Protein 9KOI (pdb70)

Nearest PDB structures (foldseek):
  9koi-assembly1_B  TM=1.001E+00  e=0.000E+00  Pseudomonas aeruginosa PAO1
  8u9b-assembly1_A  TM=9.643E-01  e=3.014E-56  Klebsiella aerogenes KCTC 2190
  6wsa-assembly1_A  TM=9.672E-01  e=2.547E-55  Burkholderia pseudomallei 1710b
  7swk-assembly1_A  TM=9.669E-01  e=3.373E-55  Klebsiella pneumoniae subsp. pneumoniae HS11286
  3zqa-assembly1_D  TM=9.704E-01  e=1.373E-54  Pseudomonas aeruginosa

Solvent-accessible surface area: 35166 Å² total; per-residue (Å²): 113,98,110,18,31,36,22,51,58,135,72,25,58,19,105,27,123,99,120,16,15,1,20,18,26,28,115,83,38,90,7,82,106,42,91,53,22,84,7,59,0,3,3,14,26,99,89,25,5,56,0,0,87,0,21,45,83,2,1,63,122,0,0,77,20,0,79,87,15,22,110,73,5,18,185,34,54,65,101,96,15,2,61,30,0,72,113,1,0,61,62,2,84,136,32,54,88,45,0,0,0,0,0,0,24,0,0,0,0,0,0,31,0,0,23,102,19,1,1,45,48,2,2,61,3,2,80,33,1,0,38,16,2,128,78,50,149,42,48,80,24,123,53,82,146,32,10,19,0,67,11,40,52,8,30,17,21,4,0,0,0,13,2,20,38,4,12,2,4,5,6,0,2,14,6,1,0,0,0,1,0,1,1,0,0,0,0,0,12,1,7,36,63,1,0,0,0,2,2,8,4,3,99,44,2,5,108,35,13,60,90,2,0,4,0,1,0,2,1,58,27,219,66,0,3,64,21,0,5,61,11,186,77,7,36,0,0,0,14,9,22,57,21,106,70,0,14,68,6,15,81,9,2,2,99,42,5,21,44,29,9,1,14,2,4,2,8,1,6,0,0,0,0,64,23,0,59,151,21,56,107,34,2,23,70,16,0,0,2,1,1,6,16,0,3,19,0,0,0,0,4,12,0,6,1,4,1,0,0,0,16,90,80,16,34,96,60,0,7,122,55,0,36,119,22,6,156,60,5,102,80,15,48,0,2,32,31,72,2,30,9,2,0,0,5,24,98,146,10,41,84,83,0,39,53,33,16,91,50,2,142,152,60,59,10,90,86,52,15,33,25,51,37,35,182,26,149,60,122,30,74,65,10,39,8,4,50,4,0,0,6,68,20,108,13,60,12,106,8,1,50,50,30,3,29,2,0,4,0,6,0,10,36,0,140,75,40,79,62,0,48,64,26,2,31,76,17,71,19,5,2,2,0,0,0,2,2,110,63,141,92,42,21,115,124,3,0,79,17,2,108,3,1,1,0,0,7,16,3,6,22,43,20,19,9,57,0,0,1,0,6,4,77,90,0,4,30,18,20,9,2,11,107,58,5,6,91,56,1,16,41,22,2,0,12,0,18,7,121,66,51,60,35,70,67,67,21,108,101,121,22,38,39,23,44,56,135,72,27,66,18,103,28,108,117,136,8,13,0,21,19,30,34,115,76,44,95,8,76,115,48,60,47,24,83,11,59,0,2,1,11,24,88,103,26,7,60,0,0,97,0,25,50,75,1,3,61,105,0,1,74,19,0,75,90,16,23,111,68,6,18,176,34,53,62,95,94,13,2,59,25,2,70,114,0,0,61,72,4,88,134,40,54,80,37,1,0,0,0,0,0,27,0,0,0,0,0,0,70,3,0,26,98,15,1,1,50,46,3,2,63,2,2,74,31,0,0,39,18,2,126,76,50,148,38,52,72,27,132,52,72,142,33,9,23,0,63,12,39,46,11,30,22,20,3,0,0,0,18,4,20,37,6,12,4,6,6,5,0,2,9,4,1,0,0,0,1,0,0,2,0,0,0,0,0,4,2,8,49,55,2,0,0,0,2,2,7,6,3,76,38,1,8,115,26,16,50,97,3,0,5,0,2,0,2,0,58,33,225,51,0,3,65,23,0,1,59,12,181,86,8,30,1,0,0,14,11,22,63,18,101,68,0,15,76,5,19,57,8,3,1,106,34,8,22,45,26,14,1,6,1,5,0,4,1,5,0,0,0,0,69,29,0,47,162,24,63,107,31,2,26,74,8,0,0,1,0,0,0,7,0,0,14,0,0,0,0,2,16,0,3,1,8,0,0,0,0,12,87,77,10,33,85,54,0,9,131,68,0,40,138,34,12,171,51,8,118,125,14,52,0,3,30,19,62,5,34,7,2,0,0,5,22,102,132,11,30,93,92,0,49,54,24,15,107,46,0,131,154,66,58,10,97,84,42,20,29,15,57,42,27,182,21,158,62,117,26,75,66,11,34,8,6,44,12,0,0,7,72,18,102,15,59,9,118,6,1,60,52,30,6,38,1,0,3,0,7,0,13,42,0,124,76,46,75,53,0,60,60,25,2,26,88,15,81,24,5,1,2,0,0,0,1,1,113,65,140,91,39,21,122,115,3,0,84,28,2,107,2,0,1,0,0,6,18,3,2,20,51,25,21,10,60,0,0,1,0,6,9,83,71,0,3,28,13,20,10,2,12,117,61,1,4,93,56,0,17,44,22,0,0,14,0,16,8,125,56,54,64,35,111,67,39,42

InterPro domains:
  IPR015590 Aldehyde dehydrogenase domain [PF00171] (34-493)
  IPR016160 Aldehyde dehydrogenase, cysteine active site [PS00070] (294-305)
  IPR016161 Aldehyde/histidinol dehydrogenase [SSF53720] (12-497)
  IPR016162 Aldehyde dehydrogenase, N-terminal [G3DSA:3.40.605.10] (25-492)
  IPR016163 Aldehyde dehydrogenase, C-terminal [G3DSA:3.40.309.10] (265-467)
  IPR029510 Aldehyde dehydrogenase, glutamic acid active site [PS00687] (261-268)

Secondary structure (DSSP, 8-state):
--BPPPTTSTT-S----SB--EEETTEEE--TT--EEEEE-TTTS-EEEEEE---HHHHHHHHHHHHHHHHHHHHS-HHHHHHHHHHHHHHHHHTHHHHHHHHHHHH---HHHIIIIIHHHHHHHHHHHHHHHHH---EEEEEETTEEEEEEEEE--EEEEE--SSSHHHHHHHHHHHHHHTT-EEEEE--TTS-HHHHHHHHHHGGGS-TTTEEE--S-IIIIIHHHHT-TT-SEEEEES-HHHHHHHHHHHHHHT--EEEE-----EEEE-GGGGGS-HHHHHHHHHHHHGGGGGGG--TT---EEEEEGGGHHHHHHHHHHHHHT---S-TTBTT--S---S-HHHHHHHHHHHHHHHHTTPEEEE--SB----GGGGGS--B--EEEE--TTSHHHHS---SSEEEEEEESSHHHHHHHHH-SS--SEEEEE-S-HHHHHHHHHHS-SSEEEES------TTS-EE-SGGGEESEESSGGGGGGSEEEEEEEEE---S--S--/--BPPPTTSTT-S----SB--EEETTEEE--TT--EEEEE-TTT--EEEEEE---HHHHHHHHHHHHHHHHHHHHS-HHHHHHHHHHHHHHHHHTHHHHHHHHHHHH---HHHIIIIIHHHHHHHHHHHHHHHHH---EEEEEETTEEEEEEEEE-SEEEEE--SSSHHHHHHHHHHHHHHTT-EEEEE--TT--HHHHHHHHHHGGGS-TTTEEE----IIIIIHHHHT-TT-SEEEEES-HHHHHHHHHHHHHHT--EEEE-----EEEE-GGGGGS-HHHHHHHHHHHHGGGGGGG--TT---EEEEEGGGHHHHHHHHHHHHTT--BS-TTBTT--B---S-HHHHHHHHHHHHHHHHTTPEEEE--SB----GGGGGS--B--EEEE--TTSHHHHS---SSEEEEEEESSHHHHHHHHHSSS--SEEEEE---HHHHHHHHHHS--SEEEES------TTS-B--SGGGEES-BSSGGGGGGSEEEEEEEEE---S--S--

Radius of gyration: 30.8 Å; Cα contacts (8 Å, |Δi|>4): 2576; chains: 2; bounding box: 97×89×47 Å

Organism: Pseudomonas aeruginosa (strain ATCC 15692 / DSM 22644 / CIP 104116 / JCM 14847 / LMG 12228 / 1C / PRS 101 / PAO1) (NCBI:txid208964)

Sequence (1014 aa):
SMIYAAPGTPGAVVTFKPRYGNYIGGEFVPPVKGQYFTNTSPVNGQPIAEFPRSTAEDIDKALDAAHAAAEAWGRTSVQERSNILLKIADRIEQNLELLAVTETWDNGKAVRETLNADIPLAADHFRYFAGCIRAQEGSAAEINDSTVAYHIHEPLGVVGQIIPWNFPLLMAAWKLAPALAAGNCVVLKPAEQTPLGICVLLELIGDLLPPGVLNVVQGFGREAGEALATSKRIAKIAFTGSTPVGSHILKCAAENIIPSTVELGGKSPNIYFEDIMQAEPAFIEKAAEGLVLAFFNQGEVCTCPSRALVQESIYPAFMEEVLKKVRAIKRGDPLDTETMVGAQASQQQYEKILSYLDIAQQEGAELLAGGSVEKLEGNLASGYYIQPTLLKGHNGMRVFQEEIFGPVVGVTTFKDEAEALAIANDTEYGLGAGLWTRDINRAYRMGRGIKAGRVWTNCYHLYPAHAAFGGYKKSGVGRETHKMMMLDHYQQTKNLLVSYDINPLGFFSMIYAAPGTPGAVVTFKPRYGNYIGGEFVPPVKGQYFTNTSPVNGQPIAEFPRSTAEDIDKALDAAHAAAEAWGRTSVQERSNILLKIADRIEQNLELLAVTETWDNGKAVRETLNADIPLAADHFRYFAGCIRAQEGSAAEINDDSTVAYHIHEPLGVVGQIIPWNFPLLMAAWKLAPALAAGNCVVLKPAEQTPLGICVLLELIGDLLPPGVLNVVQGFGRREAGEALATSKKRIAKIAFTGSTPVGSHILKCAAENIIPSTVELGGKSPNIYFEDIMQAEPAFIEKAAEGLVLAFFNQGEVCTCPSRALVQESIYPAFMEEVLKKVRRAIKRRGDPLDTETMVGAQASQQQYEKILSYLDIAQQEGAELLAGGSVEKLEEGNLASGYYIQPTLLKGHNGMRVFQEEIFGPVVGVTTFKDEAEALAIANDTEYGLGAGLWTRDINRAYRMGRGIKAGRVWTNCYHLYPAHAAFGGYKKSGVGRETHKMMLDHYQQTKNLLVSYDINPLGFF

B-factor: mean 26.43, std 7.21, range [9.51, 68.24]

Structure (mmCIF, N/CA/C/O backbone):
data_9KOI
#
_entry.id   9KOI
#
_cell.length_a   94.533
_cell.length_b   94.533
_cell.length_c   235.065
_cell.angle_alpha   90.00
_cell.angle_beta   90.00
_cell.angle_gamma   120.00
#
_symmetry.space_group_name_H-M   'P 32 2 1'
#
loop_
_entity.id
_entity.type
_entity.pdbx_description
1 polymer 'NAD+ dependent aldehyde dehydrogenase ExaC'
2 water water
#
loop_
_atom_site.group_PDB
_atom_site.id
_atom_site.type_symbol
_atom_site.label_atom_id
_atom_site.label_alt_id
_atom_site.label_comp_id
_atom_site.label_asym_id
_atom_site.label_entity_id
_atom_site.label_seq_id
_atom_site.pdbx_PDB_ins_code
_atom_site.Cartn_x
_atom_site.Cartn_y
_atom_site.Cartn_z
_atom_site.occupancy
_atom_site.B_iso_or_equiv
_atom_site.auth_seq_id
_atom_site.auth_comp_id
_atom_site.auth_asym_id
_atom_site.auth_atom_id
_atom_site.pdbx_PDB_model_num
ATOM 1 N N . SER A 1 1 ? -6.838 27.472 31.858 1.00 52.68 0 SER A N 1
ATOM 2 C CA . SER A 1 1 ? -6.698 27.207 30.431 1.00 39.65 0 SER A CA 1
ATOM 3 C C . SER A 1 1 ? -5.711 26.072 30.176 1.00 43.38 0 SER A C 1
ATOM 4 O O . SER A 1 1 ? -4.797 25.841 30.970 1.00 53.58 0 SER A O 1
ATOM 7 N N . MET A 1 2 ? -5.904 25.376 29.056 1.00 45.92 1 MET A N 1
ATOM 8 C CA . MET A 1 2 ? -5.056 24.250 28.683 1.00 36.25 1 MET A CA 1
ATOM 9 C C . MET A 1 2 ? -5.315 23.902 27.221 1.00 36.39 1 MET A C 1
ATOM 10 O O . MET A 1 2 ? -6.469 23.734 26.815 1.00 39.21 1 MET A O 1
ATOM 15 N N . ILE A 1 3 ? -4.258 23.790 26.423 1.00 33.71 2 ILE A N 1
ATOM 16 C CA . ILE A 1 3 ? -4.376 23.597 24.981 1.00 27.38 2 ILE A CA 1
ATOM 17 C C . ILE A 1 3 ? -3.843 22.211 24.644 1.00 33.14 2 ILE A C 1
ATOM 18 O O . ILE A 1 3 ? -2.626 22.007 24.552 1.00 38.41 2 ILE A O 1
ATOM 23 N N . TYR A 1 4 ? -4.749 21.249 24.472 1.00 28.42 3 TYR A N 1
ATOM 24 C CA . TYR A 1 4 ? -4.344 19.915 24.049 1.00 27.03 3 TYR A CA 1
ATOM 25 C C . TYR A 1 4 ? -3.705 19.991 22.667 1.00 28.96 3 TYR A C 1
ATOM 26 O O . TYR A 1 4 ? -4.261 20.598 21.746 1.00 31.93 3 TYR A O 1
ATOM 35 N N . ALA A 1 5 ? -2.536 19.373 22.522 1.00 28.16 4 ALA A N 1
ATOM 36 C CA . ALA A 1 5 ? -1.847 19.369 21.239 1.00 29.24 4 ALA A CA 1
ATOM 37 C C . ALA A 1 5 ? -2.597 18.525 20.213 1.00 25.18 4 ALA A C 1
ATOM 38 O O . ALA A 1 5 ? -3.243 17.528 20.547 1.00 28.08 4 ALA A O 1
ATOM 40 N N . ALA A 1 6 ? -2.506 18.944 18.953 1.00 26.38 5 ALA A N 1
ATOM 41 C CA . ALA A 1 6 ? -3.184 18.238 17.877 1.00 29.75 5 ALA A CA 1
ATOM 42 C C . ALA A 1 6 ? -2.672 16.801 17.789 1.00 37.02 5 ALA A C 1
ATOM 43 O O . ALA A 1 6 ? -1.486 16.553 18.028 1.00 34.23 5 ALA A O 1
ATOM 45 N N . PRO A 1 7 ? -3.535 15.838 17.460 1.00 33.82 6 PRO A N 1
ATOM 46 C CA . PRO A 1 7 ? -3.111 14.431 17.446 1.00 29.73 6 PRO A CA 1
ATOM 47 C C . PRO A 1 7 ? -1.913 14.197 16.538 1.00 31.40 6 PRO A C 1
ATOM 48 O O . PRO A 1 7 ? -1.815 14.758 15.444 1.00 36.49 6 PRO A O 1
ATOM 52 N N . GLY A 1 8 ? -0.993 13.359 17.010 1.00 30.68 7 GLY A N 1
ATOM 53 C CA . GLY A 1 8 ? 0.206 13.042 16.262 1.00 35.26 7 GLY A CA 1
ATOM 54 C C . GLY A 1 8 ? 1.266 14.117 16.271 1.00 36.85 7 GLY A C 1
ATOM 55 O O . GLY A 1 8 ? 2.206 14.044 15.471 1.00 36.81 7 GLY A O 1
ATOM 56 N N . THR A 1 9 ? 1.151 15.106 17.148 1.00 39.95 8 THR A N 1
ATOM 57 C CA . THR A 1 9 ? 2.138 16.156 17.328 1.00 43.45 8 THR A CA 1
ATOM 58 C C . THR A 1 9 ? 2.821 16.003 18.683 1.00 37.95 8 THR A C 1
ATOM 59 O O . THR A 1 9 ? 2.328 15.278 19.554 1.00 31.21 8 THR A O 1
ATOM 63 N N . PRO A 1 10 ? 3.972 16.649 18.893 1.00 41.00 9 PRO A N 1
ATOM 64 C CA . PRO A 1 10 ? 4.672 16.508 20.182 1.00 38.22 9 PRO A CA 1
ATOM 65 C C . PRO A 1 10 ? 3.792 16.897 21.361 1.00 40.08 9 PRO A C 1
ATOM 66 O O . PRO A 1 10 ? 3.256 18.006 21.422 1.00 37.73 9 PRO A O 1
ATOM 70 N N . GLY A 1 11 ? 3.644 15.966 22.303 1.00 31.28 10 GLY A N 1
ATOM 71 C CA . GLY A 1 11 ? 2.814 16.175 23.468 1.00 31.97 10 GLY A CA 1
ATOM 72 C C . GLY A 1 11 ? 1.353 15.822 23.301 1.00 39.79 10 GLY A C 1
ATOM 73 O O . GLY A 1 11 ? 0.597 15.918 24.277 1.00 42.95 10 GLY A O 1
ATOM 74 N N . ALA A 1 12 ? 0.929 15.418 22.106 1.00 38.51 11 ALA A N 1
ATOM 75 C CA . ALA A 1 12 ? -0.459 15.027 21.905 1.00 35.52 11 ALA A CA 1
ATOM 76 C C . ALA A 1 12 ? -0.794 13.796 22.735 1.00 36.48 11 ALA A C 1
ATOM 77 O O . ALA A 1 12 ? 0.035 12.900 22.916 1.00 43.64 11 ALA A O 1
ATOM 79 N N . VAL A 1 13 ? -2.033 13.749 23.230 1.00 34.47 12 VAL A N 1
ATOM 80 C CA . VAL A 1 13 ? -2.479 12.616 24.036 1.00 34.09 12 VAL A CA 1
ATOM 81 C C . VAL A 1 13 ? -2.844 11.409 23.193 1.00 31.53 12 VAL A C 1
ATOM 82 O O . VAL A 1 13 ? -3.024 10.315 23.743 1.00 29.58 12 VAL A O 1
ATOM 86 N N . VAL A 1 14 ? -2.969 11.570 21.876 1.00 30.40 13 VAL A N 1
ATOM 87 C CA . VAL A 1 14 ? -3.386 10.475 21.010 1.00 30.62 13 VAL A CA 1
ATOM 88 C C . VAL A 1 14 ? -2.747 10.643 19.638 1.00 32.27 13 VAL A C 1
ATOM 89 O O . VAL A 1 14 ? -2.524 11.760 19.164 1.00 30.95 13 VAL A O 1
ATOM 93 N N . THR A 1 15 ? -2.432 9.509 19.014 1.00 27.73 14 THR A N 1
ATOM 94 C CA . THR A 1 15 ? -1.951 9.452 17.639 1.00 29.31 14 THR A CA 1
ATOM 95 C C . THR A 1 15 ? -2.769 8.395 16.913 1.00 26.57 14 THR A C 1
ATOM 96 O O . THR A 1 15 ? -2.721 7.216 17.277 1.00 27.50 14 THR A O 1
ATOM 100 N N . PHE A 1 16 ? -3.517 8.813 15.896 1.00 27.27 15 PHE A N 1
ATOM 101 C CA . PHE A 1 16 ? -4.451 7.913 15.237 1.00 25.36 15 PHE A CA 1
ATOM 102 C C . PHE A 1 16 ? -3.747 7.040 14.204 1.00 31.86 15 PHE A C 1
ATOM 103 O O . PHE A 1 16 ? -2.745 7.435 13.601 1.00 34.62 15 PHE A O 1
ATOM 111 N N . LYS A 1 17 ? -4.289 5.840 14.006 1.00 29.37 16 LYS A N 1
ATOM 112 C CA . LYS A 1 17 ? -3.766 4.938 12.994 1.00 37.00 16 LYS A CA 1
ATOM 113 C C . LYS A 1 17 ? -4.073 5.483 11.600 1.00 33.66 16 LYS A C 1
ATOM 114 O O . LYS A 1 17 ? -5.054 6.206 11.412 1.00 28.58 16 LYS A O 1
ATOM 120 N N . PRO A 1 18 ? -3.238 5.168 10.607 1.00 36.17 17 PRO A N 1
ATOM 121 C CA . PRO A 1 18 ? -3.549 5.609 9.237 1.00 34.78 17 PRO A CA 1
ATOM 122 C C . PRO A 1 18 ? -4.747 4.904 8.621 1.00 40.08 17 PRO A C 1
ATOM 123 O O . PRO A 1 18 ? -5.392 5.477 7.734 1.00 38.88 17 PRO A O 1
ATOM 127 N N . ARG A 1 19 ? -5.072 3.687 9.056 1.00 36.70 18 ARG A N 1
ATOM 128 C CA . ARG A 1 19 ? -6.176 2.940 8.464 1.00 34.03 18 ARG A CA 1
ATOM 129 C C . ARG A 1 19 ? -6.828 2.064 9.525 1.00 38.73 18 ARG A C 1
ATOM 130 O O . ARG A 1 19 ? -6.133 1.370 10.273 1.00 45.52 18 ARG A O 1
ATOM 138 N N . TYR A 1 20 ? -8.159 2.098 9.580 1.00 31.77 19 TYR A N 1
ATOM 139 C CA . TYR A 1 20 ? -8.948 1.318 10.524 1.00 30.16 19 TYR A CA 1
ATOM 140 C C . TYR A 1 20 ? -9.919 0.405 9.786 1.00 31.78 19 TYR A C 1
ATOM 141 O O . TYR A 1 20 ? -10.399 0.734 8.698 1.00 34.41 19 TYR A O 1
ATOM 150 N N . GLY A 1 21 ? -10.189 -0.757 10.384 1.00 27.20 20 GLY A N 1
ATOM 151 C CA . GLY A 1 21 ? -11.186 -1.676 9.882 1.00 27.80 20 GLY A CA 1
ATOM 152 C C . GLY A 1 21 ? -12.499 -1.595 10.645 1.00 23.56 20 GLY A C 1
ATOM 153 O O . GLY A 1 21 ? -12.713 -0.730 11.498 1.00 26.25 20 GLY A O 1
ATOM 154 N N . ASN A 1 22 ? -13.402 -2.517 10.309 1.00 23.17 21 ASN A N 1
ATOM 155 C CA . ASN A 1 22 ? -14.599 -2.755 11.101 1.00 21.41 21 ASN A CA 1
ATOM 156 C C . ASN A 1 22 ? -14.256 -3.610 12.317 1.00 22.41 21 ASN A C 1
ATOM 157 O O . ASN A 1 22 ? -13.183 -4.204 12.403 1.00 22.45 21 ASN A O 1
ATOM 162 N N . TYR A 1 23 ? -15.184 -3.673 13.270 1.00 22.10 22 TYR A N 1
ATOM 163 C CA . TYR A 1 23 ? -15.049 -4.543 14.436 1.00 25.01 22 TYR A CA 1
ATOM 164 C C . TYR A 1 23 ? -16.153 -5.591 14.379 1.00 26.29 22 TYR A C 1
ATOM 165 O O . TYR A 1 23 ? -17.333 -5.262 14.532 1.00 24.23 22 TYR A O 1
ATOM 174 N N . ILE A 1 24 ? -15.773 -6.845 14.145 1.00 23.44 23 ILE A N 1
ATOM 175 C CA . ILE A 1 24 ? -16.726 -7.941 14.008 1.00 23.63 23 ILE A CA 1
ATOM 176 C C . ILE A 1 24 ? -16.208 -9.149 14.777 1.00 26.22 23 ILE A C 1
ATOM 177 O O . ILE A 1 24 ? -15.025 -9.495 14.683 1.00 23.03 23 ILE A O 1
ATOM 182 N N . GLY A 1 25 ? -17.098 -9.789 15.529 1.00 24.85 24 GLY A N 1
ATOM 183 C CA . GLY A 1 25 ? -16.750 -11.028 16.220 1.00 23.06 24 GLY A CA 1
ATOM 184 C C . GLY A 1 25 ? -15.522 -10.928 17.095 1.00 25.49 24 GLY A C 1
ATOM 185 O O . GLY A 1 25 ? -14.724 -11.872 17.161 1.00 31.25 24 GLY A O 1
ATOM 186 N N . GLY A 1 26 ? -15.353 -9.799 17.779 1.00 21.31 25 GLY A N 1
ATOM 187 C CA . GLY A 1 26 ? -14.228 -9.608 18.668 1.00 22.67 25 GLY A CA 1
ATOM 188 C C . GLY A 1 26 ? -12.929 -9.205 18.008 1.00 20.29 25 GLY A C 1
ATOM 189 O O . GLY A 1 26 ? -11.899 -9.161 18.690 1.00 28.26 25 GLY A O 1
ATOM 190 N N . GLU A 1 27 ? -12.933 -8.908 16.709 1.00 26.10 26 GLU A N 1
ATOM 191 C CA . GLU A 1 27 ? -11.722 -8.534 15.995 1.00 28.33 26 GLU A CA 1
ATOM 192 C C . GLU A 1 27 ? -11.977 -7.326 15.105 1.00 25.73 26 GLU A C 1
ATOM 193 O O . GLU A 1 27 ? -13.103 -7.080 14.666 1.00 27.47 26 GLU A O 1
ATOM 199 N N . PHE A 1 28 ? -10.906 -6.582 14.841 1.00 26.98 27 PHE A N 1
ATOM 200 C CA . PHE A 1 28 ? -10.914 -5.522 13.842 1.00 22.34 27 PHE A CA 1
ATOM 201 C C . PHE A 1 28 ? -10.576 -6.128 12.485 1.00 25.48 27 PHE A C 1
ATOM 202 O O . PHE A 1 28 ? -9.492 -6.696 12.308 1.00 32.56 27 PHE A O 1
ATOM 210 N N . VAL A 1 29 ? -11.496 -6.013 11.530 1.00 21.54 28 VAL A N 1
ATOM 211 C CA . VAL A 1 29 ? -11.320 -6.668 10.235 1.00 24.03 28 VAL A CA 1
ATOM 212 C C . VAL A 1 29 ? -11.472 -5.673 9.091 1.00 29.56 28 VAL A C 1
ATOM 213 O O . VAL A 1 29 ? -12.192 -4.672 9.222 1.00 33.21 28 VAL A O 1
ATOM 217 N N . PRO A 1 30 ? -10.806 -5.902 7.963 1.00 30.28 29 PRO A N 1
ATOM 218 C CA . PRO A 1 30 ? -11.007 -5.054 6.788 1.00 25.55 29 PRO A CA 1
ATOM 219 C C . PRO A 1 30 ? -12.367 -5.318 6.170 1.00 26.50 29 PRO A C 1
ATOM 220 O O . PRO A 1 30 ? -12.994 -6.349 6.456 1.00 26.91 29 PRO A O 1
ATOM 224 N N . PRO A 1 31 ? -12.866 -4.419 5.326 1.00 24.75 30 PRO A N 1
ATOM 225 C CA . PRO A 1 31 ? -14.087 -4.728 4.580 1.00 24.30 30 PRO A CA 1
ATOM 226 C C . PRO A 1 31 ? -13.821 -5.833 3.571 1.00 27.80 30 PRO A C 1
ATOM 227 O O . PRO A 1 31 ? -12.688 -6.060 3.141 1.00 23.83 30 PRO A O 1
ATOM 231 N N . VAL A 1 32 ? -14.893 -6.539 3.205 1.00 28.58 31 VAL A N 1
ATOM 232 C CA . VAL A 1 32 ? -14.751 -7.666 2.287 1.00 27.71 31 VAL A CA 1
ATOM 233 C C . VAL A 1 32 ? -14.195 -7.194 0.951 1.00 25.44 31 VAL A C 1
ATOM 234 O O . VAL A 1 32 ? -13.351 -7.862 0.340 1.00 33.88 31 VAL A O 1
ATOM 238 N N . LYS A 1 33 ? -14.646 -6.034 0.482 1.00 28.45 32 LYS A N 1
ATOM 239 C CA . LYS A 1 33 ? -14.204 -5.486 -0.792 1.00 26.51 32 LYS A CA 1
ATOM 240 C C . LYS A 1 33 ? -13.002 -4.558 -0.660 1.00 31.76 32 LYS A C 1
ATOM 241 O O . LYS A 1 33 ? -12.577 -3.978 -1.664 1.00 38.97 32 LYS A O 1
ATOM 247 N N . GLY A 1 34 ? -12.450 -4.404 0.542 1.00 24.46 33 GLY A N 1
ATOM 248 C CA . GLY A 1 34 ? -11.225 -3.644 0.720 1.00 24.62 33 GLY A CA 1
ATOM 249 C C . GLY A 1 34 ? -11.310 -2.188 0.325 1.00 31.03 33 GLY A C 1
ATOM 250 O O . GLY A 1 34 ? -10.278 -1.573 0.042 1.00 36.63 33 GLY A O 1
ATOM 251 N N . GLN A 1 35 ? -12.508 -1.614 0.300 1.00 25.57 34 GLN A N 1
ATOM 252 C CA . GLN A 1 35 ? -12.711 -0.247 -0.156 1.00 29.68 34 GLN A CA 1
ATOM 253 C C . GLN A 1 35 ? -12.793 0.691 1.038 1.00 24.72 34 GLN A C 1
ATOM 254 O O . GLN A 1 35 ? -13.411 0.366 2.056 1.00 24.05 34 GLN A O 1
ATOM 260 N N . TYR A 1 36 ? -12.164 1.856 0.910 1.00 29.30 35 TYR A N 1
ATOM 261 C CA . TYR A 1 36 ? -12.067 2.801 2.010 1.00 31.71 35 TYR A CA 1
ATOM 262 C C . TYR A 1 36 ? -12.483 4.193 1.565 1.00 28.62 35 TYR A C 1
ATOM 263 O O . TYR A 1 36 ? -12.323 4.571 0.401 1.00 32.96 35 TYR A O 1
ATOM 272 N N . PHE A 1 37 ? -13.022 4.951 2.514 1.00 25.07 36 PHE A N 1
ATOM 273 C CA . PHE A 1 37 ? -13.205 6.384 2.371 1.00 24.50 36 PHE A CA 1
ATOM 274 C C . PHE A 1 37 ? -12.274 7.089 3.347 1.00 27.99 36 PHE A C 1
ATOM 275 O O . PHE A 1 37 ? -11.903 6.535 4.386 1.00 25.02 36 PHE A O 1
ATOM 283 N N . THR A 1 38 ? -11.895 8.314 3.003 1.00 32.46 37 THR A N 1
ATOM 284 C CA . THR A 1 38 ? -10.984 9.095 3.825 1.00 30.98 37 THR A CA 1
ATOM 285 C C . THR A 1 38 ? -11.775 9.965 4.791 1.00 30.96 37 THR A C 1
ATOM 286 O O . THR A 1 38 ? -12.741 10.626 4.395 1.00 34.37 37 THR A O 1
ATOM 290 N N . ASN A 1 39 ? -11.367 9.958 6.056 1.00 35.04 38 ASN A N 1
ATOM 291 C CA . ASN A 1 39 ? -11.943 10.843 7.055 1.00 25.48 38 ASN A CA 1
ATOM 292 C C . ASN A 1 39 ? -11.015 12.025 7.282 1.00 29.07 38 ASN A C 1
ATOM 293 O O . ASN A 1 39 ? -9.789 11.882 7.272 1.00 33.82 38 ASN A O 1
ATOM 298 N N . THR A 1 40 ? -11.613 13.194 7.489 1.00 22.29 39 THR A N 1
ATOM 299 C CA . THR A 1 40 ? -10.880 14.437 7.648 1.00 25.25 39 THR A CA 1
ATOM 300 C C . THR A 1 40 ? -11.347 15.149 8.909 1.00 24.15 39 THR A C 1
ATOM 301 O O . THR A 1 40 ? -12.504 15.026 9.319 1.00 23.62 39 THR A O 1
ATOM 305 N N . SER A 1 41 ? -10.433 15.884 9.522 1.00 22.67 40 SER A N 1
ATOM 306 C CA . SER A 1 41 ? -10.775 16.670 10.701 1.00 24.35 40 SER A CA 1
ATOM 307 C C . SER A 1 41 ? -11.524 17.931 10.285 1.00 24.77 40 SER A C 1
ATOM 308 O O . SER A 1 41 ? -11.032 18.686 9.441 1.00 27.69 40 SER A O 1
ATOM 311 N N . PRO A 1 42 ? -12.709 18.193 10.846 1.00 27.68 41 PRO A N 1
ATOM 312 C CA . PRO A 1 42 ? -13.390 19.467 10.566 1.00 24.10 41 PRO A CA 1
ATOM 313 C C . PRO A 1 42 ? -12.738 20.666 11.231 1.00 27.23 41 PRO A C 1
ATOM 314 O O . PRO A 1 42 ? -13.052 21.805 10.859 1.00 24.61 41 PRO A O 1
ATOM 318 N N . VAL A 1 43 ? -11.847 20.446 12.201 1.00 30.96 42 VAL A N 1
ATOM 319 C CA . VAL A 1 43 ? -11.114 21.543 12.825 1.00 29.38 42 VAL A CA 1
ATOM 320 C C . VAL A 1 43 ? -10.227 22.238 11.806 1.00 26.33 42 VAL A C 1
ATOM 321 O O . VAL A 1 43 ? -10.007 23.454 11.879 1.00 25.04 42 VAL A O 1
ATOM 325 N N . ASN A 1 44 ? -9.728 21.491 10.828 1.00 24.90 43 ASN A N 1
ATOM 326 C CA . ASN A 1 44 ? -8.754 22.029 9.891 1.00 24.98 43 ASN A CA 1
ATOM 327 C C . ASN A 1 44 ? -8.845 21.437 8.493 1.00 27.01 43 ASN A C 1
ATOM 328 O O . ASN A 1 44 ? -7.961 21.713 7.681 1.00 28.98 43 ASN A O 1
ATOM 333 N N . GLY A 1 45 ? -9.826 20.586 8.198 1.00 23.13 44 GLY A N 1
ATOM 334 C CA . GLY A 1 45 ? -9.951 20.023 6.871 1.00 18.90 44 GLY A CA 1
ATOM 335 C C . GLY A 1 45 ? -8.886 19.015 6.507 1.00 22.82 44 GLY A C 1
ATOM 336 O O . GLY A 1 45 ? -8.910 18.493 5.386 1.00 25.03 44 GLY A O 1
ATOM 337 N N . GLN A 1 46 ? -7.956 18.724 7.415 1.00 22.14 45 GLN A N 1
ATOM 338 C CA . GLN A 1 46 ? -6.855 17.814 7.153 1.00 24.38 45 GLN A CA 1
ATOM 339 C C . GLN A 1 46 ? -7.284 16.363 7.360 1.00 25.02 45 GLN A C 1
ATOM 340 O O . GLN A 1 46 ? -8.108 16.068 8.231 1.00 24.67 45 GLN A O 1
ATOM 346 N N . PRO A 1 47 ? -6.737 15.443 6.566 1.00 26.89 46 PRO A N 1
ATOM 347 C CA . PRO A 1 47 ? -7.143 14.035 6.669 1.00 29.44 46 PRO A CA 1
ATOM 348 C C . PRO A 1 47 ? -6.768 13.425 8.013 1.00 25.09 46 PRO A C 1
ATOM 349 O O . PRO A 1 47 ? -5.798 13.829 8.659 1.00 20.87 46 PRO A O 1
ATOM 353 N N . ILE A 1 48 ? -7.559 12.436 8.430 1.00 23.16 47 ILE A N 1
ATOM 354 C CA . ILE A 1 48 ? -7.308 11.702 9.666 1.00 18.61 47 ILE A CA 1
ATOM 355 C C . ILE A 1 48 ? -6.842 10.288 9.353 1.00 22.54 47 ILE A C 1
ATOM 356 O O . ILE A 1 48 ? -5.693 9.923 9.632 1.00 20.05 47 ILE A O 1
ATOM 361 N N . ALA A 1 49 ? -7.726 9.477 8.773 1.00 29.09 48 ALA A N 1
ATOM 362 C CA . ALA A 1 49 ? -7.415 8.079 8.505 1.00 27.93 48 ALA A CA 1
ATOM 363 C C . ALA A 1 49 ? -8.375 7.554 7.449 1.00 28.89 48 ALA A C 1
ATOM 364 O O . ALA A 1 49 ? -9.317 8.237 7.037 1.00 26.36 48 ALA A O 1
ATOM 366 N N . GLU A 1 50 ? -8.122 6.324 7.015 1.00 29.72 49 GLU A N 1
ATOM 367 C CA . GLU A 1 50 ? -9.026 5.620 6.122 1.00 29.55 49 GLU A CA 1
ATOM 368 C C . GLU A 1 50 ? -9.896 4.663 6.927 1.00 27.13 49 GLU A C 1
ATOM 369 O O . GLU A 1 50 ? -9.463 4.097 7.935 1.00 30.19 49 GLU A O 1
ATOM 375 N N . PHE A 1 51 ? -11.128 4.481 6.464 1.00 24.49 50 PHE A N 1
ATOM 376 C CA . PHE A 1 51 ? -12.134 3.693 7.156 1.00 22.97 50 PHE A CA 1
ATOM 377 C C . PHE A 1 51 ? -12.867 2.819 6.151 1.00 27.17 50 PHE A C 1
ATOM 378 O O . PHE A 1 51 ? -12.972 3.183 4.975 1.00 26.13 50 PHE A O 1
ATOM 386 N N . PRO A 1 52 ? -13.375 1.663 6.581 1.00 30.62 51 PRO A N 1
ATOM 387 C CA . PRO A 1 52 ? -13.985 0.729 5.626 1.00 25.55 51 PRO A CA 1
ATOM 388 C C . PRO A 1 52 ? -15.210 1.333 4.960 1.00 29.46 51 PRO A C 1
ATOM 389 O O . PRO A 1 52 ? -16.072 1.920 5.619 1.00 28.32 51 PRO A O 1
ATOM 393 N N . ARG A 1 53 ? -15.270 1.208 3.636 1.00 23.34 52 ARG A N 1
ATOM 394 C CA . ARG A 1 53 ? -16.508 1.462 2.902 1.00 29.63 52 ARG A CA 1
ATOM 395 C C . ARG A 1 53 ? -17.298 0.160 2.753 1.00 30.86 52 ARG A C 1
ATOM 396 O O . ARG A 1 53 ? -17.439 -0.411 1.669 1.00 31.15 52 ARG A O 1
ATOM 404 N N . SER A 1 54 ? -17.816 -0.306 3.886 1.00 28.78 53 SER A N 1
ATOM 405 C CA . SER A 1 54 ? -18.423 -1.627 3.954 1.00 31.94 53 SER A CA 1
ATOM 406 C C . SER A 1 54 ? -19.692 -1.715 3.111 1.00 34.36 53 SER A C 1
ATOM 407 O O . SER A 1 54 ? -20.420 -0.736 2.927 1.00 37.98 53 SER A O 1
ATOM 410 N N . THR A 1 55 ? -19.943 -2.914 2.598 1.00 31.98 54 THR A N 1
ATOM 411 C CA . THR A 1 55 ? -21.112 -3.255 1.800 1.00 32.01 54 THR A CA 1
ATOM 412 C C . THR A 1 55 ? -21.947 -4.294 2.546 1.00 26.03 54 THR A C 1
ATOM 413 O O . THR A 1 55 ? -21.587 -4.746 3.635 1.00 26.62 54 THR A O 1
ATOM 417 N N . ALA A 1 56 ? -23.087 -4.652 1.945 1.00 32.42 55 ALA A N 1
ATOM 418 C CA . ALA A 1 56 ? -24.007 -5.613 2.551 1.00 29.44 55 ALA A CA 1
ATOM 419 C C . ALA A 1 56 ? -23.319 -6.905 2.979 1.00 31.97 55 ALA A C 1
ATOM 420 O O . ALA A 1 56 ? -23.793 -7.585 3.896 1.00 33.70 55 ALA A O 1
ATOM 422 N N . GLU A 1 57 ? -22.208 -7.262 2.331 1.00 30.93 56 GLU A N 1
ATOM 423 C CA . GLU A 1 57 ? -21.482 -8.464 2.726 1.00 32.22 56 GLU A CA 1
ATOM 424 C C . GLU A 1 57 ? -20.811 -8.290 4.081 1.00 35.47 56 GLU A C 1
ATOM 425 O O . GLU A 1 57 ? -20.566 -9.278 4.783 1.00 27.51 56 GLU A O 1
ATOM 431 N N . ASP A 1 58 ? -20.506 -7.048 4.461 1.00 31.71 57 ASP A N 1
ATOM 432 C CA . ASP A 1 58 ? -19.963 -6.781 5.788 1.00 30.20 57 ASP A CA 1
ATOM 433 C C . ASP A 1 58 ? -21.070 -6.732 6.831 1.00 32.36 57 ASP A C 1
ATOM 434 O O . ASP A 1 58 ? -20.872 -7.158 7.974 1.00 27.21 57 ASP A O 1
ATOM 439 N N . ILE A 1 59 ? -22.236 -6.205 6.449 1.00 28.25 58 ILE A N 1
ATOM 440 C CA . ILE A 1 59 ? -23.391 -6.202 7.341 1.00 24.46 58 ILE A CA 1
ATOM 441 C C . ILE A 1 59 ? -23.769 -7.626 7.722 1.00 30.72 58 ILE A C 1
ATOM 442 O O . ILE A 1 59 ? -24.072 -7.917 8.885 1.00 31.61 58 ILE A O 1
ATOM 447 N N . ASP A 1 60 ? -23.743 -8.536 6.747 1.00 35.90 59 ASP A N 1
ATOM 448 C CA . ASP A 1 60 ? -24.195 -9.902 6.974 1.00 28.05 59 ASP A CA 1
ATOM 449 C C . ASP A 1 60 ? -23.180 -10.732 7.750 1.00 25.05 59 ASP A C 1
ATOM 450 O O . ASP A 1 60 ? -23.571 -11.650 8.480 1.00 27.21 59 ASP A O 1
ATOM 455 N N . LYS A 1 61 ? -21.885 -10.437 7.607 1.00 21.96 60 LYS A N 1
ATOM 456 C CA . LYS A 1 61 ? -20.878 -11.118 8.416 1.00 26.33 60 LYS A CA 1
ATOM 457 C C . LYS A 1 61 ? -21.043 -10.797 9.897 1.00 27.37 60 LYS A C 1
ATOM 458 O O . LYS A 1 61 ? -20.973 -11.693 10.746 1.00 22.34 60 LYS A O 1
ATOM 464 N N . ALA A 1 62 ? -21.260 -9.521 10.226 1.00 26.78 61 ALA A N 1
ATOM 465 C CA . ALA A 1 62 ? -21.470 -9.145 11.621 1.00 25.01 61 ALA A CA 1
ATOM 466 C C . ALA A 1 62 ? -22.769 -9.732 12.156 1.00 25.77 61 ALA A C 1
ATOM 467 O O . ALA A 1 62 ? -22.839 -10.138 13.322 1.00 24.22 61 ALA A O 1
ATOM 469 N N . LEU A 1 63 ? -23.810 -9.780 11.320 1.00 27.14 62 LEU A N 1
ATOM 470 C CA . LEU A 1 63 ? -25.051 -10.431 11.723 1.00 25.26 62 LEU A CA 1
ATOM 471 C C . LEU A 1 63 ? -24.838 -11.918 11.966 1.00 26.23 62 LEU A C 1
ATOM 472 O O . LEU A 1 63 ? -25.482 -12.502 12.845 1.00 25.72 62 LEU A O 1
ATOM 477 N N . ASP A 1 64 ? -23.937 -12.542 11.205 1.00 20.94 63 ASP A N 1
ATOM 478 C CA . ASP A 1 64 ? -23.568 -13.927 11.477 1.00 21.58 63 ASP A CA 1
ATOM 479 C C . ASP A 1 64 ? -22.919 -14.058 12.848 1.00 26.57 63 ASP A C 1
ATOM 480 O O . ASP A 1 64 ? -23.200 -15.006 13.590 1.00 31.91 63 ASP A O 1
ATOM 485 N N . ALA A 1 65 ? -22.042 -13.115 13.199 1.00 25.26 64 ALA A N 1
ATOM 486 C CA . ALA A 1 65 ? -21.392 -13.140 14.506 1.00 22.04 64 ALA A CA 1
ATOM 487 C C . ALA A 1 65 ? -22.392 -12.881 15.626 1.00 24.08 64 ALA A C 1
ATOM 488 O O . ALA A 1 65 ? -22.392 -13.582 16.645 1.00 28.67 64 ALA A O 1
ATOM 490 N N . ALA A 1 66 ? -23.248 -11.868 15.457 1.00 21.09 65 ALA A N 1
ATOM 491 C CA . ALA A 1 66 ? -24.217 -11.526 16.494 1.00 23.68 65 ALA A CA 1
ATOM 492 C C . ALA A 1 66 ? -25.121 -12.708 16.815 1.00 22.05 65 ALA A C 1
ATOM 493 O O . ALA A 1 66 ? -25.382 -13.001 17.988 1.00 23.41 65 ALA A O 1
ATOM 495 N N . HIS A 1 67 ? -25.623 -13.388 15.784 1.00 23.01 66 HIS A N 1
ATOM 496 C CA . HIS A 1 67 ? -26.514 -14.522 16.009 1.00 21.29 66 HIS A CA 1
ATOM 497 C C . HIS A 1 67 ? -25.787 -15.662 16.709 1.00 20.57 66 HIS A C 1
ATOM 498 O O . HIS A 1 67 ? -26.362 -16.330 17.577 1.00 26.18 66 HIS A O 1
ATOM 505 N N . ALA A 1 68 ? -24.530 -15.911 16.331 1.00 20.20 67 ALA A N 1
ATOM 506 C CA . ALA A 1 68 ? -23.760 -16.974 16.970 1.00 26.24 67 ALA A CA 1
ATOM 507 C C . ALA A 1 68 ? -23.642 -16.742 18.471 1.00 22.83 67 ALA A C 1
ATOM 508 O O . ALA A 1 68 ? -23.766 -17.682 19.265 1.00 23.26 67 ALA A O 1
ATOM 510 N N . ALA A 1 69 ? -23.410 -15.498 18.879 1.00 21.26 68 ALA A N 1
ATOM 511 C CA . ALA A 1 69 ? -23.265 -15.148 20.284 1.00 23.32 68 ALA A CA 1
ATOM 512 C C . ALA A 1 69 ? -24.587 -14.781 20.944 1.00 22.20 68 ALA A C 1
ATOM 513 O O . ALA A 1 69 ? -24.607 -14.528 22.152 1.00 16.85 68 ALA A O 1
ATOM 515 N N . ALA A 1 70 ? -25.685 -14.747 20.183 1.00 19.81 69 ALA A N 1
ATOM 516 C CA . ALA A 1 70 ? -26.943 -14.225 20.711 1.00 22.69 69 ALA A CA 1
ATOM 517 C C . ALA A 1 70 ? -27.473 -15.076 21.859 1.00 26.20 69 ALA A C 1
ATOM 518 O O . ALA A 1 70 ? -27.908 -14.541 22.885 1.00 23.87 69 ALA A O 1
ATOM 520 N N . GLU A 1 71 ? -27.451 -16.403 21.706 1.00 22.29 70 GLU A N 1
ATOM 521 C CA . GLU A 1 71 ? -28.039 -17.262 22.731 1.00 27.71 70 GLU A CA 1
ATOM 522 C C . GLU A 1 71 ? -27.239 -17.211 24.027 1.00 20.18 70 GLU A C 1
ATOM 523 O O . GLU A 1 71 ? -27.818 -17.108 25.115 1.00 20.67 70 GLU A O 1
ATOM 529 N N . ALA A 1 72 ? -25.910 -17.281 23.932 1.00 18.71 71 ALA A N 1
ATOM 530 C CA . ALA A 1 72 ? -25.086 -17.255 25.135 1.00 22.31 71 ALA A CA 1
ATOM 531 C C . ALA A 1 72 ? -25.131 -15.888 25.804 1.00 20.94 71 ALA A C 1
ATOM 532 O O . ALA A 1 72 ? -25.125 -15.793 27.037 1.00 20.66 71 ALA A O 1
ATOM 534 N N . TRP A 1 73 ? -25.167 -14.817 25.010 1.00 21.78 72 TRP A N 1
ATOM 535 C CA . TRP A 1 73 ? -25.205 -13.475 25.582 1.00 19.74 72 TRP A CA 1
ATOM 536 C C . TRP A 1 73 ? -26.531 -13.213 26.286 1.00 20.07 72 TRP A C 1
ATOM 537 O O . TRP A 1 73 ? -26.555 -12.744 27.431 1.00 20.40 72 TRP A O 1
ATOM 548 N N . GLY A 1 74 ? -27.648 -13.495 25.610 1.00 18.47 73 GLY A N 1
ATOM 549 C CA . GLY A 1 74 ? -28.956 -13.313 26.218 1.00 16.61 73 GLY A CA 1
ATOM 550 C C . GLY A 1 74 ? -29.188 -14.138 27.467 1.00 20.53 73 GLY A C 1
ATOM 551 O O . GLY A 1 74 ? -30.032 -13.773 28.291 1.00 22.99 73 GLY A O 1
ATOM 552 N N . ARG A 1 75 ? -28.458 -15.242 27.629 1.00 19.63 74 ARG A N 1
ATOM 553 C CA . ARG A 1 75 ? -28.598 -16.090 28.805 1.00 21.11 74 ARG A CA 1
ATOM 554 C C . ARG A 1 75 ? -27.711 -15.662 29.963 1.00 21.52 74 ARG A C 1
ATOM 555 O O . ARG A 1 75 ? -27.948 -16.098 31.096 1.00 26.81 74 ARG A O 1
ATOM 563 N N . THR A 1 76 ? -26.687 -14.852 29.701 1.00 20.26 75 THR A N 1
ATOM 564 C CA . THR A 1 76 ? -25.835 -14.342 30.765 1.00 17.35 75 THR A CA 1
ATOM 565 C C . THR A 1 76 ? -26.689 -13.642 31.815 1.00 15.04 75 THR A C 1
ATOM 566 O O . THR A 1 76 ? -27.624 -12.908 31.486 1.00 15.12 75 THR A O 1
ATOM 570 N N . SER A 1 77 ? -26.372 -13.883 33.085 1.00 17.44 76 SER A N 1
ATOM 571 C CA . SER A 1 77 ? -27.235 -13.413 34.159 1.00 19.71 76 SER A CA 1
ATOM 572 C C . SER A 1 77 ? -27.248 -11.891 34.216 1.00 15.24 76 SER A C 1
ATOM 573 O O . SER A 1 77 ? -26.312 -11.220 33.770 1.00 15.50 76 SER A O 1
ATOM 576 N N . VAL A 1 78 ? -28.347 -11.353 34.757 1.00 14.96 77 VAL A N 1
ATOM 577 C CA . VAL A 1 78 ? -28.468 -9.912 34.970 1.00 13.47 77 VAL A CA 1
ATOM 578 C C . VAL A 1 78 ? -27.237 -9.376 35.689 1.00 17.88 77 VAL A C 1
ATOM 579 O O . VAL A 1 78 ? -26.682 -8.333 35.323 1.00 17.92 77 VAL A O 1
ATOM 583 N N . GLN A 1 79 ? -26.803 -10.084 36.735 1.00 19.81 78 GLN A N 1
ATOM 584 C CA . GLN A 1 79 ? -25.628 -9.667 37.496 1.00 16.87 78 GLN A CA 1
ATOM 585 C C . GLN A 1 79 ? -24.397 -9.527 36.609 1.00 23.05 78 GLN A C 1
ATOM 586 O O . GLN A 1 79 ? -23.648 -8.550 36.726 1.00 22.69 78 GLN A O 1
ATOM 592 N N . GLU A 1 80 ? -24.168 -10.490 35.713 1.00 20.70 79 GLU A N 1
ATOM 593 C CA . GLU A 1 80 ? -22.937 -10.475 34.928 1.00 23.45 79 GLU A CA 1
ATOM 594 C C . GLU A 1 80 ? -22.958 -9.378 33.871 1.00 19.56 79 GLU A C 1
ATOM 595 O O . GLU A 1 80 ? -21.960 -8.671 33.685 1.00 17.12 79 GLU A O 1
ATOM 601 N N . ARG A 1 81 ? -24.078 -9.229 33.155 1.00 17.17 80 ARG A N 1
ATOM 602 C CA . ARG A 1 81 ? -24.173 -8.173 32.149 1.00 17.26 80 ARG A CA 1
ATOM 603 C C . ARG A 1 81 ? -24.025 -6.794 32.778 1.00 16.71 80 ARG A C 1
ATOM 604 O O . ARG A 1 81 ? -23.344 -5.922 32.226 1.00 15.92 80 ARG A O 1
ATOM 612 N N . SER A 1 82 ? -24.680 -6.572 33.920 1.00 20.41 81 SER A N 1
ATOM 613 C CA . SER A 1 82 ? -24.546 -5.311 34.641 1.00 16.45 81 SER A CA 1
ATOM 614 C C . SER A 1 82 ? -23.084 -4.996 34.936 1.00 18.20 81 SER A C 1
ATOM 615 O O . SER A 1 82 ? -22.582 -3.920 34.593 1.00 21.18 81 SER A O 1
ATOM 618 N N . ASN A 1 83 ? -22.389 -5.932 35.590 1.00 17.61 82 ASN A N 1
ATOM 619 C CA . ASN A 1 83 ? -20.984 -5.732 35.937 1.00 19.40 82 ASN A CA 1
ATOM 620 C C . ASN A 1 83 ? -20.143 -5.370 34.718 1.00 18.12 82 ASN A C 1
ATOM 621 O O . ASN A 1 83 ? -19.214 -4.559 34.813 1.00 18.99 82 ASN A O 1
ATOM 626 N N . ILE A 1 84 ? -20.450 -5.967 33.564 1.00 17.52 83 ILE A N 1
ATOM 627 C CA . ILE A 1 84 ? -19.691 -5.677 32.350 1.00 14.95 83 ILE A CA 1
ATOM 628 C C . ILE A 1 84 ? -19.877 -4.225 31.929 1.00 16.22 83 ILE A C 1
ATOM 629 O O . ILE A 1 84 ? -18.920 -3.551 31.528 1.00 15.71 83 ILE A O 1
ATOM 634 N N . LEU A 1 85 ? -21.106 -3.713 32.024 1.00 15.74 84 LEU A N 1
ATOM 635 C CA . LEU A 1 85 ? -21.341 -2.319 31.664 1.00 17.00 84 LEU A CA 1
ATOM 636 C C . LEU A 1 85 ? -20.698 -1.363 32.658 1.00 17.87 84 LEU A C 1
ATOM 637 O O . LEU A 1 85 ? -20.292 -0.260 32.277 1.00 17.57 84 LEU A O 1
ATOM 642 N N . LEU A 1 86 ? -20.599 -1.760 33.928 1.00 17.10 85 LEU A N 1
ATOM 643 C CA . LEU A 1 86 ? -19.889 -0.937 34.902 1.00 12.12 85 LEU A CA 1
ATOM 644 C C . LEU A 1 86 ? -18.413 -0.828 34.546 1.00 16.69 85 LEU A C 1
ATOM 645 O O . LEU A 1 86 ? -17.802 0.235 34.712 1.00 19.47 85 LEU A O 1
ATOM 650 N N . LYS A 1 87 ? -17.823 -1.919 34.056 1.00 15.52 86 LYS A N 1
ATOM 651 C CA . LYS A 1 87 ? -16.425 -1.886 33.645 1.00 14.94 86 LYS A CA 1
ATOM 652 C C . LYS A 1 87 ? -16.230 -1.032 32.400 1.00 19.44 86 LYS A C 1
ATOM 653 O O . LYS A 1 87 ? -15.191 -0.379 32.257 1.00 18.93 86 LYS A O 1
ATOM 659 N N . ILE A 1 88 ? -17.214 -1.019 31.496 1.00 19.09 87 ILE A N 1
ATOM 660 C CA . ILE A 1 88 ? -17.138 -0.159 30.317 1.00 18.27 87 ILE A CA 1
ATOM 661 C C . ILE A 1 88 ? -17.118 1.307 30.732 1.00 27.41 87 ILE A C 1
ATOM 662 O O . ILE A 1 88 ? -16.296 2.098 30.254 1.00 26.42 87 ILE A O 1
ATOM 667 N N . ALA A 1 89 ? -18.026 1.685 31.634 1.00 21.82 88 ALA A N 1
ATOM 668 C CA . ALA A 1 89 ? -18.092 3.063 32.113 1.00 20.80 88 ALA A CA 1
ATOM 669 C C . ALA A 1 89 ? -16.769 3.501 32.727 1.00 19.92 88 ALA A C 1
ATOM 670 O O . ALA A 1 89 ? -16.253 4.581 32.415 1.00 19.95 88 ALA A O 1
ATOM 672 N N . ASP A 1 90 ? -16.220 2.683 33.628 1.00 20.58 89 ASP A N 1
ATOM 673 C CA . ASP A 1 90 ? -14.928 2.991 34.236 1.00 20.47 89 ASP A CA 1
ATOM 674 C C . ASP A 1 90 ? -13.853 3.194 33.175 1.00 19.74 89 ASP A C 1
ATOM 675 O O . ASP A 1 90 ? -13.064 4.142 33.252 1.00 25.84 89 ASP A O 1
ATOM 680 N N . ARG A 1 91 ? -13.795 2.297 32.186 1.00 21.83 90 ARG A N 1
ATOM 681 C CA . ARG A 1 91 ? -12.838 2.447 31.092 1.00 18.75 90 ARG A CA 1
ATOM 682 C C . ARG A 1 91 ? -12.969 3.807 30.418 1.00 20.14 90 ARG A C 1
ATOM 683 O O . ARG A 1 91 ? -11.971 4.395 29.986 1.00 18.64 90 ARG A O 1
ATOM 691 N N . ILE A 1 92 ? -14.197 4.320 30.310 1.00 19.05 91 ILE A N 1
ATOM 692 C CA . ILE A 1 92 ? -14.406 5.620 29.680 1.00 21.93 91 ILE A CA 1
ATOM 693 C C . ILE A 1 92 ? -13.874 6.745 30.564 1.00 21.02 91 ILE A C 1
ATOM 694 O O . ILE A 1 92 ? -13.211 7.667 30.076 1.00 23.68 91 ILE A O 1
ATOM 699 N N . GLU A 1 93 ? -14.153 6.695 31.871 1.00 20.70 92 GLU A N 1
ATOM 700 C CA . GLU A 1 93 ? -13.601 7.702 32.776 1.00 23.19 92 GLU A CA 1
ATOM 701 C C . GLU A 1 93 ? -12.079 7.654 32.788 1.00 28.02 92 GLU A C 1
ATOM 702 O O . GLU A 1 93 ? -11.412 8.695 32.740 1.00 28.58 92 GLU A O 1
ATOM 708 N N . GLN A 1 94 ? -11.511 6.448 32.875 1.00 21.85 93 GLN A N 1
ATOM 709 C CA . GLN A 1 94 ? -10.060 6.312 32.959 1.00 27.92 93 GLN A CA 1
ATOM 710 C C . GLN A 1 94 ? -9.371 6.935 31.751 1.00 29.43 93 GLN A C 1
ATOM 711 O O . GLN A 1 94 ? -8.211 7.351 31.845 1.00 33.69 93 GLN A O 1
ATOM 717 N N . ASN A 1 95 ? -10.062 7.003 30.614 1.00 19.05 94 ASN A N 1
ATOM 718 C CA . ASN A 1 95 ? -9.536 7.584 29.383 1.00 21.93 94 ASN A CA 1
ATOM 719 C C . ASN A 1 95 ? -10.315 8.838 28.987 1.00 23.92 94 ASN A C 1
ATOM 720 O O . ASN A 1 95 ? -10.576 9.077 27.807 1.00 19.56 94 ASN A O 1
ATOM 725 N N . LEU A 1 96 ? -10.698 9.647 29.980 1.00 27.09 95 LEU A N 1
ATOM 726 C CA . LEU A 1 96 ? -11.557 10.802 29.722 1.00 29.56 95 LEU A CA 1
ATOM 727 C C . LEU A 1 96 ? -10.895 11.799 28.779 1.00 23.70 95 LEU A C 1
ATOM 728 O O . LEU A 1 96 ? -11.539 12.320 27.861 1.00 26.21 95 LEU A O 1
ATOM 733 N N . GLU A 1 97 ? -9.610 12.081 28.992 1.00 22.58 96 GLU A N 1
ATOM 734 C CA . GLU A 1 97 ? -8.919 13.066 28.167 1.00 24.27 96 GLU A CA 1
ATOM 735 C C . GLU A 1 97 ? -8.704 12.547 26.750 1.00 28.00 96 GLU A C 1
ATOM 736 O O . GLU A 1 97 ? -8.882 13.287 25.776 1.00 32.79 96 GLU A O 1
ATOM 742 N N . LEU A 1 98 ? -8.317 11.277 26.624 1.00 26.38 97 LEU A N 1
ATOM 743 C CA . LEU A 1 98 ? -8.032 10.686 25.320 1.00 27.87 97 LEU A CA 1
ATOM 744 C C . LEU A 1 98 ? -9.264 10.663 24.417 1.00 26.64 97 LEU A C 1
ATOM 745 O O . LEU A 1 98 ? -9.200 11.077 23.253 1.00 25.98 97 LEU A O 1
ATOM 750 N N . LEU A 1 99 ? -10.398 10.181 24.934 1.00 22.76 98 LEU A N 1
ATOM 751 C CA . LEU A 1 99 ? -11.600 10.064 24.110 1.00 21.93 98 LEU A CA 1
ATOM 752 C C . LEU A 1 99 ? -12.188 11.427 23.769 1.00 20.89 98 LEU A C 1
ATOM 753 O O . LEU A 1 99 ? -12.636 11.649 22.637 1.00 23.73 98 LEU A O 1
ATOM 758 N N . ALA A 1 100 ? -12.211 12.349 24.736 1.00 19.58 99 ALA A N 1
ATOM 759 C CA . ALA A 1 100 ? -12.794 13.664 24.487 1.00 20.53 99 ALA A CA 1
ATOM 760 C C . ALA A 1 100 ? -12.031 14.402 23.396 1.00 26.77 99 ALA A C 1
ATOM 761 O O . ALA A 1 100 ? -12.630 15.115 22.582 1.00 28.61 99 ALA A O 1
ATOM 763 N N . VAL A 1 101 ? -10.706 14.249 23.371 1.00 25.05 100 VAL A N 1
ATOM 764 C CA . VAL A 1 101 ? -9.906 14.844 22.306 1.00 25.96 100 VAL A CA 1
ATOM 765 C C . VAL A 1 101 ? -10.215 14.171 20.973 1.00 23.76 100 VAL A C 1
ATOM 766 O O . VAL A 1 101 ? -10.236 14.822 19.921 1.00 23.18 100 VAL A O 1
ATOM 770 N N . THR A 1 102 ? -10.484 12.863 20.998 1.00 22.95 101 THR A N 1
ATOM 771 C CA . THR A 1 102 ? -10.876 12.158 19.782 1.00 22.20 101 THR A CA 1
ATOM 772 C C . THR A 1 102 ? -12.200 12.693 19.253 1.00 25.55 101 THR A C 1
ATOM 773 O O . THR A 1 102 ? -12.353 12.927 18.049 1.00 25.14 101 THR A O 1
ATOM 777 N N . GLU A 1 103 ? -13.177 12.874 20.144 1.00 25.30 102 GLU A N 1
ATOM 778 C CA . GLU A 1 103 ? -14.449 13.476 19.758 1.00 24.35 102 GLU A CA 1
ATOM 779 C C . GLU A 1 103 ? -14.232 14.836 19.108 1.00 22.76 102 GLU A C 1
ATOM 780 O O . GLU A 1 103 ? -14.741 15.105 18.014 1.00 27.32 102 GLU A O 1
ATOM 786 N N . THR A 1 104 ? -13.478 15.710 19.780 1.00 20.81 103 THR A N 1
ATOM 787 C CA . THR A 1 104 ? -13.241 17.054 19.262 1.00 22.11 103 THR A CA 1
ATOM 788 C C . THR A 1 104 ? -12.570 17.014 17.896 1.00 21.67 103 THR A C 1
ATOM 789 O O . THR A 1 104 ? -12.960 17.748 16.982 1.00 17.90 103 THR A O 1
ATOM 793 N N . TRP A 1 105 ? -11.560 16.160 17.734 1.00 23.97 104 TRP A N 1
ATOM 794 C CA . TRP A 1 105 ? -10.883 16.073 16.446 1.00 26.43 104 TRP A CA 1
ATOM 795 C C . TRP A 1 105 ? -11.802 15.511 15.370 1.00 22.72 104 TRP A C 1
ATOM 796 O O . TRP A 1 105 ? -11.824 16.012 14.239 1.00 24.31 104 TRP A O 1
ATOM 807 N N . ASP A 1 106 ? -12.566 14.471 15.703 1.00 23.87 105 ASP A N 1
ATOM 808 C CA . ASP A 1 106 ? -13.448 13.848 14.721 1.00 24.70 105 ASP A CA 1
ATOM 809 C C . ASP A 1 106 ? -14.658 14.728 14.422 1.00 24.61 105 ASP A C 1
ATOM 810 O O . ASP A 1 106 ? -15.023 14.923 13.257 1.00 29.48 105 ASP A O 1
ATOM 815 N N . ASN A 1 107 ? -15.300 15.265 15.461 1.00 20.94 106 ASN A N 1
ATOM 816 C CA . ASN A 1 107 ? -16.534 16.021 15.281 1.00 21.65 106 ASN A CA 1
ATOM 817 C C . ASN A 1 107 ? -16.305 17.515 15.085 1.00 24.95 106 ASN A C 1
ATOM 818 O O . ASN A 1 107 ? -17.041 18.155 14.327 1.00 29.77 106 ASN A O 1
ATOM 823 N N . GLY A 1 108 ? -15.305 18.090 15.747 1.00 19.57 107 GLY A N 1
ATOM 824 C CA . GLY A 1 108 ? -15.016 19.500 15.636 1.00 23.08 107 GLY A CA 1
ATOM 825 C C . GLY A 1 108 ? -15.472 20.337 16.814 1.00 19.83 107 GLY A C 1
ATOM 826 O O . GLY A 1 108 ? -14.999 21.470 16.967 1.00 21.26 107 GLY A O 1
ATOM 827 N N . LYS A 1 109 ? -16.379 19.821 17.642 1.00 19.98 108 LYS A N 1
ATOM 828 C CA . LYS A 1 109 ? -16.892 20.603 18.757 1.00 26.21 108 LYS A CA 1
ATOM 829 C C . LYS A 1 109 ? -15.778 20.935 19.750 1.00 21.47 108 LYS A C 1
ATOM 830 O O . LYS A 1 109 ? -14.745 20.261 19.821 1.00 24.02 108 LYS A O 1
ATOM 836 N N . ALA A 1 110 ? -16.003 22.000 20.519 1.00 22.92 109 ALA A N 1
ATOM 837 C CA . ALA A 1 110 ? -15.027 22.449 21.506 1.00 27.82 109 ALA A CA 1
ATOM 838 C C . ALA A 1 110 ? -14.711 21.343 22.506 1.00 23.46 109 ALA A C 1
ATOM 839 O O . ALA A 1 110 ? -15.587 20.566 22.898 1.00 28.89 109 ALA A O 1
ATOM 841 N N . VAL A 1 111 ? -13.443 21.278 22.919 1.00 22.19 110 VAL A N 1
ATOM 842 C CA . VAL A 1 111 ? -12.999 20.211 23.813 1.00 21.31 110 VAL A CA 1
ATOM 843 C C . VAL A 1 111 ? -13.704 20.305 25.160 1.00 23.39 110 VAL A C 1
ATOM 844 O O . VAL A 1 111 ? -14.027 19.284 25.780 1.00 25.24 110 VAL A O 1
ATOM 848 N N . ARG A 1 112 ? -13.953 21.528 25.639 1.00 22.68 111 ARG A N 1
ATOM 849 C CA . ARG A 1 112 ? -14.638 21.704 26.915 1.00 20.12 111 ARG A CA 1
ATOM 850 C C . ARG A 1 112 ? -16.038 21.103 26.904 1.00 24.55 111 ARG A C 1
ATOM 851 O O . ARG A 1 112 ? -16.582 20.814 27.973 1.00 23.28 111 ARG A O 1
ATOM 859 N N . GLU A 1 113 ? -16.642 20.921 25.726 1.00 19.29 112 GLU A N 1
ATOM 860 C CA . GLU A 1 113 ? -17.902 20.189 25.660 1.00 21.65 112 GLU A CA 1
ATOM 861 C C . GLU A 1 113 ? -17.669 18.691 25.769 1.00 22.99 112 GLU A C 1
ATOM 862 O O . GLU A 1 113 ? -18.402 17.993 26.479 1.00 19.39 112 GLU A O 1
ATOM 868 N N . THR A 1 114 ? -16.649 18.184 25.073 1.00 21.92 113 THR A N 1
ATOM 869 C CA . THR A 1 114 ? -16.334 16.765 25.158 1.00 21.79 113 THR A CA 1
ATOM 870 C C . THR A 1 114 ? -15.822 16.401 26.543 1.00 20.82 113 THR A C 1
ATOM 871 O O . THR A 1 114 ? -16.093 15.301 27.035 1.00 24.62 113 THR A O 1
ATOM 875 N N . LEU A 1 115 ? -15.084 17.310 27.182 1.00 20.87 114 LEU A N 1
ATOM 876 C CA . LEU A 1 115 ? -14.568 17.041 28.519 1.00 20.37 114 LEU A CA 1
ATOM 877 C C . LEU A 1 115 ? -15.665 17.127 29.574 1.00 17.79 114 LEU A C 1
ATOM 878 O O . LEU A 1 115 ? -15.725 16.292 30.483 1.00 21.53 114 LEU A O 1
ATOM 883 N N . ASN A 1 116 ? -16.545 18.125 29.472 1.00 19.88 115 ASN A N 1
ATOM 884 C CA . ASN A 1 116 ? -17.463 18.436 30.561 1.00 19.25 115 ASN A CA 1
ATOM 885 C C . ASN A 1 116 ? -18.876 17.902 30.367 1.00 27.37 115 ASN A C 1
ATOM 886 O O . ASN A 1 116 ? -19.637 17.860 31.341 1.00 28.69 115 ASN A O 1
ATOM 891 N N . ALA A 1 117 ? -19.262 17.513 29.149 1.00 22.92 116 ALA A N 1
ATOM 892 C CA . ALA A 1 117 ? -20.599 16.969 28.919 1.00 20.96 116 ALA A CA 1
ATOM 893 C C . ALA A 1 117 ? -20.546 15.590 28.273 1.00 25.82 116 ALA A C 1
ATOM 894 O O . ALA A 1 117 ? -20.876 14.604 28.933 1.00 22.40 116 ALA A O 1
ATOM 896 N N . ASP A 1 118 ? -20.098 15.486 27.020 1.00 19.75 117 ASP A N 1
ATOM 897 C CA . ASP A 1 118 ? -20.323 14.281 26.223 1.00 20.16 117 ASP A CA 1
ATOM 898 C C . ASP A 1 118 ? -19.725 13.043 26.883 1.00 24.21 117 ASP A C 1
ATOM 899 O O . ASP A 1 118 ? -20.425 12.055 27.137 1.00 21.38 117 ASP A O 1
ATOM 904 N N . ILE A 1 119 ? -18.428 13.082 27.167 1.00 22.52 118 ILE A N 1
ATOM 905 C CA . ILE A 1 119 ? -17.688 11.916 27.645 1.00 19.68 118 ILE A CA 1
ATOM 906 C C . ILE A 1 119 ? -18.160 11.476 29.030 1.00 17.26 118 ILE A C 1
ATOM 907 O O . ILE A 1 119 ? -18.403 10.275 29.227 1.00 19.64 118 ILE A O 1
ATOM 912 N N . PRO A 1 120 ? -18.302 12.369 30.021 1.00 20.04 119 PRO A N 1
ATOM 913 C CA . PRO A 1 120 ? -18.836 11.905 31.315 1.00 20.60 119 PRO A CA 1
ATOM 914 C C . PRO A 1 120 ? -20.256 11.375 31.220 1.00 19.42 119 PRO A C 1
ATOM 915 O O . PRO A 1 120 ? -20.585 10.375 31.871 1.00 23.48 119 PRO A O 1
ATOM 919 N N . LEU A 1 121 ? -21.109 12.022 30.421 1.00 19.80 120 LEU A N 1
ATOM 920 C CA . LEU A 1 121 ? -22.482 11.554 30.260 1.00 13.89 120 LEU A CA 1
ATOM 921 C C . LEU A 1 121 ? -22.529 10.164 29.637 1.00 18.52 120 LEU A C 1
ATOM 922 O O . LEU A 1 121 ? -23.405 9.357 29.969 1.00 21.10 120 LEU A O 1
ATOM 927 N N . ALA A 1 122 ? -21.601 9.868 28.726 1.00 14.48 121 ALA A N 1
ATOM 928 C CA . ALA A 1 122 ? -21.543 8.532 28.142 1.00 18.50 121 ALA A CA 1
ATOM 929 C C . ALA A 1 122 ? -21.204 7.496 29.206 1.00 19.92 121 ALA A C 1
ATOM 930 O O . ALA A 1 122 ? -21.835 6.436 29.284 1.00 16.54 121 ALA A O 1
ATOM 932 N N . ALA A 1 123 ? -20.192 7.788 30.028 1.00 19.56 122 ALA A N 1
ATOM 933 C CA . ALA A 1 123 ? -19.840 6.902 31.133 1.00 16.87 122 ALA A CA 1
ATOM 934 C C . ALA A 1 123 ? -21.021 6.675 32.070 1.00 17.16 122 ALA A C 1
ATOM 935 O O . ALA A 1 123 ? -21.266 5.544 32.505 1.00 22.31 122 ALA A O 1
ATOM 937 N N . ASP A 1 124 ? -21.759 7.737 32.403 1.00 15.51 123 ASP A N 1
ATOM 938 C CA . ASP A 1 124 ? -22.881 7.584 33.325 1.00 17.38 123 ASP A CA 1
ATOM 939 C C . ASP A 1 124 ? -23.970 6.694 32.741 1.00 16.64 123 ASP A C 1
ATOM 940 O O . ASP A 1 124 ? -24.626 5.946 33.474 1.00 14.96 123 ASP A O 1
ATOM 945 N N . HIS A 1 125 ? -24.192 6.775 31.425 1.00 15.76 124 HIS A N 1
ATOM 946 C CA . HIS A 1 125 ? -25.222 5.953 30.796 1.00 12.74 124 HIS A CA 1
ATOM 947 C C . HIS A 1 125 ? -24.970 4.469 31.025 1.00 14.14 124 HIS A C 1
ATOM 948 O O . HIS A 1 125 ? -25.912 3.698 31.241 1.00 13.71 124 HIS A O 1
ATOM 955 N N . PHE A 1 126 ? -23.705 4.052 30.994 1.00 13.94 125 PHE A N 1
ATOM 956 C CA . PHE A 1 126 ? -23.386 2.657 31.270 1.00 15.89 125 PHE A CA 1
ATOM 957 C C . PHE A 1 126 ? -23.555 2.335 32.750 1.00 17.52 125 PHE A C 1
ATOM 958 O O . PHE A 1 126 ? -24.066 1.265 33.102 1.00 11.81 125 PHE A O 1
ATOM 966 N N . ARG A 1 127 ? -23.119 3.239 33.631 1.00 16.46 126 ARG A N 1
ATOM 967 C CA . ARG A 1 127 ? -23.410 3.083 35.053 1.00 15.72 126 ARG A CA 1
ATOM 968 C C . ARG A 1 127 ? -24.913 3.057 35.301 1.00 20.18 126 ARG A C 1
ATOM 969 O O . ARG A 1 127 ? -25.405 2.259 36.109 1.00 21.59 126 ARG A O 1
ATOM 977 N N . TYR A 1 128 ? -25.655 3.930 34.616 1.00 16.25 127 TYR A N 1
ATOM 978 C CA . TYR A 1 128 ? -27.093 4.046 34.840 1.00 13.94 127 TYR A CA 1
ATOM 979 C C . TYR A 1 128 ? -27.827 2.776 34.426 1.00 14.73 127 TYR A C 1
ATOM 980 O O . TYR A 1 128 ? -28.677 2.269 35.166 1.00 15.44 127 TYR A O 1
ATOM 989 N N . PHE A 1 129 ? -27.509 2.247 33.243 1.00 17.63 128 PHE A N 1
ATOM 990 C CA . PHE A 1 129 ? -28.255 1.110 32.717 1.00 17.58 128 PHE A CA 1
ATOM 991 C C . PHE A 1 129 ? -27.814 -0.210 33.333 1.00 19.34 128 PHE A C 1
ATOM 992 O O . PHE A 1 129 ? -28.624 -1.139 33.431 1.00 18.56 128 PHE A O 1
ATOM 1000 N N . ALA A 1 130 ? -26.544 -0.327 33.723 1.00 14.93 129 ALA A N 1
ATOM 1001 C CA . ALA A 1 130 ? -26.156 -1.428 34.595 1.00 17.94 129 ALA A CA 1
ATOM 1002 C C . ALA A 1 130 ? -27.027 -1.445 35.843 1.00 16.58 129 ALA A C 1
ATOM 1003 O O . ALA A 1 130 ? -27.434 -2.511 36.317 1.00 21.39 129 ALA A O 1
ATOM 1005 N N . GLY A 1 131 ? -27.322 -0.263 36.385 1.00 15.47 130 GLY A N 1
ATOM 1006 C CA . GLY A 1 131 ? -28.175 -0.186 37.557 1.00 14.78 130 GLY A CA 1
ATOM 1007 C C . GLY A 1 131 ? -29.619 -0.575 37.288 1.00 15.38 130 GLY A C 1
ATOM 1008 O O . GLY A 1 131 ? -30.227 -1.323 38.059 1.00 17.16 130 GLY A O 1
ATOM 1009 N N . CYS A 1 132 ? -30.195 -0.066 36.196 1.00 17.78 131 CYS A N 1
ATOM 1010 C CA . CYS A 1 132 ? -31.614 -0.307 35.946 1.00 14.24 131 CYS A CA 1
ATOM 1011 C C . CYS A 1 132 ? -31.896 -1.770 35.629 1.00 11.76 131 CYS A C 1
ATOM 1012 O O . CYS A 1 132 ? -33.020 -2.237 35.841 1.00 14.80 131 CYS A O 1
ATOM 1015 N N . ILE A 1 133 ? -30.911 -2.502 35.104 1.00 15.78 132 ILE A N 1
ATOM 1016 C CA . ILE A 1 133 ? -31.134 -3.919 34.841 1.00 14.80 132 ILE A CA 1
ATOM 1017 C C . ILE A 1 133 ? -31.114 -4.717 36.139 1.00 14.39 132 ILE A C 1
ATOM 1018 O O . ILE A 1 133 ? -31.743 -5.780 36.227 1.00 15.21 132 ILE A O 1
ATOM 1023 N N . ARG A 1 134 ? -30.420 -4.222 37.169 1.00 13.49 133 ARG A N 1
ATOM 1024 C CA . ARG A 1 134 ? -30.463 -4.886 38.467 1.00 12.20 133 ARG A CA 1
ATOM 1025 C C . ARG A 1 134 ? -31.825 -4.752 39.122 1.00 12.82 133 ARG A C 1
ATOM 1026 O O . ARG A 1 134 ? -32.186 -5.589 39.955 1.00 14.29 133 ARG A O 1
ATOM 1034 N N . ALA A 1 135 ? -32.581 -3.715 38.771 1.00 11.90 134 ALA A N 1
ATOM 1035 C CA . ALA A 1 135 ? -33.880 -3.466 39.376 1.00 16.62 134 ALA A CA 1
ATOM 1036 C C . ALA A 1 135 ? -35.041 -4.006 38.552 1.00 11.61 134 ALA A C 1
ATOM 1037 O O . ALA A 1 135 ? -36.150 -4.123 39.086 1.00 10.93 134 ALA A O 1
ATOM 1039 N N . GLN A 1 136 ? -34.824 -4.340 37.276 1.00 11.29 135 GLN A N 1
ATOM 1040 C CA . GLN A 1 136 ? -35.939 -4.745 36.430 1.00 11.27 135 GLN A CA 1
ATOM 1041 C C . GLN A 1 136 ? -36.597 -6.010 36.952 1.00 13.45 135 GLN A C 1
ATOM 1042 O O . GLN A 1 136 ? -35.929 -6.961 37.364 1.00 12.15 135 GLN A O 1
ATOM 1048 N N . GLU A 1 137 ? -37.923 -6.012 36.911 1.00 11.74 136 GLU A N 1
ATOM 1049 C CA . GLU A 1 137 ? -38.734 -7.131 37.344 1.00 11.85 136 GLU A CA 1
ATOM 1050 C C . GLU A 1 137 ? -39.853 -7.343 36.344 1.00 16.31 136 GLU A C 1
ATOM 1051 O O . GLU A 1 137 ? -40.457 -6.381 35.863 1.00 13.27 136 GLU A O 1
ATOM 1057 N N . GLY A 1 138 ? -40.112 -8.605 36.029 1.00 17.56 137 GLY A N 1
ATOM 1058 C CA . GLY A 1 138 ? -41.342 -8.987 35.379 1.00 12.96 137 GLY A CA 1
ATOM 1059 C C . GLY A 1 138 ? -42.481 -8.944 36.377 1.00 16.05 137 GLY A C 1
ATOM 1060 O O . GLY A 1 138 ? -42.349 -8.456 37.500 1.00 17.52 137 GLY A O 1
ATOM 1061 N N . SER A 1 139 ? -43.627 -9.458 35.953 1.00 19.08 138 SER A N 1
ATOM 1062 C CA . SER A 1 139 ? -44.816 -9.393 36.783 1.00 20.08 138 SER A CA 1
ATOM 1063 C C . SER A 1 139 ? -45.286 -10.794 37.144 1.00 19.17 138 SER A C 1
ATOM 1064 O O . SER A 1 139 ? -45.009 -11.771 36.443 1.00 15.55 138 SER A O 1
ATOM 1067 N N . ALA A 1 140 ? -45.994 -10.877 38.266 1.00 18.11 139 ALA A N 1
ATOM 1068 C CA . ALA A 1 140 ? -46.599 -12.129 38.707 1.00 20.67 139 ALA A CA 1
ATOM 1069 C C . ALA A 1 140 ? -47.905 -11.778 39.401 1.00 21.03 139 ALA A C 1
ATOM 1070 O O . ALA A 1 140 ? -47.893 -11.222 40.502 1.00 22.24 139 ALA A O 1
ATOM 1072 N N . ALA A 1 141 ? -49.025 -12.106 38.770 1.00 14.80 140 ALA A N 1
ATOM 1073 C CA . ALA A 1 141 ? -50.331 -11.819 39.338 1.00 15.94 140 ALA A CA 1
ATOM 1074 C C . ALA A 1 141 ? -51.199 -13.063 39.260 1.00 16.51 140 ALA A C 1
ATOM 1075 O O . ALA A 1 141 ? -51.175 -13.785 38.259 1.00 17.61 140 ALA A O 1
ATOM 1077 N N . GLU A 1 142 ? -51.962 -13.313 40.320 1.00 14.95 141 GLU A N 1
ATOM 1078 C CA . GLU A 1 142 ? -52.953 -14.377 40.296 1.00 21.17 141 GLU A CA 1
ATOM 1079 C C . GLU A 1 142 ? -54.244 -13.858 39.683 1.00 17.81 141 GLU A C 1
ATOM 1080 O O . GLU A 1 142 ? -54.839 -12.898 40.187 1.00 24.02 141 GLU A O 1
ATOM 1086 N N . ILE A 1 143 ? -54.676 -14.493 38.596 1.00 14.50 142 ILE A N 1
ATOM 1087 C CA . ILE A 1 143 ? -55.995 -14.204 38.052 1.00 19.48 142 ILE A CA 1
ATOM 1088 C C . ILE A 1 143 ? -57.080 -14.838 38.916 1.00 23.22 142 ILE A C 1
ATOM 1089 O O . ILE A 1 143 ? -58.159 -14.260 39.097 1.00 23.39 142 ILE A O 1
ATOM 1094 N N . ASN A 1 144 ? -56.818 -16.021 39.467 1.00 21.85 143 ASN A N 1
ATOM 1095 C CA . ASN A 1 144 ? -57.700 -16.620 40.470 1.00 21.55 143 ASN A CA 1
ATOM 1096 C C . ASN A 1 144 ? -56.932 -17.726 41.191 1.00 19.03 143 ASN A C 1
ATOM 1097 O O . ASN A 1 144 ? -55.703 -17.817 41.095 1.00 23.03 143 ASN A O 1
ATOM 1102 N N . ASP A 1 145 ? -57.672 -18.573 41.914 1.00 19.83 144 ASP A N 1
ATOM 1103 C CA . ASP A 1 145 ? -57.066 -19.571 42.794 1.00 23.27 144 ASP A CA 1
ATOM 1104 C C . ASP A 1 145 ? -56.112 -20.502 42.065 1.00 24.85 144 ASP A C 1
ATOM 1105 O O . ASP A 1 145 ? -55.113 -20.943 42.646 1.00 22.04 144 ASP A O 1
ATOM 1110 N N . SER A 1 146 ? -56.400 -20.820 40.805 1.00 20.37 145 SER A N 1
ATOM 1111 C CA . SER A 1 146 ? -55.606 -21.783 40.053 1.00 27.64 145 SER A CA 1
ATOM 1112 C C . SER A 1 146 ? -55.134 -21.219 38.717 1.00 20.57 145 SER A C 1
ATOM 1113 O O . SER A 1 146 ? -54.799 -21.988 37.811 1.00 24.37 145 SER A O 1
ATOM 1116 N N . THR A 1 147 ? -55.108 -19.894 38.570 1.00 24.97 146 THR A N 1
ATOM 1117 C CA . THR A 1 147 ? -54.683 -19.246 37.333 1.00 20.97 146 THR A CA 1
ATOM 1118 C C . THR A 1 147 ? -53.738 -18.111 37.693 1.00 19.38 146 THR A C 1
ATOM 1119 O O . THR A 1 147 ? -54.131 -17.168 38.389 1.00 17.01 146 THR A O 1
ATOM 1123 N N . VAL A 1 148 ? -52.497 -18.205 37.221 1.00 14.70 147 VAL A N 1
ATOM 1124 C CA . VAL A 1 148 ? -51.444 -17.255 37.558 1.00 16.10 147 VAL A CA 1
ATOM 1125 C C . VAL A 1 148 ? -50.806 -16.763 36.269 1.00 16.30 147 VAL A C 1
ATOM 1126 O O . VAL A 1 148 ? -50.351 -17.570 35.449 1.00 16.23 147 VAL A O 1
ATOM 1130 N N . ALA A 1 149 ? -50.774 -15.446 36.089 1.00 19.67 148 ALA A N 1
ATOM 1131 C CA . ALA A 1 149 ? -50.114 -14.836 34.943 1.00 22.25 148 ALA A CA 1
ATOM 1132 C C . ALA A 1 149 ? -48.691 -14.426 35.304 1.00 16.50 148 ALA A C 1
ATOM 1133 O O . ALA A 1 149 ? -48.472 -13.728 36.301 1.00 15.69 148 ALA A O 1
ATOM 1135 N N . TYR A 1 150 ? -47.732 -14.856 34.490 1.00 16.07 149 TYR A N 1
ATOM 1136 C CA . TYR A 1 150 ? -46.346 -14.425 34.594 1.00 14.81 149 TYR A CA 1
ATOM 1137 C C . TYR A 1 150 ? -45.954 -13.678 33.329 1.00 19.12 149 TYR A C 1
ATOM 1138 O O . TYR A 1 150 ? -46.311 -14.087 32.221 1.00 18.29 149 TYR A O 1
ATOM 1147 N N . HIS A 1 151 ? -45.220 -12.582 33.498 1.00 23.32 150 HIS A N 1
ATOM 1148 C CA . HIS A 1 151 ? -44.646 -11.832 32.386 1.00 17.68 150 HIS A CA 1
ATOM 1149 C C . HIS A 1 151 ? -43.140 -11.788 32.585 1.00 19.40 150 HIS A C 1
ATOM 1150 O O . HIS A 1 151 ? -42.664 -11.318 33.624 1.00 18.61 150 HIS A O 1
ATOM 1157 N N . ILE A 1 152 ? -42.396 -12.279 31.602 1.00 20.34 151 ILE A N 1
ATOM 1158 C CA . ILE A 1 152 ? -40.947 -12.385 31.701 1.00 20.45 151 ILE A CA 1
ATOM 1159 C C . ILE A 1 152 ? -40.329 -11.531 30.606 1.00 18.27 151 ILE A C 1
ATOM 1160 O O . ILE A 1 152 ? -40.628 -11.720 29.420 1.00 21.41 151 ILE A O 1
ATOM 1165 N N . HIS A 1 153 ? -39.473 -10.592 31.004 1.00 18.84 152 HIS A N 1
ATOM 1166 C CA . HIS A 1 153 ? -38.715 -9.822 30.030 1.00 20.81 152 HIS A CA 1
ATOM 1167 C C . HIS A 1 153 ? -37.751 -10.750 29.307 1.00 17.90 152 HIS A C 1
ATOM 1168 O O . HIS A 1 153 ? -37.009 -11.507 29.940 1.00 19.24 152 HIS A O 1
ATOM 1175 N N . GLU A 1 154 ? -37.763 -10.696 27.980 1.00 21.94 153 GLU A N 1
ATOM 1176 C CA . GLU A 1 154 ? -36.832 -11.487 27.202 1.00 24.01 153 GLU A CA 1
ATOM 1177 C C . GLU A 1 154 ? -36.138 -10.592 26.188 1.00 18.95 153 GLU A C 1
ATOM 1178 O O . GLU A 1 154 ? -36.785 -9.742 25.566 1.00 21.01 153 GLU A O 1
ATOM 1184 N N . PRO A 1 155 ? -34.831 -10.760 25.997 1.00 24.82 154 PRO A N 1
ATOM 1185 C CA . PRO A 1 155 ? -34.128 -9.942 25.006 1.00 16.77 154 PRO A CA 1
ATOM 1186 C C . PRO A 1 155 ? -34.672 -10.192 23.610 1.00 17.49 154 PRO A C 1
ATOM 1187 O O . PRO A 1 155 ? -35.207 -11.261 23.308 1.00 21.04 154 PRO A O 1
ATOM 1191 N N . LEU A 1 156 ? -34.541 -9.179 22.754 1.00 16.70 155 LEU A N 1
ATOM 1192 C CA . LEU A 1 156 ? -34.999 -9.317 21.379 1.00 14.73 155 LEU A CA 1
ATOM 1193 C C . LEU A 1 156 ? -34.038 -10.136 20.531 1.00 17.06 155 LEU A C 1
ATOM 1194 O O . LEU A 1 156 ? -34.446 -10.668 19.494 1.00 15.47 155 LEU A O 1
ATOM 1199 N N . GLY A 1 157 ? -32.779 -10.254 20.949 1.00 14.60 156 GLY A N 1
ATOM 1200 C CA . GLY A 1 157 ? -31.809 -11.033 20.206 1.00 17.54 156 GLY A CA 1
ATOM 1201 C C . GLY A 1 157 ? -30.739 -10.203 19.531 1.00 17.72 156 GLY A C 1
ATOM 1202 O O . GLY A 1 157 ? -29.806 -9.725 20.183 1.00 16.40 156 GLY A O 1
ATOM 1203 N N . VAL A 1 158 ? -30.868 -10.024 18.219 1.00 21.91 157 VAL A N 1
ATOM 1204 C CA . VAL A 1 158 ? -29.911 -9.274 17.412 1.00 20.23 157 VAL A CA 1
ATOM 1205 C C . VAL A 1 158 ? -30.591 -7.995 16.944 1.00 22.75 157 VAL A C 1
ATOM 1206 O O . VAL A 1 158 ? -31.671 -8.046 16.343 1.00 23.42 157 VAL A O 1
ATOM 1210 N N . VAL A 1 159 ? -29.959 -6.851 17.211 1.00 18.25 158 VAL A N 1
ATOM 1211 C CA . VAL A 1 159 ? -30.548 -5.548 16.926 1.00 21.14 158 VAL A CA 1
ATOM 1212 C C . VAL A 1 159 ? -29.580 -4.696 16.118 1.00 26.06 158 VAL A C 1
ATOM 1213 O O . VAL A 1 159 ? -28.363 -4.737 16.336 1.00 25.58 158 VAL A O 1
ATOM 1217 N N . GLY A 1 160 ? -30.125 -3.934 15.175 1.00 21.89 159 GLY A N 1
ATOM 1218 C CA . GLY A 1 160 ? -29.359 -2.959 14.414 1.00 20.46 159 GLY A CA 1
ATOM 1219 C C . GLY A 1 160 ? -29.540 -1.564 14.984 1.00 20.17 159 GLY A C 1
ATOM 1220 O O . GLY A 1 160 ? -30.650 -1.166 15.341 1.00 22.97 159 GLY A O 1
ATOM 1221 N N . GLN A 1 161 ? -28.435 -0.826 15.070 1.00 26.48 160 GLN A N 1
ATOM 1222 C CA . GLN A 1 161 ? -28.436 0.535 15.592 1.00 24.14 160 GLN A CA 1
ATOM 1223 C C . GLN A 1 161 ? -27.590 1.417 14.688 1.00 23.14 160 GLN A C 1
ATOM 1224 O O . GLN A 1 161 ? -26.484 1.031 14.301 1.00 27.78 160 GLN A O 1
ATOM 1230 N N . ILE A 1 162 ? -28.114 2.591 14.342 1.00 24.17 161 ILE A N 1
ATOM 1231 C CA . ILE A 1 162 ? -27.425 3.547 13.481 1.00 26.81 161 ILE A CA 1
ATOM 1232 C C . ILE A 1 162 ? -27.440 4.909 14.162 1.00 27.37 161 ILE A C 1
ATOM 1233 O O . ILE A 1 162 ? -28.514 5.428 14.493 1.00 26.04 161 ILE A O 1
ATOM 1238 N N . ILE A 1 163 ? -26.259 5.489 14.365 1.00 30.80 162 ILE A N 1
ATOM 1239 C CA . ILE A 1 163 ? -26.123 6.714 15.155 1.00 24.38 162 ILE A CA 1
ATOM 1240 C C . ILE A 1 163 ? -25.620 7.874 14.301 1.00 23.96 162 ILE A C 1
ATOM 1241 O O . ILE A 1 163 ? -24.908 7.655 13.309 1.00 22.87 162 ILE A O 1
ATOM 1246 N N . PRO A 1 164 ? -25.968 9.123 14.646 1.00 20.93 163 PRO A N 1
ATOM 1247 C CA . PRO A 1 164 ? -25.506 10.275 13.861 1.00 21.09 163 PRO A CA 1
ATOM 1248 C C . PRO A 1 164 ? -24.148 10.798 14.304 1.00 25.34 163 PRO A C 1
ATOM 1249 O O . PRO A 1 164 ? -23.447 10.160 15.096 1.00 23.94 163 PRO A O 1
ATOM 1253 N N . TRP A 1 165 ? -23.776 11.971 13.791 1.00 20.91 164 TRP A N 1
ATOM 1254 C CA . TRP A 1 165 ? -22.447 12.531 13.995 1.00 19.97 164 TRP A CA 1
ATOM 1255 C C . TRP A 1 165 ? -22.370 13.591 15.087 1.00 20.54 164 TRP A C 1
ATOM 1256 O O . TRP A 1 165 ? -21.262 13.909 15.532 1.00 23.38 164 TRP A O 1
ATOM 1267 N N . ASN A 1 166 ? -23.495 14.162 15.517 1.00 23.33 165 ASN A N 1
ATOM 1268 C CA . ASN A 1 166 ? -23.433 15.314 16.409 1.00 19.70 165 ASN A CA 1
ATOM 1269 C C . ASN A 1 166 ? -23.109 14.948 17.855 1.00 22.02 165 ASN A C 1
ATOM 1270 O O . ASN A 1 166 ? -22.788 15.846 18.641 1.00 27.31 165 ASN A O 1
ATOM 1275 N N . PHE A 1 167 ? -23.177 13.666 18.221 1.00 19.66 166 PHE A N 1
ATOM 1276 C CA . PHE A 1 167 ? -22.687 13.184 19.516 1.00 23.95 166 PHE A CA 1
ATOM 1277 C C . PHE A 1 167 ? -22.185 11.758 19.339 1.00 22.14 166 PHE A C 1
ATOM 1278 O O . PHE A 1 167 ? -22.748 10.811 19.899 1.00 25.45 166 PHE A O 1
ATOM 1286 N N . PRO A 1 168 ? -21.096 11.567 18.575 1.00 29.38 167 PRO A N 1
ATOM 1287 C CA . PRO A 1 168 ? -20.724 10.212 18.128 1.00 19.69 167 PRO A CA 1
ATOM 1288 C C . PRO A 1 168 ? -20.646 9.177 19.243 1.00 25.63 167 PRO A C 1
ATOM 1289 O O . PRO A 1 168 ? -21.318 8.142 19.172 1.00 24.79 167 PRO A O 1
ATOM 1293 N N . LEU A 1 169 ? -19.846 9.440 20.277 1.00 22.04 168 LEU A N 1
ATOM 1294 C CA . LEU A 1 169 ? -19.732 8.489 21.379 1.00 21.39 168 LEU A CA 1
ATOM 1295 C C . LEU A 1 169 ? -20.947 8.532 22.298 1.00 22.95 168 LEU A C 1
ATOM 1296 O O . LEU A 1 169 ? -21.406 7.487 22.772 1.00 27.90 168 LEU A O 1
ATOM 1301 N N . LEU A 1 170 ? -21.475 9.729 22.575 1.00 22.04 169 LEU A N 1
ATOM 1302 C CA . LEU A 1 170 ? -22.600 9.832 23.501 1.00 19.13 169 LEU A CA 1
ATOM 1303 C C . LEU A 1 170 ? -23.862 9.196 22.927 1.00 17.71 169 LEU A C 1
ATOM 1304 O O . LEU A 1 170 ? -24.629 8.564 23.662 1.00 18.84 169 LEU A O 1
ATOM 1309 N N . MET A 1 171 ? -24.105 9.353 21.622 1.00 21.33 170 MET A N 1
ATOM 1310 C CA . MET A 1 171 ? -25.214 8.622 21.014 1.00 20.07 170 MET A CA 1
ATOM 1311 C C . MET A 1 171 ? -24.940 7.125 20.990 1.00 20.03 170 MET A C 1
ATOM 1312 O O . MET A 1 171 ? -25.878 6.324 21.074 1.00 16.05 170 MET A O 1
ATOM 1317 N N . ALA A 1 172 ? -23.671 6.727 20.861 1.00 20.02 171 ALA A N 1
ATOM 1318 C CA . ALA A 1 172 ? -23.328 5.315 20.988 1.00 22.83 171 ALA A CA 1
ATOM 1319 C C . ALA A 1 172 ? -23.754 4.778 22.348 1.00 18.17 171 ALA A C 1
ATOM 1320 O O . ALA A 1 172 ? -24.409 3.735 22.439 1.00 19.68 171 ALA A O 1
ATOM 1322 N N . ALA A 1 173 ? -23.398 5.490 23.422 1.00 19.23 172 ALA A N 1
ATOM 1323 C CA . ALA A 1 173 ? -23.798 5.064 24.760 1.00 15.01 172 ALA A CA 1
ATOM 1324 C C . ALA A 1 173 ? -25.313 5.081 24.922 1.00 17.15 172 ALA A C 1
ATOM 1325 O O . ALA A 1 173 ? -25.885 4.194 25.565 1.00 21.18 172 ALA A O 1
ATOM 1327 N N . TRP A 1 174 ? -25.981 6.090 24.351 1.00 17.33 173 TRP A N 1
ATOM 1328 C CA . TRP A 1 174 ? -27.438 6.167 24.434 1.00 18.34 173 TRP A CA 1
ATOM 1329 C C . TRP A 1 174 ? -28.114 4.917 23.885 1.00 17.14 173 TRP A C 1
ATOM 1330 O O . TRP A 1 174 ? -29.221 4.572 24.315 1.00 20.03 173 TRP A O 1
ATOM 1341 N N . LYS A 1 175 ? -27.479 4.233 22.938 1.00 19.09 174 LYS A N 1
ATOM 1342 C CA . LYS A 1 175 ? -28.056 3.043 22.324 1.00 17.18 174 LYS A CA 1
ATOM 1343 C C . LYS A 1 175 ? -27.383 1.751 22.761 1.00 17.59 174 LYS A C 1
ATOM 1344 O O . LYS A 1 175 ? -28.068 0.747 22.964 1.00 21.47 174 LYS A O 1
ATOM 1350 N N . LEU A 1 176 ? -26.055 1.748 22.906 1.00 16.79 175 LEU A N 1
ATOM 1351 C CA . LEU A 1 176 ? -25.360 0.528 23.307 1.00 18.22 175 LEU A CA 1
ATOM 1352 C C . LEU A 1 176 ? -25.711 0.120 24.734 1.00 16.40 175 LEU A C 1
ATOM 1353 O O . LEU A 1 176 ? -25.921 -1.067 25.007 1.00 16.52 175 LEU A O 1
ATOM 1358 N N . ALA A 1 177 ? -25.790 1.083 25.654 1.00 18.06 176 ALA A N 1
ATOM 1359 C CA . ALA A 1 177 ? -25.959 0.741 27.067 1.00 17.91 176 ALA A CA 1
ATOM 1360 C C . ALA A 1 177 ? -27.270 0.020 27.365 1.00 13.83 176 ALA A C 1
ATOM 1361 O O . ALA A 1 177 ? -27.227 -1.030 28.029 1.00 16.13 176 ALA A O 1
ATOM 1363 N N . PRO A 1 178 ? -28.444 0.495 26.929 1.00 14.85 177 PRO A N 1
ATOM 1364 C CA . PRO A 1 178 ? -29.670 -0.252 27.264 1.00 17.28 177 PRO A CA 1
ATOM 1365 C C . PRO A 1 178 ? -29.824 -1.541 26.478 1.00 16.51 177 PRO A C 1
ATOM 1366 O O . PRO A 1 178 ? -30.325 -2.533 27.022 1.00 17.84 177 PRO A O 1
ATOM 1370 N N . ALA A 1 179 ? -29.420 -1.556 25.206 1.00 15.33 178 ALA A N 1
ATOM 1371 C CA . ALA A 1 179 ? -29.557 -2.769 24.405 1.00 15.62 178 ALA A CA 1
ATOM 1372 C C . ALA A 1 179 ? -28.651 -3.882 24.917 1.00 17.00 178 ALA A C 1
ATOM 1373 O O . ALA A 1 179 ? -29.050 -5.052 24.942 1.00 18.97 178 ALA A O 1
ATOM 1375 N N . LEU A 1 180 ? -27.429 -3.539 25.331 1.00 17.22 179 LEU A N 1
ATOM 1376 C CA . LEU A 1 180 ? -26.534 -4.538 25.907 1.00 16.86 179 LEU A CA 1
ATOM 1377 C C . LEU A 1 180 ? -27.027 -4.990 27.276 1.00 18.89 179 LEU A C 1
ATOM 1378 O O . LEU A 1 180 ? -27.034 -6.190 27.578 1.00 18.98 179 LEU A O 1
ATOM 1383 N N . ALA A 1 181 ? -27.428 -4.037 28.125 1.00 20.65 180 ALA A N 1
ATOM 1384 C CA . ALA A 1 181 ? -28.008 -4.382 29.421 1.00 16.78 180 ALA A CA 1
ATOM 1385 C C . ALA A 1 181 ? -29.194 -5.318 29.270 1.00 18.35 180 ALA A C 1
ATOM 1386 O O . ALA A 1 181 ? -29.408 -6.197 30.114 1.00 16.26 180 ALA A O 1
ATOM 1388 N N . ALA A 1 182 ? -29.972 -5.150 28.202 1.00 18.83 181 ALA A N 1
ATOM 1389 C CA . ALA A 1 182 ? -31.133 -5.992 27.960 1.00 16.54 181 ALA A CA 1
ATOM 1390 C C . ALA A 1 182 ? -30.761 -7.364 27.419 1.00 14.43 181 ALA A C 1
ATOM 1391 O O . ALA A 1 182 ? -31.642 -8.223 27.301 1.00 20.56 181 ALA A O 1
ATOM 1393 N N . GLY A 1 183 ? -29.491 -7.596 27.101 1.00 15.76 182 GLY A N 1
ATOM 1394 C CA . GLY A 1 183 ? -29.056 -8.891 26.621 1.00 18.45 182 GLY A CA 1
ATOM 1395 C C . GLY A 1 183 ? -29.075 -9.075 25.121 1.00 18.13 182 GLY A C 1
ATOM 1396 O O . GLY A 1 183 ? -29.172 -10.216 24.657 1.00 19.68 182 GLY A O 1
ATOM 1397 N N . ASN A 1 184 ? -28.989 -7.997 24.348 1.00 19.76 183 ASN A N 1
ATOM 1398 C CA . ASN A 1 184 ? -28.954 -8.084 22.896 1.00 18.49 183 ASN A CA 1
ATOM 1399 C C . ASN A 1 184 ? -27.527 -7.980 22.375 1.00 18.10 183 ASN A C 1
ATOM 1400 O O . ASN A 1 184 ? -26.658 -7.362 22.996 1.00 14.81 183 ASN A O 1
ATOM 1405 N N . CYS A 1 185 ? -27.296 -8.600 21.221 1.00 18.16 184 CYS A N 1
ATOM 1406 C CA . CYS A 1 185 ? -26.098 -8.352 20.436 1.00 22.32 184 CYS A CA 1
ATOM 1407 C C . CYS A 1 185 ? -26.398 -7.219 19.464 1.00 21.09 184 CYS A C 1
ATOM 1408 O O . CYS A 1 185 ? -27.520 -7.099 18.967 1.00 22.37 184 CYS A O 1
ATOM 1411 N N . VAL A 1 186 ? -25.398 -6.380 19.205 1.00 18.02 185 VAL A N 1
ATOM 1412 C CA . VAL A 1 186 ? -25.608 -5.129 18.488 1.00 28.97 185 VAL A CA 1
ATOM 1413 C C . VAL A 1 186 ? -24.755 -5.117 17.228 1.00 28.55 185 VAL A C 1
ATOM 1414 O O . VAL A 1 186 ? -23.552 -5.398 17.281 1.00 24.63 185 VAL A O 1
ATOM 1418 N N . VAL A 1 187 ? -25.382 -4.791 16.102 1.00 27.31 186 VAL A N 1
ATOM 1419 C CA . VAL A 1 187 ? -24.693 -4.350 14.895 1.00 26.03 186 VAL A CA 1
ATOM 1420 C C . VAL A 1 187 ? -24.930 -2.851 14.788 1.00 22.90 186 VAL A C 1
ATOM 1421 O O . VAL A 1 187 ? -26.066 -2.403 14.589 1.00 22.32 186 VAL A O 1
ATOM 1425 N N . LEU A 1 188 ? -23.861 -2.073 14.928 1.00 24.47 187 LEU A N 1
ATOM 1426 C CA . LEU A 1 188 ? -23.944 -0.623 15.026 1.00 17.91 187 LEU A CA 1
ATOM 1427 C C . LEU A 1 188 ? -23.270 0.017 13.821 1.00 19.62 187 LEU A C 1
ATOM 1428 O O . LEU A 1 188 ? -22.122 -0.307 13.501 1.00 24.83 187 LEU A O 1
ATOM 1433 N N . LYS A 1 189 ? -23.988 0.916 13.153 1.00 23.34 188 LYS A N 1
ATOM 1434 C CA . LYS A 1 189 ? -23.443 1.654 12.020 1.00 23.17 188 LYS A CA 1
ATOM 1435 C C . LYS A 1 189 ? -23.277 3.113 12.417 1.00 24.50 188 LYS A C 1
ATOM 1436 O O . LYS A 1 189 ? -24.282 3.826 12.570 1.00 29.81 188 LYS A O 1
ATOM 1442 N N . PRO A 1 190 ? -22.057 3.600 12.612 1.00 23.17 189 PRO A N 1
ATOM 1443 C CA . PRO A 1 190 ? -21.870 5.007 12.966 1.00 24.61 189 PRO A CA 1
ATOM 1444 C C . PRO A 1 190 ? -21.933 5.889 11.730 1.00 22.58 189 PRO A C 1
ATOM 1445 O O . PRO A 1 190 ? -21.741 5.439 10.599 1.00 33.83 189 PRO A O 1
ATOM 1449 N N . ALA A 1 191 ? -22.207 7.168 11.968 1.00 22.87 190 ALA A N 1
ATOM 1450 C CA . ALA A 1 191 ? -22.239 8.127 10.875 1.00 30.54 190 ALA A CA 1
ATOM 1451 C C . ALA A 1 191 ? -20.891 8.156 10.172 1.00 20.30 190 ALA A C 1
ATOM 1452 O O . ALA A 1 191 ? -19.846 8.287 10.816 1.00 21.86 190 ALA A O 1
ATOM 1454 N N . GLU A 1 192 ? -20.913 8.014 8.843 1.00 20.36 191 GLU A N 1
ATOM 1455 C CA . GLU A 1 192 ? -19.674 8.101 8.079 1.00 20.22 191 GLU A CA 1
ATOM 1456 C C . GLU A 1 192 ? -18.982 9.442 8.265 1.00 21.99 191 GLU A C 1
ATOM 1457 O O . GLU A 1 192 ? -17.806 9.570 7.908 1.00 23.06 191 GLU A O 1
ATOM 1463 N N . GLN A 1 193 ? -19.682 10.439 8.808 1.00 19.31 192 GLN A N 1
ATOM 1464 C CA . GLN A 1 193 ? -19.038 11.704 9.128 1.00 17.73 192 GLN A CA 1
ATOM 1465 C C . GLN A 1 193 ? -18.126 11.574 10.344 1.00 19.75 192 GLN A C 1
ATOM 1466 O O . GLN A 1 193 ? -17.111 12.275 10.430 1.00 18.62 192 GLN A O 1
ATOM 1472 N N . THR A 1 194 ? -18.457 10.692 11.290 1.00 21.11 193 THR A N 1
ATOM 1473 C CA . THR A 1 194 ? -17.723 10.572 12.553 1.00 20.97 193 THR A CA 1
ATOM 1474 C C . THR A 1 194 ? -17.472 9.106 12.889 1.00 18.79 193 THR A C 1
ATOM 1475 O O . THR A 1 194 ? -18.020 8.571 13.859 1.00 21.65 193 THR A O 1
ATOM 1479 N N . PRO A 1 195 ? -16.632 8.420 12.104 1.00 19.88 194 PRO A N 1
ATOM 1480 C CA . PRO A 1 195 ? -16.350 7.006 12.401 1.00 20.39 194 PRO A CA 1
ATOM 1481 C C . PRO A 1 195 ? -15.246 6.781 13.425 1.00 24.57 194 PRO A C 1
ATOM 1482 O O . PRO A 1 195 ? -15.148 5.668 13.961 1.00 21.71 194 PRO A O 1
ATOM 1486 N N . LEU A 1 196 ? -14.417 7.789 13.709 1.00 25.98 195 LEU A N 1
ATOM 1487 C CA . LEU A 1 196 ? -13.200 7.573 14.489 1.00 25.92 195 LEU A CA 1
ATOM 1488 C C . LEU A 1 196 ? -13.510 7.213 15.939 1.00 21.95 195 LEU A C 1
ATOM 1489 O O . LEU A 1 196 ? -12.911 6.287 16.498 1.00 25.47 195 LEU A O 1
ATOM 1494 N N . GLY A 1 197 ? -14.429 7.951 16.567 1.00 23.25 196 GLY A N 1
ATOM 1495 C CA . GLY A 1 197 ? -14.670 7.786 17.995 1.00 27.29 196 GLY A CA 1
ATOM 1496 C C . GLY A 1 197 ? -14.976 6.357 18.401 1.00 24.37 196 GLY A C 1
ATOM 1497 O O . GLY A 1 197 ? -14.434 5.850 19.386 1.00 27.68 196 GLY A O 1
ATOM 1498 N N . ILE A 1 198 ? -15.872 5.697 17.663 1.00 24.07 197 ILE A N 1
ATOM 1499 C CA . ILE A 1 198 ? -16.242 4.321 17.987 1.00 22.57 197 ILE A CA 1
ATOM 1500 C C . ILE A 1 198 ? -15.014 3.417 18.005 1.00 21.02 197 ILE A C 1
ATOM 1501 O O . ILE A 1 198 ? -14.824 2.619 18.931 1.00 25.61 197 ILE A O 1
ATOM 1506 N N . CYS A 1 199 ? -14.170 3.520 16.974 1.00 27.49 198 CYS A N 1
ATOM 1507 C CA . CYS A 1 199 ? -12.973 2.686 16.899 1.00 27.59 198 CYS A CA 1
ATOM 1508 C C . CYS A 1 199 ? -12.110 2.845 18.143 1.00 27.93 198 CYS A C 1
ATOM 1509 O O . CYS A 1 199 ? -11.727 1.855 18.779 1.00 27.27 198 CYS A O 1
ATOM 1512 N N . VAL A 1 200 ? -11.787 4.089 18.501 1.00 27.97 199 VAL A N 1
ATOM 1513 C CA . VAL A 1 200 ? -10.971 4.335 19.686 1.00 24.80 199 VAL A CA 1
ATOM 1514 C C . VAL A 1 200 ? -11.658 3.779 20.925 1.00 25.23 199 VAL A C 1
ATOM 1515 O O . VAL A 1 200 ? -11.011 3.195 21.804 1.00 20.90 199 VAL A O 1
ATOM 1519 N N . LEU A 1 201 ? -12.979 3.948 21.014 1.00 21.25 200 LEU A N 1
ATOM 1520 C CA . LEU A 1 201 ? -13.727 3.346 22.112 1.00 23.50 200 LEU A CA 1
ATOM 1521 C C . LEU A 1 201 ? -13.586 1.829 22.097 1.00 27.81 200 LEU A C 1
ATOM 1522 O O . LEU A 1 201 ? -13.368 1.207 23.143 1.00 27.69 200 LEU A O 1
ATOM 1527 N N . LEU A 1 202 ? -13.702 1.219 20.915 1.00 19.93 201 LEU A N 1
ATOM 1528 C CA . LEU A 1 202 ? -13.621 -0.235 20.813 1.00 27.07 201 LEU A CA 1
ATOM 1529 C C . LEU A 1 202 ? -12.228 -0.751 21.153 1.00 26.26 201 LEU A C 1
ATOM 1530 O O . LEU A 1 202 ? -12.090 -1.806 21.783 1.00 33.81 201 LEU A O 1
ATOM 1535 N N . GLU A 1 203 ? -11.179 -0.035 20.732 1.00 25.27 202 GLU A N 1
ATOM 1536 C CA . GLU A 1 203 ? -9.825 -0.438 21.104 1.00 26.61 202 GLU A CA 1
ATOM 1537 C C . GLU A 1 203 ? -9.646 -0.480 22.615 1.00 22.03 202 GLU A C 1
ATOM 1538 O O . GLU A 1 203 ? -8.819 -1.248 23.120 1.00 27.95 202 GLU A O 1
ATOM 1544 N N . LEU A 1 204 ? -10.404 0.332 23.353 1.00 23.40 203 LEU A N 1
ATOM 1545 C CA . LEU A 1 204 ? -10.253 0.399 24.800 1.00 24.47 203 LEU A CA 1
ATOM 1546 C C . LEU A 1 204 ? -11.183 -0.551 25.548 1.00 25.51 203 LEU A C 1
ATOM 1547 O O . LEU A 1 204 ? -10.821 -1.027 26.630 1.00 23.48 203 LEU A O 1
ATOM 1552 N N . ILE A 1 205 ? -12.368 -0.839 25.010 1.00 26.14 204 ILE A N 1
ATOM 1553 C CA . ILE A 1 205 ? -13.399 -1.557 25.754 1.00 24.57 204 ILE A CA 1
ATOM 1554 C C . ILE A 1 205 ? -13.830 -2.860 25.096 1.00 26.73 204 ILE A C 1
ATOM 1555 O O . ILE A 1 205 ? -14.593 -3.619 25.716 1.00 27.06 204 ILE A O 1
ATOM 1560 N N . GLY A 1 206 ? -13.391 -3.142 23.866 1.00 25.66 205 GLY A N 1
ATOM 1561 C CA . GLY A 1 206 ? -13.833 -4.346 23.172 1.00 21.88 205 GLY A CA 1
ATOM 1562 C C . GLY A 1 206 ? -13.626 -5.621 23.968 1.00 28.57 205 GLY A C 1
ATOM 1563 O O . GLY A 1 206 ? -14.526 -6.459 24.072 1.00 24.71 205 GLY A O 1
ATOM 1564 N N . ASP A 1 207 ? -12.426 -5.788 24.534 1.00 27.63 206 ASP A N 1
ATOM 1565 C CA . ASP A 1 207 ? -12.060 -7.018 25.233 1.00 30.91 206 ASP A CA 1
ATOM 1566 C C . ASP A 1 207 ? -13.042 -7.397 26.334 1.00 26.32 206 ASP A C 1
ATOM 1567 O O . ASP A 1 207 ? -13.152 -8.576 26.688 1.00 22.07 206 ASP A O 1
ATOM 1572 N N . LEU A 1 208 ? -13.762 -6.420 26.885 1.00 28.29 207 LEU A N 1
ATOM 1573 C CA . LEU A 1 208 ? -14.692 -6.689 27.974 1.00 25.61 207 LEU A CA 1
ATOM 1574 C C . LEU A 1 208 ? -15.940 -7.437 27.525 1.00 21.09 207 LEU A C 1
ATOM 1575 O O . LEU A 1 208 ? -16.689 -7.920 28.380 1.00 18.56 207 LEU A O 1
ATOM 1580 N N . LEU A 1 209 ? -16.185 -7.542 26.222 1.00 21.28 208 LEU A N 1
ATOM 1581 C CA . LEU A 1 209 ? -17.381 -8.214 25.752 1.00 19.60 208 LEU A CA 1
ATOM 1582 C C . LEU A 1 209 ? -17.026 -9.483 24.983 1.00 16.82 208 LEU A C 1
ATOM 1583 O O . LEU A 1 209 ? -15.987 -9.546 24.318 1.00 30.68 208 LEU A O 1
ATOM 1588 N N . PRO A 1 210 ? -17.862 -10.519 25.077 1.00 20.21 209 PRO A N 1
ATOM 1589 C CA . PRO A 1 210 ? -17.618 -11.719 24.283 1.00 24.60 209 PRO A CA 1
ATOM 1590 C C . PRO A 1 210 ? -17.624 -11.397 22.805 1.00 25.53 209 PRO A C 1
ATOM 1591 O O . PRO A 1 210 ? -18.331 -10.478 22.353 1.00 18.98 209 PRO A O 1
ATOM 1595 N N . PRO A 1 211 ? -16.823 -12.111 22.013 1.00 24.57 210 PRO A N 1
ATOM 1596 C CA . PRO A 1 211 ? -16.800 -11.871 20.565 1.00 20.55 210 PRO A CA 1
ATOM 1597 C C . PRO A 1 211 ? -18.185 -11.989 19.945 1.00 19.72 210 PRO A C 1
ATOM 1598 O O . PRO A 1 211 ? -18.955 -12.899 20.258 1.00 21.03 210 PRO A O 1
ATOM 1602 N N . GLY A 1 212 ? -18.488 -11.059 19.041 1.00 19.58 211 GLY A N 1
ATOM 1603 C CA . GLY A 1 212 ? -19.763 -11.018 18.358 1.00 20.17 211 GLY A CA 1
ATOM 1604 C C . GLY A 1 212 ? -20.883 -10.346 19.120 1.00 20.51 211 GLY A C 1
ATOM 1605 O O . GLY A 1 212 ? -21.994 -10.241 18.585 1.00 20.25 211 GLY A O 1
ATOM 1606 N N . VAL A 1 213 ? -20.634 -9.884 20.346 1.00 23.68 212 VAL A N 1
ATOM 1607 C CA . VAL A 1 213 ? -21.667 -9.180 21.098 1.00 22.05 212 VAL A CA 1
ATOM 1608 C C . VAL A 1 213 ? -21.788 -7.738 20.623 1.00 26.29 212 VAL A C 1
ATOM 1609 O O . VAL A 1 213 ? -22.896 -7.226 20.429 1.00 26.11 212 VAL A O 1
ATOM 1613 N N . LEU A 1 214 ? -20.657 -7.066 20.420 1.00 20.20 213 LEU A N 1
ATOM 1614 C CA . LEU A 1 214 ? -20.621 -5.698 19.911 1.00 19.50 213 LEU A CA 1
ATOM 1615 C C . LEU A 1 214 ? -19.884 -5.703 18.579 1.00 25.94 213 LEU A C 1
ATOM 1616 O O . LEU A 1 214 ? -18.676 -5.960 18.533 1.00 25.11 213 LEU A O 1
ATOM 1621 N N . ASN A 1 215 ? -20.610 -5.424 17.501 1.00 19.08 214 ASN A N 1
ATOM 1622 C CA . ASN A 1 215 ? -20.037 -5.326 16.167 1.00 24.39 214 ASN A CA 1
ATOM 1623 C C . ASN A 1 215 ? -20.355 -3.957 15.586 1.00 28.11 214 ASN A C 1
ATOM 1624 O O . ASN A 1 215 ? -21.502 -3.503 15.648 1.00 21.08 214 ASN A O 1
ATOM 1629 N N . VAL A 1 216 ? -19.341 -3.304 15.028 1.00 20.21 215 VAL A N 1
ATOM 1630 C CA . VAL A 1 216 ? -19.480 -1.972 14.457 1.00 22.83 215 VAL A CA 1
ATOM 1631 C C . VAL A 1 216 ? -19.080 -2.043 12.994 1.00 21.40 215 VAL A C 1
ATOM 1632 O O . VAL A 1 216 ? -17.942 -2.405 12.672 1.00 23.41 215 VAL A O 1
ATOM 1636 N N . VAL A 1 217 ? -20.005 -1.687 12.111 1.00 21.77 216 VAL A N 1
ATOM 1637 C CA . VAL A 1 217 ? -19.759 -1.686 10.677 1.00 21.64 216 VAL A CA 1
ATOM 1638 C C . VAL A 1 217 ? -19.681 -0.238 10.222 1.00 20.18 216 VAL A C 1
ATOM 1639 O O . VAL A 1 217 ? -20.668 0.503 10.297 1.00 23.72 216 VAL A O 1
ATOM 1643 N N . GLN A 1 218 ? -18.505 0.156 9.743 1.00 25.89 217 GLN A N 1
ATOM 1644 C CA . GLN A 1 218 ? -18.281 1.497 9.227 1.00 25.18 217 GLN A CA 1
ATOM 1645 C C . GLN A 1 218 ? -18.715 1.567 7.770 1.00 23.24 217 GLN A C 1
ATOM 1646 O O . GLN A 1 218 ? -18.578 0.600 7.017 1.00 26.94 217 GLN A O 1
ATOM 1652 N N . GLY A 1 219 ? -19.242 2.714 7.371 1.00 27.90 218 GLY A N 1
ATOM 1653 C CA . GLY A 1 219 ? -19.608 2.883 5.979 1.00 29.02 218 GLY A CA 1
ATOM 1654 C C . GLY A 1 219 ? -20.597 4.021 5.810 1.00 35.36 218 GLY A C 1
ATOM 1655 O O . GLY A 1 219 ? -20.781 4.844 6.703 1.00 36.38 218 GLY A O 1
ATOM 1656 N N . PHE A 1 220 ? -21.237 4.026 4.644 1.00 39.56 219 PHE A N 1
ATOM 1657 C CA . PHE A 1 220 ? -22.157 5.076 4.240 1.00 42.19 219 PHE A CA 1
ATOM 1658 C C . PHE A 1 220 ? -23.594 4.642 4.501 1.00 38.88 219 PHE A C 1
ATOM 1659 O O . PHE A 1 220 ? -23.918 3.451 4.475 1.00 40.96 219 PHE A O 1
ATOM 1667 N N . GLY A 1 221 ? -24.454 5.629 4.761 1.00 32.70 220 GLY A N 1
ATOM 1668 C CA . GLY A 1 221 ? -25.814 5.327 5.183 1.00 36.53 220 GLY A CA 1
ATOM 1669 C C . GLY A 1 221 ? -26.611 4.555 4.152 1.00 43.99 220 GLY A C 1
ATOM 1670 O O . GLY A 1 221 ? -27.355 3.632 4.491 1.00 38.08 220 GLY A O 1
ATOM 1671 N N . ARG A 1 222 ? -26.474 4.922 2.881 1.00 38.91 221 ARG A N 1
ATOM 1672 C CA . ARG A 1 222 ? -27.230 4.264 1.826 1.00 33.03 221 ARG A CA 1
ATOM 1673 C C . ARG A 1 222 ? -26.659 2.916 1.424 1.00 39.29 221 ARG A C 1
ATOM 1674 O O . ARG A 1 222 ? -27.326 2.173 0.696 1.00 47.55 221 ARG A O 1
ATOM 1682 N N . GLU A 1 223 ? -25.448 2.589 1.858 1.00 36.08 222 GLU A N 1
ATOM 1683 C CA . GLU A 1 223 ? -24.862 1.303 1.517 1.00 36.37 222 GLU A CA 1
ATOM 1684 C C . GLU A 1 223 ? -24.980 0.359 2.707 1.00 39.59 222 GLU A C 1
ATOM 1685 O O . GLU A 1 223 ? -25.903 -0.460 2.762 1.00 34.63 222 GLU A O 1
ATOM 1691 N N . ALA A 1 224 ? -24.062 0.475 3.669 1.00 36.48 223 ALA A N 1
ATOM 1692 C CA . ALA A 1 224 ? -24.115 -0.380 4.851 1.00 28.86 223 ALA A CA 1
ATOM 1693 C C . ALA A 1 224 ? -25.392 -0.151 5.651 1.00 33.07 223 ALA A C 1
ATOM 1694 O O . ALA A 1 224 ? -26.043 -1.110 6.084 1.00 32.06 223 ALA A O 1
ATOM 1696 N N . GLY A 1 225 ? -25.768 1.113 5.857 1.00 29.67 224 GLY A N 1
ATOM 1697 C CA . GLY A 1 225 ? -26.965 1.402 6.631 1.00 24.05 224 GLY A CA 1
ATOM 1698 C C . GLY A 1 225 ? -28.221 0.833 6.001 1.00 24.16 224 GLY A C 1
ATOM 1699 O O . GLY A 1 225 ? -29.120 0.362 6.701 1.00 27.26 224 GLY A O 1
ATOM 1700 N N . GLU A 1 226 ? -28.302 0.873 4.671 1.00 28.23 225 GLU A N 1
ATOM 1701 C CA . GLU A 1 226 ? -29.441 0.282 3.977 1.00 28.44 225 GLU A CA 1
ATOM 1702 C C . GLU A 1 226 ? -29.484 -1.227 4.186 1.00 22.22 225 GLU A C 1
ATOM 1703 O O . GLU A 1 226 ? -30.527 -1.787 4.541 1.00 25.78 225 GLU A O 1
ATOM 1709 N N . ALA A 1 227 ? -28.357 -1.903 3.942 1.00 23.58 226 ALA A N 1
ATOM 1710 C CA . ALA A 1 227 ? -28.284 -3.346 4.148 1.00 27.71 226 ALA A CA 1
ATOM 1711 C C . ALA A 1 227 ? -28.698 -3.738 5.560 1.00 30.54 226 ALA A C 1
ATOM 1712 O O . ALA A 1 227 ? -29.335 -4.778 5.763 1.00 29.94 226 ALA A O 1
ATOM 1714 N N . LEU A 1 228 ? -28.345 -2.918 6.552 1.00 25.78 227 LEU A N 1
ATOM 1715 C CA . LEU A 1 228 ? -28.720 -3.227 7.928 1.00 27.90 227 LEU A CA 1
ATOM 1716 C C . LEU A 1 228 ? -30.177 -2.871 8.194 1.00 22.59 227 LEU A C 1
ATOM 1717 O O . LEU A 1 228 ? -30.900 -3.647 8.829 1.00 25.02 227 LEU A O 1
ATOM 1722 N N . ALA A 1 229 ? -30.624 -1.709 7.713 1.00 20.93 228 ALA A N 1
ATOM 1723 C CA . ALA A 1 229 ? -31.990 -1.273 7.979 1.00 23.25 228 ALA A CA 1
ATOM 1724 C C . ALA A 1 229 ? -33.014 -2.201 7.345 1.00 27.61 228 ALA A C 1
ATOM 1725 O O . ALA A 1 229 ? -34.154 -2.267 7.817 1.00 34.54 228 ALA A O 1
ATOM 1727 N N . THR A 1 230 ? -32.634 -2.910 6.286 1.00 24.33 229 THR A N 1
ATOM 1728 C CA . THR A 1 230 ? -33.515 -3.836 5.591 1.00 31.28 229 THR A CA 1
ATOM 1729 C C . THR A 1 230 ? -33.223 -5.292 5.923 1.00 24.82 229 THR A C 1
ATOM 1730 O O . THR A 1 230 ? -33.845 -6.181 5.335 1.00 28.02 229 THR A O 1
ATOM 1734 N N . SER A 1 231 ? -32.280 -5.553 6.827 1.00 27.32 230 SER A N 1
ATOM 1735 C CA . SER A 1 231 ? -31.940 -6.921 7.193 1.00 27.94 230 SER A CA 1
ATOM 1736 C C . SER A 1 231 ? -33.160 -7.682 7.697 1.00 32.66 230 SER A C 1
ATOM 1737 O O . SER A 1 231 ? -33.954 -7.170 8.492 1.00 26.81 230 SER A O 1
ATOM 1740 N N . LYS A 1 232 ? -33.304 -8.918 7.224 1.00 28.62 231 LYS A N 1
ATOM 1741 C CA . LYS A 1 232 ? -34.304 -9.838 7.747 1.00 29.45 231 LYS A CA 1
ATOM 1742 C C . LYS A 1 232 ? -33.852 -10.512 9.035 1.00 27.31 231 LYS A C 1
ATOM 1743 O O . LYS A 1 232 ? -34.614 -11.300 9.606 1.00 26.05 231 LYS A O 1
ATOM 1749 N N . ARG A 1 233 ? -32.644 -10.209 9.508 1.00 32.56 232 ARG A N 1
ATOM 1750 C CA . ARG A 1 233 ? -32.013 -10.942 10.596 1.00 26.50 232 ARG A CA 1
ATOM 1751 C C . ARG A 1 233 ? -31.933 -10.136 11.886 1.00 22.11 232 ARG A C 1
ATOM 1752 O O . ARG A 1 233 ? -31.294 -10.582 12.845 1.00 21.95 232 ARG A O 1
ATOM 1760 N N . ILE A 1 234 ? -32.552 -8.961 11.934 1.00 24.34 233 ILE A N 1
ATOM 1761 C CA . ILE A 1 234 ? -32.662 -8.173 13.154 1.00 24.65 233 ILE A CA 1
ATOM 1762 C C . ILE A 1 234 ? -34.110 -8.212 13.622 1.00 20.50 233 ILE A C 1
ATOM 1763 O O . ILE A 1 234 ? -35.038 -8.195 12.806 1.00 21.16 233 ILE A O 1
ATOM 1768 N N . ALA A 1 235 ? -34.300 -8.270 14.941 1.00 26.40 234 ALA A N 1
ATOM 1769 C CA . ALA A 1 235 ? -35.633 -8.267 15.530 1.00 29.83 234 ALA A CA 1
ATOM 1770 C C . ALA A 1 235 ? -36.149 -6.861 15.798 1.00 28.97 234 ALA A C 1
ATOM 1771 O O . ALA A 1 235 ? -37.324 -6.701 16.144 1.00 32.35 234 ALA A O 1
ATOM 1773 N N . LYS A 1 236 ? -35.295 -5.850 15.653 1.00 24.04 235 LYS A N 1
ATOM 1774 C CA . LYS A 1 236 ? -35.649 -4.458 15.883 1.00 29.30 235 LYS A CA 1
ATOM 1775 C C . LYS A 1 236 ? -34.582 -3.582 15.241 1.00 32.20 235 LYS A C 1
ATOM 1776 O O . LYS A 1 236 ? -33.406 -3.956 15.183 1.00 31.30 235 LYS A O 1
ATOM 1782 N N . ILE A 1 237 ? -35.004 -2.418 14.760 1.00 31.67 236 ILE A N 1
ATOM 1783 C CA . ILE A 1 237 ? -34.095 -1.388 14.280 1.00 27.85 236 ILE A CA 1
ATOM 1784 C C . ILE A 1 237 ? -34.211 -0.183 15.204 1.00 30.42 236 ILE A C 1
ATOM 1785 O O . ILE A 1 237 ? -35.276 0.098 15.765 1.00 34.17 236 ILE A O 1
ATOM 1790 N N . ALA A 1 238 ? -33.094 0.517 15.382 1.00 25.70 237 ALA A N 1
ATOM 1791 C CA . ALA A 1 238 ? -33.047 1.717 16.205 1.00 27.87 237 ALA A CA 1
ATOM 1792 C C . ALA A 1 238 ? -32.227 2.758 15.463 1.00 29.32 237 ALA A C 1
ATOM 1793 O O . ALA A 1 238 ? -31.107 2.473 15.029 1.00 26.03 237 ALA A O 1
ATOM 1795 N N . PHE A 1 239 ? -32.780 3.960 15.324 1.00 32.60 238 PHE A N 1
ATOM 1796 C CA . PHE A 1 239 ? -32.166 4.961 14.464 1.00 32.15 238 PHE A CA 1
ATOM 1797 C C . PHE A 1 239 ? -32.382 6.353 15.034 1.00 35.19 238 PHE A C 1
ATOM 1798 O O . PHE A 1 239 ? -33.490 6.693 15.458 1.00 36.70 238 PHE A O 1
ATOM 1806 N N . THR A 1 240 ? -31.316 7.149 15.035 1.00 37.64 239 THR A N 1
ATOM 1807 C CA . THR A 1 240 ? -31.376 8.572 15.330 1.00 33.42 239 THR A CA 1
ATOM 1808 C C . THR A 1 240 ? -30.814 9.323 14.130 1.00 33.80 239 THR A C 1
ATOM 1809 O O . THR A 1 240 ? -29.763 8.948 13.598 1.00 35.66 239 THR A O 1
ATOM 1813 N N . GLY A 1 241 ? -31.515 10.369 13.701 1.00 31.15 240 GLY A N 1
ATOM 1814 C CA . GLY A 1 241 ? -31.070 11.128 12.540 1.00 29.38 240 GLY A CA 1
ATOM 1815 C C . GLY A 1 241 ? -32.163 12.036 12.012 1.00 38.33 240 GLY A C 1
ATOM 1816 O O . GLY A 1 241 ? -33.030 12.494 12.764 1.00 36.79 240 GLY A O 1
ATOM 1817 N N . SER A 1 242 ? -32.104 12.294 10.706 1.00 40.93 241 SER A N 1
ATOM 1818 C CA . SER A 1 242 ? -32.998 13.263 10.085 1.00 37.63 241 SER A CA 1
ATOM 1819 C C . SER A 1 242 ? -34.367 12.651 9.800 1.00 37.92 241 SER A C 1
ATOM 1820 O O . SER A 1 242 ? -34.479 11.482 9.420 1.00 38.15 241 SER A O 1
ATOM 1823 N N . THR A 1 243 ? -35.407 13.466 9.993 1.00 35.87 242 THR A N 1
ATOM 1824 C CA . THR A 1 243 ? -36.800 13.031 9.876 1.00 32.09 242 THR A CA 1
ATOM 1825 C C . THR A 1 243 ? -37.140 12.292 8.584 1.00 38.00 242 THR A C 1
ATOM 1826 O O . THR A 1 243 ? -37.815 11.253 8.663 1.00 37.58 242 THR A O 1
ATOM 1830 N N . PRO A 1 244 ? -36.742 12.749 7.386 1.00 40.76 243 PRO A N 1
ATOM 1831 C CA . PRO A 1 244 ? -37.103 11.980 6.180 1.00 37.60 243 PRO A CA 1
ATOM 1832 C C . PRO A 1 244 ? -36.542 10.569 6.188 1.00 35.82 243 PRO A C 1
ATOM 1833 O O . PRO A 1 244 ? -37.211 9.635 5.729 1.00 33.09 243 PRO A O 1
ATOM 1837 N N . VAL A 1 245 ? -35.325 10.390 6.704 1.00 34.76 244 VAL A N 1
ATOM 1838 C CA . VAL A 1 245 ? -34.742 9.057 6.798 1.00 33.96 244 VAL A CA 1
ATOM 1839 C C . VAL A 1 245 ? -35.419 8.251 7.899 1.00 37.86 244 VAL A C 1
ATOM 1840 O O . VAL A 1 245 ? -35.491 7.016 7.819 1.00 33.97 244 VAL A O 1
ATOM 1844 N N . GLY A 1 246 ? -35.918 8.919 8.941 1.00 28.13 245 GLY A N 1
ATOM 1845 C CA . GLY A 1 246 ? -36.641 8.213 9.986 1.00 32.03 245 GLY A CA 1
ATOM 1846 C C . GLY A 1 246 ? -37.870 7.493 9.465 1.00 33.21 245 GLY A C 1
ATOM 1847 O O . GLY A 1 246 ? -38.055 6.298 9.710 1.00 30.96 245 GLY A O 1
ATOM 1848 N N . SER A 1 247 ? -38.745 8.223 8.764 1.00 37.23 246 SER A N 1
ATOM 1849 C CA . SER A 1 247 ? -39.901 7.609 8.113 1.00 39.68 246 SER A CA 1
ATOM 1850 C C . SER A 1 247 ? -39.503 6.394 7.281 1.00 38.61 246 SER A C 1
ATOM 1851 O O . SER A 1 247 ? -40.205 5.377 7.279 1.00 37.86 246 SER A O 1
ATOM 1854 N N . HIS A 1 248 ? -38.375 6.482 6.568 1.00 40.34 247 HIS A N 1
ATOM 1855 C CA . HIS A 1 248 ? -37.904 5.350 5.775 1.00 37.07 247 HIS A CA 1
ATOM 1856 C C . HIS A 1 248 ? -37.563 4.157 6.660 1.00 37.55 247 HIS A C 1
ATOM 1857 O O . HIS A 1 248 ? -37.908 3.015 6.336 1.00 35.94 247 HIS A O 1
ATOM 1864 N N . ILE A 1 249 ? -36.851 4.398 7.765 1.00 38.58 248 ILE A N 1
ATOM 1865 C CA . ILE A 1 249 ? -36.594 3.326 8.725 1.00 34.21 248 ILE A CA 1
ATOM 1866 C C . ILE A 1 249 ? -37.909 2.696 9.156 1.00 31.44 248 ILE A C 1
ATOM 1867 O O . ILE A 1 249 ? -38.040 1.469 9.229 1.00 34.23 248 ILE A O 1
ATOM 1872 N N . LEU A 1 250 ? -38.911 3.535 9.431 1.00 34.08 249 LEU A N 1
ATOM 1873 C CA . LEU A 1 250 ? -40.222 3.035 9.823 1.00 36.33 249 LEU A CA 1
ATOM 1874 C C . LEU A 1 250 ? -40.903 2.289 8.679 1.00 36.29 249 LEU A C 1
ATOM 1875 O O . LEU A 1 250 ? -41.705 1.383 8.928 1.00 40.44 249 LEU A O 1
ATOM 1880 N N . LYS A 1 251 ? -40.615 2.661 7.426 1.00 40.46 250 LYS A N 1
ATOM 1881 C CA . LYS A 1 251 ? -41.105 1.878 6.294 1.00 42.09 250 LYS A CA 1
ATOM 1882 C C . LYS A 1 251 ? -40.417 0.521 6.216 1.00 36.84 250 LYS A C 1
ATOM 1883 O O . LYS A 1 251 ? -41.079 -0.520 6.130 1.00 37.49 250 LYS A O 1
ATOM 1889 N N . CYS A 1 252 ? -39.080 0.514 6.237 1.00 32.50 251 CYS A N 1
ATOM 1890 C CA . CYS A 1 252 ? -38.337 -0.743 6.215 1.00 32.37 251 CYS A CA 1
ATOM 1891 C C . CYS A 1 252 ? -38.687 -1.614 7.413 1.00 34.83 251 CYS A C 1
ATOM 1892 O O . CYS A 1 252 ? -38.767 -2.842 7.293 1.00 31.39 251 CYS A O 1
ATOM 1895 N N . ALA A 1 253 ? -38.897 -0.999 8.580 1.00 34.75 252 ALA A N 1
ATOM 1896 C CA . ALA A 1 253 ? -39.336 -1.772 9.736 1.00 32.85 252 ALA A CA 1
ATOM 1897 C C . ALA A 1 253 ? -40.732 -2.332 9.503 1.00 28.53 252 ALA A C 1
ATOM 1898 O O . ALA A 1 253 ? -41.031 -3.460 9.910 1.00 26.62 252 ALA A O 1
ATOM 1900 N N . ALA A 1 254 ? -41.599 -1.549 8.857 1.00 32.04 253 ALA A N 1
ATOM 1901 C CA . ALA A 1 254 ? -42.926 -2.034 8.496 1.00 33.41 253 ALA A CA 1
ATOM 1902 C C . ALA A 1 254 ? -42.844 -3.239 7.570 1.00 32.43 253 ALA A C 1
ATOM 1903 O O . ALA A 1 254 ? -43.693 -4.137 7.644 1.00 30.82 253 ALA A O 1
ATOM 1905 N N . GLU A 1 255 ? -41.843 -3.269 6.682 1.00 30.08 254 GLU A N 1
ATOM 1906 C CA . GLU A 1 255 ? -41.745 -4.349 5.703 1.00 35.06 254 GLU A CA 1
ATOM 1907 C C . GLU A 1 255 ? -41.604 -5.702 6.385 1.00 34.55 254 GLU A C 1
ATOM 1908 O O . GLU A 1 255 ? -42.081 -6.715 5.862 1.00 36.55 254 GLU A O 1
ATOM 1914 N N . ASN A 1 256 ? -40.962 -5.733 7.551 1.00 34.02 255 ASN A N 1
ATOM 1915 C CA . ASN A 1 256 ? -40.654 -6.968 8.255 1.00 37.51 255 ASN A CA 1
ATOM 1916 C C . ASN A 1 256 ? -41.381 -7.092 9.587 1.00 38.34 255 ASN A C 1
ATOM 1917 O O . ASN A 1 256 ? -41.153 -8.070 10.310 1.00 36.92 255 ASN A O 1
ATOM 1922 N N . ILE A 1 257 ? -42.244 -6.133 9.929 1.00 32.78 256 ILE A N 1
ATOM 1923 C CA . ILE A 1 257 ? -43.050 -6.164 11.147 1.00 34.00 256 ILE A CA 1
ATOM 1924 C C . ILE A 1 257 ? -42.155 -6.327 12.370 1.00 37.60 256 ILE A C 1
ATOM 1925 O O . ILE A 1 257 ? -42.264 -7.310 13.113 1.00 41.71 256 ILE A O 1
ATOM 1930 N N . ILE A 1 258 ? -41.247 -5.377 12.571 1.00 31.28 257 ILE A N 1
ATOM 1931 C CA . ILE A 1 258 ? -40.386 -5.366 13.751 1.00 38.33 257 ILE A CA 1
ATOM 1932 C C . ILE A 1 258 ? -40.644 -4.075 14.518 1.00 37.93 257 ILE A C 1
ATOM 1933 O O . ILE A 1 258 ? -40.984 -3.051 13.906 1.00 38.37 257 ILE A O 1
ATOM 1938 N N . PRO A 1 259 ? -40.533 -4.078 15.848 1.00 35.80 258 PRO A N 1
ATOM 1939 C CA . PRO A 1 259 ? -40.659 -2.822 16.595 1.00 33.88 258 PRO A CA 1
ATOM 1940 C C . PRO A 1 259 ? -39.595 -1.830 16.156 1.00 32.75 258 PRO A C 1
ATOM 1941 O O . PRO A 1 259 ? -38.523 -2.206 15.675 1.00 30.36 258 PRO A O 1
ATOM 1945 N N . SER A 1 260 ? -39.901 -0.549 16.326 1.00 32.93 259 SER A N 1
ATOM 1946 C CA . SER A 1 260 ? -39.004 0.502 15.881 1.00 38.24 259 SER A CA 1
ATOM 1947 C C . SER A 1 260 ? -39.018 1.664 16.856 1.00 33.72 259 SER A C 1
ATOM 1948 O O . SER A 1 260 ? -40.066 2.028 17.398 1.00 32.14 259 SER A O 1
ATOM 1951 N N . THR A 1 261 ? -37.846 2.243 17.072 1.00 34.40 260 THR A N 1
ATOM 1952 C CA . THR A 1 261 ? -37.728 3.505 17.788 1.00 30.46 260 THR A CA 1
ATOM 1953 C C . THR A 1 261 ? -36.938 4.504 16.960 1.00 32.07 260 THR A C 1
ATOM 1954 O O . THR A 1 261 ? -35.845 4.175 16.475 1.00 31.36 260 THR A O 1
ATOM 1958 N N . VAL A 1 262 ? -37.481 5.721 16.813 1.00 36.95 261 VAL A N 1
ATOM 1959 C CA . VAL A 1 262 ? -36.811 6.767 16.056 1.00 34.66 261 VAL A CA 1
ATOM 1960 C C . VAL A 1 262 ? -36.837 8.089 16.854 1.00 36.03 261 VAL A C 1
ATOM 1961 O O . VAL A 1 262 ? -37.900 8.603 17.176 1.00 33.58 261 VAL A O 1
ATOM 1965 N N . GLU A 1 263 ? -35.664 8.608 17.233 1.00 39.72 262 GLU A N 1
ATOM 1966 C CA . GLU A 1 263 ? -35.344 10.037 17.367 1.00 39.18 262 GLU A CA 1
ATOM 1967 C C . GLU A 1 263 ? -35.131 10.742 16.072 1.00 40.79 262 GLU A C 1
ATOM 1968 O O . GLU A 1 263 ? -34.185 10.407 15.366 1.00 38.18 262 GLU A O 1
ATOM 1974 N N . LEU A 1 264 ? -35.904 11.821 15.878 1.00 42.47 263 LEU A N 1
ATOM 1975 C CA . LEU A 1 264 ? -35.752 12.656 14.707 1.00 40.69 263 LEU A CA 1
ATOM 1976 C C . LEU A 1 264 ? -35.327 14.069 15.095 1.00 33.26 263 LEU A C 1
ATOM 1977 O O . LEU A 1 264 ? -34.676 14.276 16.126 1.00 30.36 263 LEU A O 1
ATOM 1982 N N . GLY A 1 265 ? -35.715 15.037 14.275 1.00 37.25 264 GLY A N 1
ATOM 1983 C CA . GLY A 1 265 ? -35.278 16.408 14.422 1.00 36.08 264 GLY A CA 1
ATOM 1984 C C . GLY A 1 265 ? -36.251 17.268 15.195 1.00 33.75 264 GLY A C 1
ATOM 1985 O O . GLY A 1 265 ? -37.358 16.853 15.526 1.00 40.13 264 GLY A O 1
ATOM 1986 N N . GLY A 1 266 ? -35.806 18.490 15.501 1.00 18.46 265 GLY A N 1
ATOM 1987 C CA . GLY A 1 266 ? -36.656 19.434 16.199 1.00 25.73 265 GLY A CA 1
ATOM 1988 C C . GLY A 1 266 ? -36.332 20.875 15.868 1.00 25.22 265 GLY A C 1
ATOM 1989 O O . GLY A 1 266 ? -35.289 21.190 15.292 1.00 28.45 265 GLY A O 1
ATOM 1990 N N . LYS A 1 267 ? -37.265 21.757 16.242 1.00 21.80 266 LYS A N 1
ATOM 1991 C CA . LYS A 1 267 ? -37.077 23.211 16.201 1.00 28.93 266 LYS A CA 1
ATOM 1992 C C . LYS A 1 267 ? -37.620 23.715 17.538 1.00 25.07 266 LYS A C 1
ATOM 1993 O O . LYS A 1 267 ? -38.793 24.077 17.650 1.00 21.11 266 LYS A O 1
ATOM 1999 N N . SER A 1 268 ? -36.751 23.736 18.543 1.00 27.22 267 SER A N 1
ATOM 2000 C CA . SER A 1 268 ? -37.179 23.828 19.937 1.00 21.49 267 SER A CA 1
ATOM 2001 C C . SER A 1 268 ? -37.478 25.270 20.335 1.00 17.86 267 SER A C 1
ATOM 2002 O O . SER A 1 268 ? -36.608 26.135 20.187 1.00 19.94 267 SER A O 1
ATOM 2005 N N . PRO A 1 269 ? -38.681 25.570 20.832 1.00 26.60 268 PRO A N 1
ATOM 2006 C CA . PRO A 1 269 ? -38.994 26.938 21.273 1.00 19.57 268 PRO A CA 1
ATOM 2007 C C . PRO A 1 269 ? -38.531 27.200 22.703 1.00 19.38 268 PRO A C 1
ATOM 2008 O O . PRO A 1 269 ? -38.787 26.403 23.609 1.00 22.29 268 PRO A O 1
ATOM 2012 N N . ASN A 1 270 ? -37.834 28.320 22.896 1.00 24.67 269 ASN A N 1
ATOM 2013 C CA . ASN A 1 270 ? -37.361 28.759 24.207 1.00 20.89 269 ASN A CA 1
ATOM 2014 C C . ASN A 1 270 ? -38.161 29.996 24.599 1.00 19.62 269 ASN A C 1
ATOM 2015 O O . ASN A 1 270 ? -37.993 31.063 23.999 1.00 17.79 269 ASN A O 1
ATOM 2020 N N . ILE A 1 271 ? -39.019 29.857 25.607 1.00 22.02 270 ILE A N 1
ATOM 2021 C CA . ILE A 1 271 ? -40.042 30.848 25.924 1.00 16.49 270 ILE A CA 1
ATOM 2022 C C . ILE A 1 271 ? -39.643 31.569 27.205 1.00 19.13 270 ILE A C 1
ATOM 2023 O O . ILE A 1 271 ? -39.343 30.927 28.219 1.00 20.72 270 ILE A O 1
ATOM 2028 N N . TYR A 1 272 ? -39.650 32.902 27.158 1.00 13.92 271 TYR A N 1
ATOM 2029 C CA . TYR A 1 272 ? -39.217 33.756 28.262 1.00 16.78 271 TYR A CA 1
ATOM 2030 C C . TYR A 1 272 ? -40.357 34.695 28.639 1.00 17.35 271 TYR A C 1
ATOM 2031 O O . TYR A 1 272 ? -40.661 35.636 27.898 1.00 20.74 271 TYR A O 1
ATOM 2040 N N . PHE A 1 273 ? -40.984 34.445 29.785 1.00 18.37 272 PHE A N 1
ATOM 2041 C CA . PHE A 1 273 ? -42.073 35.291 30.249 1.00 20.83 272 PHE A CA 1
ATOM 2042 C C . PHE A 1 273 ? -41.540 36.539 30.948 1.00 22.41 272 PHE A C 1
ATOM 2043 O O . PHE A 1 273 ? -40.368 36.626 31.314 1.00 24.05 272 PHE A O 1
ATOM 2051 N N . GLU A 1 274 ? -42.430 37.520 31.129 1.00 23.98 273 GLU A N 1
ATOM 2052 C CA . GLU A 1 274 ? -41.996 38.844 31.567 1.00 26.14 273 GLU A CA 1
ATOM 2053 C C . GLU A 1 274 ? -41.523 38.861 33.017 1.00 33.93 273 GLU A C 1
ATOM 2054 O O . GLU A 1 274 ? -40.695 39.704 33.380 1.00 32.90 273 GLU A O 1
ATOM 2060 N N . ASP A 1 275 ? -42.031 37.958 33.861 1.00 23.30 274 ASP A N 1
ATOM 2061 C CA . ASP A 1 275 ? -41.709 38.026 35.283 1.00 28.30 274 ASP A CA 1
ATOM 2062 C C . ASP A 1 275 ? -40.242 37.727 35.573 1.00 25.09 274 ASP A C 1
ATOM 2063 O O . ASP A 1 275 ? -39.776 38.024 36.679 1.00 24.44 274 ASP A O 1
ATOM 2068 N N . ILE A 1 276 ? -39.509 37.143 34.620 1.00 24.98 275 ILE A N 1
ATOM 2069 C CA . ILE A 1 276 ? -38.097 36.844 34.855 1.00 34.98 275 ILE A CA 1
ATOM 2070 C C . ILE A 1 276 ? -37.315 38.127 35.105 1.00 30.37 275 ILE A C 1
ATOM 2071 O O . ILE A 1 276 ? -36.318 38.124 35.837 1.00 23.52 275 ILE A O 1
ATOM 2076 N N . MET A 1 277 ? -37.747 39.240 34.506 1.00 29.36 276 MET A N 1
ATOM 2077 C CA . MET A 1 277 ? -37.085 40.519 34.719 1.00 31.38 276 MET A CA 1
ATOM 2078 C C . MET A 1 277 ? -37.242 41.031 36.145 1.00 32.45 276 MET A C 1
ATOM 2079 O O . MET A 1 277 ? -36.549 41.982 36.522 1.00 33.44 276 MET A O 1
ATOM 2084 N N . GLN A 1 278 ? -38.127 40.430 36.939 1.00 30.65 277 GLN A N 1
ATOM 2085 C CA . GLN A 1 278 ? -38.316 40.802 38.334 1.00 21.48 277 GLN A CA 1
ATOM 2086 C C . GLN A 1 278 ? -37.619 39.860 39.303 1.00 24.27 277 GLN A C 1
ATOM 2087 O O . GLN A 1 278 ? -37.714 40.064 40.517 1.00 30.05 277 GLN A O 1
ATOM 2093 N N . ALA A 1 279 ? -36.919 38.847 38.807 1.00 20.33 278 ALA A N 1
ATOM 2094 C CA . ALA A 1 279 ? -36.234 37.927 39.696 1.00 23.28 278 ALA A CA 1
ATOM 2095 C C . ALA A 1 279 ? -34.893 38.509 40.134 1.00 27.28 278 ALA A C 1
ATOM 2096 O O . ALA A 1 279 ? -34.525 39.637 39.791 1.00 24.78 278 ALA A O 1
ATOM 2098 N N . GLU A 1 280 ? -34.161 37.720 40.911 1.00 27.43 279 GLU A N 1
ATOM 2099 C CA . GLU A 1 280 ? -32.824 38.090 41.337 1.00 30.11 279 GLU A CA 1
ATOM 2100 C C . GLU A 1 280 ? -31.918 38.263 40.119 1.00 31.60 279 GLU A C 1
ATOM 2101 O O . GLU A 1 280 ? -32.142 37.640 39.075 1.00 31.77 279 GLU A O 1
ATOM 2107 N N . PRO A 1 281 ? -30.899 39.119 40.219 1.00 38.18 280 PRO A N 1
ATOM 2108 C CA . PRO A 1 281 ? -29.996 39.327 39.073 1.00 31.46 280 PRO A CA 1
ATOM 2109 C C . PRO A 1 281 ? -29.366 38.050 38.545 1.00 28.70 280 PRO A C 1
ATOM 2110 O O . PRO A 1 281 ? -29.063 37.970 37.348 1.00 27.21 280 PRO A O 1
ATOM 2114 N N . ALA A 1 282 ? -29.158 37.045 39.399 1.00 21.25 281 ALA A N 1
ATOM 2115 C CA . ALA A 1 282 ? -28.562 35.799 38.931 1.00 26.95 281 ALA A CA 1
ATOM 2116 C C . ALA A 1 282 ? -29.523 35.006 38.054 1.00 26.05 281 ALA A C 1
ATOM 2117 O O . ALA A 1 282 ? -29.087 34.327 37.118 1.00 26.65 281 ALA A O 1
ATOM 2119 N N . PHE A 1 283 ? -30.825 35.068 38.345 1.00 28.25 282 PHE A N 1
ATOM 2120 C CA . PHE A 1 283 ? -31.810 34.385 37.511 1.00 25.84 282 PHE A CA 1
ATOM 2121 C C . PHE A 1 28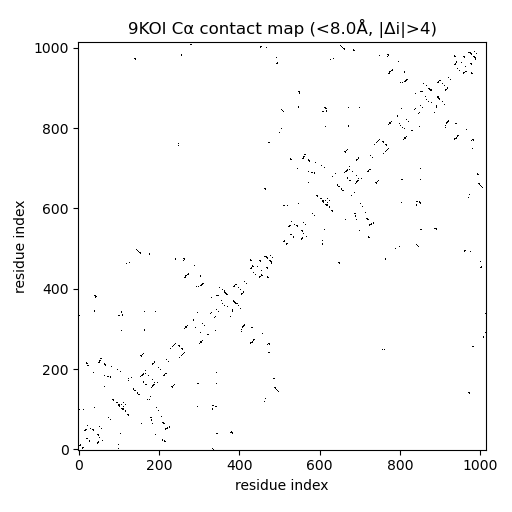3 ? -31.839 34.979 36.109 1.00 26.51 282 PHE A C 1
ATOM 2122 O O . PHE A 1 283 ? -31.803 34.249 35.112 1.00 28.61 282 PHE A O 1
ATOM 2130 N N . ILE A 1 284 ? -31.937 36.309 36.023 1.00 24.80 283 ILE A N 1
ATOM 2131 C CA . ILE A 1 284 ? -31.881 37.010 34.740 1.00 22.93 283 ILE A CA 1
ATOM 2132 C C . ILE A 1 284 ? -30.706 36.516 33.905 1.00 23.13 283 ILE A C 1
ATOM 2133 O O . ILE A 1 284 ? -30.851 36.197 32.720 1.00 21.82 283 ILE A O 1
ATOM 2138 N N . GLU A 1 285 ? -29.520 36.448 34.517 1.00 23.18 284 GLU A N 1
ATOM 2139 C CA . GLU A 1 285 ? -28.332 36.023 33.783 1.00 21.78 284 GLU A CA 1
ATOM 2140 C C . GLU A 1 285 ? -28.432 34.569 33.331 1.00 25.03 284 GLU A C 1
ATOM 2141 O O . GLU A 1 285 ? -28.043 34.244 32.204 1.00 23.58 284 GLU A O 1
ATOM 2147 N N . LYS A 1 286 ? -28.915 33.672 34.198 1.00 24.69 285 LYS A N 1
ATOM 2148 C CA . LYS A 1 286 ? -29.101 32.286 33.772 1.00 26.55 285 LYS A CA 1
ATOM 2149 C C . LYS A 1 286 ? -30.049 32.206 32.581 1.00 22.42 285 LYS A C 1
ATOM 2150 O O . LYS A 1 286 ? -29.877 31.361 31.695 1.00 20.40 285 LYS A O 1
ATOM 2156 N N . ALA A 1 287 ? -31.058 33.080 32.544 1.00 28.84 286 ALA A N 1
ATOM 2157 C CA . ALA A 1 287 ? -32.002 33.083 31.431 1.00 22.24 286 ALA A CA 1
ATOM 2158 C C . ALA A 1 287 ? -31.322 33.511 30.137 1.00 17.48 286 ALA A C 1
ATOM 2159 O O . ALA A 1 287 ? -31.489 32.867 29.095 1.00 17.77 286 ALA A O 1
ATOM 2161 N N . ALA A 1 288 ? -30.560 34.607 30.183 1.00 19.95 287 ALA A N 1
ATOM 2162 C CA . ALA A 1 288 ? -29.793 35.028 29.014 1.00 15.76 287 ALA A CA 1
ATOM 2163 C C . ALA A 1 288 ? -28.842 33.931 28.550 1.00 18.98 287 ALA A C 1
ATOM 2164 O O . ALA A 1 288 ? -28.640 33.744 27.345 1.00 15.09 287 ALA A O 1
ATOM 2166 N N . GLU A 1 289 ? -28.236 33.206 29.495 1.00 17.25 288 GLU A N 1
ATOM 2167 C CA . GLU A 1 289 ? -27.438 32.035 29.144 1.00 17.35 288 GLU A CA 1
ATOM 2168 C C . GLU A 1 289 ? -28.262 31.010 28.372 1.00 15.67 288 GLU A C 1
ATOM 2169 O O . GLU A 1 289 ? -27.822 30.494 27.339 1.00 14.42 288 GLU A O 1
ATOM 2175 N N . GLY A 1 290 ? -29.464 30.700 28.867 1.00 16.14 289 GLY A N 1
ATOM 2176 C CA . GLY A 1 290 ? -30.293 29.674 28.256 1.00 16.37 289 GLY A CA 1
ATOM 2177 C C . GLY A 1 290 ? -30.629 29.927 26.802 1.00 17.60 289 GLY A C 1
ATOM 2178 O O . GLY A 1 290 ? -30.905 28.976 26.064 1.00 18.04 289 GLY A O 1
ATOM 2179 N N . LEU A 1 291 ? -30.611 31.188 26.370 1.00 17.36 290 LEU A N 1
ATOM 2180 C CA . LEU A 1 291 ? -30.797 31.482 24.954 1.00 16.01 290 LEU A CA 1
ATOM 2181 C C . LEU A 1 291 ? -29.493 31.287 24.191 1.00 16.23 290 LEU A C 1
ATOM 2182 O O . LEU A 1 291 ? -29.486 30.691 23.109 1.00 18.25 290 LEU A O 1
ATOM 2187 N N . VAL A 1 292 ? -28.385 31.786 24.745 1.00 13.82 291 VAL A N 1
ATOM 2188 C CA . VAL A 1 292 ? -27.079 31.607 24.128 1.00 15.27 291 VAL A CA 1
ATOM 2189 C C . VAL A 1 292 ? -26.660 30.140 24.127 1.00 16.30 291 VAL A C 1
ATOM 2190 O O . VAL A 1 292 ? -25.844 29.730 23.294 1.00 21.45 291 VAL A O 1
ATOM 2194 N N . LEU A 1 293 ? -27.215 29.327 25.032 1.00 20.42 292 LEU A N 1
ATOM 2195 C CA . LEU A 1 293 ? -26.938 27.895 25.028 1.00 17.89 292 LEU A CA 1
ATOM 2196 C C . LEU A 1 293 ? -27.313 27.226 23.711 1.00 14.02 292 LEU A C 1
ATOM 2197 O O . LEU A 1 293 ? -26.882 26.096 23.461 1.00 20.83 292 LEU A O 1
ATOM 2202 N N . ALA A 1 294 ? -28.116 27.884 22.873 1.00 14.59 293 ALA A N 1
ATOM 2203 C CA . ALA A 1 294 ? -28.400 27.355 21.543 1.00 16.10 293 ALA A CA 1
ATOM 2204 C C . ALA A 1 294 ? -27.138 27.152 20.713 1.00 16.73 293 ALA A C 1
ATOM 2205 O O . ALA A 1 294 ? -27.147 26.335 19.786 1.00 15.86 293 ALA A O 1
ATOM 2207 N N . PHE A 1 295 ? -26.055 27.866 21.022 1.00 16.09 294 PHE A N 1
ATOM 2208 C CA . PHE A 1 295 ? -24.798 27.688 20.307 1.00 16.00 294 PHE A CA 1
ATOM 2209 C C . PHE A 1 295 ? -23.961 26.545 20.868 1.00 21.98 294 PHE A C 1
ATOM 2210 O O . PHE A 1 295 ? -22.867 26.289 20.352 1.00 23.95 294 PHE A O 1
ATOM 2218 N N . PHE A 1 296 ? -24.443 25.864 21.907 1.00 23.32 295 PHE A N 1
ATOM 2219 C CA . PHE A 1 296 ? -23.778 24.667 22.405 1.00 21.43 295 PHE A CA 1
ATOM 2220 C C . PHE A 1 296 ? -23.711 23.599 21.321 1.00 23.86 295 PHE A C 1
ATOM 2221 O O . PHE A 1 296 ? -24.687 23.354 20.606 1.00 19.74 295 PHE A O 1
ATOM 2229 N N . ASN A 1 297 ? -22.545 22.960 21.207 1.00 22.22 296 ASN A N 1
ATOM 2230 C CA . ASN A 1 297 ? -22.269 21.994 20.144 1.00 23.00 296 ASN A CA 1
ATOM 2231 C C . ASN A 1 297 ? -22.504 22.599 18.764 1.00 25.01 296 ASN A C 1
ATOM 2232 O O . ASN A 1 297 ? -22.917 21.906 17.829 1.00 29.61 296 ASN A O 1
ATOM 2237 N N . GLN A 1 298 ? -22.252 23.906 18.639 1.00 23.58 297 GLN A N 1
ATOM 2238 C CA . GLN A 1 298 ? -22.383 24.637 17.377 1.00 23.25 297 GLN A CA 1
ATOM 2239 C C . GLN A 1 298 ? -23.819 24.633 16.869 1.00 23.59 297 GLN A C 1
ATOM 2240 O O . GLN A 1 298 ? -24.064 24.722 15.664 1.00 21.42 297 GLN A O 1
ATOM 2246 N N . GLY A 1 299 ? -24.781 24.523 17.783 1.00 22.30 298 GLY A N 1
ATOM 2247 C CA . GLY A 1 299 ? -26.165 24.418 17.376 1.00 20.53 298 GLY A CA 1
ATOM 2248 C C . GLY A 1 299 ? -26.514 23.113 16.707 1.00 21.28 298 GLY A C 1
ATOM 2249 O O . GLY A 1 299 ? -27.629 22.969 16.198 1.00 26.69 298 GLY A O 1
ATOM 2250 N N . GLU A 1 300 ? -25.594 22.153 16.700 1.00 20.58 299 GLU A N 1
ATOM 2251 C CA . GLU A 1 300 ? -25.815 20.864 16.048 1.00 25.11 299 GLU A CA 1
ATOM 2252 C C . GLU A 1 300 ? -26.405 19.871 17.050 1.00 26.32 299 GLU A C 1
ATOM 2253 O O . GLU A 1 300 ? -25.813 18.856 17.413 1.00 23.88 299 GLU A O 1
ATOM 2259 N N . VAL A 1 301 ? -27.609 20.214 17.506 1.00 24.07 300 VAL A N 1
ATOM 2260 C CA . VAL A 1 301 ? -28.355 19.443 18.495 1.00 27.59 300 VAL A CA 1
ATOM 2261 C C . VAL A 1 301 ? -29.800 19.354 18.029 1.00 25.99 300 VAL A C 1
ATOM 2262 O O . VAL A 1 301 ? -30.376 20.350 17.580 1.00 19.32 300 VAL A O 1
ATOM 2266 N N . CYS A 1 302 ? -30.378 18.155 18.114 1.00 27.06 301 CYS A N 1
ATOM 2267 C CA . CYS A 1 302 ? -31.756 17.957 17.678 1.00 26.68 301 CYS A CA 1
ATOM 2268 C C . CYS A 1 302 ? -32.752 18.757 18.515 1.00 21.83 301 CYS A C 1
ATOM 2269 O O . CYS A 1 302 ? -33.841 19.085 18.029 1.00 22.42 301 CYS A O 1
ATOM 2272 N N . THR A 1 303 ? -32.409 19.084 19.762 1.00 23.32 302 THR A N 1
ATOM 2273 C CA . THR A 1 303 ? -33.248 19.932 20.602 1.00 21.45 302 THR A CA 1
ATOM 2274 C C . THR A 1 303 ? -32.694 21.343 20.751 1.00 18.38 302 THR A C 1
ATOM 2275 O O . THR A 1 303 ? -33.046 22.037 21.710 1.00 22.17 302 THR A O 1
ATOM 2279 N N . CYS A 1 304 ? -31.826 21.764 19.838 1.00 22.17 303 CYS A N 1
ATOM 2280 C CA . CYS A 1 304 ? -31.270 23.109 19.864 1.00 16.79 303 CYS A CA 1
ATOM 2281 C C . CYS A 1 304 ? -32.385 24.150 19.974 1.00 22.07 303 CYS A C 1
ATOM 2282 O O . CYS A 1 304 ? -33.313 24.146 19.153 1.00 23.74 303 CYS A O 1
ATOM 2285 N N . PRO A 1 305 ? -32.334 25.049 20.963 1.00 21.31 304 PRO A N 1
ATOM 2286 C CA . PRO A 1 305 ? -33.363 26.103 21.094 1.00 20.64 304 PRO A CA 1
ATOM 2287 C C . PRO A 1 305 ? -33.166 27.216 20.073 1.00 19.36 304 PRO A C 1
ATOM 2288 O O . PRO A 1 305 ? -32.772 28.346 20.380 1.00 26.24 304 PRO A O 1
ATOM 2292 N N . SER A 1 306 ? -33.442 26.891 18.815 1.00 17.13 305 SER A N 1
ATOM 2293 C CA . SER A 1 306 ? -33.244 27.821 17.713 1.00 20.48 305 SER A CA 1
ATOM 2294 C C . SER A 1 306 ? -34.414 28.773 17.529 1.00 16.97 305 SER A C 1
ATOM 2295 O O . SER A 1 306 ? -34.373 29.613 16.622 1.00 19.31 305 SER A O 1
ATOM 2298 N N . ARG A 1 307 ? -35.449 28.659 18.353 1.00 18.86 306 ARG A N 1
ATOM 2299 C CA . ARG A 1 307 ? -36.590 29.568 18.335 1.00 18.36 306 ARG A CA 1
ATOM 2300 C C . ARG A 1 307 ? -36.733 30.154 19.734 1.00 20.88 306 ARG A C 1
ATOM 2301 O O . ARG A 1 307 ? -37.202 29.478 20.655 1.00 19.89 306 ARG A O 1
ATOM 2309 N N . ALA A 1 308 ? -36.313 31.403 19.895 1.00 20.06 307 ALA A N 1
ATOM 2310 C CA . ALA A 1 308 ? -36.475 32.122 21.150 1.00 18.21 307 ALA A CA 1
ATOM 2311 C C . ALA A 1 308 ? -37.758 32.943 21.105 1.00 21.18 307 ALA A C 1
ATOM 2312 O O . ALA A 1 308 ? -37.958 33.743 20.186 1.00 19.33 307 ALA A O 1
ATOM 2314 N N . LEU A 1 309 ? -38.624 32.739 22.096 1.00 20.05 308 LEU A N 1
ATOM 2315 C CA . LEU A 1 309 ? -39.893 33.451 22.211 1.00 16.75 308 LEU A CA 1
ATOM 2316 C C . LEU A 1 309 ? -39.843 34.306 23.471 1.00 17.19 308 LEU A C 1
ATOM 2317 O O . LEU A 1 309 ? -39.809 33.772 24.585 1.00 16.19 308 LEU A O 1
ATOM 2322 N N . VAL A 1 310 ? -39.842 35.626 23.301 1.00 19.25 309 VAL A N 1
ATOM 2323 C CA . VAL A 1 310 ? -39.695 36.567 24.407 1.00 15.54 309 VAL A CA 1
ATOM 2324 C C . VAL A 1 310 ? -40.929 37.456 24.462 1.00 14.66 309 VAL A C 1
ATOM 2325 O O . VAL A 1 310 ? -41.390 37.951 23.428 1.00 19.10 309 VAL A O 1
ATOM 2329 N N . GLN A 1 311 ? -41.462 37.654 25.666 1.00 17.97 310 GLN A N 1
ATOM 2330 C CA . GLN A 1 311 ? -42.631 38.507 25.834 1.00 22.34 310 GLN A CA 1
ATOM 2331 C C . GLN A 1 311 ? -42.296 39.943 25.443 1.00 26.01 310 GLN A C 1
ATOM 2332 O O . GLN A 1 311 ? -41.219 40.455 25.764 1.00 23.28 310 GLN A O 1
ATOM 2338 N N . GLU A 1 312 ? -43.226 40.584 24.727 1.00 23.94 311 GLU A N 1
ATOM 2339 C CA . GLU A 1 312 ? -42.985 41.923 24.190 1.00 29.51 311 GLU A CA 1
ATOM 2340 C C . GLU A 1 312 ? -42.546 42.910 25.266 1.00 31.54 311 GLU A C 1
ATOM 2341 O O . GLU A 1 312 ? -41.640 43.721 25.041 1.00 30.37 311 GLU A O 1
ATOM 2347 N N . SER A 1 313 ? -43.189 42.867 26.436 1.00 32.07 312 SER A N 1
ATOM 2348 C CA . SER A 1 313 ? -42.964 43.897 27.447 1.00 29.51 312 SER A CA 1
ATOM 2349 C C . SER A 1 313 ? -41.509 43.961 27.897 1.00 29.18 312 SER A C 1
ATOM 2350 O O . SER A 1 313 ? -41.018 45.040 28.248 1.00 33.90 312 SER A O 1
ATOM 2353 N N . ILE A 1 314 ? -40.802 42.832 27.892 1.00 23.57 313 ILE A N 1
ATOM 2354 C CA . ILE A 1 314 ? -39.424 42.779 28.372 1.00 22.65 313 ILE A CA 1
ATOM 2355 C C . ILE A 1 314 ? -38.396 42.648 27.257 1.00 25.62 313 ILE A C 1
ATOM 2356 O O . ILE A 1 314 ? -37.190 42.693 27.551 1.00 24.67 313 ILE A O 1
ATOM 2361 N N . TYR A 1 315 ? -38.821 42.471 26.001 1.00 27.59 314 TYR A N 1
ATOM 2362 C CA . TYR A 1 315 ? -37.885 42.221 24.902 1.00 26.88 314 TYR A CA 1
ATOM 2363 C C . TYR A 1 315 ? -36.694 43.171 24.857 1.00 27.59 314 TYR A C 1
ATOM 2364 O O . TYR A 1 315 ? -35.556 42.683 24.770 1.00 29.81 314 TYR A O 1
ATOM 2373 N N . PRO A 1 316 ? -36.859 44.502 24.892 1.00 24.32 315 PRO A N 1
ATOM 2374 C CA . PRO A 1 316 ? -35.670 45.365 24.785 1.00 27.79 315 PRO A CA 1
ATOM 2375 C C . PRO A 1 316 ? -34.666 45.141 25.900 1.00 25.72 315 PRO A C 1
ATOM 2376 O O . PRO A 1 316 ? -33.456 45.115 25.644 1.00 28.75 315 PRO A O 1
ATOM 2380 N N . ALA A 1 317 ? -35.137 44.971 27.137 1.00 26.77 316 ALA A N 1
ATOM 2381 C CA . ALA A 1 317 ? -34.223 44.827 28.264 1.00 25.43 316 ALA A CA 1
ATOM 2382 C C . ALA A 1 317 ? -33.590 43.441 28.315 1.00 30.51 316 ALA A C 1
ATOM 2383 O O . ALA A 1 317 ? -32.423 43.307 28.701 1.00 31.14 316 ALA A O 1
ATOM 2385 N N . PHE A 1 318 ? -34.332 42.400 27.934 1.00 30.26 317 PHE A N 1
ATOM 2386 C CA . PHE A 1 318 ? -33.779 41.050 28.007 1.00 25.27 317 PHE A CA 1
ATOM 2387 C C . PHE A 1 318 ? -32.723 40.832 26.931 1.00 28.09 317 PHE A C 1
ATOM 2388 O O . PHE A 1 318 ? -31.645 40.291 27.205 1.00 27.86 317 PHE A O 1
ATOM 2396 N N . MET A 1 319 ? -33.023 41.234 25.693 1.00 28.16 318 MET A N 1
ATOM 2397 C CA . MET A 1 319 ? -32.096 40.993 24.592 1.00 26.77 318 MET A CA 1
ATOM 2398 C C . MET A 1 319 ? -30.739 41.651 24.819 1.00 27.30 318 MET A C 1
ATOM 2399 O O . MET A 1 319 ? -29.726 41.146 24.325 1.00 28.01 318 MET A O 1
ATOM 2404 N N . GLU A 1 320 ? -30.684 42.775 25.545 1.00 26.89 319 GLU A N 1
ATOM 2405 C CA . GLU A 1 320 ? -29.378 43.382 25.792 1.00 28.14 319 GLU A CA 1
ATOM 2406 C C . GLU A 1 320 ? -28.524 42.546 26.741 1.00 28.75 319 GLU A C 1
ATOM 2407 O O . GLU A 1 320 ? -27.293 42.571 26.639 1.00 33.46 319 GLU A O 1
ATOM 2413 N N . GLU A 1 321 ? -29.140 41.812 27.672 1.00 28.16 320 GLU A N 1
ATOM 2414 C CA . GLU A 1 321 ? -28.364 40.851 28.447 1.00 29.28 320 GLU A CA 1
ATOM 2415 C C . GLU A 1 321 ? -27.977 39.654 27.587 1.00 34.32 320 GLU A C 1
ATOM 2416 O O . GLU A 1 321 ? -26.856 39.142 27.692 1.00 37.36 320 GLU A O 1
ATOM 2422 N N . VAL A 1 322 ? -28.890 39.202 26.724 1.00 28.59 321 VAL A N 1
ATOM 2423 C CA . VAL A 1 322 ? -28.573 38.114 25.803 1.00 24.33 321 VAL A CA 1
ATOM 2424 C C . VAL A 1 322 ? -27.461 38.542 24.854 1.00 27.05 321 VAL A C 1
ATOM 2425 O O . VAL A 1 322 ? -26.519 37.784 24.594 1.00 23.31 321 VAL A O 1
ATOM 2429 N N . LEU A 1 323 ? -27.553 39.765 24.323 1.00 29.49 322 LEU A N 1
ATOM 2430 C CA . LEU A 1 323 ? -26.527 40.253 23.408 1.00 28.42 322 LEU A CA 1
ATOM 2431 C C . LEU A 1 323 ? -25.194 40.448 24.117 1.00 29.40 322 LEU A C 1
ATOM 2432 O O . LEU A 1 323 ? -24.138 40.329 23.487 1.00 32.84 322 LEU A O 1
ATOM 2437 N N . LYS A 1 324 ? -25.222 40.750 25.418 1.00 27.05 323 LYS A N 1
ATOM 2438 C CA . LYS A 1 324 ? -23.981 40.864 26.178 1.00 27.46 323 LYS A CA 1
ATOM 2439 C C . LYS A 1 324 ? -23.173 39.574 26.104 1.00 29.10 323 LYS A C 1
ATOM 2440 O O . LYS A 1 324 ? -21.941 39.607 26.011 1.00 41.61 323 LYS A O 1
ATOM 2446 N N . LYS A 1 325 ? -23.851 38.427 26.148 1.00 29.04 324 LYS A N 1
ATOM 2447 C CA . LYS A 1 325 ? -23.149 37.149 26.122 1.00 29.47 324 LYS A CA 1
ATOM 2448 C C . LYS A 1 325 ? -22.789 36.718 24.704 1.00 23.89 324 LYS A C 1
ATOM 2449 O O . LYS A 1 325 ? -21.728 36.121 24.489 1.00 24.47 324 LYS A O 1
ATOM 2455 N N . VAL A 1 326 ? -23.654 37.005 23.728 1.00 22.57 325 VAL A N 1
ATOM 2456 C CA . VAL A 1 326 ? -23.373 36.624 22.345 1.00 26.98 325 VAL A CA 1
ATOM 2457 C C . VAL A 1 326 ? -22.062 37.244 21.872 1.00 29.31 325 VAL A C 1
ATOM 2458 O O . VAL A 1 326 ? -21.220 36.570 21.266 1.00 26.52 325 VAL A O 1
ATOM 2462 N N . ARG A 1 327 ? -21.867 38.536 22.145 1.00 26.55 326 ARG A N 1
ATOM 2463 C CA . ARG A 1 327 ? -20.616 39.192 21.780 1.00 27.88 326 ARG A CA 1
ATOM 2464 C C . ARG A 1 327 ? -19.422 38.650 22.557 1.00 30.69 326 ARG A C 1
ATOM 2465 O O . ARG A 1 327 ? -18.290 38.746 22.073 1.00 31.48 326 ARG A O 1
ATOM 2473 N N . ALA A 1 328 ? -19.647 38.091 23.745 1.00 26.25 327 ALA A N 1
ATOM 2474 C CA . ALA A 1 328 ? -18.576 37.621 24.615 1.00 26.56 327 ALA A CA 1
ATOM 2475 C C . ALA A 1 328 ? -18.121 36.202 24.299 1.00 31.53 327 ALA A C 1
ATOM 2476 O O . ALA A 1 328 ? -17.270 35.667 25.018 1.00 34.05 327 ALA A O 1
ATOM 2478 N N . ILE A 1 329 ? -18.663 35.583 23.252 1.00 31.76 328 ILE A N 1
ATOM 2479 C CA . ILE A 1 329 ? -18.302 34.213 22.907 1.00 29.89 328 ILE A CA 1
ATOM 2480 C C . ILE A 1 329 ? -16.859 34.177 22.421 1.00 38.24 328 ILE A C 1
ATOM 2481 O O . ILE A 1 329 ? -16.502 34.837 21.439 1.00 36.22 328 ILE A O 1
ATOM 2486 N N . LYS A 1 330 ? -16.016 33.434 23.130 1.00 31.10 329 LYS A N 1
ATOM 2487 C CA . LYS A 1 330 ? -14.644 33.221 22.696 1.00 27.97 329 LYS A CA 1
ATOM 2488 C C . LYS A 1 330 ? -14.608 32.213 21.555 1.00 27.19 329 LYS A C 1
ATOM 2489 O O . LYS A 1 330 ? -15.338 31.217 21.565 1.00 28.56 329 LYS A O 1
ATOM 2495 N N . ARG A 1 331 ? -13.760 32.477 20.566 1.00 26.88 330 ARG A N 1
ATOM 2496 C CA . ARG A 1 331 ? -13.558 31.556 19.460 1.00 30.72 330 ARG A CA 1
ATOM 2497 C C . ARG A 1 331 ? -12.069 31.317 19.251 1.00 33.37 330 ARG A C 1
ATOM 2498 O O . ARG A 1 331 ? -11.223 32.126 19.643 1.00 32.91 330 ARG A O 1
ATOM 2506 N N . GLY A 1 332 ? -11.762 30.187 18.637 1.00 32.64 331 GLY A N 1
ATOM 2507 C CA . GLY A 1 332 ? -10.395 29.774 18.395 1.00 26.84 331 GLY A CA 1
ATOM 2508 C C . GLY A 1 332 ? -10.309 28.261 18.263 1.00 29.45 331 GLY A C 1
ATOM 2509 O O . GLY A 1 332 ? -11.209 27.624 17.718 1.00 27.76 331 GLY A O 1
ATOM 2510 N N . ASP A 1 333 ? -9.206 27.722 18.767 1.00 30.31 332 ASP A N 1
ATOM 2511 C CA . ASP A 1 333 ? -8.889 26.300 18.676 1.00 27.18 332 ASP A CA 1
ATOM 2512 C C . ASP A 1 333 ? -9.911 25.454 19.429 1.00 27.05 332 ASP A C 1
ATOM 2513 O O . ASP A 1 333 ? -10.089 25.653 20.637 1.00 25.61 332 ASP A O 1
ATOM 2518 N N . PRO A 1 334 ? -10.582 24.498 18.778 1.00 26.35 333 PRO A N 1
ATOM 2519 C CA . PRO A 1 334 ? -11.506 23.630 19.528 1.00 25.27 333 PRO A CA 1
ATOM 2520 C C . PRO A 1 334 ? -10.828 22.889 20.666 1.00 26.80 333 PRO A C 1
ATOM 2521 O O . PRO A 1 334 ? -11.455 22.666 21.710 1.00 24.83 333 PRO A O 1
ATOM 2525 N N . LEU A 1 335 ? -9.561 22.505 20.497 1.00 29.10 334 LEU A N 1
ATOM 2526 C CA . LEU A 1 335 ? -8.770 21.912 21.569 1.00 26.62 334 LEU A CA 1
ATOM 2527 C C . LEU A 1 335 ? -8.339 22.924 22.623 1.00 22.51 334 LEU A C 1
ATOM 2528 O O . LEU A 1 335 ? -7.617 22.548 23.552 1.00 27.55 334 LEU A O 1
ATOM 2533 N N . ASP A 1 336 ? -8.742 24.185 22.500 1.00 20.25 335 ASP A N 1
ATOM 2534 C CA . ASP A 1 336 ? -8.517 25.180 23.539 1.00 25.20 335 ASP A CA 1
ATOM 2535 C C . ASP A 1 336 ? -9.730 25.171 24.461 1.00 25.36 335 ASP A C 1
ATOM 2536 O O . ASP A 1 336 ? -10.845 25.475 24.026 1.00 27.63 335 ASP A O 1
ATOM 2541 N N . THR A 1 337 ? -9.516 24.791 25.725 1.00 22.24 336 THR A N 1
ATOM 2542 C CA . THR A 1 337 ? -10.616 24.759 26.686 1.00 28.48 336 THR A CA 1
ATOM 2543 C C . THR A 1 337 ? -11.339 26.097 26.764 1.00 30.09 336 THR A C 1
ATOM 2544 O O . THR A 1 337 ? -12.550 26.136 27.007 1.00 26.69 336 THR A O 1
ATOM 2548 N N . GLU A 1 338 ? -10.618 27.202 26.561 1.00 26.75 337 GLU A N 1
ATOM 2549 C CA . GLU A 1 338 ? -11.255 28.512 26.571 1.00 28.68 337 GLU A CA 1
ATOM 2550 C C . GLU A 1 338 ? -12.174 28.710 25.375 1.00 28.76 337 GLU A C 1
ATOM 2551 O O . GLU A 1 338 ? -13.104 29.520 25.452 1.00 29.67 337 GLU A O 1
ATOM 2557 N N . THR A 1 339 ? -11.935 27.999 24.275 1.00 27.37 338 THR A N 1
ATOM 2558 C CA . THR A 1 339 ? -12.792 28.116 23.103 1.00 21.01 338 THR A CA 1
ATOM 2559 C C . THR A 1 339 ? -14.172 27.565 23.429 1.00 26.63 338 THR A C 1
ATOM 2560 O O . THR A 1 339 ? -14.307 26.411 23.852 1.00 22.88 338 THR A O 1
ATOM 2564 N N . MET A 1 340 ? -15.195 28.390 23.226 1.00 29.39 339 MET A N 1
ATOM 2565 C CA . MET A 1 340 ? -16.553 28.062 23.631 1.00 25.80 339 MET A CA 1
ATOM 2566 C C . MET A 1 340 ? -17.414 27.507 22.508 1.00 22.56 339 MET A C 1
ATOM 2567 O O . MET A 1 340 ? -18.391 26.804 22.789 1.00 23.01 339 MET A O 1
ATOM 2572 N N . VAL A 1 341 ? -17.078 27.796 21.254 1.00 23.01 340 VAL A N 1
ATOM 2573 C CA . VAL A 1 341 ? -17.856 27.358 20.102 1.00 20.72 340 VAL A CA 1
ATOM 2574 C C . VAL A 1 341 ? -16.888 26.801 19.069 1.00 24.54 340 VAL A C 1
ATOM 2575 O O . VAL A 1 341 ? -16.013 27.526 18.580 1.00 25.07 340 VAL A O 1
ATOM 2579 N N . GLY A 1 342 ? -17.042 25.522 18.740 1.00 26.41 341 GLY A N 1
ATOM 2580 C CA . GLY A 1 342 ? -16.135 24.833 17.848 1.00 23.63 341 GLY A CA 1
ATOM 2581 C C . GLY A 1 342 ? -16.587 24.839 16.403 1.00 25.08 341 GLY A C 1
ATOM 2582 O O . GLY A 1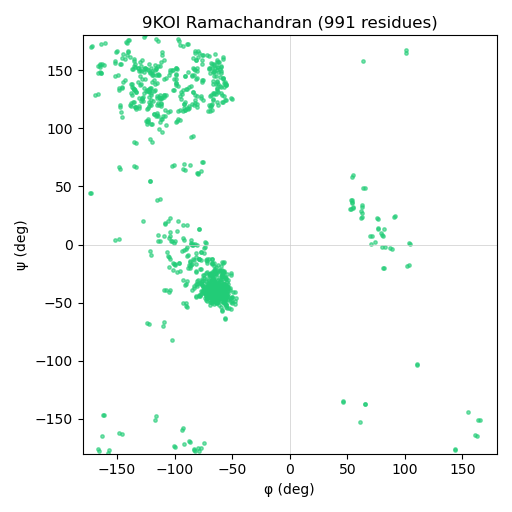 342 ? -17.383 25.675 15.969 1.00 21.72 341 GLY A O 1
ATOM 2583 N N . ALA A 1 343 ? -16.046 23.891 15.643 1.00 25.20 342 ALA A N 1
ATOM 2584 C CA . ALA A 1 343 ? -16.318 23.788 14.217 1.00 22.66 342 ALA A CA 1
ATOM 2585 C C . ALA A 1 343 ? -17.604 23.019 13.947 1.00 21.35 342 ALA A C 1
ATOM 2586 O O . ALA A 1 343 ? -18.013 22.151 14.723 1.00 22.31 342 ALA A O 1
ATOM 2588 N N . GLN A 1 344 ? -18.242 23.350 12.826 1.00 22.27 343 GLN A N 1
ATOM 2589 C CA . GLN A 1 344 ? -19.293 22.499 12.297 1.00 27.61 343 GLN A CA 1
ATOM 2590 C C . GLN A 1 344 ? -18.719 21.127 11.949 1.00 28.05 343 GLN A C 1
ATOM 2591 O O . GLN A 1 344 ? -17.517 20.965 11.715 1.00 27.86 343 GLN A O 1
ATOM 2597 N N . ALA A 1 345 ? -19.600 20.127 11.910 1.00 26.62 344 ALA A N 1
ATOM 2598 C CA . ALA A 1 345 ? -19.137 18.744 11.849 1.00 29.44 344 ALA A CA 1
ATOM 2599 C C . ALA A 1 345 ? -18.549 18.391 10.489 1.00 25.51 344 ALA A C 1
ATOM 2600 O O . ALA A 1 345 ? -17.576 17.632 10.411 1.00 26.19 344 ALA A O 1
ATOM 2602 N N . SER A 1 346 ? -19.123 18.910 9.406 1.00 28.65 345 SER A N 1
ATOM 2603 C CA . SER A 1 346 ? -18.683 18.526 8.073 1.00 28.47 345 SER A CA 1
ATOM 2604 C C . SER A 1 346 ? -18.702 19.731 7.145 1.00 25.44 345 SER A C 1
ATOM 2605 O O . SER A 1 346 ? -19.144 20.826 7.508 1.00 25.89 345 SER A O 1
ATOM 2608 N N . GLN A 1 347 ? -18.205 19.507 5.928 1.00 27.09 346 GLN A N 1
ATOM 2609 C CA . GLN A 1 347 ? -18.287 20.523 4.886 1.00 27.58 346 GLN A CA 1
ATOM 2610 C C . GLN A 1 347 ? -19.716 20.707 4.392 1.00 30.04 346 GLN A C 1
ATOM 2611 O O . GLN A 1 347 ? -20.136 21.832 4.096 1.00 28.68 346 GLN A O 1
ATOM 2617 N N . GLN A 1 348 ? -20.473 19.613 4.290 1.00 33.85 347 GLN A N 1
ATOM 2618 C CA . GLN A 1 348 ? -21.867 19.713 3.872 1.00 28.32 347 GLN A CA 1
ATOM 2619 C C . GLN A 1 348 ? -22.680 20.479 4.905 1.00 27.52 347 GLN A C 1
ATOM 2620 O O . GLN A 1 348 ? -23.551 21.283 4.554 1.00 31.84 347 GLN A O 1
ATOM 2626 N N . GLN A 1 349 ? -22.399 20.242 6.187 1.00 25.81 348 GLN A N 1
ATOM 2627 C CA . GLN A 1 349 ? -23.076 20.959 7.262 1.00 27.13 348 GLN A CA 1
ATOM 2628 C C . GLN A 1 349 ? -22.725 22.440 7.240 1.00 31.75 348 GLN A C 1
ATOM 2629 O O . GLN A 1 349 ? -23.597 23.297 7.430 1.00 25.76 348 GLN A O 1
ATOM 2635 N N . TYR A 1 350 ? -21.451 22.751 7.000 1.00 27.62 349 TYR A N 1
ATOM 2636 C CA . TYR A 1 350 ? -20.992 24.135 6.935 1.00 31.53 349 TYR A CA 1
ATOM 2637 C C . TYR A 1 350 ? -21.694 24.901 5.820 1.00 30.94 349 TYR A C 1
ATOM 2638 O O . TYR A 1 350 ? -22.161 26.029 6.020 1.00 27.63 349 TYR A O 1
ATOM 2647 N N . GLU A 1 351 ? -21.789 24.295 4.638 1.00 34.65 350 GLU A N 1
ATOM 2648 C CA . GLU A 1 351 ? -22.445 24.945 3.508 1.00 29.23 350 GLU A CA 1
ATOM 2649 C C . GLU A 1 351 ? -23.968 24.896 3.609 1.00 30.76 350 GLU A C 1
ATOM 2650 O O . GLU A 1 351 ? -24.638 25.819 3.136 1.00 29.01 350 GLU A O 1
ATOM 2656 N N . LYS A 1 352 ? -24.534 23.829 4.185 1.00 28.11 351 LYS A N 1
ATOM 2657 C CA . LYS A 1 352 ? -25.985 23.773 4.360 1.00 28.78 351 LYS A CA 1
ATOM 2658 C C . LYS A 1 352 ? -26.480 24.929 5.223 1.00 29.80 351 LYS A C 1
ATOM 2659 O O . LYS A 1 352 ? -27.526 25.524 4.939 1.00 28.01 351 LYS A O 1
ATOM 2665 N N . ILE A 1 353 ? -25.737 25.263 6.281 1.00 25.60 352 ILE A N 1
ATOM 2666 C CA . ILE A 1 353 ? -26.146 26.357 7.157 1.00 25.96 352 ILE A CA 1
ATOM 2667 C C . ILE A 1 353 ? -25.995 27.692 6.442 1.00 28.25 352 ILE A C 1
ATOM 2668 O O . ILE A 1 353 ? -26.848 28.579 6.565 1.00 26.92 352 ILE A O 1
ATOM 2673 N N . LEU A 1 354 ? -24.915 27.850 5.673 1.00 30.50 353 LEU A N 1
ATOM 2674 C CA . LEU A 1 354 ? -24.709 29.083 4.924 1.00 32.82 353 LEU A CA 1
ATOM 2675 C C . LEU A 1 354 ? -25.822 29.304 3.910 1.00 30.83 353 LEU A C 1
ATOM 2676 O O . LEU A 1 354 ? -26.192 30.450 3.630 1.00 35.41 353 LEU A O 1
ATOM 2681 N N . SER A 1 355 ? -26.366 28.222 3.348 1.00 30.83 354 SER A N 1
ATOM 2682 C CA . SER A 1 355 ? -27.516 28.352 2.463 1.00 36.63 354 SER A CA 1
ATOM 2683 C C . SER A 1 355 ? -28.750 28.850 3.207 1.00 31.66 354 SER A C 1
ATOM 2684 O O . SER A 1 355 ? -29.592 29.531 2.612 1.00 35.97 354 SER A O 1
ATOM 2687 N N . TYR A 1 356 ? -28.878 28.532 4.499 1.00 29.95 355 TYR A N 1
ATOM 2688 C CA . TYR A 1 356 ? -30.017 29.032 5.262 1.00 31.96 355 TYR A CA 1
ATOM 2689 C C . TYR A 1 356 ? -29.850 30.491 5.663 1.00 37.33 355 TYR A C 1
ATOM 2690 O O . TYR A 1 356 ? -30.843 31.224 5.735 1.00 37.05 355 TYR A O 1
ATOM 2699 N N . LEU A 1 357 ? -28.619 30.928 5.935 1.00 35.94 356 LEU A N 1
ATOM 2700 C CA . LEU A 1 357 ? -28.382 32.347 6.176 1.00 36.22 356 LEU A CA 1
ATOM 2701 C C . LEU A 1 357 ? -28.732 33.168 4.944 1.00 40.68 356 LEU A C 1
ATOM 2702 O O . LEU A 1 357 ? -29.363 34.227 5.048 1.00 41.68 356 LEU A O 1
ATOM 2707 N N . ASP A 1 358 ? -28.311 32.703 3.763 1.00 37.64 357 ASP A N 1
ATOM 2708 C CA . ASP A 1 358 ? -28.700 33.380 2.531 1.00 42.88 357 ASP A CA 1
ATOM 2709 C C . ASP A 1 358 ? -30.215 33.486 2.422 1.00 43.36 357 ASP A C 1
ATOM 2710 O O . ASP A 1 358 ? -30.743 34.549 2.086 1.00 43.53 357 ASP A O 1
ATOM 2715 N N . ILE A 1 359 ? -30.931 32.406 2.745 1.00 38.07 358 ILE A N 1
ATOM 2716 C CA . ILE A 1 359 ? -32.390 32.436 2.687 1.00 36.99 358 ILE A CA 1
ATOM 2717 C C . ILE A 1 359 ? -32.953 33.366 3.755 1.00 41.51 358 ILE A C 1
ATOM 2718 O O . ILE A 1 359 ? -33.929 34.088 3.516 1.00 42.17 358 ILE A O 1
ATOM 2723 N N . ALA A 1 360 ? -32.345 33.370 4.946 1.00 38.93 359 ALA A N 1
ATOM 2724 C CA . ALA A 1 360 ? -32.837 34.209 6.035 1.00 38.91 359 ALA A CA 1
ATOM 2725 C C . ALA A 1 360 ? -32.881 35.679 5.637 1.00 38.18 359 ALA A C 1
ATOM 2726 O O . ALA A 1 360 ? -33.862 36.376 5.922 1.00 39.58 359 ALA A O 1
ATOM 2728 N N . GLN A 1 361 ? -31.842 36.165 4.958 1.00 40.79 360 GLN A N 1
ATOM 2729 C CA . GLN A 1 361 ? -31.800 37.582 4.612 1.00 37.73 360 GLN A CA 1
ATOM 2730 C C . GLN A 1 361 ? -32.889 37.938 3.606 1.00 43.86 360 GLN A C 1
ATOM 2731 O O . GLN A 1 361 ? -33.505 39.006 3.700 1.00 48.03 360 GLN A O 1
ATOM 2737 N N . GLN A 1 362 ? -33.155 37.046 2.650 1.00 45.04 361 GLN A N 1
ATOM 2738 C CA . GLN A 1 362 ? -34.140 37.295 1.604 1.00 38.94 361 GLN A CA 1
ATOM 2739 C C . GLN A 1 362 ? -35.581 37.197 2.090 1.00 40.37 361 GLN A C 1
ATOM 2740 O O . GLN A 1 362 ? -36.494 37.511 1.319 1.00 38.37 361 GLN A O 1
ATOM 2746 N N . GLU A 1 363 ? -35.814 36.763 3.328 1.00 39.75 362 GLU A N 1
ATOM 2747 C CA . GLU A 1 363 ? -37.163 36.664 3.873 1.00 43.37 362 GLU A CA 1
ATOM 2748 C C . GLU A 1 363 ? -37.481 37.780 4.856 1.00 41.79 362 GLU A C 1
ATOM 2749 O O . GLU A 1 363 ? -38.504 37.713 5.547 1.00 38.54 362 GLU A O 1
ATOM 2755 N N . GLY A 1 364 ? -36.637 38.801 4.936 1.00 46.81 363 GLY A N 1
ATOM 2756 C CA . GLY A 1 364 ? -36.854 39.877 5.874 1.00 43.83 363 GLY A CA 1
ATOM 2757 C C . GLY A 1 364 ? -36.435 39.556 7.288 1.00 36.33 363 GLY A C 1
ATOM 2758 O O . GLY A 1 364 ? -36.747 40.329 8.201 1.00 35.83 363 GLY A O 1
ATOM 2759 N N . ALA A 1 365 ? -35.741 38.438 7.499 1.00 38.94 364 ALA A N 1
ATOM 2760 C CA . ALA A 1 365 ? -35.222 38.113 8.820 1.00 40.58 364 ALA A CA 1
ATOM 2761 C C . ALA A 1 365 ? -34.115 39.096 9.173 1.00 35.56 364 ALA A C 1
ATOM 2762 O O . ALA A 1 365 ? -33.101 39.185 8.472 1.00 37.57 364 ALA A O 1
ATOM 2764 N N . GLU A 1 366 ? -34.316 39.829 10.260 1.00 34.01 365 GLU A N 1
ATOM 2765 C CA . GLU A 1 366 ? -33.403 40.884 10.670 1.00 29.28 365 GLU A CA 1
ATOM 2766 C C . GLU A 1 366 ? -32.216 40.317 11.441 1.00 28.58 365 GLU A C 1
ATOM 2767 O O . GLU A 1 366 ? -32.391 39.558 12.398 1.00 31.03 365 GLU A O 1
ATOM 2773 N N . LEU A 1 367 ? -31.008 40.686 11.016 1.00 33.60 366 LEU A N 1
ATOM 2774 C CA . LEU A 1 367 ? -29.782 40.192 11.634 1.00 31.62 366 LEU A CA 1
ATOM 2775 C C . LEU A 1 367 ? -29.448 41.016 12.874 1.00 33.69 366 LEU A C 1
ATOM 2776 O O . LEU A 1 367 ? -29.262 42.234 12.786 1.00 35.31 366 LEU A O 1
ATOM 2781 N N . LEU A 1 368 ? -29.385 40.352 14.031 1.00 35.20 367 LEU A N 1
ATOM 2782 C CA . LEU A 1 368 ? -28.960 40.989 15.270 1.00 28.70 367 LEU A CA 1
ATOM 2783 C C . LEU A 1 368 ? -27.547 40.614 15.697 1.00 26.21 367 LEU A C 1
ATOM 2784 O O . LEU A 1 368 ? -26.956 41.338 16.504 1.00 23.56 367 LEU A O 1
ATOM 2789 N N . ALA A 1 369 ? -26.998 39.515 15.182 1.00 26.98 368 ALA A N 1
ATOM 2790 C CA . ALA A 1 369 ? -25.637 39.104 15.502 1.00 24.62 368 ALA A CA 1
ATOM 2791 C C . ALA A 1 369 ? -25.179 38.060 14.493 1.00 29.75 368 ALA A C 1
ATOM 2792 O O . ALA A 1 369 ? -25.988 37.293 13.966 1.00 27.21 368 ALA A O 1
ATOM 2794 N N . GLY A 1 370 ? -23.874 38.055 14.221 1.00 29.69 369 GLY A N 1
ATOM 2795 C CA . GLY A 1 370 ? -23.297 37.036 13.355 1.00 26.42 369 GLY A CA 1
ATOM 2796 C C . GLY A 1 370 ? -23.805 37.139 11.930 1.00 28.65 369 GLY A C 1
ATOM 2797 O O . GLY A 1 370 ? -23.915 38.229 11.356 1.00 31.43 369 GLY A O 1
ATOM 2798 N N . GLY A 1 371 ? -24.107 35.984 11.340 1.00 35.71 370 GLY A N 1
ATOM 2799 C CA . GLY A 1 371 ? -24.702 35.928 10.022 1.00 30.35 370 GLY A CA 1
ATOM 2800 C C . GLY A 1 371 ? -23.772 35.545 8.894 1.00 25.14 370 GLY A C 1
ATOM 2801 O O . GLY A 1 371 ? -24.216 35.510 7.740 1.00 28.37 370 GLY A O 1
ATOM 2802 N N . SER A 1 372 ? -22.509 35.256 9.176 1.00 27.07 371 SER A N 1
ATOM 2803 C CA . SER A 1 372 ? -21.562 34.951 8.109 1.00 31.38 371 SER A CA 1
ATOM 2804 C C . SER A 1 372 ? -20.578 33.900 8.611 1.00 26.78 371 SER A C 1
ATOM 2805 O O . SER A 1 372 ? -20.826 33.223 9.615 1.00 26.59 371 SER A O 1
ATOM 2808 N N . VAL A 1 373 ? -19.458 33.767 7.910 1.00 30.93 372 VAL A N 1
ATOM 2809 C CA . VAL A 1 373 ? -1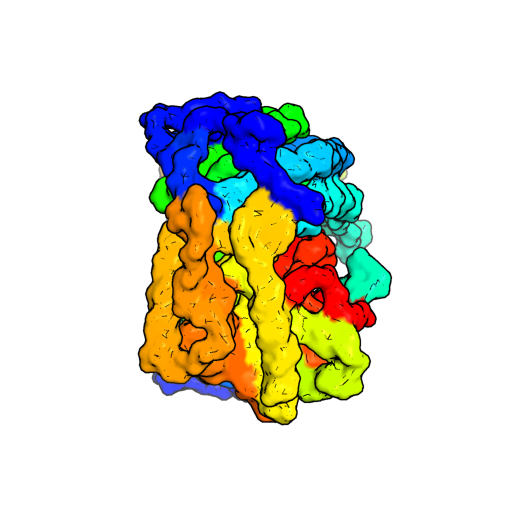8.431 32.809 8.286 1.00 30.64 372 VAL A CA 1
ATOM 2810 C C . VAL A 1 373 ? -17.647 33.328 9.486 1.00 31.48 372 VAL A C 1
ATOM 2811 O O . VAL A 1 373 ? -17.582 34.531 9.750 1.00 29.70 372 VAL A O 1
ATOM 2815 N N . GLU A 1 374 ? -17.004 32.405 10.194 1.00 25.31 373 GLU A N 1
ATOM 2816 C CA . GLU A 1 374 ? -16.065 32.746 11.259 1.00 32.04 373 GLU A CA 1
ATOM 2817 C C . GLU A 1 374 ? -14.680 32.435 10.709 1.00 34.55 373 GLU A C 1
ATOM 2818 O O . GLU A 1 374 ? -14.271 31.274 10.637 1.00 37.95 373 GLU A O 1
ATOM 2824 N N . LYS A 1 375 ? -13.969 33.489 10.313 1.00 39.13 374 LYS A N 1
ATOM 2825 C CA . LYS A 1 375 ? -12.690 33.378 9.613 1.00 35.21 374 LYS A CA 1
ATOM 2826 C C . LYS A 1 375 ? -11.567 33.251 10.635 1.00 30.57 374 LYS A C 1
ATOM 2827 O O . LYS A 1 375 ? -11.024 34.244 11.122 1.00 37.05 374 LYS A O 1
ATOM 2833 N N . LEU A 1 376 ? -11.216 32.013 10.969 1.00 37.96 375 LEU A N 1
ATOM 2834 C CA . LEU A 1 376 ? -10.139 31.754 11.911 1.00 38.89 375 LEU A CA 1
ATOM 2835 C C . LEU A 1 376 ? -8.784 31.669 11.215 1.00 41.23 375 LEU A C 1
ATOM 2836 O O . LEU A 1 376 ? -8.669 31.228 10.066 1.00 36.21 375 LEU A O 1
ATOM 2841 N N . GLU A 1 377 ? -7.753 32.091 11.943 1.00 41.07 376 GLU A N 1
ATOM 2842 C CA . GLU A 1 377 ? -6.381 32.158 11.467 1.00 41.11 376 GLU A CA 1
ATOM 2843 C C . GLU A 1 377 ? -5.728 30.775 11.492 1.00 42.33 376 GLU A C 1
ATOM 2844 O O . GLU A 1 377 ? -6.350 29.766 11.838 1.00 41.39 376 GLU A O 1
ATOM 2850 N N . GLY A 1 378 ? -4.450 30.732 11.113 1.00 40.10 377 GLY A N 1
ATOM 2851 C CA . GLY A 1 378 ? -3.655 29.525 11.193 1.00 35.30 377 GLY A CA 1
ATOM 2852 C C . GLY A 1 378 ? -4.234 28.414 10.340 1.00 35.15 377 GLY A C 1
ATOM 2853 O O . GLY A 1 378 ? -4.897 28.647 9.325 1.00 35.24 377 GLY A O 1
ATOM 2854 N N . ASN A 1 379 ? -3.965 27.175 10.757 1.00 34.71 378 ASN A N 1
ATOM 2855 C CA . ASN A 1 379 ? -4.546 26.025 10.077 1.00 30.87 378 ASN A CA 1
ATOM 2856 C C . ASN A 1 379 ? -6.061 25.966 10.230 1.00 30.67 378 ASN A C 1
ATOM 2857 O O . ASN A 1 379 ? -6.722 25.277 9.446 1.00 27.93 378 ASN A O 1
ATOM 2862 N N . LEU A 1 380 ? -6.622 26.669 11.219 1.00 30.26 379 LEU A N 1
ATOM 2863 C CA . LEU A 1 380 ? -8.069 26.699 11.396 1.00 27.31 379 LEU A CA 1
ATOM 2864 C C . LEU A 1 380 ? -8.792 27.238 10.169 1.00 32.56 379 LEU A C 1
ATOM 2865 O O . LEU A 1 380 ? -9.986 26.965 10.000 1.00 33.67 379 LEU A O 1
ATOM 2870 N N . ALA A 1 381 ? -8.103 28.012 9.323 1.00 30.54 380 ALA A N 1
ATOM 2871 C CA . ALA A 1 381 ? -8.738 28.570 8.132 1.00 32.08 380 ALA A CA 1
ATOM 2872 C C . ALA A 1 381 ? -9.313 27.475 7.247 1.00 30.09 380 ALA A C 1
ATOM 2873 O O . ALA A 1 381 ? -10.330 27.686 6.576 1.00 30.36 380 ALA A O 1
ATOM 2875 N N . SER A 1 382 ? -8.688 26.302 7.238 1.00 26.78 381 SER A N 1
ATOM 2876 C CA . SER A 1 382 ? -9.203 25.178 6.473 1.00 27.74 381 SER A CA 1
ATOM 2877 C C . SER A 1 382 ? -10.296 24.426 7.223 1.00 31.05 381 SER A C 1
ATOM 2878 O O . SER A 1 382 ? -10.811 23.429 6.704 1.00 32.50 381 SER A O 1
ATOM 2881 N N . GLY A 1 383 ? -10.640 24.868 8.434 1.00 27.45 382 GLY A N 1
ATOM 2882 C CA . GLY A 1 383 ? -11.762 24.323 9.165 1.00 28.64 382 GLY A CA 1
ATOM 2883 C C . GLY A 1 383 ? -13.078 24.949 8.731 1.00 30.17 382 GLY A C 1
ATOM 2884 O O . GLY A 1 383 ? -13.144 25.772 7.818 1.00 34.94 382 GLY A O 1
ATOM 2885 N N . TYR A 1 384 ? -14.147 24.554 9.421 1.00 29.31 383 TYR A N 1
ATOM 2886 C CA . TYR A 1 384 ? -15.519 24.941 9.082 1.00 29.71 383 TYR A CA 1
ATOM 2887 C C . TYR A 1 384 ? -16.145 25.673 10.271 1.00 29.66 383 TYR A C 1
ATOM 2888 O O . TYR A 1 384 ? -16.737 25.044 11.151 1.00 22.78 383 TYR A O 1
ATOM 2897 N N . TYR A 1 385 ? -16.017 27.000 10.301 1.00 28.85 384 TYR A N 1
ATOM 2898 C CA . TYR A 1 385 ? -16.511 27.813 11.409 1.00 26.41 384 TYR A CA 1
ATOM 2899 C C . TYR A 1 385 ? -17.474 28.886 10.915 1.00 24.60 384 TYR A C 1
ATOM 2900 O O . TYR A 1 385 ? -17.186 29.584 9.937 1.00 27.66 384 TYR A O 1
ATOM 2909 N N . ILE A 1 386 ? -18.615 29.012 11.597 1.00 25.94 385 ILE A N 1
ATOM 2910 C CA . ILE A 1 386 ? -19.637 30.005 11.286 1.00 23.91 385 ILE A CA 1
ATOM 2911 C C . ILE A 1 386 ? -19.931 30.811 12.549 1.00 24.73 385 ILE A C 1
ATOM 2912 O O . ILE A 1 386 ? -19.787 30.314 13.671 1.00 23.25 385 ILE A O 1
ATOM 2917 N N . GLN A 1 387 ? -20.352 32.080 12.358 1.00 21.35 386 GLN A N 1
ATOM 2918 C CA . GLN A 1 387 ? -20.593 33.015 13.455 1.00 20.83 386 GLN A CA 1
ATOM 2919 C C . GLN A 1 387 ? -21.914 32.708 14.160 1.00 30.09 386 GLN A C 1
ATOM 2920 O O . GLN A 1 387 ? -22.896 32.336 13.511 1.00 30.00 386 GLN A O 1
ATOM 2926 N N . PRO A 1 388 ? -21.956 32.843 15.486 1.00 29.06 387 PRO A N 1
ATOM 2927 C CA . PRO A 1 388 ? -23.234 32.763 16.214 1.00 23.00 387 PRO A CA 1
ATOM 2928 C C . PRO A 1 388 ? -24.206 33.825 15.727 1.00 24.81 387 PRO A C 1
ATOM 2929 O O . PRO A 1 388 ? -23.913 35.021 15.757 1.00 26.66 387 PRO A O 1
ATOM 2933 N N . THR A 1 389 ? -25.375 33.380 15.275 1.00 24.78 388 THR A N 1
ATOM 2934 C CA . THR A 1 389 ? -26.336 34.247 14.605 1.00 26.11 388 THR A CA 1
ATOM 2935 C C . THR A 1 389 ? -27.613 34.382 15.425 1.00 26.79 388 THR A C 1
ATOM 2936 O O . THR A 1 389 ? -28.238 33.376 15.779 1.00 20.62 388 THR A O 1
ATOM 2940 N N . LEU A 1 390 ? -28.003 35.625 15.708 1.00 31.24 389 LEU A N 1
ATOM 2941 C CA . LEU A 1 390 ? -29.302 35.952 16.286 1.00 25.14 389 LEU A CA 1
ATOM 2942 C C . LEU A 1 390 ? -30.103 36.736 15.255 1.00 23.20 389 LEU A C 1
ATOM 2943 O O . LEU A 1 390 ? -29.677 37.811 14.818 1.00 26.15 389 LEU A O 1
ATOM 2948 N N . LEU A 1 391 ? -31.260 36.199 14.876 1.00 24.46 390 LEU A N 1
ATOM 2949 C CA . LEU A 1 391 ? -32.113 36.772 13.844 1.00 26.13 390 LEU A CA 1
ATOM 2950 C C . LEU A 1 391 ? -33.460 37.147 14.442 1.00 30.03 390 LEU A C 1
ATOM 2951 O O . LEU A 1 391 ? -33.991 36.428 15.294 1.00 31.58 390 LEU A O 1
ATOM 2956 N N . LYS A 1 392 ? -34.010 38.275 14.002 1.00 27.27 391 LYS A N 1
ATOM 2957 C CA . LYS A 1 392 ? -35.349 38.690 14.398 1.00 30.16 391 LYS A CA 1
ATOM 2958 C C . LYS A 1 392 ? -36.289 38.565 13.208 1.00 28.30 391 LYS A C 1
ATOM 2959 O O . LYS A 1 392 ? -35.995 39.072 12.120 1.00 31.57 391 LYS A O 1
ATOM 2965 N N . GLY A 1 393 ? -37.404 37.895 13.419 1.00 30.35 392 GLY A N 1
ATOM 2966 C CA . GLY A 1 393 ? -38.392 37.696 12.378 1.00 29.52 392 GLY A CA 1
ATOM 2967 C C . GLY A 1 393 ? -39.709 37.311 13.004 1.00 34.89 392 GLY A C 1
ATOM 2968 O O . GLY A 1 393 ? -40.045 37.758 14.102 1.00 32.06 392 GLY A O 1
ATOM 2969 N N . HIS A 1 394 ? -40.463 36.473 12.298 1.00 34.85 393 HIS A N 1
ATOM 2970 C CA . HIS A 1 394 ? -41.728 35.968 12.810 1.00 34.74 393 HIS A CA 1
ATOM 2971 C C . HIS A 1 394 ? -41.810 34.472 12.545 1.00 41.55 393 HIS A C 1
ATOM 2972 O O . HIS A 1 394 ? -41.130 33.934 11.668 1.00 37.83 393 HIS A O 1
ATOM 2979 N N . ASN A 1 395 ? -42.651 33.803 13.340 1.00 34.47 394 ASN A N 1
ATOM 2980 C CA . ASN A 1 395 ? -42.688 32.342 13.355 1.00 34.69 394 ASN A CA 1
ATOM 2981 C C . ASN A 1 395 ? -42.982 31.757 11.978 1.00 37.32 394 ASN A C 1
ATOM 2982 O O . ASN A 1 395 ? -42.579 30.625 11.688 1.00 36.38 394 ASN A O 1
ATOM 2987 N N . GLY A 1 396 ? -43.677 32.504 11.121 1.00 43.44 395 GLY A N 1
ATOM 2988 C CA . GLY A 1 396 ? -44.037 32.033 9.796 1.00 34.09 395 GLY A CA 1
ATOM 2989 C C . GLY A 1 396 ? -42.919 31.991 8.772 1.00 41.52 395 GLY A C 1
ATOM 2990 O O . GLY A 1 396 ? -43.164 31.541 7.649 1.00 46.04 395 GLY A O 1
ATOM 2991 N N . MET A 1 397 ? -41.710 32.436 9.109 1.00 43.35 396 MET A N 1
ATOM 2992 C CA . MET A 1 397 ? -40.617 32.380 8.149 1.00 36.10 396 MET A CA 1
ATOM 2993 C C . MET A 1 397 ? -40.085 30.955 8.015 1.00 37.06 396 MET A C 1
ATOM 2994 O O . MET A 1 397 ? -40.329 30.090 8.860 1.00 42.27 396 MET A O 1
ATOM 2999 N N . ARG A 1 398 ? -39.341 30.719 6.931 1.00 35.13 397 ARG A N 1
ATOM 3000 C CA . ARG A 1 398 ? -38.752 29.400 6.714 1.00 39.53 397 ARG A CA 1
ATOM 3001 C C . ARG A 1 398 ? -37.669 29.088 7.737 1.00 36.92 397 ARG A C 1
ATOM 3002 O O . ARG A 1 398 ? -37.541 27.940 8.179 1.00 40.08 397 ARG A O 1
ATOM 3010 N N . VAL A 1 399 ? -36.879 30.090 8.129 1.00 33.34 398 VAL A N 1
ATOM 3011 C CA . VAL A 1 399 ? -35.802 29.830 9.075 1.00 30.49 398 VAL A CA 1
ATOM 3012 C C . VAL A 1 399 ? -36.354 29.562 10.465 1.00 32.05 398 VAL A C 1
ATOM 3013 O O . VAL A 1 399 ? -35.690 28.910 11.278 1.00 31.86 398 VAL A O 1
ATOM 3017 N N . PHE A 1 400 ? -37.563 30.042 10.754 1.00 36.63 399 PHE A N 1
ATOM 3018 C CA . PHE A 1 400 ? -38.236 29.736 12.007 1.00 33.88 399 PHE A CA 1
ATOM 3019 C C . PHE A 1 400 ? -38.965 28.399 11.975 1.00 33.01 399 PHE A C 1
ATOM 3020 O O . PHE A 1 400 ? -39.370 27.910 13.035 1.00 35.06 399 PHE A O 1
ATOM 3028 N N . GLN A 1 401 ? -39.147 27.803 10.799 1.00 36.65 400 GLN A N 1
ATOM 3029 C CA . GLN A 1 401 ? -39.897 26.560 10.658 1.00 38.36 400 GLN A CA 1
ATOM 3030 C C . GLN A 1 401 ? -39.022 25.341 10.419 1.00 35.76 400 GLN A C 1
ATOM 3031 O O . GLN A 1 401 ? -39.277 24.284 10.999 1.00 36.62 400 GLN A O 1
ATOM 3037 N N . GLU A 1 402 ? -37.992 25.466 9.593 1.00 34.46 401 GLU A N 1
ATOM 3038 C CA . GLU A 1 402 ? -37.194 24.330 9.161 1.00 35.07 401 GLU A CA 1
ATOM 3039 C C . GLU A 1 402 ? -35.916 24.220 9.979 1.00 32.75 401 GLU A C 1
ATOM 3040 O O . GLU A 1 402 ? -35.327 25.222 10.392 1.00 30.10 401 GLU A O 1
ATOM 3046 N N . GLU A 1 403 ? -35.499 22.979 10.214 1.00 36.78 402 GLU A N 1
ATOM 3047 C CA . GLU A 1 403 ? -34.303 22.722 11.003 1.00 37.13 402 GLU A CA 1
ATOM 3048 C C . GLU A 1 403 ? -33.057 23.157 10.243 1.00 30.71 402 GLU A C 1
ATOM 3049 O O . GLU A 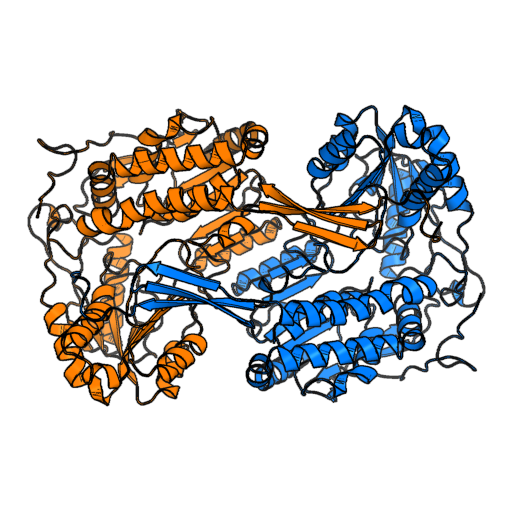1 403 ? -32.766 22.642 9.160 1.00 33.37 402 GLU A O 1
ATOM 3055 N N . ILE A 1 404 ? -32.327 24.112 10.813 1.00 29.92 403 ILE A N 1
ATOM 3056 C CA . ILE A 1 404 ? -31.043 24.521 10.255 1.00 26.06 403 ILE A CA 1
ATOM 3057 C C . ILE A 1 404 ? -29.926 23.616 10.754 1.00 24.42 403 ILE A C 1
ATOM 3058 O O . ILE A 1 404 ? -29.018 23.269 9.995 1.00 24.63 403 ILE A O 1
ATOM 3063 N N . PHE A 1 405 ? -29.991 23.239 12.032 1.00 29.65 404 PHE A N 1
ATOM 3064 C CA . PHE A 1 405 ? -28.991 22.385 12.671 1.00 30.31 404 PHE A CA 1
ATOM 3065 C C . PHE A 1 405 ? -27.635 23.089 12.698 1.00 30.63 404 PHE A C 1
ATOM 3066 O O . PHE A 1 405 ? -26.603 22.532 12.318 1.00 28.28 404 PHE A O 1
ATOM 3074 N N . GLY A 1 406 ? -27.653 24.340 13.153 1.00 28.35 405 GLY A N 1
ATOM 3075 C CA . GLY A 1 406 ? -26.466 25.157 13.229 1.00 22.48 405 GLY A CA 1
ATOM 3076 C C . GLY A 1 406 ? -26.606 26.270 14.246 1.00 25.43 405 GLY A C 1
ATOM 3077 O O . GLY A 1 406 ? -27.617 26.377 14.947 1.00 22.27 405 GLY A O 1
ATOM 3078 N N . PRO A 1 407 ? -25.587 27.129 14.344 1.00 17.58 406 PRO A N 1
ATOM 3079 C CA . PRO A 1 407 ? -25.576 28.188 15.370 1.00 20.40 406 PRO A CA 1
ATOM 3080 C C . PRO A 1 407 ? -26.482 29.358 14.996 1.00 21.42 406 PRO A C 1
ATOM 3081 O O . PRO A 1 407 ? -26.038 30.494 14.808 1.00 20.04 406 PRO A O 1
ATOM 3085 N N . VAL A 1 408 ? -27.780 29.076 14.892 1.00 22.61 407 VAL A N 1
ATOM 3086 C CA . VAL A 1 408 ? -28.757 30.029 14.375 1.00 30.79 407 VAL A CA 1
ATOM 3087 C C . VAL A 1 408 ? -29.979 30.011 15.280 1.00 25.93 407 VAL A C 1
ATOM 3088 O O . VAL A 1 408 ? -30.590 28.955 15.481 1.00 28.88 407 VAL A O 1
ATOM 3092 N N . VAL A 1 409 ? -30.335 31.171 15.829 1.00 24.93 408 VAL A N 1
ATOM 3093 C CA . VAL A 1 409 ? -31.512 31.316 16.677 1.00 20.95 408 VAL A CA 1
ATOM 3094 C C . VAL A 1 409 ? -32.425 32.366 16.064 1.00 25.16 408 VAL A C 1
ATOM 3095 O O . VAL A 1 409 ? -31.988 33.486 15.777 1.00 22.60 408 VAL A O 1
ATOM 3099 N N . GLY A 1 410 ? -33.688 32.003 15.863 1.00 23.23 409 GLY A N 1
ATOM 3100 C CA . GLY A 1 410 ? -34.717 32.977 15.559 1.00 22.57 409 GLY A CA 1
ATOM 3101 C C . GLY A 1 410 ? -35.304 33.525 16.850 1.00 25.60 409 GLY A C 1
ATOM 3102 O O . GLY A 1 410 ? -35.597 32.776 17.782 1.00 22.61 409 GLY A O 1
ATOM 3103 N N . VAL A 1 411 ? -35.480 34.841 16.892 1.00 27.26 410 VAL A N 1
ATOM 3104 C CA . VAL A 1 411 ? -36.058 35.522 18.045 1.00 24.78 410 VAL A CA 1
ATOM 3105 C C . VAL A 1 411 ? -37.360 36.174 17.602 1.00 28.44 410 VAL A C 1
ATOM 3106 O O . VAL A 1 411 ? -37.406 36.834 16.557 1.00 23.23 410 VAL A O 1
ATOM 3110 N N . THR A 1 412 ? -38.411 35.991 18.398 1.00 27.92 411 THR A N 1
ATOM 3111 C CA . THR A 1 412 ? -39.698 36.614 18.135 1.00 30.01 411 THR A CA 1
ATOM 3112 C C . THR A 1 412 ? -40.319 37.056 19.450 1.00 29.23 411 THR A C 1
ATOM 3113 O O . THR A 1 412 ? -39.911 36.626 20.532 1.00 30.13 411 THR A O 1
ATOM 3117 N N . THR A 1 413 ? -41.307 37.938 19.344 1.00 30.69 412 THR A N 1
ATOM 3118 C CA . THR A 1 413 ? -42.010 38.459 20.503 1.00 25.61 412 THR A CA 1
ATOM 3119 C C . THR A 1 413 ? -43.453 37.969 20.532 1.00 27.12 412 THR A C 1
ATOM 3120 O O . THR A 1 413 ? -44.031 37.597 19.507 1.00 34.76 412 THR A O 1
ATOM 3124 N N . PHE A 1 414 ? -44.028 37.971 21.733 1.00 25.60 413 PHE A N 1
ATOM 3125 C CA . PHE A 1 414 ? -45.431 37.635 21.927 1.00 25.46 413 PHE A CA 1
ATOM 3126 C C . PHE A 1 414 ? -46.042 38.582 22.950 1.00 23.93 413 PHE A C 1
ATOM 3127 O O . PHE A 1 414 ? -45.336 39.223 23.734 1.00 21.85 413 PHE A O 1
ATOM 3135 N N . LYS A 1 415 ? -47.373 38.657 22.939 1.00 24.15 414 LYS A N 1
ATOM 3136 C CA . LYS A 1 415 ? -48.092 39.556 23.835 1.00 21.24 414 LYS A CA 1
ATOM 3137 C C . LYS A 1 415 ? -48.433 38.879 25.157 1.00 21.89 414 LYS A C 1
ATOM 3138 O O . LYS A 1 415 ? -48.156 39.427 26.228 1.00 19.43 414 LYS A O 1
ATOM 3144 N N . ASP A 1 416 ? -49.025 37.688 25.097 1.00 20.81 415 ASP A N 1
ATOM 3145 C CA . ASP A 1 416 ? -49.562 37.027 26.277 1.00 23.31 415 ASP A CA 1
ATOM 3146 C C . ASP A 1 416 ? -49.266 35.534 26.209 1.00 21.59 415 ASP A C 1
ATOM 3147 O O . ASP A 1 416 ? -48.709 35.028 25.230 1.00 23.32 415 ASP A O 1
ATOM 3152 N N . GLU A 1 417 ? -49.645 34.836 27.283 1.00 23.40 416 GLU A N 1
ATOM 3153 C CA . GLU A 1 417 ? -49.401 33.400 27.395 1.00 20.23 416 GLU A CA 1
ATOM 3154 C C . GLU A 1 417 ? -50.030 32.635 26.235 1.00 21.41 416 GLU A C 1
ATOM 3155 O O . GLU A 1 417 ? -49.381 31.784 25.615 1.00 21.65 416 GLU A O 1
ATOM 3161 N N . ALA A 1 418 ? -51.307 32.908 25.946 1.00 25.60 417 ALA A N 1
ATOM 3162 C CA . ALA A 1 418 ? -52.005 32.193 24.881 1.00 23.59 417 ALA A CA 1
ATOM 3163 C C . ALA A 1 418 ? -51.259 32.300 23.557 1.00 22.07 417 ALA A C 1
ATOM 3164 O O . ALA A 1 418 ? -51.164 31.322 22.808 1.00 29.67 417 ALA A O 1
ATOM 3166 N N . GLU A 1 419 ? -50.729 33.485 23.247 1.00 19.82 418 GLU A N 1
ATOM 3167 C CA . GLU A 1 419 ? -49.939 33.634 22.030 1.00 23.09 418 GLU A CA 1
ATOM 3168 C C . GLU A 1 419 ? -48.606 32.905 22.147 1.00 22.89 418 GLU A C 1
ATOM 3169 O O . GLU A 1 419 ? -48.114 32.341 21.163 1.00 24.22 418 GLU A O 1
ATOM 3175 N N . ALA A 1 420 ? -48.002 32.915 23.338 1.00 20.92 419 ALA A N 1
ATOM 3176 C CA . ALA A 1 420 ? -46.753 32.189 23.548 1.00 21.29 419 ALA A CA 1
ATOM 3177 C C . ALA A 1 420 ? -46.921 30.696 23.284 1.00 20.38 419 ALA A C 1
ATOM 3178 O O . ALA A 1 420 ? -46.096 30.080 22.601 1.00 28.56 419 ALA A O 1
ATOM 3180 N N . LEU A 1 421 ? -47.987 30.094 23.820 1.00 21.07 420 LEU A N 1
ATOM 3181 C CA . LEU A 1 421 ? -48.219 28.673 23.576 1.00 23.41 420 LEU A CA 1
ATOM 3182 C C . LEU A 1 421 ? -48.546 28.403 22.113 1.00 27.31 420 LEU A C 1
ATOM 3183 O O . LEU A 1 421 ? -48.098 27.399 21.547 1.00 27.71 420 LEU A O 1
ATOM 3188 N N . ALA A 1 422 ? -49.332 29.283 21.487 1.00 27.37 421 ALA A N 1
ATOM 3189 C CA . ALA A 1 422 ? -49.713 29.074 20.094 1.00 27.00 421 ALA A CA 1
ATOM 3190 C C . ALA A 1 422 ? -48.498 29.120 19.176 1.00 29.43 421 ALA A C 1
ATOM 3191 O O . ALA A 1 422 ? -48.385 28.315 18.243 1.00 30.28 421 ALA A O 1
ATOM 3193 N N . ILE A 1 423 ? -47.576 30.052 19.424 1.00 23.12 422 ILE A N 1
ATOM 3194 C CA . ILE A 1 423 ? -46.364 30.107 18.615 1.00 29.05 422 ILE A CA 1
ATOM 3195 C C . ILE A 1 423 ? -45.468 28.919 18.935 1.00 30.00 422 ILE A C 1
ATOM 3196 O O . ILE A 1 423 ? -44.770 28.400 18.055 1.00 26.25 422 ILE A O 1
ATOM 3201 N N . ALA A 1 424 ? -45.476 28.463 20.190 1.00 28.20 423 ALA A N 1
ATOM 3202 C CA . ALA A 1 424 ? -44.636 27.335 20.579 1.00 27.01 423 ALA A CA 1
ATOM 3203 C C . ALA A 1 424 ? -45.041 26.066 19.839 1.00 25.35 423 ALA A C 1
ATOM 3204 O O . ALA A 1 424 ? -44.184 25.262 19.453 1.00 19.95 423 ALA A O 1
ATOM 3206 N N . ASN A 1 425 ? -46.341 25.869 19.632 1.00 25.45 424 ASN A N 1
ATOM 3207 C CA . ASN A 1 425 ? -46.853 24.656 19.009 1.00 28.75 424 ASN A CA 1
ATOM 3208 C C . ASN A 1 425 ? -46.995 24.777 17.497 1.00 29.37 424 ASN A C 1
ATOM 3209 O O . ASN A 1 425 ? -47.337 23.787 16.841 1.00 23.22 424 ASN A O 1
ATOM 3214 N N . ASP A 1 426 ? -46.744 25.956 16.926 1.00 24.53 425 ASP A N 1
ATOM 3215 C CA . ASP A 1 426 ? -46.783 26.137 15.475 1.00 25.43 425 ASP A CA 1
ATOM 3216 C C . ASP A 1 426 ? -45.473 25.646 14.849 1.00 27.01 425 ASP A C 1
ATOM 3217 O O . ASP A 1 426 ? -44.700 26.391 14.246 1.00 30.53 425 ASP A O 1
ATOM 3222 N N . THR A 1 427 ? -45.223 24.352 15.034 1.00 29.52 426 THR A N 1
ATOM 3223 C CA . THR A 1 427 ? -44.086 23.679 14.429 1.00 30.00 426 THR A CA 1
ATOM 3224 C C . THR A 1 427 ? -44.491 22.247 14.118 1.00 29.23 426 THR A C 1
ATOM 3225 O O . THR A 1 427 ? -45.400 21.691 14.741 1.00 30.25 426 THR A O 1
ATOM 3229 N N . GLU A 1 428 ? -43.813 21.654 13.137 1.00 30.42 427 GLU A N 1
ATOM 3230 C CA . GLU A 1 428 ? -44.042 20.249 12.837 1.00 31.30 427 GLU A CA 1
ATOM 3231 C C . GLU A 1 428 ? -43.276 19.326 13.773 1.00 35.81 427 GLU A C 1
ATOM 3232 O O . GLU A 1 428 ? -43.542 18.119 13.784 1.00 40.17 427 GLU A O 1
ATOM 3238 N N . TYR A 1 429 ? -42.358 19.868 14.566 1.00 33.32 428 TYR A N 1
ATOM 3239 C CA . TYR A 1 429 ? -41.527 19.092 15.467 1.00 32.31 428 TYR A CA 1
ATOM 3240 C C . TYR A 1 429 ? -42.118 19.105 16.876 1.00 33.61 428 TYR A C 1
ATOM 3241 O O . TYR A 1 429 ? -43.124 19.759 17.155 1.00 35.63 428 TYR A O 1
ATOM 3250 N N . GLY A 1 430 ? -41.471 18.370 17.776 1.00 26.61 429 GLY A N 1
ATOM 3251 C CA . GLY A 1 430 ? -41.930 18.262 19.147 1.00 31.27 429 GLY A CA 1
ATOM 3252 C C . GLY A 1 430 ? -40.935 17.527 20.019 1.00 30.61 429 GLY A C 1
ATOM 3253 O O . GLY A 1 430 ? -41.309 16.667 20.822 1.00 30.10 429 GLY A O 1
ATOM 3254 N N . LEU A 1 431 ? -39.657 17.871 19.869 1.00 29.19 430 LEU A N 1
ATOM 3255 C CA . LEU A 1 431 ? -38.579 17.190 20.573 1.00 29.12 430 LEU A CA 1
ATOM 3256 C C . LEU A 1 431 ? -38.280 17.810 21.932 1.00 24.31 430 LEU A C 1
ATOM 3257 O O . LEU A 1 431 ? -38.275 17.111 22.950 1.00 18.75 430 LEU A O 1
ATOM 3262 N N . GLY A 1 432 ? -38.026 19.118 21.959 1.00 24.69 431 GLY A N 1
ATOM 3263 C CA . GLY A 1 432 ? -37.653 19.792 23.181 1.00 23.07 431 GLY A CA 1
ATOM 3264 C C . GLY A 1 432 ? -38.303 21.158 23.266 1.00 21.84 431 GLY A C 1
ATOM 3265 O O . GLY A 1 432 ? -38.838 21.678 22.283 1.00 22.35 431 GLY A O 1
ATOM 3266 N N . ALA A 1 433 ? -38.248 21.730 24.467 1.00 24.09 432 ALA A N 1
ATOM 3267 C CA . ALA A 1 433 ? -38.757 23.075 24.692 1.00 21.75 432 ALA A CA 1
ATOM 3268 C C . ALA A 1 433 ? -38.167 23.631 25.980 1.00 22.65 432 ALA A C 1
ATOM 3269 O O . ALA A 1 433 ? -37.783 22.880 26.881 1.00 25.73 432 ALA A O 1
ATOM 3271 N N . GLY A 1 434 ? -38.093 24.958 26.045 1.00 21.00 433 GLY A N 1
ATOM 3272 C CA . GLY A 1 434 ? -37.664 25.654 27.244 1.00 18.85 433 GLY A CA 1
ATOM 3273 C C . GLY A 1 434 ? -38.754 26.582 27.747 1.00 20.91 433 GLY A C 1
ATOM 3274 O O . GLY A 1 434 ? -39.573 27.078 26.973 1.00 23.61 433 GLY A O 1
ATOM 3275 N N . LEU A 1 435 ? -38.755 26.815 29.057 1.00 18.70 434 LEU A N 1
ATOM 3276 C CA . LEU A 1 435 ? -39.802 27.609 29.694 1.00 14.31 434 LEU A CA 1
ATOM 3277 C C . LEU A 1 435 ? -39.199 28.362 30.870 1.00 19.14 434 LEU A C 1
ATOM 3278 O O . LEU A 1 435 ? -38.672 27.740 31.797 1.00 17.42 434 LEU A O 1
ATOM 3283 N N . TRP A 1 436 ? -39.274 29.693 30.836 1.00 16.46 435 TRP A N 1
ATOM 3284 C CA . TRP A 1 436 ? -38.656 30.545 31.850 1.00 20.56 435 TRP A CA 1
ATOM 3285 C C . TRP A 1 436 ? -39.721 31.436 32.478 1.00 18.51 435 TRP A C 1
ATOM 3286 O O . TRP A 1 436 ? -40.182 32.397 31.851 1.00 18.56 435 TRP A O 1
ATOM 3297 N N . THR A 1 437 ? -40.102 31.119 33.714 1.00 19.83 436 THR A N 1
ATOM 3298 C CA . THR A 1 437 ? -41.052 31.917 34.478 1.00 14.95 436 THR A CA 1
ATOM 3299 C C . THR A 1 437 ? -40.973 31.499 35.939 1.00 16.74 436 THR A C 1
ATOM 3300 O O . THR A 1 437 ? -40.574 30.375 36.259 1.00 23.62 436 THR A O 1
ATOM 3304 N N . ARG A 1 438 ? -41.353 32.420 36.826 1.00 11.13 437 ARG A N 1
ATOM 3305 C CA . ARG A 1 438 ? -41.338 32.150 38.257 1.00 12.39 437 ARG A CA 1
ATOM 3306 C C . ARG A 1 438 ? -42.724 31.888 38.833 1.00 14.04 437 ARG A C 1
ATOM 3307 O O . ARG A 1 438 ? -42.821 31.413 39.969 1.00 17.28 437 ARG A O 1
ATOM 3315 N N . ASP A 1 439 ? -43.789 32.179 38.087 1.00 13.52 438 ASP A N 1
ATOM 3316 C CA . ASP A 1 439 ? -45.139 31.827 38.519 1.00 16.08 438 ASP A CA 1
ATOM 3317 C C . ASP A 1 439 ? -45.289 30.313 38.468 1.00 18.67 438 ASP A C 1
ATOM 3318 O O . ASP A 1 439 ? -45.217 29.712 37.392 1.00 22.46 438 ASP A O 1
ATOM 3323 N N . ILE A 1 440 ? -45.479 29.695 39.635 1.00 21.16 439 ILE A N 1
ATOM 3324 C CA . ILE A 1 440 ? -45.567 28.239 39.710 1.00 19.85 439 ILE A CA 1
ATOM 3325 C C . ILE A 1 440 ? -46.713 27.714 38.848 1.00 18.74 439 ILE A C 1
ATOM 3326 O O . ILE A 1 440 ? -46.595 26.656 38.217 1.00 18.53 439 ILE A O 1
ATOM 3331 N N . ASN A 1 441 ? -47.831 28.446 38.788 1.00 22.17 440 ASN A N 1
ATOM 3332 C CA . ASN A 1 441 ? -48.962 27.970 37.995 1.00 22.34 440 ASN A CA 1
ATOM 3333 C C . ASN A 1 441 ? -48.710 28.140 36.503 1.00 26.42 440 ASN A C 1
ATOM 3334 O O . ASN A 1 441 ? -49.047 27.254 35.709 1.00 28.90 440 ASN A O 1
ATOM 3339 N N . ARG A 1 442 ? -48.128 29.273 36.100 1.00 26.85 441 ARG A N 1
ATOM 3340 C CA . ARG A 1 442 ? -47.786 29.463 34.695 1.00 24.62 441 ARG A CA 1
ATOM 3341 C C . ARG A 1 442 ? -46.812 28.393 34.221 1.00 25.80 441 ARG A C 1
ATOM 3342 O O . ARG A 1 442 ? -46.954 27.858 33.116 1.00 23.83 441 ARG A O 1
ATOM 3350 N N . ALA A 1 443 ? -45.803 28.086 35.040 1.00 16.98 442 ALA A N 1
ATOM 3351 C CA . ALA A 1 443 ? -44.853 27.031 34.702 1.00 21.00 442 ALA A CA 1
ATOM 3352 C C . ALA A 1 443 ? -45.562 25.713 34.418 1.00 19.54 442 ALA A C 1
ATOM 3353 O O . ALA A 1 443 ? -45.202 24.995 33.478 1.00 16.82 442 ALA A O 1
ATOM 3355 N N . TYR A 1 444 ? -46.571 25.373 35.222 1.00 22.19 443 TYR A N 1
ATOM 3356 C CA . TYR A 1 444 ? -47.257 24.100 35.031 1.00 20.44 443 TYR A CA 1
ATOM 3357 C C . TYR A 1 444 ? -48.120 24.114 33.774 1.00 21.07 443 TYR A C 1
ATOM 3358 O O . TYR A 1 444 ? -48.113 23.151 32.999 1.00 21.02 443 TYR A O 1
ATOM 3367 N N . ARG A 1 445 ? -48.899 25.182 33.574 1.00 21.96 444 ARG A N 1
ATOM 3368 C CA . ARG A 1 445 ? -49.774 25.262 32.406 1.00 23.65 444 ARG A CA 1
ATOM 3369 C C . ARG A 1 445 ? -48.985 25.105 31.114 1.00 23.17 444 ARG A C 1
ATOM 3370 O O . ARG A 1 445 ? -49.192 24.152 30.354 1.00 23.61 444 ARG A O 1
ATOM 3378 N N . MET A 1 446 ? -48.088 26.056 30.837 1.00 21.36 445 MET A N 1
ATOM 3379 C CA . MET A 1 446 ? -47.233 25.955 29.658 1.00 17.54 445 MET A CA 1
ATOM 3380 C C . MET A 1 446 ? -46.489 24.629 29.629 1.00 20.99 445 MET A C 1
ATOM 3381 O O . MET A 1 446 ? -46.362 24.005 28.571 1.00 25.81 445 MET A O 1
ATOM 3386 N N . GLY A 1 447 ? -46.016 24.170 30.790 1.00 22.88 446 GLY A N 1
ATOM 3387 C CA . GLY A 1 447 ? -45.300 22.907 30.839 1.00 19.34 446 GLY A CA 1
ATOM 3388 C C . GLY A 1 447 ? -46.098 21.770 30.238 1.00 25.19 446 GLY A C 1
ATOM 3389 O O . GLY A 1 447 ? -45.576 20.987 29.442 1.00 21.18 446 GLY A O 1
ATOM 3390 N N . ARG A 1 448 ? -47.385 21.691 30.570 1.00 23.58 447 ARG A N 1
ATOM 3391 C CA . ARG A 1 448 ? -48.267 20.706 29.962 1.00 24.00 447 ARG A CA 1
ATOM 3392 C C . ARG A 1 448 ? -48.879 21.193 28.658 1.00 21.74 447 ARG A C 1
ATOM 3393 O O . ARG A 1 448 ? -49.356 20.370 27.867 1.00 23.52 447 ARG A O 1
ATOM 3401 N N . GLY A 1 449 ? -48.881 22.503 28.420 1.00 18.16 448 GLY A N 1
ATOM 3402 C CA . GLY A 1 449 ? -49.427 23.047 27.195 1.00 22.58 448 GLY A CA 1
ATOM 3403 C C . GLY A 1 449 ? -48.529 22.825 25.996 1.00 19.82 448 GLY A C 1
ATOM 3404 O O . GLY A 1 449 ? -49.022 22.572 24.892 1.00 19.64 448 GLY A O 1
ATOM 3405 N N . ILE A 1 450 ? -47.210 22.917 26.190 1.00 24.28 449 ILE A N 1
ATOM 3406 C CA . ILE A 1 450 ? -46.285 22.686 25.087 1.00 25.05 449 ILE A CA 1
ATOM 3407 C C . ILE A 1 450 ? -46.364 21.227 24.666 1.00 24.79 449 ILE A C 1
ATOM 3408 O O . ILE A 1 450 ? -46.433 20.322 25.506 1.00 21.77 449 ILE A O 1
ATOM 3413 N N . LYS A 1 451 ? -46.359 20.986 23.360 1.00 21.28 450 LYS A N 1
ATOM 3414 C CA . LYS A 1 451 ? -46.417 19.624 22.841 1.00 23.38 450 LYS A CA 1
ATOM 3415 C C . LYS A 1 451 ? -45.027 19.186 22.384 1.00 23.40 450 LYS A C 1
ATOM 3416 O O . LYS A 1 451 ? -44.741 18.987 21.201 1.00 24.70 450 LYS A O 1
ATOM 3422 N N . ALA A 1 452 ? -44.155 19.038 23.378 1.00 24.56 451 ALA A N 1
ATOM 3423 C CA . ALA A 1 452 ? -42.810 18.521 23.194 1.00 25.73 451 ALA A CA 1
ATOM 3424 C C . ALA A 1 452 ? -42.550 17.452 24.244 1.00 20.92 451 ALA A C 1
ATOM 3425 O O . ALA A 1 452 ? -43.116 17.488 25.341 1.00 11.58 451 ALA A O 1
ATOM 3427 N N . GLY A 1 453 ? -41.677 16.504 23.901 1.00 18.93 452 GLY A N 1
ATOM 3428 C CA . GLY A 1 453 ? -41.379 15.424 24.826 1.00 23.81 452 GLY A CA 1
ATOM 3429 C C . GLY A 1 453 ? -40.680 15.906 26.081 1.00 20.02 452 GLY A C 1
ATOM 3430 O O . GLY A 1 453 ? -40.929 15.396 27.177 1.00 16.08 452 GLY A O 1
ATOM 3431 N N . ARG A 1 454 ? -39.806 16.898 25.945 1.00 22.38 453 ARG A N 1
ATOM 3432 C CA . ARG A 1 454 ? -39.113 17.491 27.077 1.00 19.24 453 ARG A CA 1
ATOM 3433 C C . ARG A 1 454 ? -39.353 18.991 27.090 1.00 20.28 453 ARG A C 1
ATOM 3434 O O . ARG A 1 454 ? -39.208 19.657 26.060 1.00 24.08 453 ARG A O 1
ATOM 3442 N N . VAL A 1 455 ? -39.715 19.514 28.254 1.00 17.98 454 VAL A N 1
ATOM 3443 C CA . VAL A 1 455 ? -39.788 20.950 28.489 1.00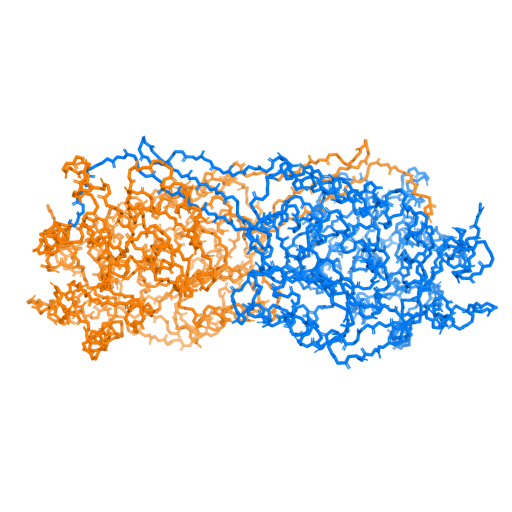 18.54 454 VAL A CA 1
ATOM 3444 C C . VAL A 1 455 ? -38.829 21.249 29.633 1.00 17.99 454 VAL A C 1
ATOM 3445 O O . VAL A 1 455 ? -39.135 20.972 30.800 1.00 17.03 454 VAL A O 1
ATOM 3449 N N . TRP A 1 456 ? -37.662 21.800 29.310 1.00 18.17 455 TRP A N 1
ATOM 3450 C CA . TRP A 1 456 ? -36.788 22.323 30.349 1.00 18.02 455 TRP A CA 1
ATOM 3451 C C . TRP A 1 456 ? -37.430 23.562 30.956 1.00 21.31 455 TRP A C 1
ATOM 3452 O O . TRP A 1 456 ? -37.815 24.488 30.235 1.00 26.42 455 TRP A O 1
ATOM 3463 N N . THR A 1 457 ? -37.549 23.588 32.278 1.00 22.57 456 THR A N 1
ATOM 3464 C CA . THR A 1 457 ? -38.124 24.728 32.977 1.00 23.45 456 THR A CA 1
ATOM 3465 C C . THR A 1 457 ? -37.025 25.407 33.779 1.00 18.77 456 THR A C 1
ATOM 3466 O O . THR A 1 457 ? -36.413 24.783 34.653 1.00 18.43 456 THR A O 1
ATOM 3470 N N . ASN A 1 458 ? -36.789 26.685 33.481 1.00 19.84 457 ASN A N 1
ATOM 3471 C CA . ASN A 1 458 ? -35.749 27.483 34.135 1.00 18.52 457 ASN A CA 1
ATOM 3472 C C . ASN A 1 458 ? -34.379 26.811 34.045 1.00 17.79 457 ASN A C 1
ATOM 3473 O O . ASN A 1 458 ? -33.571 26.867 34.973 1.00 20.77 457 ASN A O 1
ATOM 3478 N N . CYS A 1 459 ? -34.121 26.168 32.908 1.00 19.53 458 CYS A N 1
ATOM 3479 C CA . CYS A 1 459 ? -32.812 25.607 32.584 1.00 21.62 458 CYS A CA 1
ATOM 3480 C C . CYS A 1 459 ? -32.802 25.292 31.095 1.00 18.95 458 CYS A C 1
ATOM 3481 O O . CYS A 1 459 ? -33.776 25.553 30.383 1.00 17.10 458 CYS A O 1
ATOM 3484 N N . TYR A 1 460 ? -31.696 24.717 30.628 1.00 22.23 459 TYR A N 1
ATOM 3485 C CA . TYR A 1 460 ? -31.660 24.193 29.270 1.00 20.55 459 TYR A CA 1
ATOM 3486 C C . TYR A 1 460 ? -30.446 23.300 29.070 1.00 23.78 459 TYR A C 1
ATOM 3487 O O . TYR A 1 460 ? -29.425 23.447 29.748 1.00 30.15 459 TYR A O 1
ATOM 3496 N N . HIS A 1 461 ? -30.591 22.365 28.127 1.00 19.62 460 HIS A N 1
ATOM 3497 C CA . HIS A 1 461 ? -29.513 21.500 27.653 1.00 24.98 460 HIS A CA 1
ATOM 3498 C C . HIS A 1 461 ? -28.970 20.604 28.757 1.00 18.20 460 HIS A C 1
ATOM 3499 O O . HIS A 1 461 ? -27.785 20.261 28.770 1.00 19.21 460 HIS A O 1
ATOM 3506 N N . LEU A 1 462 ? -29.836 20.211 29.682 1.00 16.45 461 LEU A N 1
ATOM 3507 C CA . LEU A 1 462 ? -29.527 19.152 30.628 1.00 18.74 461 LEU A CA 1
ATOM 3508 C C . LEU A 1 462 ? -30.018 17.838 30.036 1.00 16.53 461 LEU A C 1
ATOM 3509 O O . LEU A 1 462 ? -31.212 17.686 29.754 1.00 13.28 461 LEU A O 1
ATOM 3514 N N . TYR A 1 463 ? -29.104 16.895 29.846 1.00 18.85 462 TYR A N 1
ATOM 3515 C CA . TYR A 1 463 ? -29.485 15.598 29.306 1.00 15.82 462 TYR A CA 1
ATOM 3516 C C . TYR A 1 463 ? -29.116 14.487 30.279 1.00 16.35 462 TYR A C 1
ATOM 3517 O O . TYR A 1 463 ? -28.407 13.547 29.898 1.00 21.21 462 TYR A O 1
ATOM 3526 N N . PRO A 1 464 ? -29.564 14.548 31.532 1.00 18.13 463 PRO A N 1
ATOM 3527 C CA . PRO A 1 464 ? -29.182 13.506 32.483 1.00 20.04 463 PRO A CA 1
ATOM 3528 C C . PRO A 1 464 ? -29.852 12.191 32.137 1.00 15.43 463 PRO A C 1
ATOM 3529 O O . PRO A 1 464 ? -30.930 12.154 31.535 1.00 12.22 463 PRO A O 1
ATOM 3533 N N . ALA A 1 465 ? -29.192 11.100 32.507 1.00 17.86 464 ALA A N 1
ATOM 3534 C CA . ALA A 1 465 ? -29.899 9.835 32.592 1.00 16.37 464 ALA A CA 1
ATOM 3535 C C . ALA A 1 465 ? -31.053 9.979 33.580 1.00 15.50 464 ALA A C 1
ATOM 3536 O O . ALA A 1 465 ? -31.085 10.900 34.402 1.00 13.13 464 ALA A O 1
ATOM 3538 N N . HIS A 1 466 ? -32.028 9.077 33.465 1.00 12.72 465 HIS A N 1
ATOM 3539 C CA . HIS A 1 466 ? -33.179 8.995 34.361 1.00 12.51 465 HIS A CA 1
ATOM 3540 C C . HIS A 1 466 ? -34.197 10.089 34.064 1.00 14.65 465 HIS A C 1
ATOM 3541 O O . HIS A 1 466 ? -34.998 10.454 34.932 1.00 14.06 465 HIS A O 1
ATOM 3548 N N . ALA A 1 467 ? -34.178 10.629 32.845 1.00 17.94 466 ALA A N 1
ATOM 3549 C CA . ALA A 1 467 ? -35.177 11.582 32.372 1.00 13.60 466 ALA A CA 1
ATOM 3550 C C . ALA A 1 467 ? -35.534 11.203 30.944 1.00 19.43 466 ALA A C 1
ATOM 3551 O O . ALA A 1 467 ? -34.654 11.150 30.080 1.00 23.29 466 ALA A O 1
ATOM 3553 N N . ALA A 1 468 ? -36.814 10.930 30.702 1.00 19.76 467 ALA A N 1
ATOM 3554 C CA . ALA A 1 468 ? -37.243 10.441 29.397 1.00 20.22 467 ALA A CA 1
ATOM 3555 C C . ALA A 1 468 ? -37.005 11.484 28.315 1.00 21.69 467 ALA A C 1
ATOM 3556 O O . ALA A 1 468 ? -37.404 12.644 28.450 1.00 22.66 467 ALA A O 1
ATOM 3558 N N . PHE A 1 469 ? -36.356 11.058 27.234 1.00 27.41 468 PHE A N 1
ATOM 3559 C CA . PHE A 1 469 ? -36.064 11.913 26.093 1.00 26.57 468 PHE A CA 1
ATOM 3560 C C . PHE A 1 469 ? -36.647 11.279 24.840 1.00 24.27 468 PHE A C 1
ATOM 3561 O O . PHE A 1 469 ? -36.222 10.193 24.432 1.00 25.36 468 PHE A O 1
ATOM 3569 N N . GLY A 1 470 ? -37.606 11.964 24.228 1.00 27.63 469 GLY A N 1
ATOM 3570 C CA . GLY A 1 470 ? -38.250 11.479 23.020 1.00 32.04 469 GLY A CA 1
ATOM 3571 C C . GLY A 1 470 ? -39.162 12.550 22.471 1.00 28.44 469 GLY A C 1
ATOM 3572 O O . GLY A 1 470 ? -39.432 13.561 23.125 1.00 29.95 469 GLY A O 1
ATOM 3573 N N . GLY A 1 471 ? -39.643 12.312 21.255 1.00 23.46 470 GLY A N 1
ATOM 3574 C CA . GLY A 1 471 ? -40.336 13.330 20.493 1.00 25.23 470 GLY A CA 1
ATOM 3575 C C . GLY A 1 471 ? -41.846 13.185 20.441 1.00 27.43 470 GLY A C 1
ATOM 3576 O O . GLY A 1 471 ? -42.387 12.083 20.476 1.00 30.16 470 GLY A O 1
ATOM 3577 N N . TYR A 1 472 ? -42.519 14.330 20.354 1.00 28.50 471 TYR A N 1
ATOM 3578 C CA . TYR A 1 472 ? -43.889 14.403 19.871 1.00 30.04 471 TYR A CA 1
ATOM 3579 C C . TYR A 1 472 ? -43.886 14.582 18.357 1.00 31.33 471 TYR A C 1
ATOM 3580 O O . TYR A 1 472 ? -42.844 14.800 17.739 1.00 34.27 471 TYR A O 1
ATOM 3589 N N . LYS A 1 473 ? -45.081 14.517 17.765 1.00 26.19 472 LYS A N 1
ATOM 3590 C CA . LYS A 1 473 ? -45.287 14.844 16.354 1.00 28.60 472 LYS A CA 1
ATOM 3591 C C . LYS A 1 473 ? -44.239 14.207 15.450 1.00 32.65 472 LYS A C 1
ATOM 3592 O O . LYS A 1 473 ? -43.909 13.028 15.605 1.00 39.20 472 LYS A O 1
ATOM 3598 N N . LYS A 1 474 ? -43.706 14.981 14.506 1.00 35.86 473 LYS A N 1
ATOM 3599 C CA . LYS A 1 474 ? -42.672 14.496 13.596 1.00 41.99 473 LYS A CA 1
ATOM 3600 C C . LYS A 1 474 ? -41.275 14.464 14.210 1.00 40.72 473 LYS A C 1
ATOM 3601 O O . LYS A 1 474 ? -40.301 14.317 13.465 1.00 35.42 473 LYS A O 1
ATOM 3607 N N . SER A 1 475 ? -41.145 14.595 15.529 1.00 33.18 474 SER A N 1
ATOM 3608 C CA . SER A 1 475 ? -39.845 14.517 16.180 1.00 32.41 474 SER A CA 1
ATOM 3609 C C . SER A 1 475 ? -39.439 13.093 16.534 1.00 37.63 474 SER A C 1
ATOM 3610 O O . SER A 1 475 ? -38.271 12.865 16.871 1.00 35.22 474 SER A O 1
ATOM 3613 N N . GLY A 1 476 ? -40.369 12.143 16.506 1.00 34.25 475 GLY A N 1
ATOM 3614 C CA . GLY A 1 476 ? -39.993 10.752 16.646 1.00 31.23 475 GLY A CA 1
ATOM 3615 C C . GLY A 1 476 ? -40.954 9.884 17.431 1.00 30.30 475 GLY A C 1
ATOM 3616 O O . GLY A 1 476 ? -42.028 10.328 17.844 1.00 22.49 475 GLY A O 1
ATOM 3617 N N . VAL A 1 477 ? -40.560 8.627 17.635 1.00 29.02 476 VAL A N 1
ATOM 3618 C CA . VAL A 1 477 ? -41.346 7.647 18.374 1.00 27.34 476 VAL A CA 1
ATOM 3619 C C . VAL A 1 477 ? -40.410 6.946 19.350 1.00 28.85 476 VAL A C 1
ATOM 3620 O O . VAL A 1 477 ? -39.318 6.513 18.966 1.00 34.91 476 VAL A O 1
ATOM 3624 N N . GLY A 1 478 ? -40.825 6.850 20.608 1.00 25.74 477 GLY A N 1
ATOM 3625 C CA . GLY A 1 478 ? -40.012 6.228 21.632 1.00 24.59 477 GLY A CA 1
ATOM 3626 C C . GLY A 1 478 ? -39.295 7.249 22.501 1.00 26.96 477 GLY A C 1
ATOM 3627 O O . GLY A 1 478 ? -39.231 8.445 22.204 1.00 26.88 477 GLY A O 1
ATOM 3628 N N . ARG A 1 479 ? -38.750 6.750 23.608 1.00 30.39 478 ARG A N 1
ATOM 3629 C CA . ARG A 1 479 ? -38.035 7.565 24.579 1.00 27.44 478 ARG A CA 1
ATOM 3630 C C . ARG A 1 479 ? -36.626 7.022 24.778 1.00 24.36 478 ARG A C 1
ATOM 3631 O O . ARG A 1 479 ? -36.384 5.822 24.621 1.00 29.80 478 ARG A O 1
ATOM 3639 N N . GLU A 1 480 ? -35.688 7.912 25.105 1.00 25.68 479 GLU A N 1
ATOM 3640 C CA . GLU A 1 480 ? -34.321 7.511 25.413 1.00 31.35 479 GLU A CA 1
ATOM 3641 C C . GLU A 1 480 ? -33.899 8.076 26.769 1.00 21.52 479 GLU A C 1
ATOM 3642 O O . GLU A 1 480 ? -34.644 8.807 27.429 1.00 21.67 479 GLU A O 1
ATOM 3648 N N . THR A 1 481 ? -32.668 7.734 27.164 1.00 16.67 480 THR A N 1
ATOM 3649 C CA . THR A 1 481 ? -32.030 8.201 28.403 1.00 18.02 480 THR A CA 1
ATOM 3650 C C . THR A 1 481 ? -32.883 7.943 29.646 1.00 18.52 480 THR A C 1
ATOM 3651 O O . THR A 1 481 ? -32.815 8.688 30.625 1.00 20.53 480 THR A O 1
ATOM 3655 N N . HIS A 1 482 ? -33.681 6.878 29.631 1.00 19.62 481 HIS A N 1
ATOM 3656 C CA . HIS A 1 482 ? -34.501 6.535 30.784 1.00 17.38 481 HIS A CA 1
ATOM 3657 C C . HIS A 1 482 ? -34.719 5.029 30.788 1.00 18.71 481 HIS A C 1
ATOM 3658 O O . HIS A 1 482 ? -34.629 4.370 29.753 1.00 20.16 481 HIS A O 1
ATOM 3665 N N . LYS A 1 483 ? -35.009 4.488 31.971 1.00 21.34 482 LYS A N 1
ATOM 3666 C CA . LYS A 1 483 ? -35.147 3.044 32.115 1.00 22.92 482 LYS A CA 1
ATOM 3667 C C . LYS A 1 483 ? -36.334 2.467 31.351 1.00 18.75 482 LYS A C 1
ATOM 3668 O O . LYS A 1 483 ? -36.334 1.265 31.060 1.00 18.16 482 LYS A O 1
ATOM 3674 N N . MET A 1 484 ? -37.344 3.278 31.017 1.00 17.66 483 MET A N 1
ATOM 3675 C CA . MET A 1 484 ? -38.474 2.770 30.237 1.00 23.59 483 MET A CA 1
ATOM 3676 C C . MET A 1 484 ? -38.073 2.275 28.852 1.00 22.76 483 MET A C 1
ATOM 3677 O O . MET A 1 484 ? -38.892 1.631 28.187 1.00 25.51 483 MET A O 1
ATOM 3682 N N A MET A 1 485 ? -36.844 2.550 28.409 0.46 25.73 484 MET A N 1
ATOM 3683 N N B MET A 1 485 ? -36.852 2.572 28.392 0.54 27.38 484 MET A N 1
ATOM 3684 C CA A MET A 1 485 ? -36.398 2.096 27.097 0.46 32.11 484 MET A CA 1
ATOM 3685 C CA B MET A 1 485 ? -36.421 2.073 27.090 0.54 31.32 484 MET A CA 1
ATOM 3686 C C A MET A 1 485 ? -36.179 0.587 27.061 0.46 26.90 484 MET A C 1
ATOM 3687 C C B MET A 1 485 ? -36.317 0.558 27.086 0.54 27.05 484 MET A C 1
ATOM 3688 O O A MET A 1 485 ? -36.259 -0.020 25.988 0.46 28.04 484 MET A O 1
ATOM 3689 O O B MET A 1 485 ? -36.584 -0.081 26.063 0.54 27.97 484 MET A O 1
ATOM 3698 N N . LEU A 1 486 ? -35.908 -0.031 28.216 1.00 26.83 485 LEU A N 1
ATOM 3699 C CA . LEU A 1 486 ? -35.641 -1.470 28.268 1.00 25.74 485 LEU A CA 1
ATOM 3700 C C . LEU A 1 486 ? -36.755 -2.282 27.619 1.00 24.84 485 LEU A C 1
ATOM 3701 O O . LEU A 1 486 ? -36.498 -3.314 26.989 1.00 21.55 485 LEU A O 1
ATOM 3706 N N . ASP A 1 487 ? -38.001 -1.825 27.757 1.00 27.29 486 ASP A N 1
ATOM 3707 C CA . ASP A 1 487 ? -39.118 -2.485 27.094 1.00 27.38 486 ASP A CA 1
ATOM 3708 C C . ASP A 1 487 ? -39.061 -2.350 25.573 1.00 29.77 486 ASP A C 1
ATOM 3709 O O . ASP A 1 487 ? -39.765 -3.088 24.877 1.00 31.65 486 ASP A O 1
ATOM 3714 N N . HIS A 1 488 ? -38.252 -1.427 25.038 1.00 27.49 487 HIS A N 1
ATOM 3715 C CA . HIS A 1 488 ? -38.053 -1.372 23.593 1.00 26.18 487 HIS A CA 1
ATOM 3716 C C . HIS A 1 488 ? -37.024 -2.388 23.121 1.00 21.28 487 HIS A C 1
ATOM 3717 O O . HIS A 1 488 ? -37.045 -2.776 21.949 1.00 21.63 487 HIS A O 1
ATOM 3724 N N . TYR A 1 489 ? -36.132 -2.830 24.009 1.00 20.15 488 TYR A N 1
ATOM 3725 C CA . TYR A 1 489 ? -35.078 -3.778 23.674 1.00 17.39 488 TYR A CA 1
ATOM 3726 C C . TYR A 1 489 ? -35.346 -5.146 24.280 1.00 16.16 488 TYR A C 1
ATOM 3727 O O . TYR A 1 489 ? -34.433 -5.968 24.400 1.00 19.62 488 TYR A O 1
ATOM 3736 N N . GLN A 1 490 ? -36.593 -5.397 24.657 1.00 17.04 489 GLN A N 1
ATOM 3737 C CA . GLN A 1 490 ? -37.016 -6.665 25.218 1.00 18.47 489 GLN A CA 1
ATOM 3738 C C . GLN A 1 490 ? -38.415 -6.955 24.703 1.00 15.23 489 GLN A C 1
ATOM 3739 O O . GLN A 1 490 ? -39.131 -6.055 24.260 1.00 17.98 489 GLN A O 1
ATOM 3745 N N . GLN A 1 491 ? -38.796 -8.222 24.757 1.00 16.14 490 GLN A N 1
ATOM 3746 C CA . GLN A 1 491 ? -40.165 -8.613 24.481 1.00 21.75 490 GLN A CA 1
ATOM 3747 C C . GLN A 1 491 ? -40.752 -9.267 25.720 1.00 21.42 490 GLN A C 1
ATOM 3748 O O . GLN A 1 491 ? -40.055 -9.953 26.473 1.00 22.09 490 GLN A O 1
ATOM 3754 N N . THR A 1 492 ? -42.046 -9.047 25.925 1.00 20.67 491 THR A N 1
ATOM 3755 C CA . THR A 1 492 ? -42.745 -9.570 27.090 1.00 22.02 491 THR A CA 1
ATOM 3756 C C . THR A 1 492 ? -43.262 -10.963 26.761 1.00 23.49 491 THR A C 1
ATOM 3757 O O . THR A 1 492 ? -44.099 -11.122 25.865 1.00 28.27 491 THR A O 1
ATOM 3761 N N . LYS A 1 493 ? -42.762 -11.968 27.471 1.00 20.97 492 LYS A N 1
ATOM 3762 C CA . LYS A 1 493 ? -43.297 -13.318 27.371 1.00 21.43 492 LYS A CA 1
ATOM 3763 C C . LYS A 1 493 ? -44.288 -13.551 28.501 1.00 22.09 492 LYS A C 1
ATOM 3764 O O . LYS A 1 493 ? -43.911 -13.568 29.679 1.00 23.13 492 LYS A O 1
ATOM 3770 N N . ASN A 1 494 ? -45.553 -13.736 28.140 1.00 23.13 493 ASN A N 1
ATOM 3771 C CA . ASN A 1 494 ? -46.597 -14.057 29.103 1.00 23.41 493 ASN A CA 1
ATOM 3772 C C . ASN A 1 494 ? -46.730 -15.573 29.197 1.00 18.44 493 ASN A C 1
ATOM 3773 O O . ASN A 1 494 ? -47.112 -16.233 28.224 1.00 20.41 493 ASN A O 1
ATOM 3778 N N . LEU A 1 495 ? -46.406 -16.125 30.363 1.00 20.35 494 LEU A N 1
ATOM 3779 C CA . LEU A 1 495 ? -46.731 -17.507 30.698 1.00 17.39 494 LEU A CA 1
ATOM 3780 C C . LEU A 1 495 ? -48.021 -17.497 31.509 1.00 22.70 494 LEU A C 1
ATOM 3781 O O . LEU A 1 495 ? -48.029 -17.070 32.668 1.00 19.99 494 LEU A O 1
ATOM 3786 N N . LEU A 1 496 ? -49.110 -17.957 30.900 1.00 20.33 495 LEU A N 1
ATOM 3787 C CA . LEU A 1 496 ? -50.390 -18.102 31.585 1.00 21.47 495 LEU A CA 1
ATOM 3788 C C . LEU A 1 496 ? -50.535 -19.558 32.011 1.00 20.70 495 LEU A C 1
ATOM 3789 O O . LEU A 1 496 ? -50.788 -20.435 31.178 1.00 20.81 495 LEU A O 1
ATOM 3794 N N . VAL A 1 497 ? -50.381 -19.813 33.309 1.00 17.12 496 VAL A N 1
ATOM 3795 C CA . VAL A 1 497 ? -50.283 -21.164 33.847 1.00 17.97 496 VAL A CA 1
ATOM 3796 C C . VAL A 1 497 ? -51.517 -21.455 34.686 1.00 19.74 496 VAL A C 1
ATOM 3797 O O . VAL A 1 497 ? -51.845 -20.698 35.608 1.00 17.48 496 VAL A O 1
ATOM 3801 N N . SER A 1 498 ? -52.196 -22.553 34.367 1.00 21.47 497 SER A N 1
ATOM 3802 C CA . SER A 1 498 ? -53.296 -23.067 35.169 1.00 19.21 497 SER A CA 1
ATOM 3803 C C . SER A 1 498 ? -52.800 -24.237 36.008 1.00 22.82 497 SER A C 1
ATOM 3804 O O . SER A 1 498 ? -52.116 -25.128 35.494 1.00 21.20 497 SER A O 1
ATOM 3807 N N . TYR A 1 499 ? -53.139 -24.229 37.295 1.00 22.03 498 TYR A N 1
ATOM 3808 C CA . TYR A 1 499 ? -52.770 -25.308 38.200 1.00 22.45 498 TYR A CA 1
ATOM 3809 C C . TYR A 1 499 ? -53.945 -26.216 38.525 1.00 25.90 498 TYR A C 1
ATOM 3810 O O . TYR A 1 499 ? -53.812 -27.118 39.358 1.00 29.39 498 TYR A O 1
ATOM 3819 N N . ASP A 1 500 ? -55.088 -25.999 37.883 1.00 22.77 499 ASP A N 1
ATOM 3820 C CA . ASP A 1 500 ? -56.239 -26.872 38.033 1.00 26.54 499 ASP A CA 1
ATOM 3821 C C . ASP A 1 500 ? -56.179 -27.975 36.989 1.00 27.37 499 ASP A C 1
ATOM 3822 O O . ASP A 1 500 ? -55.918 -27.714 35.811 1.00 25.30 499 ASP A O 1
ATOM 3827 N N . ILE A 1 501 ? -56.422 -29.206 37.427 1.00 26.62 500 ILE A N 1
ATOM 3828 C CA . ILE A 1 501 ? -56.462 -30.343 36.521 1.00 26.59 500 ILE A CA 1
ATOM 3829 C C . ILE A 1 501 ? -57.923 -30.466 36.116 1.00 29.95 500 ILE A C 1
ATOM 3830 O O . ILE A 1 501 ? -58.719 -29.573 36.421 1.00 36.83 500 ILE A O 1
ATOM 3835 N N . ASN A 1 502 ? -58.280 -31.539 35.405 1.00 25.28 501 ASN A N 1
ATOM 3836 C CA . ASN A 1 502 ? -59.640 -31.844 34.949 1.00 36.28 501 ASN A CA 1
ATOM 3837 C C . ASN A 1 502 ? -60.165 -30.786 33.974 1.00 35.63 501 ASN A C 1
ATOM 3838 O O . ASN A 1 502 ? -59.663 -29.655 33.948 1.00 33.76 501 ASN A O 1
ATOM 3843 N N . PRO A 1 503 ? -61.153 -31.114 33.143 1.00 32.97 502 PRO A N 1
ATOM 3844 C CA . PRO A 1 503 ? -61.580 -30.182 32.096 1.00 30.07 502 PRO A CA 1
ATOM 3845 C C . PRO A 1 503 ? -62.572 -29.138 32.590 1.00 31.60 502 PRO A C 1
ATOM 3846 O O . PRO A 1 503 ? -63.223 -29.283 33.626 1.00 26.97 502 PRO A O 1
ATOM 3850 N N . LEU A 1 504 ? -62.665 -28.059 31.812 1.00 27.66 503 LEU A N 1
ATOM 3851 C CA . LEU A 1 504 ? -63.485 -26.899 32.127 1.00 27.79 503 LEU A CA 1
ATOM 3852 C C . LEU A 1 504 ? -64.890 -26.971 31.524 1.00 33.21 503 LEU A C 1
ATOM 3853 O O . LEU A 1 504 ? -65.575 -25.944 31.444 1.00 32.69 503 LEU A O 1
ATOM 3858 N N . GLY A 1 505 ? -65.334 -28.158 31.100 1.00 27.18 504 GLY A N 1
ATOM 3859 C CA . GLY A 1 505 ? -66.696 -28.363 30.643 1.00 37.29 504 GLY A CA 1
ATOM 3860 C C . GLY A 1 505 ? -67.001 -27.977 29.210 1.00 42.32 504 GLY A C 1
ATOM 3861 O O . GLY A 1 505 ? -68.003 -28.453 28.663 1.00 42.54 504 GLY A O 1
ATOM 3862 N N . PHE A 1 506 ? -66.191 -27.130 28.579 1.00 39.05 505 PHE A N 1
ATOM 3863 C CA . PHE A 1 506 ? -66.344 -26.911 27.147 1.00 35.83 505 PHE A CA 1
ATOM 3864 C C . PHE A 1 506 ? -66.027 -28.198 26.385 1.00 35.03 505 PHE A C 1
ATOM 3865 O O . PHE A 1 506 ? -65.452 -29.142 26.929 1.00 37.34 505 PHE A O 1
ATOM 3873 N N . PHE A 1 507 ? -66.439 -28.233 25.116 1.00 35.66 506 PHE A N 1
ATOM 3874 C CA . PHE A 1 507 ? -66.017 -29.244 24.125 1.00 37.97 506 PHE A CA 1
ATOM 3875 C C . PHE A 1 507 ? -65.882 -30.691 24.612 1.00 37.22 506 PHE A C 1
ATOM 3876 O O . PHE A 1 507 ? -64.935 -31.071 25.303 1.00 37.83 506 PHE A O 1
ATOM 3885 N N . SER B 1 1 ? -79.699 -26.019 28.920 1.00 43.75 0 SER B N 1
ATOM 3886 C CA . SER B 1 1 ? -80.106 -25.196 27.779 1.00 36.35 0 SER B CA 1
ATOM 3887 C C . SER B 1 1 ? -81.163 -24.119 28.000 1.00 39.35 0 SER B C 1
ATOM 3888 O O . SER B 1 1 ? -81.995 -24.050 28.943 1.00 37.08 0 SER B O 1
ATOM 3891 N N . MET B 1 2 ? -81.217 -23.471 26.853 1.00 32.85 1 MET B N 1
ATOM 3892 C CA . MET B 1 2 ? -82.103 -22.408 26.453 1.00 30.59 1 MET B CA 1
ATOM 3893 C C . MET B 1 2 ? -81.930 -22.195 24.938 1.00 26.82 1 MET B C 1
ATOM 3894 O O . MET B 1 2 ? -80.795 -22.101 24.438 1.00 28.26 1 MET B O 1
ATOM 3899 N N . ILE B 1 3 ? -83.036 -22.189 24.196 1.00 27.72 2 ILE B N 1
ATOM 3900 C CA . ILE B 1 3 ? -83.038 -21.976 22.758 1.00 28.03 2 ILE B CA 1
ATOM 3901 C C . ILE B 1 3 ? -83.689 -20.616 22.553 1.00 27.19 2 ILE B C 1
ATOM 3902 O O . ILE B 1 3 ? -84.919 -20.491 22.553 1.00 24.83 2 ILE B O 1
ATOM 3907 N N . TYR B 1 4 ? -82.858 -19.589 22.401 1.00 29.05 3 TYR B N 1
ATOM 3908 C CA . TYR B 1 4 ? -83.348 -18.243 22.137 1.00 30.88 3 TYR B CA 1
ATOM 3909 C C . TYR B 1 4 ? -84.081 -18.191 20.804 1.00 33.19 3 TYR B C 1
ATOM 3910 O O . TYR B 1 4 ? -83.612 -18.736 19.803 1.00 28.07 3 TYR B O 1
ATOM 3919 N N . ALA B 1 5 ? -85.245 -17.548 20.798 1.00 27.22 4 ALA B N 1
ATOM 3920 C CA . ALA B 1 5 ? -85.978 -17.381 19.556 1.00 32.87 4 ALA B CA 1
ATOM 3921 C C . ALA B 1 5 ? -85.190 -16.473 18.621 1.00 33.96 4 ALA B C 1
ATOM 3922 O O . ALA B 1 5 ? -84.451 -15.587 19.061 1.00 31.99 4 ALA B O 1
ATOM 3924 N N . ALA B 1 6 ? -85.332 -16.718 17.322 1.00 33.87 5 ALA B N 1
ATOM 3925 C CA . ALA B 1 6 ? -84.594 -15.938 16.344 1.00 33.63 5 ALA B CA 1
ATOM 3926 C C . ALA B 1 6 ? -84.930 -14.460 16.503 1.00 38.99 5 ALA B C 1
ATOM 3927 O O . ALA B 1 6 ? -86.067 -14.119 16.841 1.00 41.91 5 ALA B O 1
ATOM 3929 N N . PRO B 1 7 ? -83.963 -13.560 16.314 1.00 38.96 6 PRO B N 1
ATOM 3930 C CA . PRO B 1 7 ? -84.235 -12.132 16.536 1.00 42.83 6 PRO B CA 1
ATOM 3931 C C . PRO B 1 7 ? -85.387 -11.641 15.671 1.00 39.12 6 PRO B C 1
ATOM 3932 O O . PRO B 1 7 ? -85.503 -11.996 14.495 1.00 39.81 6 PRO B O 1
ATOM 3936 N N . GLY B 1 8 ? -86.240 -10.812 16.268 1.00 39.00 7 GLY B N 1
ATOM 3937 C CA . GLY B 1 8 ? -87.386 -10.257 15.580 1.00 38.98 7 GLY B CA 1
ATOM 3938 C C . GLY B 1 8 ? -88.566 -11.186 15.397 1.00 46.98 7 GLY B C 1
ATOM 3939 O O . GLY B 1 8 ? -89.465 -10.867 14.610 1.00 52.55 7 GLY B O 1
ATOM 3940 N N . THR B 1 9 ? -88.602 -12.311 16.094 1.00 47.71 8 THR B N 1
ATOM 3941 C CA . THR B 1 9 ? -89.714 -13.248 16.093 1.00 51.08 8 THR B CA 1
ATOM 3942 C C . THR B 1 9 ? -90.410 -13.243 17.451 1.00 49.10 8 THR B C 1
ATOM 3943 O O . THR B 1 9 ? -89.884 -12.694 18.425 1.00 45.42 8 THR B O 1
ATOM 3947 N N . PRO B 1 10 ? -91.617 -13.807 17.547 1.00 50.69 9 PRO B N 1
ATOM 3948 C CA . PRO B 1 10 ? -92.312 -13.825 18.845 1.00 50.27 9 PRO B CA 1
ATOM 3949 C C . PRO B 1 10 ? -91.450 -14.464 19.923 1.00 45.38 9 PRO B C 1
ATOM 3950 O O . PRO B 1 10 ? -90.993 -15.602 19.789 1.00 36.68 9 PRO B O 1
ATOM 3954 N N . GLY B 1 11 ? -91.233 -13.716 21.003 1.00 41.03 10 GLY B N 1
ATOM 3955 C CA . GLY B 1 11 ? -90.365 -14.135 22.079 1.00 35.81 10 GLY B CA 1
ATOM 3956 C C . GLY B 1 11 ? -88.910 -13.748 21.921 1.00 36.61 10 GLY B C 1
ATOM 3957 O O . GLY B 1 11 ? -88.114 -14.017 22.831 1.00 36.92 10 GLY B O 1
ATOM 3958 N N . ALA B 1 12 ? -88.532 -13.135 20.801 1.00 37.57 11 ALA B N 1
ATOM 3959 C CA . ALA B 1 12 ? -87.160 -12.680 20.623 1.00 32.13 11 ALA B CA 1
ATOM 3960 C C . ALA B 1 12 ? -86.824 -11.572 21.615 1.00 33.97 11 ALA B C 1
ATOM 3961 O O . ALA B 1 12 ? -87.670 -10.747 21.974 1.00 27.09 11 ALA B O 1
ATOM 3963 N N . VAL B 1 13 ? -85.569 -11.564 22.065 1.00 34.01 12 VAL B N 1
ATOM 3964 C CA . VAL B 1 13 ? -85.125 -10.542 23.006 1.00 30.23 12 VAL B CA 1
ATOM 3965 C C . VAL B 1 13 ? -84.768 -9.229 22.323 1.00 34.21 12 VAL B C 1
ATOM 3966 O O . VAL B 1 13 ? -84.686 -8.194 22.996 1.00 31.95 12 VAL B O 1
ATOM 3970 N N . VAL B 1 14 ? -84.560 -9.233 21.007 1.00 37.74 13 VAL B N 1
ATOM 3971 C CA . VAL B 1 14 ? -84.133 -8.034 20.298 1.00 31.50 13 VAL B CA 1
ATOM 3972 C C . VAL B 1 14 ? -84.645 -8.104 18.867 1.00 31.87 13 VAL B C 1
ATOM 3973 O O . VAL B 1 14 ? -84.721 -9.179 18.266 1.00 32.34 13 VAL B O 1
ATOM 3977 N N . THR B 1 15 ? -84.999 -6.942 18.322 1.00 31.04 14 THR B N 1
ATOM 3978 C CA . THR B 1 15 ? -85.374 -6.801 16.921 1.00 34.58 14 THR B CA 1
ATOM 3979 C C . THR B 1 15 ? -84.592 -5.630 16.349 1.00 33.85 14 THR B C 1
ATOM 3980 O O . THR B 1 15 ? -84.731 -4.498 16.821 1.00 36.04 14 THR B O 1
ATOM 3984 N N . PHE B 1 16 ? -83.772 -5.904 15.342 1.00 28.33 15 PHE B N 1
ATOM 3985 C CA . PHE B 1 16 ? -82.851 -4.908 14.821 1.00 31.66 15 PHE B CA 1
ATOM 3986 C C . PHE B 1 16 ? -83.561 -3.949 13.875 1.00 37.58 15 PHE B C 1
ATOM 3987 O O . PHE B 1 16 ? -84.552 -4.297 13.227 1.00 33.10 15 PHE B O 1
ATOM 3995 N N . LYS B 1 17 ? -83.043 -2.726 13.805 1.00 34.09 16 LYS B N 1
ATOM 3996 C CA . LYS B 1 17 ? -83.592 -1.746 12.888 1.00 28.37 16 LYS B CA 1
ATOM 3997 C C . LYS B 1 17 ? -83.322 -2.181 11.450 1.00 28.66 16 LYS B C 1
ATOM 3998 O O . LYS B 1 17 ? -82.343 -2.882 11.181 1.00 30.50 16 LYS B O 1
ATOM 4004 N N . PRO B 1 18 ? -84.182 -1.790 10.507 1.00 32.41 17 PRO B N 1
ATOM 4005 C CA . PRO B 1 18 ? -83.900 -2.103 9.098 1.00 32.48 17 PRO B CA 1
ATOM 4006 C C . PRO B 1 18 ? -82.693 -1.363 8.558 1.00 29.97 17 PRO B C 1
ATOM 4007 O O . PRO B 1 18 ? -82.081 -1.832 7.589 1.00 31.47 17 PRO B O 1
ATOM 4011 N N . ARG B 1 19 ? -82.333 -0.226 9.147 1.00 28.46 18 ARG B N 1
ATOM 4012 C CA . ARG B 1 19 ? -81.220 0.574 8.662 1.00 30.97 18 ARG B CA 1
ATOM 4013 C C . ARG B 1 19 ? -80.547 1.281 9.828 1.00 28.74 18 ARG B C 1
ATOM 4014 O O . ARG B 1 19 ? -81.220 1.850 10.693 1.00 25.59 18 ARG B O 1
ATOM 4022 N N . TYR B 1 20 ? -79.218 1.240 9.841 1.00 29.33 19 TYR B N 1
ATOM 4023 C CA . TYR B 1 20 ? -78.412 1.901 10.854 1.00 22.85 19 TYR B CA 1
ATOM 4024 C C . TYR B 1 20 ? -77.508 2.919 10.176 1.00 26.14 19 TYR B C 1
ATOM 4025 O O . TYR B 1 20 ? -77.049 2.708 9.051 1.00 24.38 19 TYR B O 1
ATOM 4034 N N . GLY B 1 21 ? -77.262 4.032 10.863 1.00 23.12 20 GLY B N 1
ATOM 4035 C CA . GLY B 1 21 ? -76.333 5.036 10.398 1.00 27.88 20 GLY B CA 1
ATOM 4036 C C . GLY B 1 21 ? -74.985 4.928 11.084 1.00 25.73 20 GLY B C 1
ATOM 4037 O O . GLY B 1 21 ? -74.712 4.008 11.858 1.00 29.61 20 GLY B O 1
ATOM 4038 N N . ASN B 1 22 ? -74.126 5.898 10.790 1.00 27.47 21 ASN B N 1
ATOM 4039 C CA . ASN B 1 22 ? -72.919 6.051 11.577 1.00 29.03 21 ASN B CA 1
ATOM 4040 C C . ASN B 1 22 ? -73.253 6.762 12.883 1.00 27.55 21 ASN B C 1
ATOM 4041 O O . ASN B 1 22 ? -74.313 7.371 13.034 1.00 25.62 21 ASN B O 1
ATOM 4046 N N . TYR B 1 23 ? -72.328 6.697 13.833 1.00 24.00 22 TYR B N 1
ATOM 4047 C CA . TYR B 1 23 ? -72.469 7.409 15.097 1.00 24.37 22 TYR B CA 1
ATOM 4048 C C . TYR B 1 23 ? -71.373 8.460 15.154 1.00 25.67 22 TYR B C 1
ATOM 4049 O O . TYR B 1 23 ? -70.190 8.126 15.265 1.00 23.20 22 TYR B O 1
ATOM 4058 N N . ILE B 1 24 ? -71.769 9.727 15.067 1.00 22.41 23 ILE B N 1
ATOM 4059 C CA . ILE B 1 24 ? -70.831 10.842 15.024 1.00 25.84 23 ILE B CA 1
ATOM 4060 C C . ILE B 1 24 ? -71.338 11.920 15.969 1.00 26.64 23 ILE B C 1
ATOM 4061 O O . ILE B 1 24 ? -72.525 12.264 15.942 1.00 23.05 23 ILE B O 1
ATOM 4066 N N . GLY B 1 25 ? -70.440 12.461 16.785 1.00 19.95 24 GLY B N 1
ATOM 4067 C CA . GLY B 1 25 ? -70.797 13.570 17.663 1.00 14.32 24 GLY B CA 1
ATOM 4068 C C . GLY B 1 25 ? -72.006 13.308 18.532 1.00 22.86 24 GLY B C 1
ATOM 4069 O O . GLY B 1 25 ? -72.827 14.209 18.745 1.00 27.94 24 GLY B O 1
ATOM 4070 N N . GLY B 1 26 ? -72.142 12.083 19.035 1.00 26.92 25 GLY B N 1
ATOM 4071 C CA . GLY B 1 26 ? -73.251 11.751 19.905 1.00 24.87 25 GLY B CA 1
ATOM 4072 C C . GLY B 1 26 ? -74.560 11.454 19.212 1.00 29.11 25 GLY B C 1
ATOM 4073 O O . GLY B 1 26 ? -75.583 11.321 19.894 1.00 30.93 25 GLY B O 1
ATOM 4074 N N . GLU B 1 27 ? -74.571 11.346 17.884 1.00 22.58 26 GLU B N 1
ATOM 4075 C CA . GLU B 1 27 ? -75.795 11.118 17.131 1.00 24.07 26 GLU B CA 1
ATOM 4076 C C . GLU B 1 27 ? -75.588 10.035 16.083 1.00 23.41 26 GLU B C 1
ATOM 4077 O O . GLU B 1 27 ? -74.475 9.826 15.592 1.00 23.17 26 GLU B O 1
ATOM 4083 N N . PHE B 1 28 ? -76.679 9.349 15.742 1.00 21.01 27 PHE B N 1
ATOM 4084 C CA . PHE B 1 28 ? -76.711 8.458 14.591 1.00 27.66 27 PHE B CA 1
ATOM 4085 C C . PHE B 1 28 ? -77.124 9.264 13.363 1.00 30.41 27 PHE B C 1
ATOM 4086 O O . PHE B 1 28 ? -78.233 9.808 13.320 1.00 30.03 27 PHE B O 1
ATOM 4094 N N . VAL B 1 29 ? -76.239 9.342 12.373 1.00 32.74 28 VAL B N 1
ATOM 4095 C CA . VAL B 1 29 ? -76.472 10.167 11.187 1.00 31.64 28 VAL B CA 1
ATOM 4096 C C . VAL B 1 29 ? -76.249 9.347 9.920 1.00 36.10 28 VAL B C 1
ATOM 4097 O O . VAL B 1 29 ? -75.484 8.371 9.939 1.00 30.41 28 VAL B O 1
ATOM 4101 N N . PRO B 1 30 ? -76.895 9.694 8.809 1.00 42.99 29 PRO B N 1
ATOM 4102 C CA . PRO B 1 30 ? -76.648 8.987 7.544 1.00 36.18 29 PRO B CA 1
ATOM 4103 C C . PRO B 1 30 ? -75.268 9.306 6.998 1.00 30.21 29 PRO B C 1
ATOM 4104 O O . PRO B 1 30 ? -74.644 10.297 7.405 1.00 31.82 29 PRO B O 1
ATOM 4108 N N . PRO B 1 31 ? -74.756 8.493 6.076 1.00 27.15 30 PRO B N 1
ATOM 4109 C CA . PRO B 1 31 ? -73.495 8.835 5.412 1.00 35.48 30 PRO B CA 1
ATOM 4110 C C . PRO B 1 31 ? -73.651 10.048 4.507 1.00 34.90 30 PRO B C 1
ATOM 4111 O O . PRO B 1 31 ? -74.745 10.384 4.048 1.00 31.22 30 PRO B O 1
ATOM 4115 N N . VAL B 1 32 ? -72.520 10.713 4.261 1.00 34.91 31 VAL B N 1
ATOM 4116 C CA . VAL B 1 32 ? -72.530 11.941 3.468 1.00 37.10 31 VAL B CA 1
ATOM 4117 C C . VAL B 1 32 ? -73.031 11.667 2.055 1.00 43.51 31 VAL B C 1
ATOM 4118 O O . VAL B 1 32 ? -73.821 12.441 1.500 1.00 49.75 31 VAL B O 1
ATOM 4122 N N . LYS B 1 33 ? -72.596 10.561 1.457 1.00 40.19 32 LYS B N 1
ATOM 4123 C CA . LYS B 1 33 ? -72.989 10.203 0.100 1.00 39.17 32 LYS B CA 1
ATOM 4124 C C . LYS B 1 33 ? -74.211 9.291 0.055 1.00 35.01 32 LYS B C 1
ATOM 4125 O O . LYS B 1 33 ? -74.587 8.834 -1.030 1.00 36.86 32 LYS B O 1
ATOM 4131 N N . GLY B 1 34 ? -74.835 9.019 1.201 1.00 32.22 33 GLY B N 1
ATOM 4132 C CA . GLY B 1 34 ? -76.081 8.271 1.229 1.00 38.76 33 GLY B CA 1
ATOM 4133 C C . GLY B 1 34 ? -75.999 6.851 0.719 1.00 36.93 33 GLY B C 1
ATOM 4134 O O . GLY B 1 34 ? -77.017 6.296 0.296 1.00 37.64 33 GLY B O 1
ATOM 4135 N N . GLN B 1 35 ? -74.819 6.242 0.747 1.00 35.44 34 GLN B N 1
ATOM 4136 C CA . GLN B 1 35 ? -74.602 4.913 0.191 1.00 30.96 34 GLN B CA 1
ATOM 4137 C C . GLN B 1 35 ? -74.646 3.860 1.292 1.00 32.93 34 GLN B C 1
ATOM 4138 O O . GLN B 1 35 ? -74.126 4.076 2.391 1.00 29.66 34 GLN B O 1
ATOM 4144 N N . TYR B 1 36 ? -75.282 2.724 0.996 1.00 30.52 35 TYR B N 1
ATOM 4145 C CA . TYR B 1 36 ? -75.478 1.659 1.971 1.00 27.54 35 TYR B CA 1
ATOM 4146 C C . TYR B 1 36 ? -75.069 0.308 1.400 1.00 27.66 35 TYR B C 1
ATOM 4147 O O . TYR B 1 36 ? -75.166 0.067 0.193 1.00 32.36 35 TYR B O 1
ATOM 4156 N N . PHE B 1 37 ? -74.605 -0.570 2.288 1.00 30.30 36 PHE B N 1
ATOM 4157 C CA . PHE B 1 37 ? -74.426 -1.984 1.996 1.00 28.80 36 PHE B CA 1
ATOM 4158 C C . PHE B 1 37 ? -75.370 -2.828 2.846 1.00 33.08 36 PHE B C 1
ATOM 4159 O O . PHE B 1 37 ? -75.784 -2.421 3.935 1.00 28.71 36 PHE B O 1
ATOM 4167 N N . THR B 1 38 ? -75.710 -4.010 2.332 1.00 34.52 37 THR B N 1
ATOM 4168 C CA . THR B 1 38 ? -76.587 -4.945 3.029 1.00 31.30 37 THR B CA 1
ATOM 4169 C C . THR B 1 38 ? -75.754 -5.956 3.811 1.00 25.83 37 THR B C 1
ATOM 4170 O O . THR B 1 38 ? -74.818 -6.549 3.265 1.00 25.60 37 THR B O 1
ATOM 4174 N N . ASN B 1 39 ? -76.091 -6.150 5.083 1.00 32.69 38 ASN B N 1
ATOM 4175 C CA . ASN B 1 39 ? -75.462 -7.183 5.894 1.00 34.15 38 ASN B CA 1
ATOM 4176 C C . ASN B 1 39 ? -76.389 -8.377 6.088 1.00 28.65 38 ASN B C 1
ATOM 4177 O O . ASN B 1 39 ? -77.609 -8.233 6.198 1.00 21.28 38 ASN B O 1
ATOM 4182 N N . THR B 1 40 ? -75.787 -9.564 6.143 1.00 28.39 39 THR B N 1
ATOM 4183 C CA . THR B 1 40 ? -76.520 -10.814 6.267 1.00 29.43 39 THR B CA 1
ATOM 4184 C C . THR B 1 40 ? -75.983 -11.610 7.447 1.00 24.15 39 THR B C 1
ATOM 4185 O O . THR B 1 40 ? -74.797 -11.540 7.777 1.00 28.51 39 THR B O 1
ATOM 4189 N N . SER B 1 41 ? -76.871 -12.366 8.075 1.00 23.79 40 SER B N 1
ATOM 4190 C CA . SER B 1 41 ? -76.480 -13.235 9.176 1.00 23.07 40 SER B CA 1
ATOM 4191 C C . SER B 1 41 ? -75.800 -14.487 8.636 1.00 27.54 40 SER B C 1
ATOM 4192 O O . SER B 1 41 ? -76.358 -15.160 7.766 1.00 28.29 40 SER B O 1
ATOM 4195 N N . PRO B 1 42 ? -74.605 -14.832 9.122 1.00 25.71 41 PRO B N 1
ATOM 4196 C CA . PRO B 1 42 ? -74.002 -16.116 8.740 1.00 18.80 41 PRO B CA 1
ATOM 4197 C C . PRO B 1 42 ? -74.709 -17.313 9.345 1.00 25.56 41 PRO B C 1
ATOM 4198 O O . PRO B 1 42 ? -74.428 -18.447 8.934 1.00 29.12 41 PRO B O 1
ATOM 4202 N N . VAL B 1 43 ? -75.601 -17.100 10.316 1.00 26.10 42 VAL B N 1
ATOM 4203 C CA . VAL B 1 43 ? -76.362 -18.209 10.883 1.00 26.00 42 VAL B CA 1
ATOM 4204 C C . VAL B 1 43 ? -77.250 -18.843 9.819 1.00 31.73 42 VAL B C 1
ATOM 4205 O O . VAL B 1 43 ? -77.449 -20.063 9.801 1.00 37.27 42 VAL B O 1
ATOM 4209 N N . ASN B 1 44 ? -77.786 -18.030 8.906 1.00 27.00 43 ASN B N 1
ATOM 4210 C CA . ASN B 1 44 ? -78.690 -18.556 7.890 1.00 33.73 43 ASN B CA 1
ATOM 4211 C C . ASN B 1 44 ? -78.685 -17.770 6.586 1.00 28.25 43 ASN B C 1
ATOM 4212 O O . ASN B 1 44 ? -79.471 -18.103 5.697 1.00 34.96 43 ASN B O 1
ATOM 4217 N N . GLY B 1 45 ? -77.839 -16.753 6.431 1.00 29.91 44 GLY B N 1
ATOM 4218 C CA . GLY B 1 45 ? -77.796 -15.980 5.207 1.00 29.81 44 GLY B CA 1
ATOM 4219 C C . GLY B 1 45 ? -78.943 -15.018 4.989 1.00 33.76 44 GLY B C 1
ATOM 4220 O O . GLY B 1 45 ? -78.963 -14.339 3.958 1.00 34.08 44 GLY B O 1
ATOM 4221 N N . GLN B 1 46 ? -79.881 -14.906 5.930 1.00 30.54 45 GLN B N 1
ATOM 4222 C CA . GLN B 1 46 ? -81.038 -14.038 5.764 1.00 32.26 45 GLN B CA 1
ATOM 4223 C C . GLN B 1 46 ? -80.671 -12.589 6.087 1.00 37.76 45 GLN B C 1
ATOM 4224 O O . GLN B 1 46 ? -79.793 -12.337 6.916 1.00 37.33 45 GLN B O 1
ATOM 4230 N N . PRO B 1 47 ? -81.321 -11.618 5.436 1.00 38.20 46 PRO B N 1
ATOM 4231 C CA . PRO B 1 47 ? -80.917 -10.218 5.621 1.00 38.23 46 PRO B CA 1
ATOM 4232 C C . PRO B 1 47 ? -81.094 -9.760 7.060 1.00 37.06 46 PRO B C 1
ATOM 4233 O O . PRO B 1 47 ? -81.991 -10.211 7.776 1.00 38.85 46 PRO B O 1
ATOM 4237 N N . ILE B 1 48 ? -80.222 -8.843 7.478 1.00 35.73 47 ILE B N 1
ATOM 4238 C CA . ILE B 1 48 ? -80.301 -8.258 8.811 1.00 34.95 47 ILE B CA 1
ATOM 4239 C C . ILE B 1 48 ? -80.731 -6.805 8.679 1.00 35.78 47 ILE B C 1
ATOM 4240 O O . ILE B 1 48 ? -81.852 -6.436 9.048 1.00 35.09 47 ILE B O 1
ATOM 4245 N N . ALA B 1 49 ? -79.839 -5.976 8.144 1.00 35.55 48 ALA B N 1
ATOM 4246 C CA . ALA B 1 49 ? -80.086 -4.550 7.994 1.00 33.19 48 ALA B CA 1
ATOM 4247 C C . ALA B 1 49 ? -79.060 -3.993 7.020 1.00 28.14 48 ALA B C 1
ATOM 4248 O O . ALA B 1 49 ? -78.129 -4.687 6.606 1.00 28.83 48 ALA B O 1
ATOM 4250 N N . GLU B 1 50 ? -79.246 -2.731 6.654 1.00 33.01 49 GLU B N 1
ATOM 4251 C CA . GLU B 1 50 ? -78.254 -2.008 5.876 1.00 29.62 49 GLU B CA 1
ATOM 4252 C C . GLU B 1 50 ? -77.454 -1.061 6.762 1.00 31.55 49 GLU B C 1
ATOM 4253 O O . GLU B 1 50 ? -77.944 -0.556 7.776 1.00 31.03 49 GLU B O 1
ATOM 4259 N N . PHE B 1 51 ? -76.204 -0.839 6.370 1.00 30.13 50 PHE B N 1
ATOM 4260 C CA . PHE B 1 51 ? -75.252 -0.016 7.094 1.00 29.02 50 PHE B CA 1
ATOM 4261 C C . PHE B 1 51 ? -74.519 0.856 6.086 1.00 29.30 50 PHE B C 1
ATOM 4262 O O . PHE B 1 51 ? -74.375 0.469 4.920 1.00 29.33 50 PHE B O 1
ATOM 4270 N N . PRO B 1 52 ? -74.061 2.037 6.497 1.00 25.87 51 PRO B N 1
ATOM 4271 C CA . PRO B 1 52 ? -73.471 2.976 5.534 1.00 27.64 51 PRO B CA 1
ATOM 4272 C C . PRO B 1 52 ? -72.215 2.424 4.873 1.00 33.16 51 PRO B C 1
ATOM 4273 O O . PRO B 1 52 ? -71.321 1.893 5.537 1.00 31.91 51 PRO B O 1
ATOM 4277 N N . ARG B 1 53 ? -72.150 2.574 3.550 1.00 32.11 52 ARG B N 1
ATOM 4278 C CA . ARG B 1 53 ? -70.905 2.389 2.804 1.00 30.84 52 ARG B CA 1
ATOM 4279 C C . ARG B 1 53 ? -70.155 3.719 2.825 1.00 31.40 52 ARG B C 1
ATOM 4280 O O . ARG B 1 53 ? -70.012 4.424 1.823 1.00 35.20 52 ARG B O 1
ATOM 4288 N N . SER B 1 54 ? -69.694 4.068 4.022 1.00 35.09 53 SER B N 1
ATOM 4289 C CA . SER B 1 54 ? -69.154 5.399 4.244 1.00 31.21 53 SER B CA 1
ATOM 4290 C C . SER B 1 54 ? -67.880 5.612 3.442 1.00 30.33 53 SER B C 1
ATOM 4291 O O . SER B 1 54 ? -67.104 4.686 3.190 1.00 31.00 53 SER B O 1
ATOM 4294 N N . THR B 1 55 ? -67.674 6.858 3.050 1.00 31.31 54 THR B N 1
ATOM 4295 C CA . THR B 1 55 ? -66.515 7.292 2.296 1.00 32.10 54 THR B CA 1
ATOM 4296 C C . THR B 1 55 ? -65.693 8.245 3.153 1.00 31.97 54 THR B C 1
ATOM 4297 O O . THR B 1 55 ? -66.081 8.597 4.271 1.00 25.88 54 THR B O 1
ATOM 4301 N N . ALA B 1 56 ? -64.538 8.650 2.618 1.00 33.35 55 ALA B N 1
ATOM 4302 C CA . ALA B 1 56 ? -63.632 9.536 3.345 1.00 31.19 55 ALA B CA 1
ATOM 4303 C C . ALA B 1 56 ? -64.325 10.779 3.888 1.00 32.42 55 ALA B C 1
ATOM 4304 O O . ALA B 1 56 ? -63.846 11.367 4.864 1.00 38.82 55 ALA B O 1
ATOM 4306 N N . GLU B 1 57 ? -65.439 11.195 3.282 1.00 28.33 56 GLU B N 1
ATOM 4307 C CA . GLU B 1 57 ? -66.160 12.355 3.792 1.00 30.21 56 GLU B CA 1
ATOM 4308 C C . GLU B 1 57 ? -66.808 12.069 5.140 1.00 31.51 56 GLU B C 1
ATOM 4309 O O . GLU B 1 57 ? -67.019 12.996 5.927 1.00 34.74 56 GLU B O 1
ATOM 4315 N N . ASP B 1 58 ? -67.113 10.803 5.435 1.00 27.56 57 ASP B N 1
ATOM 4316 C CA . ASP B 1 58 ? -67.675 10.457 6.737 1.00 25.12 57 ASP B CA 1
ATOM 4317 C C . ASP B 1 58 ? -66.607 10.359 7.818 1.00 27.85 57 ASP B C 1
ATOM 4318 O O . ASP B 1 58 ? -66.880 10.682 8.979 1.00 27.36 57 ASP B O 1
ATOM 4323 N N . ILE B 1 59 ? -65.404 9.900 7.463 1.00 24.29 58 ILE B N 1
ATOM 4324 C CA . ILE B 1 59 ? -64.297 9.892 8.416 1.00 27.96 58 ILE B CA 1
ATOM 4325 C C . ILE B 1 59 ? -64.032 11.304 8.918 1.00 32.94 58 ILE B C 1
ATOM 4326 O O . ILE B 1 59 ? -63.791 11.524 10.112 1.00 36.88 58 ILE B O 1
ATOM 4331 N N . ASP B 1 60 ? -64.098 12.284 8.017 1.00 33.49 59 ASP B N 1
ATOM 4332 C CA . ASP B 1 60 ? -63.746 13.652 8.374 1.00 26.51 59 ASP B CA 1
ATOM 4333 C C . ASP B 1 60 ? -64.825 14.306 9.228 1.00 28.65 59 ASP B C 1
ATOM 4334 O O . ASP B 1 60 ? -64.517 15.192 10.032 1.00 28.01 59 ASP B O 1
ATOM 4339 N N . LYS B 1 61 ? -66.088 13.900 9.069 1.00 28.40 60 LYS B N 1
ATOM 4340 C CA . LYS B 1 61 ? -67.115 14.364 9.997 1.00 28.01 60 LYS B CA 1
ATOM 4341 C C . LYS B 1 61 ? -66.827 13.860 11.404 1.00 30.55 60 LYS B C 1
ATOM 4342 O O . LYS B 1 61 ? -66.949 14.609 12.381 1.00 29.40 60 LYS B O 1
ATOM 4348 N N . ALA B 1 62 ? -66.454 12.583 11.527 1.00 26.21 61 ALA B N 1
ATOM 4349 C CA . ALA B 1 62 ? -66.104 12.034 12.832 1.00 30.66 61 ALA B CA 1
ATOM 4350 C C . ALA B 1 62 ? -64.816 12.650 13.366 1.00 27.29 61 ALA B C 1
ATOM 4351 O O . ALA B 1 62 ? -64.707 12.925 14.566 1.00 18.38 61 ALA B O 1
ATOM 4353 N N . LEU B 1 63 ? -63.829 12.875 12.492 1.00 29.39 62 LEU B N 1
ATOM 4354 C CA . LEU B 1 63 ? -62.605 13.539 12.929 1.00 31.28 62 LEU B CA 1
ATOM 4355 C C . LEU B 1 63 ? -62.872 14.973 13.367 1.00 29.30 62 LEU B C 1
ATOM 4356 O O . LEU B 1 63 ? -62.220 15.466 14.294 1.00 30.17 62 LEU B O 1
ATOM 4361 N N . ASP B 1 64 ? -63.813 15.660 12.713 1.00 25.93 63 ASP B N 1
ATOM 4362 C CA . ASP B 1 64 ? -64.238 16.966 13.206 1.00 29.97 63 ASP B CA 1
ATOM 4363 C C . ASP B 1 64 ? -64.900 16.838 14.571 1.00 27.49 63 ASP B C 1
ATOM 4364 O O . ASP B 1 64 ? -64.656 17.651 15.470 1.00 27.66 63 ASP B O 1
ATOM 4369 N N . ALA B 1 65 ? -65.740 15.815 14.744 1.00 24.68 64 ALA B N 1
ATOM 4370 C CA . ALA B 1 65 ? -66.404 15.605 16.024 1.00 25.47 64 ALA B CA 1
ATOM 4371 C C . ALA B 1 65 ? -65.398 15.239 17.109 1.00 21.61 64 ALA B C 1
ATOM 4372 O O . ALA B 1 65 ? -65.454 15.769 18.224 1.00 20.79 64 ALA B O 1
ATOM 4374 N N . ALA B 1 66 ? -64.484 14.315 16.804 1.00 22.73 65 ALA B N 1
ATOM 4375 C CA . ALA B 1 66 ? -63.493 13.886 17.787 1.00 23.94 65 ALA B CA 1
ATOM 4376 C C . ALA B 1 66 ? -62.595 15.039 18.227 1.00 23.66 65 ALA B C 1
ATOM 4377 O O . ALA B 1 66 ? -62.369 15.241 19.425 1.00 23.71 65 ALA B O 1
ATOM 4379 N N . HIS B 1 67 ? -62.077 15.811 17.267 1.00 20.76 66 HIS B N 1
ATOM 4380 C CA . HIS B 1 67 ? -61.122 16.869 17.593 1.00 20.23 66 HIS B CA 1
ATOM 4381 C C . HIS B 1 67 ? -61.753 17.971 18.435 1.00 24.91 66 HIS B C 1
ATOM 4382 O O . HIS B 1 67 ? -61.111 18.506 19.347 1.00 20.71 66 HIS B O 1
ATOM 4389 N N . ALA B 1 68 ? -63.001 18.340 18.133 1.00 20.29 67 ALA B N 1
ATOM 4390 C CA . ALA B 1 68 ? -63.666 19.399 18.888 1.00 16.92 67 ALA B CA 1
ATOM 4391 C C . ALA B 1 68 ? -63.727 19.073 20.376 1.00 24.86 67 ALA B C 1
ATOM 4392 O O . ALA B 1 68 ? -63.538 19.956 21.221 1.00 24.44 67 ALA B O 1
ATOM 4394 N N . ALA B 1 69 ? -63.992 17.814 20.715 1.00 19.37 68 ALA B N 1
ATOM 4395 C CA . ALA B 1 69 ? -64.120 17.374 22.098 1.00 15.68 68 ALA B CA 1
ATOM 4396 C C . ALA B 1 69 ? -62.803 16.926 22.721 1.00 20.05 68 ALA B C 1
ATOM 4397 O O . ALA B 1 69 ? -62.790 16.564 23.902 1.00 23.18 68 ALA B O 1
ATOM 4399 N N . ALA B 1 70 ? -61.703 16.929 21.963 1.00 16.99 69 ALA B N 1
ATOM 4400 C CA . ALA B 1 70 ? -60.458 16.338 22.449 1.00 21.45 69 ALA B CA 1
ATOM 4401 C C . ALA B 1 70 ? -59.928 17.065 23.679 1.00 24.22 69 ALA B C 1
ATOM 4402 O O . ALA B 1 70 ? -59.463 16.429 24.632 1.00 25.78 69 ALA B O 1
ATOM 4404 N N . GLU B 1 71 ? -59.982 18.398 23.674 1.00 24.27 70 GLU B N 1
ATOM 4405 C CA . GLU B 1 71 ? -59.385 19.170 24.760 1.00 24.97 70 GLU B CA 1
ATOM 4406 C C . GLU B 1 71 ? -60.115 18.933 26.078 1.00 21.38 70 GLU B C 1
ATOM 4407 O O . GLU B 1 71 ? -59.483 18.714 27.117 1.00 25.16 70 GLU B O 1
ATOM 4413 N N . ALA B 1 72 ? -61.449 18.960 26.053 1.00 22.31 71 ALA B N 1
ATOM 4414 C CA . ALA B 1 72 ? -62.213 18.762 27.281 1.00 25.36 71 ALA B CA 1
ATOM 4415 C C . ALA B 1 72 ? -62.136 17.319 27.768 1.00 28.09 71 ALA B C 1
ATOM 4416 O O . ALA B 1 72 ? -62.073 17.072 28.978 1.00 26.48 71 ALA B O 1
ATOM 4418 N N . TRP B 1 73 ? -62.143 16.352 26.846 1.00 21.46 72 TRP B N 1
ATOM 4419 C CA . TRP B 1 73 ? -62.132 14.949 27.252 1.00 19.16 72 TRP B CA 1
ATOM 4420 C C . TRP B 1 73 ? -60.810 14.566 27.904 1.00 24.42 72 TRP B C 1
ATOM 4421 O O . TRP B 1 73 ? -60.792 13.966 28.985 1.00 27.10 72 TRP B O 1
ATOM 4432 N N . GLY B 1 74 ? -59.689 14.892 27.256 1.00 21.45 73 GLY B N 1
ATOM 4433 C CA . GLY B 1 74 ? -58.392 14.628 27.853 1.00 22.68 73 GLY B CA 1
ATOM 4434 C C . GLY B 1 74 ? -58.207 15.313 29.188 1.00 26.53 73 GLY B C 1
ATOM 4435 O O . GLY B 1 74 ? -57.371 14.884 29.991 1.00 23.64 73 GLY B O 1
ATOM 4436 N N . ARG B 1 75 ? -58.979 16.368 29.444 1.00 26.05 74 ARG B N 1
ATOM 4437 C CA . ARG B 1 75 ? -58.930 17.094 30.702 1.00 27.01 74 ARG B CA 1
ATOM 4438 C C . ARG B 1 75 ? -59.825 16.497 31.776 1.00 24.61 74 ARG B C 1
ATOM 4439 O O . ARG B 1 75 ? -59.609 16.767 32.962 1.00 31.78 74 ARG B O 1
ATOM 4447 N N . THR B 1 76 ? -60.824 15.703 31.398 1.00 22.16 75 THR B N 1
ATOM 4448 C CA . THR B 1 76 ? -61.678 15.071 32.394 1.00 19.86 75 THR B CA 1
ATOM 4449 C C . THR B 1 76 ? -60.829 14.256 33.362 1.00 15.14 75 THR B C 1
ATOM 4450 O O . THR B 1 76 ? -59.882 13.575 32.960 1.00 20.89 75 THR B O 1
ATOM 4454 N N . SER B 1 77 ? -61.165 14.343 34.646 1.00 17.73 76 SER B N 1
ATOM 4455 C CA . SER B 1 77 ? -60.319 13.765 35.679 1.00 19.39 76 SER B CA 1
ATOM 4456 C C . SER B 1 77 ? -60.281 12.243 35.567 1.00 17.76 76 SER B C 1
ATOM 4457 O O . SER B 1 77 ? -61.177 11.607 35.002 1.00 13.94 76 SER B O 1
ATOM 4460 N N . VAL B 1 78 ? -59.195 11.670 36.094 1.00 17.36 77 VAL B N 1
ATOM 4461 C CA . VAL B 1 78 ? -59.043 10.217 36.147 1.00 12.83 77 VAL B CA 1
ATOM 4462 C C . VAL B 1 78 ? -60.279 9.565 36.753 1.00 19.65 77 VAL B C 1
ATOM 4463 O O . VAL B 1 78 ? -60.826 8.598 36.210 1.00 18.55 77 VAL B O 1
ATOM 4467 N N . GLN B 1 79 ? -60.737 10.093 37.892 1.00 17.32 78 GLN B N 1
ATOM 4468 C CA . GLN B 1 79 ? -61.911 9.541 38.563 1.00 14.81 78 GLN B CA 1
ATOM 4469 C C . GLN B 1 79 ? -63.132 9.534 37.652 1.00 16.96 78 GLN B C 1
ATOM 4470 O O . GLN B 1 79 ? -63.871 8.545 37.601 1.00 17.43 78 GLN B O 1
ATOM 4476 N N . GLU B 1 80 ? -63.357 10.628 36.922 1.00 16.32 79 GLU B N 1
ATOM 4477 C CA . GLU B 1 80 ? -64.584 10.754 36.142 1.00 18.15 79 GLU B CA 1
ATOM 4478 C C . GLU B 1 80 ? -64.571 9.842 34.920 1.00 16.44 79 GLU B C 1
ATOM 4479 O O . GLU B 1 80 ? -65.582 9.202 34.611 1.00 18.46 79 GLU B O 1
ATOM 4485 N N . ARG B 1 81 ? -63.447 9.783 34.200 1.00 16.31 80 ARG B N 1
ATOM 4486 C CA . ARG B 1 81 ? -63.354 8.868 33.065 1.00 20.82 80 ARG B CA 1
ATOM 4487 C C . ARG B 1 81 ? -63.511 7.422 33.518 1.00 18.85 80 ARG B C 1
ATOM 4488 O O . ARG B 1 81 ? -64.227 6.637 32.884 1.00 19.42 80 ARG B O 1
ATOM 4496 N N . SER B 1 82 ? -62.838 7.054 34.612 1.00 16.67 81 SER B N 1
ATOM 4497 C CA . SER B 1 82 ? -62.969 5.716 35.180 1.00 21.82 81 SER B CA 1
ATOM 4498 C C . SER B 1 82 ? -64.425 5.381 35.482 1.00 17.05 81 SER B C 1
ATOM 4499 O O . SER B 1 82 ? -64.936 4.338 35.059 1.00 20.84 81 SER B O 1
ATOM 4502 N N . ASN B 1 83 ? -65.100 6.246 36.249 1.00 16.10 82 ASN B N 1
ATOM 4503 C CA . ASN B 1 83 ? -66.502 6.015 36.587 1.00 18.82 82 ASN B CA 1
ATOM 4504 C C . ASN B 1 83 ? -67.341 5.783 35.337 1.00 18.66 82 ASN B C 1
ATOM 4505 O O . ASN B 1 83 ? -68.272 4.970 35.344 1.00 20.82 82 ASN B O 1
ATOM 4510 N N . ILE B 1 84 ? -67.022 6.493 34.252 1.00 17.38 83 ILE B N 1
ATOM 4511 C CA . ILE B 1 84 ? -67.756 6.325 33.003 1.00 19.53 83 ILE B CA 1
ATOM 4512 C C . ILE B 1 84 ? -67.553 4.922 32.446 1.00 20.17 83 ILE B C 1
ATOM 4513 O O . ILE B 1 84 ? -68.500 4.290 31.962 1.00 23.96 83 ILE B O 1
ATOM 4518 N N . LEU B 1 85 ? -66.323 4.408 32.510 1.00 20.00 84 LEU B N 1
ATOM 4519 C CA . LEU B 1 85 ? -66.078 3.048 32.043 1.00 19.77 84 LEU B CA 1
ATOM 4520 C C . LEU B 1 85 ? -66.741 2.026 32.956 1.00 19.02 84 LEU B C 1
ATOM 4521 O O . LEU B 1 85 ? -67.128 0.945 32.498 1.00 18.86 84 LEU B O 1
ATOM 4526 N N . LEU B 1 86 ? -66.862 2.343 34.247 1.00 16.24 85 LEU B N 1
ATOM 4527 C CA . LEU B 1 86 ? -67.616 1.483 35.151 1.00 16.88 85 LEU B CA 1
ATOM 4528 C C . LEU B 1 86 ? -69.093 1.462 34.775 1.00 18.15 85 LEU B C 1
ATOM 4529 O O . LEU B 1 86 ? -69.743 0.413 34.845 1.00 20.27 85 LEU B O 1
ATOM 4534 N N . LYS B 1 87 ? -69.637 2.612 34.364 1.00 16.66 86 LYS B N 1
ATOM 4535 C CA . LYS B 1 87 ? -71.038 2.670 33.958 1.00 19.67 86 LYS B CA 1
ATOM 4536 C C . LYS B 1 87 ? -71.271 1.903 32.663 1.00 20.81 86 LYS B C 1
ATOM 4537 O O . LYS B 1 87 ? -72.322 1.279 32.485 1.00 24.00 86 LYS B O 1
ATOM 4543 N N . ILE B 1 88 ? -70.300 1.940 31.751 1.00 17.39 87 ILE B N 1
ATOM 4544 C CA . ILE B 1 88 ? -70.396 1.166 30.517 1.00 16.18 87 ILE B CA 1
ATOM 4545 C C . ILE B 1 88 ? -70.414 -0.324 30.829 1.00 20.72 87 ILE B C 1
ATOM 4546 O O . ILE B 1 88 ? -71.200 -1.086 30.251 1.00 22.52 87 ILE B O 1
ATOM 4551 N N . ALA B 1 89 ? -69.539 -0.763 31.737 1.00 22.07 88 ALA B N 1
ATOM 4552 C CA . ALA B 1 89 ? -69.489 -2.170 32.123 1.00 23.43 88 ALA B CA 1
ATOM 4553 C C . ALA B 1 89 ? -70.836 -2.656 32.650 1.00 23.52 88 ALA B C 1
ATOM 4554 O O . ALA B 1 89 ? -71.339 -3.701 32.220 1.00 18.71 88 ALA B O 1
ATOM 4556 N N . ASP B 1 90 ? -71.424 -1.921 33.600 1.00 21.95 89 ASP B N 1
ATOM 4557 C CA . ASP B 1 90 ? -72.738 -2.291 34.124 1.00 19.44 89 ASP B CA 1
ATOM 4558 C C . ASP B 1 90 ? -73.767 -2.398 33.005 1.00 20.73 89 ASP B C 1
ATOM 4559 O O . ASP B 1 90 ? -74.533 -3.366 32.942 1.00 25.41 89 ASP B O 1
ATOM 4564 N N . ARG B 1 91 ? -73.807 -1.397 32.121 1.00 19.08 90 ARG B N 1
ATOM 4565 C CA . ARG B 1 91 ? -74.714 -1.439 30.978 1.00 17.57 90 ARG B CA 1
ATOM 4566 C C . ARG B 1 91 ? -74.506 -2.704 30.154 1.00 21.72 90 ARG B C 1
ATOM 4567 O O . ARG B 1 91 ? -75.464 -3.265 29.609 1.00 22.92 90 ARG B O 1
ATOM 4575 N N . ILE B 1 92 ? -73.259 -3.163 30.049 1.00 20.74 91 ILE B N 1
ATOM 4576 C CA . ILE B 1 92 ? -72.979 -4.383 29.299 1.00 20.79 91 ILE B CA 1
ATOM 4577 C C . ILE B 1 92 ? -73.525 -5.603 30.034 1.00 18.65 91 ILE B C 1
ATOM 4578 O O . ILE B 1 92 ? -74.122 -6.495 29.420 1.00 22.11 91 ILE B O 1
ATOM 4583 N N . GLU B 1 93 ? -73.335 -5.665 31.357 1.00 22.18 92 GLU B N 1
ATOM 4584 C CA . GLU B 1 93 ? -73.876 -6.781 32.131 1.00 29.77 92 GLU B CA 1
ATOM 4585 C C . GLU B 1 93 ? -75.397 -6.833 32.053 1.00 24.67 92 GLU B C 1
ATOM 4586 O O . GLU B 1 93 ? -75.983 -7.900 31.837 1.00 32.64 92 GLU B O 1
ATOM 4592 N N . GLN B 1 94 ? -76.055 -5.684 32.237 1.00 18.12 93 GLN B N 1
ATOM 4593 C CA . GLN B 1 94 ? -77.515 -5.651 32.294 1.00 20.52 93 GLN B CA 1
ATOM 4594 C C . GLN B 1 94 ? -78.158 -6.182 31.019 1.00 24.00 93 GLN B C 1
ATOM 4595 O O . GLN B 1 94 ? -79.280 -6.698 31.062 1.00 22.55 93 GLN B O 1
ATOM 4601 N N . ASN B 1 95 ? -77.467 -6.080 29.888 1.00 26.75 94 ASN B N 1
ATOM 4602 C CA . ASN B 1 95 ? -77.996 -6.494 28.593 1.00 25.82 94 ASN B CA 1
ATOM 4603 C C . ASN B 1 95 ? -77.240 -7.700 28.042 1.00 25.83 94 ASN B C 1
ATOM 4604 O O . ASN B 1 95 ? -76.981 -7.792 26.841 1.00 24.16 94 ASN B O 1
ATOM 4609 N N . LEU B 1 96 ? -76.883 -8.639 28.922 1.00 22.64 95 LEU B N 1
ATOM 4610 C CA . LEU B 1 96 ? -76.041 -9.762 28.517 1.00 21.72 95 LEU B CA 1
ATOM 4611 C C . LEU B 1 96 ? -76.709 -10.614 27.445 1.00 25.58 95 LEU B C 1
ATOM 4612 O O . LEU B 1 96 ? -76.066 -11.000 26.461 1.00 21.17 95 LEU B O 1
ATOM 4617 N N . GLU B 1 97 ? -77.997 -10.920 27.612 1.00 31.88 96 GLU B N 1
ATOM 4618 C CA . GLU B 1 97 ? -78.675 -11.771 26.640 1.00 28.10 96 GLU B CA 1
ATOM 4619 C C . GLU B 1 97 ? -78.878 -11.038 25.320 1.00 22.29 96 GLU B C 1
ATOM 4620 O O . GLU B 1 97 ? -78.684 -11.620 24.246 1.00 19.42 96 GLU B O 1
ATOM 4626 N N . LEU B 1 98 ? -79.267 -9.762 25.380 1.00 25.40 97 LEU B N 1
ATOM 4627 C CA . LEU B 1 98 ? -79.442 -8.980 24.160 1.00 25.45 97 LEU B CA 1
ATOM 4628 C C . LEU B 1 98 ? -78.134 -8.868 23.386 1.00 23.74 97 LEU B C 1
ATOM 4629 O O . LEU B 1 98 ? -78.112 -9.029 22.161 1.00 25.62 97 LEU B O 1
ATOM 4634 N N . LEU B 1 99 ? -77.032 -8.581 24.084 1.00 17.41 98 LEU B N 1
ATOM 4635 C CA . LEU B 1 99 ? -75.753 -8.413 23.403 1.00 24.57 98 LEU B CA 1
ATOM 4636 C C . LEU B 1 99 ? -75.264 -9.733 22.820 1.00 19.30 98 LEU B C 1
ATOM 4637 O O . LEU B 1 99 ? -74.772 -9.773 21.686 1.00 21.35 98 LEU B O 1
ATOM 4642 N N . ALA B 1 100 ? -75.384 -10.822 23.584 1.00 22.30 99 ALA B N 1
ATOM 4643 C CA . ALA B 1 100 ? -74.912 -12.119 23.110 1.00 20.01 99 ALA B CA 1
ATOM 4644 C C . ALA B 1 100 ? -75.725 -12.618 21.920 1.00 17.80 99 ALA B C 1
ATOM 4645 O O . ALA B 1 100 ? -75.164 -13.179 20.971 1.00 15.78 99 ALA B O 1
ATOM 4647 N N . VAL B 1 101 ? -77.044 -12.413 21.944 1.00 17.65 100 VAL B N 1
ATOM 4648 C CA . VAL B 1 101 ? -77.883 -12.840 20.828 1.00 17.23 100 VAL B CA 1
ATOM 4649 C C . VAL B 1 101 ? -77.580 -12.019 19.579 1.00 18.76 100 VAL B C 1
ATOM 4650 O O . VAL B 1 101 ? -77.599 -12.540 18.457 1.00 17.75 100 VAL B O 1
ATOM 4654 N N . THR B 1 102 ? -77.283 -10.729 19.751 1.00 19.95 101 THR B N 1
ATOM 4655 C CA . THR B 1 102 ? -76.904 -9.897 18.612 1.00 17.24 101 THR B CA 1
ATOM 4656 C C . THR B 1 102 ? -75.573 -10.347 18.019 1.00 15.72 101 THR B C 1
ATOM 4657 O O . THR B 1 102 ? -75.451 -10.522 16.801 1.00 18.78 101 THR B O 1
ATOM 4661 N N . GLU B 1 103 ? -74.566 -10.541 18.874 1.00 21.64 102 GLU B N 1
ATOM 4662 C CA . GLU B 1 103 ? -73.262 -11.017 18.419 1.00 18.95 102 GLU B CA 1
ATOM 4663 C C . GLU B 1 103 ? -73.384 -12.340 17.673 1.00 17.06 102 GLU B C 1
ATOM 4664 O O . GLU B 1 103 ? -72.867 -12.490 16.559 1.00 19.77 102 GLU B O 1
ATOM 4670 N N . THR B 1 104 ? -74.061 -13.315 18.284 1.00 17.59 103 THR B N 1
ATOM 4671 C CA . THR B 1 104 ? -74.194 -14.635 17.676 1.00 18.28 103 THR B CA 1
ATOM 4672 C C . THR B 1 104 ? -74.858 -14.555 16.307 1.00 20.15 103 THR B C 1
ATOM 4673 O O . THR B 1 104 ? -74.420 -15.212 15.357 1.00 23.59 103 THR B O 1
ATOM 4677 N N . TRP B 1 105 ? -75.918 -13.756 16.184 1.00 18.47 104 TRP B N 1
ATOM 4678 C CA . TRP B 1 105 ? -76.571 -13.605 14.889 1.00 20.28 104 TRP B CA 1
ATOM 4679 C C . TRP B 1 105 ? -75.661 -12.895 13.892 1.00 20.42 104 TRP B C 1
ATOM 4680 O O . TRP B 1 105 ? -75.600 -13.275 12.717 1.00 23.83 104 TRP B O 1
ATOM 4691 N N . ASP B 1 106 ? -74.950 -11.858 14.342 1.00 22.54 105 ASP B N 1
ATOM 4692 C CA . ASP B 1 106 ? -74.071 -11.108 13.451 1.00 17.46 105 ASP B CA 1
ATOM 4693 C C . ASP B 1 106 ? -72.829 -11.913 13.083 1.00 16.84 105 ASP B C 1
ATOM 4694 O O . ASP B 1 106 ? -72.423 -11.947 11.916 1.00 20.93 105 ASP B O 1
ATOM 4699 N N . ASN B 1 107 ? -72.198 -12.554 14.067 1.00 18.11 106 ASN B N 1
ATOM 4700 C CA . ASN B 1 107 ? -70.945 -13.261 13.828 1.00 20.81 106 ASN B CA 1
ATOM 4701 C C . ASN B 1 107 ? -71.144 -14.719 13.437 1.00 23.43 106 ASN B C 1
ATOM 4702 O O . ASN B 1 107 ? -70.362 -15.248 12.641 1.00 18.04 106 ASN B O 1
ATOM 4707 N N . GLY B 1 108 ? -72.163 -15.385 13.979 1.00 18.40 107 GLY B N 1
ATOM 4708 C CA . GLY B 1 108 ? -72.437 -16.769 13.674 1.00 24.04 107 GLY B CA 1
ATOM 4709 C C . GLY B 1 108 ? -71.993 -17.748 14.742 1.00 23.70 107 GLY B C 1
ATOM 4710 O O . GLY B 1 108 ? -72.468 -18.889 14.751 1.00 24.20 107 GLY B O 1
ATOM 4711 N N . LYS B 1 109 ? -71.100 -17.329 15.636 1.00 24.19 108 LYS B N 1
ATOM 4712 C CA . LYS B 1 109 ? -70.568 -18.216 16.660 1.00 25.92 108 LYS B CA 1
ATOM 4713 C C . LYS B 1 109 ? -71.670 -18.700 17.599 1.00 30.85 108 LYS B C 1
ATOM 4714 O O . LYS B 1 109 ? -72.742 -18.098 17.712 1.00 29.80 108 LYS B O 1
ATOM 4720 N N . ALA B 1 110 ? -71.395 -19.822 18.262 1.00 30.10 109 ALA B N 1
ATOM 4721 C CA . ALA B 1 110 ? -72.345 -20.396 19.206 1.00 25.71 109 ALA B CA 1
ATOM 4722 C C . ALA B 1 110 ? -72.686 -19.392 20.301 1.00 23.43 109 ALA B C 1
ATOM 4723 O O . ALA B 1 110 ? -71.832 -18.623 20.751 1.00 22.09 109 ALA B O 1
ATOM 4725 N N . VAL B 1 111 ? -73.955 -19.392 20.718 1.00 24.73 110 VAL B N 1
ATOM 4726 C CA . VAL B 1 111 ? -74.414 -18.418 21.705 1.00 25.61 110 VAL B CA 1
ATOM 4727 C C . VAL B 1 111 ? -73.734 -18.640 23.053 1.00 22.99 110 VAL B C 1
ATOM 4728 O O . VAL B 1 111 ? -73.434 -17.679 23.773 1.00 25.12 110 VAL B O 1
ATOM 4732 N N . ARG B 1 112 ? -73.476 -19.900 23.420 1.00 18.00 111 ARG B N 1
ATOM 4733 C CA . ARG B 1 112 ? -72.850 -20.191 24.708 1.00 19.97 111 ARG B CA 1
ATOM 4734 C C . ARG B 1 112 ? -71.472 -19.553 24.847 1.00 23.07 111 ARG B C 1
ATOM 4735 O O . ARG B 1 112 ? -71.015 -19.334 25.974 1.00 26.59 111 ARG B O 1
ATOM 4743 N N . GLU B 1 113 ? -70.804 -19.235 23.735 1.00 22.69 112 GLU B N 1
ATOM 4744 C CA . GLU B 1 113 ? -69.548 -18.496 23.815 1.00 19.42 112 GLU B CA 1
ATOM 4745 C C . GLU B 1 113 ? -69.781 -17.014 24.082 1.00 19.97 112 GLU B C 1
ATOM 4746 O O . GLU B 1 113 ? -69.035 -16.395 24.847 1.00 18.25 112 GLU B O 1
ATOM 4752 N N . THR B 1 114 ? -70.795 -16.422 23.445 1.00 21.26 113 THR B N 1
ATOM 4753 C CA . THR B 1 114 ? -71.079 -15.008 23.669 1.00 20.23 113 THR B CA 1
ATOM 4754 C C . THR B 1 114 ? -71.582 -14.754 25.087 1.00 20.58 113 THR B C 1
ATOM 4755 O O . THR B 1 114 ? -71.268 -13.718 25.683 1.00 17.50 113 THR B O 1
ATOM 4759 N N . LEU B 1 115 ? -72.351 -15.691 25.650 1.00 21.24 114 LEU B N 1
ATOM 4760 C CA . LEU B 1 115 ? -72.874 -15.496 27.000 1.00 24.58 114 LEU B CA 1
ATOM 4761 C C . LEU B 1 115 ? -71.784 -15.639 28.052 1.00 25.91 114 LEU B C 1
ATOM 4762 O O . LEU B 1 115 ? -71.781 -14.911 29.048 1.00 30.84 114 LEU B O 1
ATOM 4767 N N . ASN B 1 116 ? -70.883 -16.604 27.877 1.00 21.96 115 ASN B N 1
ATOM 4768 C CA . ASN B 1 116 ? -69.933 -16.959 28.922 1.00 24.24 115 ASN B CA 1
ATOM 4769 C C . ASN B 1 116 ? -68.538 -16.389 28.707 1.00 26.20 115 ASN B C 1
ATOM 4770 O O . ASN B 1 116 ? -67.749 -16.362 29.658 1.00 22.82 115 ASN B O 1
ATOM 4775 N N . ALA B 1 117 ? -68.213 -15.929 27.497 1.00 25.10 116 ALA B N 1
ATOM 4776 C CA . ALA B 1 117 ? -66.894 -15.362 27.231 1.00 25.59 116 ALA B CA 1
ATOM 4777 C C . ALA B 1 117 ? -66.994 -13.935 26.707 1.00 21.16 116 ALA B C 1
ATOM 4778 O O . ALA B 1 117 ? -66.640 -13.006 27.433 1.00 26.27 116 ALA B O 1
ATOM 4780 N N . ASP B 1 118 ? -67.511 -13.723 25.494 1.00 22.35 117 ASP B N 1
ATOM 4781 C CA . ASP B 1 118 ? -67.334 -12.441 24.815 1.00 23.25 117 ASP B CA 1
ATOM 4782 C C . ASP B 1 118 ? -67.899 -11.288 25.640 1.00 20.84 117 ASP B C 1
ATOM 4783 O O . ASP B 1 118 ? -67.184 -10.336 25.972 1.00 18.86 117 ASP B O 1
ATOM 4788 N N . ILE B 1 119 ? -69.181 -11.358 25.979 1.00 18.58 118 ILE B N 1
ATOM 4789 C CA . ILE B 1 119 ? -69.862 -10.263 26.669 1.00 23.34 118 ILE B CA 1
ATOM 4790 C C . ILE B 1 119 ? -69.333 -10.088 28.092 1.00 19.67 118 ILE B C 1
ATOM 4791 O O . ILE B 1 119 ? -69.043 -8.948 28.486 1.00 22.01 118 ILE B O 1
ATOM 4796 N N . PRO B 1 120 ? -69.194 -11.147 28.908 1.00 19.96 119 PRO B N 1
ATOM 4797 C CA . PRO B 1 120 ? -68.623 -10.930 30.250 1.00 21.13 119 PRO B CA 1
ATOM 4798 C C . PRO B 1 120 ? -67.202 -10.405 30.214 1.00 21.35 119 PRO B C 1
ATOM 4799 O O . PRO B 1 120 ? -66.845 -9.535 31.019 1.00 16.61 119 PRO B O 1
ATOM 4803 N N . LEU B 1 121 ? -66.369 -10.928 29.310 1.00 22.68 120 LEU B N 1
ATOM 4804 C CA . LEU B 1 121 ? -65.014 -10.408 29.170 1.00 16.01 120 LEU B CA 1
ATOM 4805 C C . LEU B 1 121 ? -65.027 -8.962 28.696 1.00 17.62 120 LEU B C 1
ATOM 4806 O O . LEU B 1 121 ? -64.158 -8.173 29.084 1.00 22.92 120 LEU B O 1
ATOM 4811 N N . ALA B 1 122 ? -66.000 -8.600 27.856 1.00 18.05 121 ALA B N 1
ATOM 4812 C CA . ALA B 1 122 ? -66.109 -7.223 27.387 1.00 19.75 121 ALA B CA 1
ATOM 4813 C C . ALA B 1 122 ? -66.412 -6.272 28.538 1.00 22.22 121 ALA B C 1
ATOM 4814 O O . ALA B 1 122 ? -65.779 -5.218 28.671 1.00 28.95 121 ALA B O 1
ATOM 4816 N N . ALA B 1 123 ? -67.395 -6.621 29.372 1.00 21.72 122 ALA B N 1
ATOM 4817 C CA . ALA B 1 123 ? -67.692 -5.810 30.548 1.00 18.61 122 ALA B CA 1
ATOM 4818 C C . ALA B 1 123 ? -66.474 -5.680 31.455 1.00 19.59 122 ALA B C 1
ATOM 4819 O O . ALA B 1 123 ? -66.171 -4.587 31.946 1.00 20.14 122 ALA B O 1
ATOM 4821 N N . ASP B 1 124 ? -65.765 -6.789 31.689 1.00 23.22 123 ASP B N 1
ATOM 4822 C CA . ASP B 1 124 ? -64.614 -6.760 32.588 1.00 22.64 123 ASP B CA 1
ATOM 4823 C C . ASP B 1 124 ? -63.491 -5.885 32.041 1.00 16.15 123 ASP B C 1
ATOM 4824 O O . ASP B 1 124 ? -62.789 -5.218 32.809 1.00 16.52 123 ASP B O 1
ATOM 4829 N N . HIS B 1 125 ? -63.287 -5.894 30.720 1.00 15.43 124 HIS B N 1
ATOM 4830 C CA . HIS B 1 125 ? -62.236 -5.062 30.137 1.00 15.77 124 HIS B CA 1
ATOM 4831 C C . HIS B 1 125 ? -62.460 -3.589 30.450 1.00 15.99 124 HIS B C 1
ATOM 4832 O O . HIS B 1 125 ? -61.501 -2.839 30.667 1.00 13.38 124 HIS B O 1
ATOM 4839 N N . PHE B 1 126 ? -63.720 -3.152 30.473 1.00 19.04 125 PHE B N 1
ATOM 4840 C CA . PHE B 1 126 ? -64.010 -1.785 30.888 1.00 14.03 125 PHE B CA 1
ATOM 4841 C C . PHE B 1 126 ? -63.770 -1.622 32.381 1.00 15.37 125 PHE B C 1
ATOM 4842 O O . PHE B 1 126 ? -63.216 -0.609 32.823 1.00 18.02 125 PHE B O 1
ATOM 4850 N N . ARG B 1 127 ? -64.184 -2.618 33.168 1.00 12.55 126 ARG B N 1
ATOM 4851 C CA . ARG B 1 127 ? -63.879 -2.638 34.595 1.00 14.96 126 ARG B CA 1
ATOM 4852 C C . ARG B 1 127 ? -62.378 -2.610 34.844 1.00 17.70 126 ARG B C 1
ATOM 4853 O O . ARG B 1 127 ? -61.899 -1.903 35.739 1.00 14.57 126 ARG B O 1
ATOM 4861 N N . TYR B 1 128 ? -61.620 -3.381 34.062 1.00 16.45 127 TYR B N 1
ATOM 4862 C CA . TYR B 1 128 ? -60.185 -3.504 34.292 1.00 12.71 127 TYR B CA 1
ATOM 4863 C C . TYR B 1 128 ? -59.462 -2.185 34.052 1.00 13.75 127 TYR B C 1
ATOM 4864 O O . TYR B 1 128 ? -58.627 -1.768 34.863 1.00 14.90 127 TYR B O 1
ATOM 4873 N N . PHE B 1 129 ? -59.761 -1.517 32.938 1.00 15.36 128 PHE B N 1
ATOM 4874 C CA . PHE B 1 129 ? -59.020 -0.311 32.585 1.00 17.91 128 PHE B CA 1
ATOM 4875 C C . PHE B 1 129 ? -59.516 0.919 33.334 1.00 13.57 128 PHE B C 1
ATOM 4876 O O . PHE B 1 129 ? -58.724 1.826 33.609 1.00 15.90 128 PHE B O 1
ATOM 4884 N N . ALA B 1 130 ? -60.811 0.983 33.655 1.00 18.03 129 ALA B N 1
ATOM 4885 C CA . ALA B 1 130 ? -61.268 1.962 34.635 1.00 18.27 129 ALA B CA 1
ATOM 4886 C C . ALA B 1 130 ? -60.493 1.813 35.935 1.00 18.61 129 ALA B C 1
ATOM 4887 O O . ALA B 1 130 ? -60.133 2.807 36.577 1.00 18.88 129 ALA B O 1
ATOM 4889 N N . GLY B 1 131 ? -60.241 0.569 36.344 1.00 16.41 130 GLY B N 1
ATOM 4890 C CA . GLY B 1 131 ? -59.460 0.339 37.545 1.00 13.75 130 GLY B CA 1
ATOM 4891 C C . GLY B 1 131 ? -58.012 0.764 37.400 1.00 15.08 130 GLY B C 1
ATOM 4892 O O . GLY B 1 131 ? -57.443 1.382 38.304 1.00 13.65 130 GLY B O 1
ATOM 4893 N N . CYS B 1 132 ? -57.391 0.423 36.268 1.00 15.26 131 CYS B N 1
ATOM 4894 C CA . CYS B 1 132 ? -55.972 0.706 36.084 1.00 16.16 131 CYS B CA 1
ATOM 4895 C C . CYS B 1 132 ? -55.693 2.198 35.955 1.00 17.64 131 CYS B C 1
ATOM 4896 O O . CYS B 1 132 ? -54.597 2.650 36.304 1.00 15.48 131 CYS B O 1
ATOM 4899 N N . ILE B 1 133 ? -56.662 2.980 35.472 1.00 17.92 132 ILE B N 1
ATOM 4900 C CA . ILE B 1 133 ? -56.410 4.410 35.327 1.00 16.35 132 ILE B CA 1
ATOM 4901 C C . ILE B 1 133 ? -56.422 5.107 36.684 1.00 16.62 132 ILE B C 1
ATOM 4902 O O . ILE B 1 133 ? -55.766 6.140 36.857 1.00 21.99 132 ILE B O 1
ATOM 4907 N N . ARG B 1 134 ? -57.134 4.557 37.673 1.00 18.40 133 ARG B N 1
ATOM 4908 C CA . ARG B 1 134 ? -57.071 5.131 39.014 1.00 15.35 133 ARG B CA 1
ATOM 4909 C C . ARG B 1 134 ? -55.713 4.890 39.661 1.00 17.61 133 ARG B C 1
ATOM 4910 O O . ARG B 1 134 ? -55.295 5.663 40.531 1.00 17.66 133 ARG B O 1
ATOM 4918 N N . ALA B 1 135 ? -55.008 3.835 39.247 1.00 17.61 134 ALA B N 1
ATOM 4919 C CA . ALA B 1 135 ? -53.729 3.473 39.843 1.00 19.52 134 ALA B CA 1
ATOM 4920 C C . ALA B 1 135 ? -52.528 4.000 39.073 1.00 19.66 134 ALA B C 1
ATOM 4921 O O . ALA B 1 135 ? -51.419 4.000 39.619 1.00 19.46 134 ALA B O 1
ATOM 4923 N N . GLN B 1 136 ? -52.714 4.425 37.824 1.00 14.25 135 GLN B N 1
ATOM 4924 C CA . GLN B 1 136 ? -51.588 4.860 37.009 1.00 16.45 135 GLN B CA 1
ATOM 4925 C C . GLN B 1 136 ? -50.918 6.084 37.618 1.00 17.07 135 GLN B C 1
ATOM 4926 O O . GLN B 1 136 ? -51.583 6.989 38.129 1.00 17.63 135 GLN B O 1
ATOM 4932 N N . GLU B 1 137 ? -49.590 6.099 37.572 1.00 16.51 136 GLU B N 1
ATOM 4933 C CA . GLU B 1 137 ? -48.804 7.204 38.095 1.00 19.52 136 GLU B CA 1
ATOM 4934 C C . GLU B 1 137 ? -47.675 7.525 37.132 1.00 19.04 136 GLU B C 1
ATOM 4935 O O . GLU B 1 137 ? -47.034 6.618 36.593 1.00 22.93 136 GLU B O 1
ATOM 4941 N N . GLY B 1 138 ? -47.439 8.816 36.910 1.00 15.19 137 GLY B N 1
ATOM 4942 C CA . GLY B 1 138 ? -46.185 9.244 36.336 1.00 18.44 137 GLY B CA 1
ATOM 4943 C C . GLY B 1 138 ? -45.099 9.205 37.393 1.00 19.44 137 GLY B C 1
ATOM 4944 O O . GLY B 1 138 ? -45.310 8.782 38.529 1.00 20.45 137 GLY B O 1
ATOM 4945 N N . SER B 1 139 ? -43.915 9.671 37.016 1.00 19.60 138 SER B N 1
ATOM 4946 C CA . SER B 1 139 ? -42.761 9.580 37.897 1.00 16.55 138 SER B CA 1
ATOM 4947 C C . SER B 1 139 ? -42.160 10.952 38.187 1.00 19.78 138 SER B C 1
ATOM 4948 O O . SER B 1 139 ? -42.308 11.903 37.412 1.00 21.92 138 SER B O 1
ATOM 4951 N N . ALA B 1 140 ? -41.470 11.032 39.326 1.00 22.04 139 ALA B N 1
ATOM 4952 C CA . ALA B 1 140 ? -40.767 12.244 39.742 1.00 17.46 139 ALA B CA 1
ATOM 4953 C C . ALA B 1 140 ? -39.517 11.824 40.504 1.00 20.35 139 ALA B C 1
ATOM 4954 O O . ALA B 1 140 ? -39.620 11.236 41.584 1.00 18.18 139 ALA B O 1
ATOM 4956 N N . ALA B 1 141 ? -38.342 12.120 39.948 1.00 16.23 140 ALA B N 1
ATOM 4957 C CA . ALA B 1 141 ? -37.070 11.744 40.552 1.00 12.88 140 ALA B CA 1
ATOM 4958 C C . ALA B 1 141 ? -36.136 12.944 40.624 1.00 17.00 140 ALA B C 1
ATOM 4959 O O . ALA B 1 141 ? -36.132 13.804 39.738 1.00 15.21 140 ALA B O 1
ATOM 4961 N N . GLU B 1 142 ? -35.342 12.993 41.694 1.00 18.65 141 GLU B N 1
ATOM 4962 C CA . GLU B 1 142 ? -34.307 14.010 41.839 1.00 21.79 141 GLU B CA 1
ATOM 4963 C C . GLU B 1 142 ? -33.076 13.622 41.036 1.00 19.74 141 GLU B C 1
ATOM 4964 O O . GLU B 1 142 ? -32.487 12.562 41.271 1.00 17.60 141 GLU B O 1
ATOM 4970 N N . ILE B 1 143 ? -32.678 14.479 40.098 1.00 16.34 142 ILE B N 1
ATOM 4971 C CA . ILE B 1 143 ? -31.360 14.315 39.498 1.00 14.35 142 ILE B CA 1
ATOM 4972 C C . ILE B 1 143 ? -30.286 14.789 40.469 1.00 19.08 142 ILE B C 1
ATOM 4973 O O . ILE B 1 143 ? -29.205 14.194 40.563 1.00 19.20 142 ILE B O 1
ATOM 4978 N N . ASN B 1 144 ? -30.578 15.845 41.224 1.00 15.17 143 ASN B N 1
ATOM 4979 C CA . ASN B 1 144 ? -29.726 16.320 42.310 1.00 21.05 143 ASN B CA 1
ATOM 4980 C C . ASN B 1 144 ? -30.565 17.228 43.206 1.00 21.78 143 ASN B C 1
ATOM 4981 O O . ASN B 1 144 ? -31.795 17.270 43.095 1.00 25.23 143 ASN B O 1
ATOM 4986 N N A ASP B 1 145 ? -29.902 17.962 44.103 0.49 21.39 144 ASP B N 1
ATOM 4987 N N B ASP B 1 145 ? -29.884 17.965 44.089 0.51 20.39 144 ASP B N 1
ATOM 4988 C CA A ASP B 1 145 ? -30.640 18.753 45.084 0.49 23.32 144 ASP B CA 1
ATOM 4989 C CA B ASP B 1 145 ? -30.547 18.800 45.085 0.51 23.82 144 ASP B CA 1
ATOM 4990 C C A ASP B 1 145 ? -31.429 19.894 44.453 0.49 25.41 144 ASP B C 1
ATOM 4991 C C B ASP B 1 145 ? -31.385 19.911 44.464 0.51 24.86 144 ASP B C 1
ATOM 4992 O O A ASP B 1 145 ? -32.312 20.452 45.113 0.49 26.70 144 ASP B O 1
ATOM 4993 O O B ASP B 1 145 ? -32.263 20.459 45.141 0.51 26.63 144 ASP B O 1
ATOM 5002 N N . SER B 1 146 ? -31.143 20.256 43.198 1.00 23.78 145 SER B N 1
ATOM 5003 C CA . SER B 1 146 ? -31.835 21.371 42.562 1.00 23.42 145 SER B CA 1
ATOM 5004 C C . SER B 1 146 ? -32.358 21.030 41.171 1.00 18.85 145 SER B C 1
ATOM 5005 O O . SER B 1 146 ? -32.703 21.939 40.410 1.00 24.28 145 SER B O 1
ATOM 5008 N N . THR B 1 147 ? -32.444 19.749 40.824 1.00 20.66 146 THR B N 1
ATOM 5009 C CA . THR B 1 147 ? -32.903 19.342 39.500 1.00 18.28 146 THR B CA 1
ATOM 5010 C C . THR B 1 147 ? -33.840 18.154 39.648 1.00 18.74 146 THR B C 1
ATOM 5011 O O . THR B 1 147 ? -33.433 17.106 40.156 1.00 22.60 146 THR B O 1
ATOM 5015 N N . VAL B 1 148 ? -35.087 18.314 39.211 1.00 22.97 147 VAL B N 1
ATOM 5016 C CA . VAL B 1 148 ? -36.102 17.279 39.363 1.00 20.03 147 VAL B CA 1
ATOM 5017 C C . VAL B 1 148 ? -36.749 17.013 38.013 1.00 13.64 147 VAL B C 1
ATOM 5018 O O . VAL B 1 148 ? -37.246 17.938 37.360 1.00 14.93 147 VAL B O 1
ATOM 5022 N N . ALA B 1 149 ? -36.743 15.751 37.600 1.00 18.63 148 ALA B N 1
ATOM 5023 C CA . ALA B 1 149 ? -37.430 15.320 36.392 1.00 16.71 148 ALA B CA 1
ATOM 5024 C C . ALA B 1 149 ? -38.821 14.826 36.767 1.00 16.66 148 ALA B C 1
ATOM 5025 O O . ALA B 1 149 ? -38.970 14.012 37.683 1.00 11.96 148 ALA B O 1
ATOM 5027 N N . TYR B 1 150 ? -39.833 15.330 36.069 1.00 16.59 149 TYR B N 1
ATOM 5028 C CA . TYR B 1 150 ? -41.203 14.866 36.224 1.00 16.99 149 TYR B CA 1
ATOM 5029 C C . TYR B 1 150 ? -41.662 14.213 34.932 1.00 15.65 149 TYR B C 1
ATOM 5030 O O . TYR B 1 150 ? -41.367 14.704 33.841 1.00 15.86 149 TYR B O 1
ATOM 5039 N N . HIS B 1 151 ? -42.386 13.105 35.059 1.00 15.17 150 HIS B N 1
ATOM 5040 C CA . HIS B 1 151 ? -42.992 12.435 33.916 1.00 17.42 150 HIS B CA 1
ATOM 5041 C C . HIS B 1 151 ? -44.496 12.397 34.136 1.00 17.27 150 HIS B C 1
ATOM 5042 O O . HIS B 1 151 ? -44.966 11.834 35.130 1.00 20.33 150 HIS B O 1
ATOM 5049 N N . ILE B 1 152 ? -45.245 13.002 33.219 1.00 15.79 151 ILE B N 1
ATOM 5050 C CA . ILE B 1 152 ? -46.695 13.105 33.325 1.00 16.93 151 ILE B CA 1
ATOM 5051 C C . ILE B 1 152 ? -47.313 12.429 32.112 1.00 18.01 151 ILE B C 1
ATOM 5052 O O . ILE B 1 152 ? -46.991 12.776 30.969 1.00 19.25 151 ILE B O 1
ATOM 5057 N N . HIS B 1 153 ? -48.189 11.460 32.361 1.00 17.00 152 HIS B N 1
ATOM 5058 C CA . HIS B 1 153 ? -48.940 10.830 31.285 1.00 21.37 152 HIS B CA 1
ATOM 5059 C C . HIS B 1 153 ? -49.907 11.834 30.668 1.00 19.97 152 HIS B C 1
ATOM 5060 O O . HIS B 1 153 ? -50.652 12.512 31.382 1.00 27.04 152 HIS B O 1
ATOM 5067 N N . GLU B 1 154 ? -49.892 11.934 29.339 1.00 18.72 153 GLU B N 1
ATOM 5068 C CA . GLU B 1 154 ? -50.816 12.803 28.630 1.00 18.73 153 GLU B CA 1
ATOM 5069 C C . GLU B 1 154 ? -51.497 12.032 27.508 1.00 20.04 153 GLU B C 1
ATOM 5070 O O . GLU B 1 154 ? -50.837 11.271 26.791 1.00 22.61 153 GLU B O 1
ATOM 5076 N N . PRO B 1 155 ? -52.805 12.209 27.325 1.00 19.82 154 PRO B N 1
ATOM 5077 C CA . PRO B 1 155 ? -53.486 11.535 26.214 1.00 20.96 154 PRO B CA 1
ATOM 5078 C C . PRO B 1 155 ? -52.958 12.010 24.870 1.00 19.51 154 PRO B C 1
ATOM 5079 O O . PRO B 1 155 ? -52.470 13.134 24.729 1.00 17.86 154 PRO B O 1
ATOM 5083 N N . LEU B 1 156 ? -53.059 11.130 23.872 1.00 20.81 155 LEU B N 1
ATOM 5084 C CA . LEU B 1 156 ? -52.612 11.452 22.521 1.00 21.75 155 LEU B CA 1
ATOM 5085 C C . LEU B 1 156 ? -53.597 12.326 21.757 1.00 21.23 155 LEU B C 1
ATOM 5086 O O . LEU B 1 156 ? -53.196 12.986 20.793 1.00 23.19 155 LEU B O 1
ATOM 5091 N N . GLY B 1 157 ? -54.864 12.348 22.160 1.00 24.75 156 GLY B N 1
ATOM 5092 C CA . GLY B 1 157 ? -55.862 13.141 21.468 1.00 20.38 156 GLY B CA 1
ATOM 5093 C C . GLY B 1 157 ? -56.875 12.294 20.724 1.00 21.12 156 GLY B C 1
ATOM 5094 O O . GLY B 1 157 ? -57.780 11.721 21.336 1.00 18.43 156 GLY B O 1
ATOM 5095 N N . VAL B 1 158 ? -56.739 12.211 19.403 1.00 21.65 157 VAL B N 1
ATOM 5096 C CA . VAL B 1 158 ? -57.647 11.446 18.555 1.00 22.45 157 VAL B CA 1
ATOM 5097 C C . VAL B 1 158 ? -56.884 10.266 17.970 1.00 25.19 157 VAL B C 1
ATOM 5098 O O . VAL B 1 158 ? -55.803 10.440 17.394 1.00 26.23 157 VAL B O 1
ATOM 5102 N N . VAL B 1 159 ? -57.447 9.068 18.115 1.00 18.86 158 VAL B N 1
ATOM 5103 C CA . VAL B 1 159 ? -56.809 7.833 17.680 1.00 22.48 158 VAL B CA 1
ATOM 5104 C C . VAL B 1 159 ? -57.765 7.091 16.759 1.00 18.21 158 VAL B C 1
ATOM 5105 O O . VAL B 1 159 ? -58.985 7.111 16.963 1.00 22.24 158 VAL B O 1
ATOM 5109 N N . GLY B 1 160 ? -57.214 6.459 15.728 1.00 20.00 159 GLY B N 1
ATOM 5110 C CA . GLY B 1 160 ? -57.989 5.617 14.830 1.00 22.67 159 GLY B CA 1
ATOM 5111 C C . GLY B 1 160 ? -57.873 4.160 15.241 1.00 21.87 159 GLY B C 1
ATOM 5112 O O . GLY B 1 160 ? -56.788 3.680 15.570 1.00 21.91 159 GLY B O 1
ATOM 5113 N N . GLN B 1 161 ? -59.007 3.464 15.219 1.00 16.83 160 GLN B N 1
ATOM 5114 C CA . GLN B 1 161 ? -59.055 2.062 15.606 1.00 21.05 160 GLN B CA 1
ATOM 5115 C C . GLN B 1 161 ? -59.895 1.283 14.607 1.00 18.33 160 GLN B C 1
ATOM 5116 O O . GLN B 1 161 ? -60.993 1.714 14.242 1.00 20.37 160 GLN B O 1
ATOM 5122 N N . ILE B 1 162 ? -59.373 0.139 14.172 1.00 21.24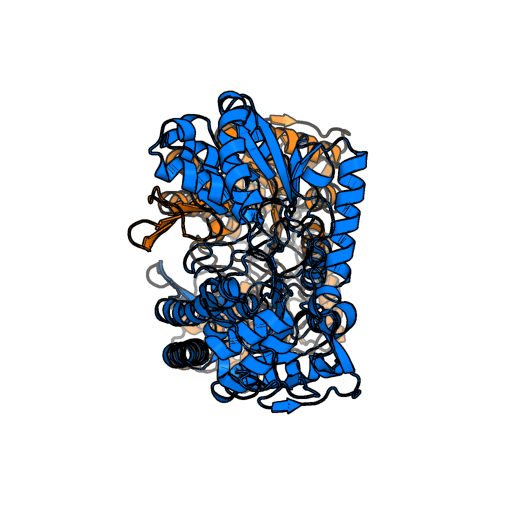 161 ILE B N 1
ATOM 5123 C CA . ILE B 1 162 ? -60.048 -0.748 13.234 1.00 24.62 161 ILE B CA 1
ATOM 5124 C C . ILE B 1 162 ? -60.053 -2.140 13.847 1.00 27.00 161 ILE B C 1
ATOM 5125 O O . ILE B 1 162 ? -58.989 -2.682 14.169 1.00 27.81 161 ILE B O 1
ATOM 5130 N N . ILE B 1 163 ? -61.240 -2.717 14.005 1.00 19.64 162 ILE B N 1
ATOM 5131 C CA . ILE B 1 163 ? -61.385 -3.984 14.717 1.00 24.52 162 ILE B CA 1
ATOM 5132 C C . ILE B 1 163 ? -61.889 -5.053 13.753 1.00 25.54 162 ILE B C 1
ATOM 5133 O O . ILE B 1 163 ? -62.599 -4.734 12.788 1.00 23.92 162 ILE B O 1
ATOM 5138 N N . PRO B 1 164 ? -61.548 -6.328 13.972 1.00 22.93 163 PRO B N 1
ATOM 5139 C CA . PRO B 1 164 ? -61.993 -7.386 13.053 1.00 20.74 163 PRO B CA 1
ATOM 5140 C C . PRO B 1 164 ? -63.364 -7.956 13.390 1.00 24.99 163 PRO B C 1
ATOM 5141 O O . PRO B 1 164 ? -64.082 -7.417 14.238 1.00 24.58 163 PRO B O 1
ATOM 5145 N N . TRP B 1 165 ? -63.733 -9.055 12.725 1.00 25.56 164 TRP B N 1
ATOM 5146 C CA . TRP B 1 165 ? -65.078 -9.610 12.823 1.00 22.55 164 TRP B CA 1
ATOM 5147 C C . TRP B 1 165 ? -65.214 -10.792 13.776 1.00 21.87 164 TRP B C 1
ATOM 5148 O O . TRP B 1 165 ? -66.342 -11.122 14.157 1.00 25.54 164 TRP B O 1
ATOM 5159 N N . ASN B 1 166 ? -64.121 -11.457 14.153 1.00 21.19 165 ASN B N 1
ATOM 5160 C CA . ASN B 1 166 ? -64.251 -12.692 14.922 1.00 24.83 165 ASN B CA 1
ATOM 5161 C C . ASN B 1 166 ? -64.543 -12.457 16.401 1.00 28.78 165 ASN B C 1
ATOM 5162 O O . ASN B 1 166 ? -64.916 -13.408 17.096 1.00 28.31 165 ASN B O 1
ATOM 5167 N N . PHE B 1 167 ? -64.394 -11.229 16.892 1.00 23.78 166 PHE B N 1
ATOM 5168 C CA . PHE B 1 167 ? -64.829 -10.860 18.236 1.00 23.51 166 PHE B CA 1
ATOM 5169 C C . PHE B 1 167 ? -65.280 -9.407 18.215 1.00 23.25 166 PHE B C 1
ATOM 5170 O O . PHE B 1 167 ? -64.674 -8.567 18.888 1.00 19.59 166 PHE B O 1
ATOM 5178 N N . PRO B 1 168 ? -66.351 -9.077 17.483 1.00 23.74 167 PRO B N 1
ATOM 5179 C CA . PRO B 1 168 ? -66.659 -7.654 17.226 1.00 24.02 167 PRO B CA 1
ATOM 5180 C C . PRO B 1 168 ? -66.737 -6.788 18.474 1.00 21.86 167 PRO B C 1
ATOM 5181 O O . PRO B 1 168 ? -66.043 -5.766 18.561 1.00 20.51 167 PRO B O 1
ATOM 5185 N N . LEU B 1 169 ? -67.564 -7.167 19.447 1.00 25.38 168 LEU B N 1
ATOM 5186 C CA . LEU B 1 169 ? -67.706 -6.355 20.651 1.00 22.56 168 LEU B CA 1
ATOM 5187 C C . LEU B 1 169 ? -66.510 -6.507 21.584 1.00 21.33 168 LEU B C 1
ATOM 5188 O O . LEU B 1 169 ? -66.065 -5.523 22.185 1.00 25.46 168 LEU B O 1
ATOM 5193 N N . LEU B 1 170 ? -65.985 -7.727 21.737 1.00 21.22 169 LEU B N 1
ATOM 5194 C CA . LEU B 1 170 ? -64.840 -7.916 22.623 1.00 19.85 169 LEU B CA 1
ATOM 5195 C C . LEU B 1 170 ? -63.585 -7.259 22.059 1.00 18.76 169 LEU B C 1
ATOM 5196 O O . LEU B 1 170 ? -62.788 -6.688 22.813 1.00 22.11 169 LEU B O 1
ATOM 5201 N N . MET B 1 171 ? -63.391 -7.318 20.736 1.00 23.64 170 MET B N 1
ATOM 5202 C CA . MET B 1 171 ? -62.276 -6.588 20.140 1.00 20.89 170 MET B CA 1
ATOM 5203 C C . MET B 1 171 ? -62.469 -5.085 20.269 1.00 16.71 170 MET B C 1
ATOM 5204 O O . MET B 1 171 ? -61.489 -4.346 20.411 1.00 20.73 170 MET B O 1
ATOM 5209 N N . ALA B 1 172 ? -63.717 -4.616 20.209 1.00 20.79 171 ALA B N 1
ATOM 5210 C CA . ALA B 1 172 ? -64.000 -3.212 20.487 1.00 22.87 171 ALA B CA 1
ATOM 5211 C C . ALA B 1 172 ? -63.562 -2.841 21.898 1.00 21.32 171 ALA B C 1
ATOM 5212 O O . ALA B 1 172 ? -62.884 -1.828 22.106 1.00 21.59 171 ALA B O 1
ATOM 5214 N N . ALA B 1 173 ? -63.947 -3.657 22.884 1.00 23.30 172 ALA B N 1
ATOM 5215 C CA . ALA B 1 173 ? -63.562 -3.397 24.268 1.00 19.69 172 ALA B CA 1
ATOM 5216 C C . ALA B 1 173 ? -62.049 -3.449 24.445 1.00 19.00 172 ALA B C 1
ATOM 5217 O O . ALA B 1 173 ? -61.483 -2.667 25.217 1.00 22.67 172 ALA B O 1
ATOM 5219 N N . TRP B 1 174 ? -61.379 -4.375 23.749 1.00 17.57 173 TRP B N 1
ATOM 5220 C CA . TRP B 1 174 ? -59.924 -4.458 23.834 1.00 24.23 173 TRP B CA 1
ATOM 5221 C C . TRP B 1 174 ? -59.262 -3.134 23.481 1.00 22.42 173 TRP B C 1
ATOM 5222 O O . TRP B 1 174 ? -58.167 -2.836 23.973 1.00 20.32 173 TRP B O 1
ATOM 5233 N N . LYS B 1 175 ? -59.900 -2.337 22.630 1.00 17.98 174 LYS B N 1
ATOM 5234 C CA . LYS B 1 175 ? -59.350 -1.070 22.169 1.00 20.82 174 LYS B CA 1
ATOM 5235 C C . LYS B 1 175 ? -60.059 0.153 22.729 1.00 20.76 174 LYS B C 1
ATOM 5236 O O . LYS B 1 175 ? -59.398 1.145 23.044 1.00 25.47 174 LYS B O 1
ATOM 5242 N N . LEU B 1 176 ? -61.389 0.121 22.862 1.00 22.02 175 LEU B N 1
ATOM 5243 C CA . LEU B 1 176 ? -62.092 1.286 23.391 1.00 19.03 175 LEU B CA 1
ATOM 5244 C C . LEU B 1 176 ? -61.723 1.545 24.845 1.00 17.85 175 LEU B C 1
ATOM 5245 O O . LEU B 1 176 ? -61.492 2.694 25.235 1.00 23.89 175 LEU B O 1
ATOM 5250 N N . ALA B 1 177 ? -61.637 0.491 25.657 1.00 20.64 176 ALA B N 1
ATOM 5251 C CA . ALA B 1 177 ? -61.429 0.677 27.092 1.00 19.89 176 ALA B CA 1
ATOM 5252 C C . ALA B 1 177 ? -60.099 1.344 27.427 1.00 18.81 176 ALA B C 1
ATOM 5253 O O . ALA B 1 177 ? -60.105 2.311 28.208 1.00 19.31 176 ALA B O 1
ATOM 5255 N N . PRO B 1 178 ? -58.947 0.909 26.899 1.00 19.20 177 PRO B N 1
ATOM 5256 C CA . PRO B 1 178 ? -57.699 1.586 27.292 1.00 15.65 177 PRO B CA 1
ATOM 5257 C C . PRO B 1 178 ? -57.548 2.968 26.685 1.00 19.69 177 PRO B C 1
ATOM 5258 O O . PRO B 1 178 ? -57.045 3.878 27.355 1.00 17.60 177 PRO B O 1
ATOM 5262 N N . ALA B 1 179 ? -57.967 3.154 25.431 1.00 20.14 178 ALA B N 1
ATOM 5263 C CA . ALA B 1 179 ? -57.852 4.467 24.804 1.00 20.32 178 ALA B CA 1
ATOM 5264 C C . ALA B 1 179 ? -58.778 5.478 25.467 1.00 18.39 178 ALA B C 1
ATOM 5265 O O . ALA B 1 179 ? -58.406 6.644 25.648 1.00 20.54 178 ALA B O 1
ATOM 5267 N N . LEU B 1 180 ? -59.988 5.051 25.839 1.00 13.91 179 LEU B N 1
ATOM 5268 C CA . LEU B 1 180 ? -60.899 5.942 26.552 1.00 18.95 179 LEU B CA 1
ATOM 5269 C C . LEU B 1 180 ? -60.396 6.226 27.961 1.00 21.91 179 LEU B C 1
ATOM 5270 O O . LEU B 1 180 ? -60.436 7.375 28.418 1.00 15.33 179 LEU B O 1
ATOM 5275 N N . ALA B 1 181 ? -59.945 5.188 28.675 1.00 17.37 180 ALA B N 1
ATOM 5276 C CA . ALA B 1 181 ? -59.360 5.391 29.998 1.00 17.10 180 ALA B CA 1
ATOM 5277 C C . ALA B 1 181 ? -58.201 6.376 29.946 1.00 23.46 180 ALA B C 1
ATOM 5278 O O . ALA B 1 181 ? -58.007 7.169 30.875 1.00 17.61 180 ALA B O 1
ATOM 5280 N N . ALA B 1 182 ? -57.429 6.352 28.861 1.00 17.45 181 ALA B N 1
ATOM 5281 C CA . ALA B 1 182 ? -56.283 7.239 28.723 1.00 17.36 181 ALA B CA 1
ATOM 5282 C C . ALA B 1 182 ? -56.676 8.663 28.358 1.00 17.50 181 ALA B C 1
ATOM 5283 O O . ALA B 1 182 ? -55.805 9.538 28.334 1.00 15.18 181 ALA B O 1
ATOM 5285 N N . GLY B 1 183 ? -57.951 8.915 28.076 1.00 17.43 182 GLY B N 1
ATOM 5286 C CA . GLY B 1 183 ? -58.409 10.252 27.760 1.00 17.17 182 GLY B CA 1
ATOM 5287 C C . GLY B 1 183 ? -58.379 10.615 26.294 1.00 22.65 182 GLY B C 1
ATOM 5288 O O . GLY B 1 183 ? -58.316 11.807 25.970 1.00 22.90 182 GLY B O 1
ATOM 5289 N N . ASN B 1 184 ? -58.423 9.636 25.397 1.00 20.98 183 ASN B N 1
ATOM 5290 C CA . ASN B 1 184 ? -58.429 9.894 23.966 1.00 18.99 183 ASN B CA 1
ATOM 5291 C C . ASN B 1 184 ? -59.843 9.817 23.404 1.00 26.15 183 ASN B C 1
ATOM 5292 O O . ASN B 1 184 ? -60.704 9.100 23.922 1.00 24.39 183 ASN B O 1
ATOM 5297 N N . CYS B 1 185 ? -60.072 10.570 22.331 1.00 20.79 184 CYS B N 1
ATOM 5298 C CA . CYS B 1 185 ? -61.266 10.420 21.513 1.00 19.08 184 CYS B CA 1
ATOM 5299 C C . CYS B 1 185 ? -60.976 9.422 20.400 1.00 15.62 184 CYS B C 1
ATOM 5300 O O . CYS B 1 185 ? -59.856 9.361 19.886 1.00 18.86 184 CYS B O 1
ATOM 5303 N N . VAL B 1 186 ? -61.985 8.636 20.033 1.00 17.75 185 VAL B N 1
ATOM 5304 C CA . VAL B 1 186 ? -61.796 7.480 19.165 1.00 15.77 185 VAL B CA 1
ATOM 5305 C C . VAL B 1 186 ? -62.643 7.624 17.909 1.00 14.88 185 VAL B C 1
ATOM 5306 O O . VAL B 1 186 ? -63.828 7.970 17.984 1.00 17.47 185 VAL B O 1
ATOM 5310 N N . VAL B 1 187 ? -62.025 7.372 16.761 1.00 16.04 186 VAL B N 1
ATOM 5311 C CA . VAL B 1 187 ? -62.725 7.056 15.523 1.00 17.30 186 VAL B CA 1
ATOM 5312 C C . VAL B 1 187 ? -62.571 5.553 15.320 1.00 15.64 186 VAL B C 1
ATOM 5313 O O . VAL B 1 187 ? -61.458 5.055 15.121 1.00 20.38 186 VAL B O 1
ATOM 5317 N N . LEU B 1 188 ? -63.682 4.825 15.380 1.00 17.58 187 LEU B N 1
ATOM 5318 C CA . LEU B 1 188 ? -63.674 3.368 15.379 1.00 13.14 187 LEU B CA 1
ATOM 5319 C C . LEU B 1 188 ? -64.312 2.858 14.095 1.00 20.03 187 LEU B C 1
ATOM 5320 O O . LEU B 1 188 ? -65.436 3.245 13.761 1.00 21.73 187 LEU B O 1
ATOM 5325 N N . LYS B 1 189 ? -63.596 1.991 13.382 1.00 23.24 188 LYS B N 1
ATOM 5326 C CA . LYS B 1 189 ? -64.104 1.405 12.146 1.00 22.23 188 LYS B CA 1
ATOM 5327 C C . LYS B 1 189 ? -64.367 -0.080 12.343 1.00 19.23 188 LYS B C 1
ATOM 5328 O O . LYS B 1 189 ? -63.411 -0.867 12.428 1.00 17.89 188 LYS B O 1
ATOM 5334 N N . PRO B 1 190 ? -65.620 -0.513 12.409 1.00 19.71 189 PRO B N 1
ATOM 5335 C CA . PRO B 1 190 ? -65.905 -1.939 12.586 1.00 18.03 189 PRO B CA 1
ATOM 5336 C C . PRO B 1 190 ? -65.817 -2.707 11.274 1.00 18.33 189 PRO B C 1
ATOM 5337 O O . PRO B 1 190 ? -65.903 -2.148 10.179 1.00 23.02 189 PRO B O 1
ATOM 5341 N N . ALA B 1 191 ? -65.631 -4.018 11.416 1.00 20.74 190 ALA B N 1
ATOM 5342 C CA . ALA B 1 191 ? -65.570 -4.910 10.265 1.00 24.59 190 ALA B CA 1
ATOM 5343 C C . ALA B 1 191 ? -66.863 -4.843 9.464 1.00 24.63 190 ALA B C 1
ATOM 5344 O O . ALA B 1 191 ? -67.960 -4.945 10.023 1.00 26.79 190 ALA B O 1
ATOM 5346 N N . GLU B 1 192 ? -66.733 -4.658 8.147 1.00 27.07 191 GLU B N 1
ATOM 5347 C CA . GLU B 1 192 ? -67.911 -4.620 7.289 1.00 22.78 191 GLU B CA 1
ATOM 5348 C C . GLU B 1 192 ? -68.719 -5.910 7.350 1.00 20.61 191 GLU B C 1
ATOM 5349 O O . GLU B 1 192 ? -69.894 -5.908 6.966 1.00 28.68 191 GLU B O 1
ATOM 5355 N N . GLN B 1 193 ? -68.126 -7.008 7.824 1.00 22.60 192 GLN B N 1
ATOM 5356 C CA . GLN B 1 193 ? -68.895 -8.230 8.015 1.00 21.52 192 GLN B CA 1
ATOM 5357 C C . GLN B 1 193 ? -69.779 -8.172 9.255 1.00 24.29 192 GLN B C 1
ATOM 5358 O O . GLN B 1 193 ? -70.858 -8.774 9.265 1.00 20.20 192 GLN B O 1
ATOM 5364 N N . THR B 1 194 ? -69.356 -7.458 10.298 1.00 24.23 193 THR B N 1
ATOM 5365 C CA . THR B 1 194 ? -70.030 -7.482 11.598 1.00 26.28 193 THR B CA 1
ATOM 5366 C C . THR B 1 194 ? -70.214 -6.072 12.151 1.00 26.19 193 THR B C 1
ATOM 5367 O O . THR B 1 194 ? -69.610 -5.705 13.165 1.00 24.63 193 THR B O 1
ATOM 5371 N N . PRO B 1 195 ? -71.048 -5.247 11.502 1.00 22.92 194 PRO B N 1
ATOM 5372 C CA . PRO B 1 195 ? -71.287 -3.890 12.011 1.00 19.79 194 PRO B CA 1
ATOM 5373 C C . PRO B 1 195 ? -72.397 -3.794 13.050 1.00 27.80 194 PRO B C 1
ATOM 5374 O O . PRO B 1 195 ? -72.517 -2.777 13.740 1.00 28.24 194 PRO B O 1
ATOM 5378 N N . LEU B 1 196 ? -73.225 -4.832 13.162 1.00 27.74 195 LEU B N 1
ATOM 5379 C CA . LEU B 1 196 ? -74.469 -4.706 13.916 1.00 25.79 195 LEU B CA 1
ATOM 5380 C C . LEU B 1 196 ? -74.220 -4.516 15.409 1.00 24.12 195 LEU B C 1
ATOM 5381 O O . LEU B 1 196 ? -74.819 -3.635 16.037 1.00 24.61 195 LEU B O 1
ATOM 5386 N N . GLY B 1 197 ? -73.359 -5.349 15.998 1.00 24.42 196 GLY B N 1
ATOM 5387 C CA . GLY B 1 197 ? -73.180 -5.323 17.443 1.00 17.98 196 GLY B CA 1
ATOM 5388 C C . GLY B 1 197 ? -72.783 -3.959 17.980 1.00 22.95 196 GLY B C 1
ATOM 5389 O O . GLY B 1 197 ? -73.353 -3.478 18.963 1.00 28.59 196 GLY B O 1
ATOM 5390 N N . ILE B 1 198 ? -71.781 -3.330 17.356 1.00 24.44 197 ILE B N 1
ATOM 5391 C CA . ILE B 1 198 ? -71.313 -2.023 17.817 1.00 25.24 197 ILE B CA 1
ATOM 5392 C C . ILE B 1 198 ? -72.458 -1.014 17.847 1.00 26.39 197 ILE B C 1
ATOM 5393 O O . ILE B 1 198 ? -72.589 -0.236 18.800 1.00 25.51 197 ILE B O 1
ATOM 5398 N N . CYS B 1 199 ? -73.290 -0.993 16.800 1.00 20.58 198 CYS B N 1
ATOM 5399 C CA . CYS B 1 199 ? -74.437 -0.088 16.772 1.00 22.50 198 CYS B CA 1
ATOM 5400 C C . CYS B 1 199 ? -75.320 -0.292 17.996 1.00 22.80 198 CYS B C 1
ATOM 5401 O O . CYS B 1 199 ? -75.663 0.665 18.699 1.00 29.23 198 CYS B O 1
ATOM 5404 N N . VAL B 1 200 ? -75.705 -1.544 18.257 1.00 25.46 199 VAL B N 1
ATOM 5405 C CA . VAL B 1 200 ? -76.553 -1.850 19.405 1.00 27.56 199 VAL B CA 1
ATOM 5406 C C . VAL B 1 200 ? -75.874 -1.429 20.703 1.00 26.19 199 VAL B C 1
ATOM 5407 O O . VAL B 1 200 ? -76.519 -0.887 21.609 1.00 29.34 199 VAL B O 1
ATOM 5411 N N . LEU B 1 201 ? -74.564 -1.666 20.813 1.00 26.92 200 LEU B N 1
ATOM 5412 C CA . LEU B 1 201 ? -73.827 -1.214 21.990 1.00 28.53 200 LEU B CA 1
ATOM 5413 C C . LEU B 1 201 ? -73.888 0.301 22.135 1.00 25.29 200 LEU B C 1
ATOM 5414 O O . LEU B 1 201 ? -74.096 0.819 23.238 1.00 22.53 200 LEU B O 1
ATOM 5419 N N . LEU B 1 202 ? -73.708 1.027 21.030 1.00 29.16 201 LEU B N 1
ATOM 5420 C CA . LEU B 1 202 ? -73.711 2.485 21.093 1.00 31.22 201 LEU B CA 1
ATOM 5421 C C . LEU B 1 202 ? -75.076 3.015 21.505 1.00 27.25 201 LEU B C 1
ATOM 5422 O O . LEU B 1 202 ? -75.170 4.008 22.237 1.00 23.19 201 LEU B O 1
ATOM 5427 N N . GLU B 1 203 ? -76.148 2.377 21.027 1.00 28.43 202 GLU B N 1
ATOM 5428 C CA . GLU B 1 203 ? -77.490 2.741 21.469 1.00 28.92 202 GLU B CA 1
ATOM 5429 C C . GLU B 1 203 ? -77.637 2.603 22.978 1.00 24.77 202 GLU B C 1
ATOM 5430 O O . GLU B 1 203 ? -78.451 3.304 23.590 1.00 22.89 202 GLU B O 1
ATOM 5436 N N . LEU B 1 204 ? -76.853 1.718 23.595 1.00 28.59 203 LEU B N 1
ATOM 5437 C CA . LEU B 1 204 ? -76.978 1.434 25.019 1.00 30.79 203 LEU B CA 1
ATOM 5438 C C . LEU B 1 204 ? -76.114 2.339 25.885 1.00 20.95 203 LEU B C 1
ATOM 5439 O O . LEU B 1 204 ? -76.492 2.638 27.022 1.00 31.14 203 LEU B O 1
ATOM 5444 N N . ILE B 1 205 ? -74.965 2.780 25.377 1.00 25.99 204 ILE B N 1
ATOM 5445 C CA . ILE B 1 205 ? -73.970 3.472 26.190 1.00 27.82 204 ILE B CA 1
ATOM 5446 C C . ILE B 1 205 ? -73.642 4.868 25.684 1.00 20.85 204 ILE B C 1
ATOM 5447 O O . ILE B 1 205 ? -72.865 5.575 26.344 1.00 20.87 204 ILE B O 1
ATOM 5452 N N . GLY B 1 206 ? -74.177 5.280 24.530 1.00 25.54 205 GLY B N 1
ATOM 5453 C CA . GLY B 1 206 ? -73.807 6.568 23.955 1.00 27.52 205 GLY B CA 1
ATOM 5454 C C . GLY B 1 206 ? -73.922 7.729 24.924 1.00 25.44 205 GLY B C 1
ATOM 5455 O O . GLY B 1 206 ? -72.999 8.536 25.055 1.00 28.43 205 GLY B O 1
ATOM 5456 N N . ASP B 1 207 ? -75.066 7.840 25.607 1.00 27.37 206 ASP B N 1
ATOM 5457 C CA . ASP B 1 207 ? -75.291 8.957 26.521 1.00 29.87 206 ASP B CA 1
ATOM 5458 C C . ASP B 1 207 ? -74.218 9.062 27.601 1.00 31.15 206 ASP B C 1
ATOM 5459 O O . ASP B 1 207 ? -74.022 10.146 28.161 1.00 34.27 206 ASP B O 1
ATOM 5464 N N . LEU B 1 208 ? -73.525 7.963 27.912 1.00 31.62 207 LEU B N 1
ATOM 5465 C CA . LEU B 1 208 ? -72.492 7.991 28.941 1.00 22.22 207 LEU B CA 1
ATOM 5466 C C . LEU B 1 208 ? -71.235 8.728 28.502 1.00 30.31 207 LEU B C 1
ATOM 5467 O O . LEU B 1 208 ? -70.396 9.041 29.354 1.00 26.14 207 LEU B O 1
ATOM 5472 N N . LEU B 1 209 ? -71.087 9.020 27.213 1.00 25.27 208 LEU B N 1
ATOM 5473 C CA . LEU B 1 209 ? -69.872 9.672 26.759 1.00 24.18 208 LEU B CA 1
ATOM 5474 C C . LEU B 1 209 ? -70.164 11.078 26.246 1.00 24.73 208 LEU B C 1
ATOM 5475 O O . LEU B 1 209 ? -71.234 11.337 25.688 1.00 29.64 208 LEU B O 1
ATOM 5480 N N . PRO B 1 210 ? -69.231 12.010 26.448 1.00 25.05 209 PRO B N 1
ATOM 5481 C CA . PRO B 1 210 ? -69.406 13.344 25.883 1.00 23.29 209 PRO B CA 1
ATOM 5482 C C . PRO B 1 210 ? -69.513 13.277 24.372 1.00 25.48 209 PRO B C 1
ATOM 5483 O O . PRO B 1 210 ? -68.946 12.374 23.731 1.00 19.88 209 PRO B O 1
ATOM 5487 N N . PRO B 1 211 ? -70.264 14.197 23.768 1.00 21.62 210 PRO B N 1
ATOM 5488 C CA . PRO B 1 211 ? -70.389 14.207 22.305 1.00 22.14 210 PRO B CA 1
ATOM 5489 C C . PRO B 1 211 ? -69.033 14.279 21.618 1.00 16.92 210 PRO B C 1
ATOM 5490 O O . PRO B 1 211 ? -68.140 15.020 22.035 1.00 24.24 210 PRO B O 1
ATOM 5494 N N . GLY B 1 212 ? -68.878 13.480 20.565 1.00 18.39 211 GLY B N 1
ATOM 5495 C CA . GLY B 1 212 ? -67.658 13.468 19.788 1.00 18.53 211 GLY B CA 1
ATOM 5496 C C . GLY B 1 212 ? -66.516 12.669 20.374 1.00 18.10 211 GLY B C 1
ATOM 5497 O O . GLY B 1 212 ? -65.462 12.576 19.737 1.00 19.88 211 GLY B O 1
ATOM 5498 N N . VAL B 1 213 ? -66.687 12.075 21.555 1.00 17.33 212 VAL B N 1
ATOM 5499 C CA . VAL B 1 213 ? -65.603 11.292 22.137 1.00 19.24 212 VAL B CA 1
ATOM 5500 C C . VAL B 1 213 ? -65.502 9.927 21.471 1.00 20.82 212 VAL B C 1
ATOM 5501 O O . VAL B 1 213 ? -64.405 9.466 21.136 1.00 19.28 212 VAL B O 1
ATOM 5505 N N . LEU B 1 214 ? -66.636 9.267 21.253 1.00 23.33 213 LEU B N 1
ATOM 5506 C CA . LEU B 1 214 ? -66.677 7.981 20.565 1.00 22.23 213 LEU B CA 1
ATOM 5507 C C . LEU B 1 214 ? -67.497 8.154 19.296 1.00 20.94 213 LEU B C 1
ATOM 5508 O O . LEU B 1 214 ? -68.710 8.383 19.357 1.00 17.87 213 LEU B O 1
ATOM 5513 N N . ASN B 1 215 ? -66.832 8.048 18.150 1.00 17.84 214 ASN B N 1
ATOM 5514 C CA . ASN B 1 215 ? -67.481 8.118 16.851 1.00 20.71 214 ASN B CA 1
ATOM 5515 C C . ASN B 1 215 ? -67.174 6.835 16.096 1.00 20.08 214 ASN B C 1
ATOM 5516 O O . ASN B 1 215 ? -66.014 6.416 16.022 1.00 19.50 214 ASN B O 1
ATOM 5521 N N . VAL B 1 216 ? -68.210 6.213 15.542 1.00 20.97 215 VAL B N 1
ATOM 5522 C CA . VAL B 1 216 ? -68.089 4.934 14.854 1.00 26.67 215 VAL B CA 1
ATOM 5523 C C . VAL B 1 216 ? -68.590 5.102 13.429 1.00 24.41 215 VAL B C 1
ATOM 5524 O O . VAL B 1 216 ? -69.759 5.446 13.210 1.00 21.86 215 VAL B O 1
ATOM 5528 N N . VAL B 1 217 ? -67.705 4.866 12.465 1.00 23.77 216 VAL B N 1
ATOM 5529 C CA . VAL B 1 217 ? -68.017 4.980 11.045 1.00 24.87 216 VAL B CA 1
ATOM 5530 C C . VAL B 1 217 ? -67.992 3.588 10.427 1.00 27.92 216 VAL B C 1
ATOM 5531 O O . VAL B 1 217 ? -66.957 2.910 10.444 1.00 26.95 216 VAL B O 1
ATOM 5535 N N . GLN B 1 218 ? -69.131 3.164 9.887 1.00 29.05 217 GLN B N 1
ATOM 5536 C CA . GLN B 1 218 ? -69.240 1.879 9.216 1.00 21.47 217 GLN B CA 1
ATOM 5537 C C . GLN B 1 218 ? -68.793 1.992 7.763 1.00 27.41 217 GLN B C 1
ATOM 5538 O O . GLN B 1 218 ? -69.020 3.007 7.103 1.00 34.03 217 GLN B O 1
ATOM 5544 N N . GLY B 1 219 ? -68.179 0.931 7.258 1.00 29.08 218 GLY B N 1
ATOM 5545 C CA . GLY B 1 219 ? -67.772 0.919 5.866 1.00 24.56 218 GLY B CA 1
ATOM 5546 C C . GLY B 1 219 ? -66.748 -0.173 5.608 1.00 25.80 218 GLY B C 1
ATOM 5547 O O . GLY B 1 219 ? -66.572 -1.085 6.412 1.00 26.67 218 GLY B O 1
ATOM 5548 N N . PHE B 1 220 ? -66.090 -0.058 4.457 1.00 20.52 219 PHE B N 1
ATOM 5549 C CA . PHE B 1 220 ? -65.161 -1.066 3.970 1.00 27.63 219 PHE B CA 1
ATOM 5550 C C . PHE B 1 220 ? -63.708 -0.671 4.211 1.00 28.74 219 PHE B C 1
ATOM 5551 O O . PHE B 1 220 ? -63.356 0.512 4.233 1.00 25.95 219 PHE B O 1
ATOM 5559 N N . GLY B 1 221 ? -62.867 -1.696 4.391 1.00 29.28 220 GLY B N 1
ATOM 5560 C CA . GLY B 1 221 ? -61.479 -1.470 4.770 1.00 28.92 220 GLY B CA 1
ATOM 5561 C C . GLY B 1 221 ? -60.672 -0.701 3.745 1.00 31.52 220 GLY B C 1
ATOM 5562 O O . GLY B 1 221 ? -59.777 0.068 4.104 1.00 28.46 220 GLY B O 1
ATOM 5563 N N A ARG B 1 222 ? -60.960 -0.901 2.464 0.61 30.21 221 ARG B N 1
ATOM 5564 N N B ARG B 1 222 ? -60.959 -0.903 2.463 0.39 30.09 221 ARG B N 1
ATOM 5565 C CA A ARG B 1 222 ? -60.273 -0.176 1.404 0.61 30.16 221 ARG B CA 1
ATOM 5566 C CA B ARG B 1 222 ? -60.278 -0.178 1.400 0.39 29.41 221 ARG B CA 1
ATOM 5567 C C A ARG B 1 222 ? -60.964 1.134 1.049 0.61 28.15 221 ARG B C 1
ATOM 5568 C C B ARG B 1 222 ? -60.927 1.164 1.098 0.39 29.63 221 ARG B C 1
ATOM 5569 O O A ARG B 1 222 ? -60.499 1.842 0.150 0.61 29.45 221 ARG B O 1
ATOM 5570 O O B ARG B 1 222 ? -60.402 1.922 0.276 0.39 29.44 221 ARG B O 1
ATOM 5585 N N . GLU B 1 223 ? -62.052 1.471 1.740 1.00 29.01 222 GLU B N 1
ATOM 5586 C CA . GLU B 1 223 ? -62.681 2.778 1.620 1.00 29.36 222 GLU B CA 1
ATOM 5587 C C . GLU B 1 223 ? -62.537 3.509 2.947 1.00 28.97 222 GLU B C 1
ATOM 5588 O O . GLU B 1 223 ? -61.644 4.346 3.109 1.00 32.31 222 GLU B O 1
ATOM 5594 N N . ALA B 1 224 ? -63.414 3.193 3.903 1.00 33.09 223 ALA B N 1
ATOM 5595 C CA . ALA B 1 224 ? -63.336 3.820 5.219 1.00 37.80 223 ALA B CA 1
ATOM 5596 C C . ALA B 1 224 ? -62.024 3.484 5.920 1.00 32.06 223 ALA B C 1
ATOM 5597 O O . ALA B 1 224 ? -61.385 4.362 6.512 1.00 36.71 223 ALA B O 1
ATOM 5599 N N . GLY B 1 225 ? -61.611 2.215 5.875 1.00 31.33 224 GLY B N 1
ATOM 5600 C CA . GLY B 1 225 ? -60.376 1.825 6.537 1.00 27.43 224 GLY B CA 1
ATOM 5601 C C . GLY B 1 225 ? -59.150 2.504 5.956 1.00 25.43 224 GLY B C 1
ATOM 5602 O O . GLY B 1 225 ? -58.234 2.882 6.691 1.00 32.61 224 GLY B O 1
ATOM 5603 N N . GLU B 1 226 ? -59.107 2.656 4.631 1.00 27.23 225 GLU B N 1
ATOM 5604 C CA . GLU B 1 226 ? -57.994 3.366 4.008 1.00 31.75 225 GLU B CA 1
ATOM 5605 C C . GLU B 1 226 ? -57.988 4.835 4.412 1.00 30.90 225 GLU B C 1
ATOM 5606 O O . GLU B 1 226 ? -56.956 5.369 4.835 1.00 32.49 225 GLU B O 1
ATOM 5612 N N . ALA B 1 227 ? -59.132 5.510 4.266 1.00 28.01 226 ALA B N 1
ATOM 5613 C CA . ALA B 1 227 ? -59.243 6.906 4.679 1.00 30.89 226 ALA B CA 1
ATOM 5614 C C . ALA B 1 227 ? -58.814 7.097 6.127 1.00 31.82 226 ALA B C 1
ATOM 5615 O O . ALA B 1 227 ? -58.246 8.138 6.478 1.00 29.62 226 ALA B O 1
ATOM 5617 N N . LEU B 1 228 ? -59.080 6.107 6.980 1.00 29.10 227 LEU B N 1
ATOM 5618 C CA . LEU B 1 228 ? -58.720 6.202 8.389 1.00 32.30 227 LEU B CA 1
ATOM 5619 C C . LEU B 1 228 ? -57.233 5.941 8.613 1.00 33.49 227 LEU B C 1
ATOM 5620 O O . LEU B 1 228 ? -56.586 6.659 9.384 1.00 30.67 227 LEU B O 1
ATOM 5625 N N . ALA B 1 229 ? -56.678 4.920 7.952 1.00 32.30 228 ALA B N 1
ATOM 5626 C CA . ALA B 1 229 ? -55.287 4.541 8.185 1.00 29.07 228 ALA B CA 1
ATOM 5627 C C . ALA B 1 229 ? -54.301 5.605 7.712 1.00 35.03 228 ALA B C 1
ATOM 5628 O O . ALA B 1 229 ? -53.192 5.697 8.251 1.00 34.40 228 ALA B O 1
ATOM 5630 N N . THR B 1 230 ? -54.676 6.414 6.724 1.00 38.52 229 THR B N 1
ATOM 5631 C CA . THR B 1 230 ? -53.794 7.446 6.195 1.00 33.19 229 THR B CA 1
ATOM 5632 C C . THR B 1 230 ? -54.148 8.836 6.699 1.00 30.79 229 THR B C 1
ATOM 5633 O O . THR B 1 230 ? -53.520 9.811 6.275 1.00 30.65 229 THR B O 1
ATOM 5637 N N . SER B 1 231 ? -55.144 8.945 7.574 1.00 30.63 230 SER B N 1
ATOM 5638 C CA . SER B 1 231 ? -55.543 10.237 8.112 1.00 31.79 230 SER B CA 1
ATOM 5639 C C . SER B 1 231 ? -54.368 10.933 8.785 1.00 33.04 230 SER B C 1
ATOM 5640 O O . SER B 1 231 ? -53.680 10.351 9.629 1.00 30.97 230 SER B O 1
ATOM 5643 N N . LYS B 1 232 ? -54.133 12.181 8.392 1.00 30.02 231 LYS B N 1
ATOM 5644 C CA A LYS B 1 232 ? -53.121 13.012 9.032 0.44 29.49 231 LYS B CA 1
ATOM 5645 C CA B LYS B 1 232 ? -53.129 13.031 9.017 0.56 29.08 231 LYS B CA 1
ATOM 5646 C C . LYS B 1 232 ? -53.641 13.692 10.290 1.00 25.84 231 LYS B C 1
ATOM 5647 O O . LYS B 1 232 ? -52.944 14.543 10.855 1.00 24.27 231 LYS B O 1
ATOM 5658 N N . ARG B 1 233 ? -54.837 13.318 10.743 1.00 20.67 232 ARG B N 1
ATOM 5659 C CA . ARG B 1 233 ? -55.501 13.935 11.882 1.00 26.24 232 ARG B CA 1
ATOM 5660 C C . ARG B 1 233 ? -55.654 12.983 13.061 1.00 22.40 232 ARG B C 1
ATOM 5661 O O . ARG B 1 233 ? -56.337 13.319 14.033 1.00 26.22 232 ARG B O 1
ATOM 5669 N N . ILE B 1 234 ? -55.046 11.802 12.995 1.00 18.36 233 ILE B N 1
ATOM 5670 C CA . ILE B 1 234 ? -55.002 10.865 14.110 1.00 22.05 233 ILE B CA 1
ATOM 5671 C C . ILE B 1 234 ? -53.586 10.868 14.664 1.00 24.94 233 ILE B C 1
ATOM 5672 O O . ILE B 1 234 ? -52.614 11.003 13.911 1.00 18.54 233 ILE B O 1
ATOM 5677 N N . ALA B 1 235 ? -53.470 10.745 15.984 1.00 28.44 234 ALA B N 1
ATOM 5678 C CA . ALA B 1 235 ? -52.161 10.695 16.620 1.00 28.59 234 ALA B CA 1
ATOM 5679 C C . ALA B 1 235 ? -51.610 9.281 16.725 1.00 30.11 234 ALA B C 1
ATOM 5680 O O . ALA B 1 235 ? -50.431 9.116 17.051 1.00 35.67 234 ALA B O 1
ATOM 5682 N N . LYS B 1 236 ? -52.423 8.268 16.435 1.00 25.36 235 LYS B N 1
ATOM 5683 C CA . LYS B 1 236 ? -52.007 6.879 16.544 1.00 27.78 235 LYS B CA 1
ATOM 5684 C C . LYS B 1 236 ? -52.993 6.018 15.769 1.00 27.69 235 LYS B C 1
ATOM 5685 O O . LYS B 1 236 ? -54.182 6.337 15.694 1.00 25.45 235 LYS B O 1
ATOM 5691 N N . ILE B 1 237 ? -52.492 4.930 15.187 1.00 25.20 236 ILE B N 1
ATOM 5692 C CA . ILE B 1 237 ? -53.348 3.939 14.551 1.00 24.55 236 ILE B CA 1
ATOM 5693 C C . ILE B 1 237 ? -53.220 2.617 15.298 1.00 24.50 236 ILE B C 1
ATOM 5694 O O . ILE B 1 237 ? -52.156 2.276 15.828 1.00 25.68 236 ILE B O 1
ATOM 5699 N N . ALA B 1 238 ? -54.327 1.878 15.355 1.00 28.52 237 ALA B N 1
ATOM 5700 C CA . ALA B 1 238 ? -54.378 0.580 16.014 1.00 24.83 237 ALA B CA 1
ATOM 5701 C C . ALA B 1 238 ? -55.191 -0.375 15.156 1.00 26.20 237 ALA B C 1
ATOM 5702 O O . ALA B 1 238 ? -56.298 -0.034 14.730 1.00 23.11 237 ALA B O 1
ATOM 5704 N N . PHE B 1 239 ? -54.646 -1.564 14.905 1.00 32.11 238 PHE B N 1
ATOM 5705 C CA . PHE B 1 239 ? -55.254 -2.490 13.960 1.00 28.38 238 PHE B CA 1
ATOM 5706 C C . PHE B 1 239 ? -55.050 -3.925 14.422 1.00 31.74 238 PHE B C 1
ATOM 5707 O O . PHE B 1 239 ? -53.955 -4.300 14.849 1.00 29.10 238 PHE B O 1
ATOM 5715 N N . THR B 1 240 ? -56.115 -4.717 14.335 1.00 30.31 239 THR B N 1
ATOM 5716 C CA . THR B 1 240 ? -56.049 -6.162 14.502 1.00 26.72 239 THR B CA 1
ATOM 5717 C C . THR B 1 240 ? -56.598 -6.817 13.243 1.00 31.65 239 THR B C 1
ATOM 5718 O O . THR B 1 240 ? -57.671 -6.437 12.764 1.00 36.83 239 THR B O 1
ATOM 5722 N N . GLY B 1 241 ? -55.872 -7.791 12.707 1.00 32.17 240 GLY B N 1
ATOM 5723 C CA . GLY B 1 241 ? -56.343 -8.434 11.488 1.00 30.73 240 GLY B CA 1
ATOM 5724 C C . GLY B 1 241 ? -55.234 -9.220 10.804 1.00 39.03 240 GLY B C 1
ATOM 5725 O O . GLY B 1 241 ? -54.312 -9.710 11.455 1.00 40.64 240 GLY B O 1
ATOM 5726 N N . SER B 1 242 ? -55.354 -9.318 9.482 1.00 36.38 241 SER B N 1
ATOM 5727 C CA . SER B 1 242 ? -54.472 -10.159 8.684 1.00 39.44 241 SER B CA 1
ATOM 5728 C C . SER B 1 242 ? -53.142 -9.470 8.403 1.00 42.36 241 SER B C 1
ATOM 5729 O O . SER B 1 242 ? -53.081 -8.253 8.201 1.00 45.50 241 SER B O 1
ATOM 5732 N N . THR B 1 243 ? -52.077 -10.270 8.398 1.00 42.70 242 THR B N 1
ATOM 5733 C CA . THR B 1 243 ? -50.716 -9.764 8.232 1.00 41.99 242 THR B CA 1
ATOM 5734 C C . THR B 1 243 ? -50.515 -8.825 7.042 1.00 43.37 242 THR B C 1
ATOM 5735 O O . THR B 1 243 ? -49.848 -7.792 7.223 1.00 40.22 242 THR B O 1
ATOM 5739 N N . PRO B 1 244 ? -51.023 -9.102 5.830 1.00 43.74 243 PRO B N 1
ATOM 5740 C CA . PRO B 1 244 ? -50.778 -8.156 4.724 1.00 39.98 243 PRO B CA 1
ATOM 5741 C C . PRO B 1 244 ? -51.349 -6.765 4.959 1.00 43.14 243 PRO B C 1
ATOM 5742 O O . PRO B 1 244 ? -50.703 -5.773 4.599 1.00 33.34 243 PRO B O 1
ATOM 5746 N N . VAL B 1 245 ? -52.542 -6.657 5.550 1.00 39.91 244 VAL B N 1
ATOM 5747 C CA . VAL B 1 245 ? -53.098 -5.336 5.816 1.00 41.99 244 VAL B CA 1
ATOM 5748 C C . VAL B 1 245 ? -52.385 -4.677 6.987 1.00 40.14 244 VAL B C 1
ATOM 5749 O O . VAL B 1 245 ? -52.216 -3.448 7.008 1.00 31.36 244 VAL B O 1
ATOM 5753 N N . GLY B 1 246 ? -51.948 -5.469 7.969 1.00 36.92 245 GLY B N 1
ATOM 5754 C CA . GLY B 1 246 ? -51.162 -4.919 9.063 1.00 34.72 245 GLY B CA 1
ATOM 5755 C C . GLY B 1 246 ? -49.861 -4.309 8.582 1.00 32.28 245 GLY B C 1
ATOM 5756 O O . GLY B 1 246 ? -49.531 -3.170 8.919 1.00 32.04 245 GLY B O 1
ATOM 5757 N N . SER B 1 247 ? -49.090 -5.082 7.808 1.00 31.93 246 SER B N 1
ATOM 5758 C CA . SER B 1 247 ? -47.883 -4.562 7.175 1.00 36.25 246 SER B CA 1
ATOM 5759 C C . SER B 1 247 ? -48.156 -3.228 6.493 1.00 35.12 246 SER B C 1
ATOM 5760 O O . SER B 1 247 ? -47.335 -2.307 6.558 1.00 31.74 246 SER B O 1
ATOM 5763 N N . HIS B 1 248 ? -49.305 -3.114 5.821 1.00 34.64 247 HIS B N 1
ATOM 5764 C CA . HIS B 1 248 ? -49.704 -1.843 5.225 1.00 35.54 247 HIS B CA 1
ATOM 5765 C C . HIS B 1 248 ? -49.995 -0.786 6.287 1.00 34.36 247 HIS B C 1
ATOM 5766 O O . HIS B 1 248 ? -49.581 0.371 6.144 1.00 34.04 247 HIS B O 1
ATOM 5773 N N . ILE B 1 249 ? -50.727 -1.157 7.346 1.00 32.88 248 ILE B N 1
ATOM 5774 C CA . ILE B 1 249 ? -51.023 -0.220 8.433 1.00 33.54 248 ILE B CA 1
ATOM 5775 C C . ILE B 1 249 ? -49.742 0.390 8.986 1.00 36.85 248 ILE B C 1
ATOM 5776 O O . ILE B 1 249 ? -49.661 1.604 9.215 1.00 35.40 248 ILE B O 1
ATOM 5781 N N . LEU B 1 250 ? -48.718 -0.440 9.199 1.00 36.64 249 LEU B N 1
ATOM 5782 C CA . LEU B 1 250 ? -47.451 0.060 9.721 1.00 35.09 249 LEU B CA 1
ATOM 5783 C C . LEU B 1 250 ? -46.768 0.993 8.731 1.00 33.10 249 LEU B C 1
ATOM 5784 O O . LEU B 1 250 ? -46.067 1.926 9.137 1.00 30.49 249 LEU B O 1
ATOM 5789 N N . LYS B 1 251 ? -46.968 0.759 7.434 1.00 36.77 250 LYS B N 1
ATOM 5790 C CA . LYS B 1 251 ? -46.502 1.699 6.421 1.00 35.78 250 LYS B CA 1
ATOM 5791 C C . LYS B 1 251 ? -47.291 3.001 6.482 1.00 38.41 250 LYS B C 1
ATOM 5792 O O . LYS B 1 251 ? -46.708 4.089 6.400 1.00 40.83 250 LYS B O 1
ATOM 5798 N N . CYS B 1 252 ? -48.619 2.909 6.600 1.00 32.56 251 CYS B N 1
ATOM 5799 C CA . CYS B 1 252 ? -49.431 4.112 6.756 1.00 34.68 251 CYS B CA 1
ATOM 5800 C C . CYS B 1 252 ? -48.990 4.916 7.974 1.00 29.70 251 CYS B C 1
ATOM 5801 O O . CYS B 1 252 ? -48.959 6.151 7.936 1.00 34.05 251 CYS B O 1
ATOM 5804 N N . ALA B 1 253 ? -48.648 4.229 9.065 1.00 37.86 252 ALA B N 1
ATOM 5805 C CA . ALA B 1 253 ? -48.133 4.910 10.248 1.00 33.86 252 ALA B CA 1
ATOM 5806 C C . ALA B 1 253 ? -46.742 5.486 10.005 1.00 36.84 252 ALA B C 1
ATOM 5807 O O . ALA B 1 253 ? -46.418 6.568 10.508 1.00 35.88 252 ALA B O 1
ATOM 5809 N N . ALA B 1 254 ? -45.905 4.770 9.248 1.00 35.42 253 ALA B N 1
ATOM 5810 C CA . ALA B 1 254 ? -44.545 5.232 8.981 1.00 39.82 253 ALA B CA 1
ATOM 5811 C C . ALA B 1 254 ? -44.522 6.583 8.274 1.00 31.76 253 ALA B C 1
ATOM 5812 O O . ALA B 1 254 ? -43.669 7.428 8.568 1.00 33.37 253 ALA B O 1
ATOM 5814 N N . GLU B 1 255 ? -45.448 6.805 7.336 1.00 36.18 254 GLU B N 1
ATOM 5815 C CA . GLU B 1 255 ? -45.419 8.029 6.540 1.00 34.56 254 GLU B CA 1
ATOM 5816 C C . GLU B 1 255 ? -45.614 9.276 7.394 1.00 36.56 254 GLU B C 1
ATOM 5817 O O . GLU B 1 255 ? -45.120 10.352 7.038 1.00 27.75 254 GLU B O 1
ATOM 5823 N N . ASN B 1 256 ? -46.323 9.158 8.515 1.00 36.91 255 ASN B N 1
ATOM 5824 C CA . ASN B 1 256 ? -46.679 10.310 9.329 1.00 37.23 255 ASN B CA 1
ATOM 5825 C C . ASN B 1 256 ? -45.992 10.324 10.688 1.00 33.96 255 ASN B C 1
ATOM 5826 O O . ASN B 1 256 ? -46.250 11.236 11.482 1.00 29.70 255 ASN B O 1
ATOM 5831 N N . ILE B 1 257 ? -45.122 9.351 10.966 1.00 34.17 256 ILE B N 1
ATOM 5832 C CA . ILE B 1 257 ? -44.343 9.274 12.200 1.00 27.87 256 ILE B CA 1
ATOM 5833 C C . ILE B 1 257 ? -45.326 9.349 13.367 1.00 32.87 256 ILE B C 1
ATOM 5834 O O . ILE B 1 257 ? -45.283 10.264 14.196 1.00 38.49 256 ILE B O 1
ATOM 5839 N N . ILE B 1 258 ? -46.266 8.411 13.389 1.00 39.90 257 ILE B N 1
ATOM 5840 C CA . ILE B 1 258 ? -47.235 8.285 14.472 1.00 33.27 257 ILE B CA 1
ATOM 5841 C C . ILE B 1 258 ? -47.098 6.892 15.073 1.00 35.15 257 ILE B C 1
ATOM 5842 O O . ILE B 1 258 ? -46.734 5.946 14.358 1.00 24.69 257 ILE B O 1
ATOM 5847 N N . PRO B 1 259 ? -47.350 6.720 16.370 1.00 39.45 258 PRO B N 1
ATOM 5848 C CA . PRO B 1 259 ? -47.316 5.374 16.953 1.00 29.62 258 PRO B CA 1
ATOM 5849 C C . PRO B 1 259 ? -48.331 4.451 16.298 1.00 32.69 258 PRO B C 1
ATOM 5850 O O . PRO B 1 259 ? -49.357 4.886 15.770 1.00 28.44 258 PRO B O 1
ATOM 5854 N N . SER B 1 260 ? -48.018 3.159 16.329 1.00 33.44 259 SER B N 1
ATOM 5855 C CA . SER B 1 260 ? -48.878 2.131 15.769 1.00 26.28 259 SER B CA 1
ATOM 5856 C C . SER B 1 260 ? -48.773 0.878 16.624 1.00 34.29 259 SER B C 1
ATOM 5857 O O . SER B 1 260 ? -47.682 0.512 17.072 1.00 34.30 259 SER B O 1
ATOM 5860 N N . THR B 1 261 ? -49.909 0.226 16.845 1.00 30.20 260 THR B N 1
ATOM 5861 C CA . THR B 1 261 ? -49.949 -1.104 17.433 1.00 29.86 260 THR B CA 1
ATOM 5862 C C . THR B 1 261 ? -50.771 -1.993 16.517 1.00 33.11 260 THR B C 1
ATOM 5863 O O . THR B 1 261 ? -51.903 -1.649 16.165 1.00 30.27 260 THR B O 1
ATOM 5867 N N . VAL B 1 262 ? -50.200 -3.129 16.132 1.00 31.43 261 VAL B N 1
ATOM 5868 C CA . VAL B 1 262 ? -50.836 -4.053 15.204 1.00 29.84 261 VAL B CA 1
ATOM 5869 C C . VAL B 1 262 ? -50.770 -5.449 15.798 1.00 33.20 261 VAL B C 1
ATOM 5870 O O . VAL B 1 262 ? -49.692 -5.918 16.179 1.00 36.03 261 VAL B O 1
ATOM 5874 N N . GLU B 1 263 ? -51.921 -6.105 15.896 1.00 25.34 262 GLU B N 1
ATOM 5875 C CA . GLU B 1 263 ? -51.984 -7.497 16.321 1.00 30.78 262 GLU B CA 1
ATOM 5876 C C . GLU B 1 263 ? -52.490 -8.325 15.152 1.00 33.17 262 GLU B C 1
ATOM 5877 O O . GLU B 1 263 ? -53.590 -8.085 14.647 1.00 35.93 262 GLU B O 1
ATOM 5883 N N . LEU B 1 264 ? -51.694 -9.304 14.734 1.00 32.60 263 LEU B N 1
ATOM 5884 C CA . LEU B 1 264 ? -51.936 -9.966 13.461 1.00 35.14 263 LEU B CA 1
ATOM 5885 C C . LEU B 1 264 ? -52.278 -11.437 13.651 1.00 41.19 263 LEU B C 1
ATOM 5886 O O . LEU B 1 264 ? -52.890 -11.815 14.655 1.00 41.82 263 LEU B O 1
ATOM 5891 N N . GLY B 1 265 ? -51.888 -12.272 12.687 1.00 34.19 264 GLY B N 1
ATOM 5892 C CA . GLY B 1 265 ? -52.266 -13.667 12.704 1.00 40.46 264 GLY B CA 1
ATOM 5893 C C . GLY B 1 265 ? -51.240 -14.550 13.387 1.00 38.29 264 GLY B C 1
ATOM 5894 O O . GLY B 1 265 ? -50.139 -14.121 13.729 1.00 35.80 264 GLY B O 1
ATOM 5895 N N . GLY B 1 266 ? -51.628 -15.809 13.594 1.00 33.20 265 GLY B N 1
ATOM 5896 C CA . GLY B 1 266 ? -50.744 -16.777 14.208 1.00 33.01 265 GLY B CA 1
ATOM 5897 C C . GLY B 1 266 ? -51.026 -18.180 13.716 1.00 32.93 265 GLY B C 1
ATOM 5898 O O . GLY B 1 266 ? -52.054 -18.459 13.097 1.00 26.95 265 GLY B O 1
ATOM 5899 N N . LYS B 1 267 ? -50.080 -19.072 14.013 1.00 36.60 266 LYS B N 1
ATOM 5900 C CA . LYS B 1 267 ? -50.200 -20.510 13.768 1.00 28.73 266 LYS B CA 1
ATOM 5901 C C . LYS B 1 267 ? -49.725 -21.173 15.058 1.00 23.89 266 LYS B C 1
ATOM 5902 O O . LYS B 1 267 ? -48.548 -21.514 15.193 1.00 22.26 266 LYS B O 1
ATOM 5908 N N . SER B 1 268 ? -50.645 -21.351 16.001 1.00 24.19 267 SER B N 1
ATOM 5909 C CA . SER B 1 268 ? -50.269 -21.648 17.380 1.00 22.34 267 SER B CA 1
ATOM 5910 C C . SER B 1 268 ? -49.975 -23.133 17.556 1.00 19.09 267 SER B C 1
ATOM 5911 O O . SER B 1 268 ? -50.854 -23.963 17.297 1.00 20.81 267 SER B O 1
ATOM 5914 N N . PRO B 1 269 ? -48.774 -23.509 18.000 1.00 23.88 268 PRO B N 1
ATOM 5915 C CA . PRO B 1 269 ? -48.483 -24.927 18.253 1.00 17.34 268 PRO B CA 1
ATOM 5916 C C . PRO B 1 269 ? -48.961 -25.339 19.640 1.00 19.12 268 PRO B C 1
ATOM 5917 O O . PRO B 1 269 ? -48.672 -24.671 20.636 1.00 22.04 268 PRO B O 1
ATOM 5921 N N . ASN B 1 270 ? -49.687 -26.453 19.700 1.00 19.94 269 ASN B N 1
ATOM 5922 C CA . ASN B 1 270 ? -50.232 -26.992 20.943 1.00 19.05 269 ASN B CA 1
ATOM 5923 C C . ASN B 1 270 ? -49.436 -28.244 21.289 1.00 19.39 269 ASN B C 1
ATOM 5924 O O . ASN B 1 270 ? -49.540 -29.263 20.598 1.00 23.34 269 ASN B O 1
ATOM 5929 N N . ILE B 1 271 ? -48.646 -28.167 22.357 1.00 17.45 270 ILE B N 1
ATOM 5930 C CA . ILE B 1 271 ? -47.600 -29.142 22.645 1.00 20.81 270 ILE B CA 1
ATOM 5931 C C . ILE B 1 271 ? -48.002 -29.987 23.847 1.00 22.01 270 ILE B C 1
ATOM 5932 O O . ILE B 1 271 ? -48.334 -29.452 24.912 1.00 27.47 270 ILE B O 1
ATOM 5937 N N . TYR B 1 272 ? -47.958 -31.309 23.674 1.00 21.09 271 TYR B N 1
ATOM 5938 C CA . TYR B 1 272 ? -48.337 -32.279 24.698 1.00 17.99 271 TYR B CA 1
ATOM 5939 C C . TYR B 1 272 ? -47.166 -33.230 24.907 1.00 17.61 271 TYR B C 1
ATOM 5940 O O . TYR B 1 272 ? -46.908 -34.094 24.062 1.00 19.78 271 TYR B O 1
ATOM 5949 N N . PHE B 1 273 ? -46.464 -33.086 26.026 1.00 25.86 272 PHE B N 1
ATOM 5950 C CA . PHE B 1 273 ? -45.350 -33.978 26.299 1.00 24.22 272 PHE B CA 1
ATOM 5951 C C . PHE B 1 273 ? -45.855 -35.295 26.891 1.00 23.06 272 PHE B C 1
ATOM 5952 O O . PHE B 1 273 ? -47.004 -35.415 27.326 1.00 23.07 272 PHE B O 1
ATOM 5960 N N . GLU B 1 274 ? -44.966 -36.292 26.915 1.00 23.58 273 GLU B N 1
ATOM 5961 C CA . GLU B 1 274 ? -45.388 -37.664 27.183 1.00 24.54 273 GLU B CA 1
ATOM 5962 C C . GLU B 1 274 ? -45.890 -37.866 28.608 1.00 22.66 273 GLU B C 1
ATOM 5963 O O . GLU B 1 274 ? -46.689 -38.778 28.853 1.00 15.76 273 GLU B O 1
ATOM 5969 N N . ASP B 1 275 ? -45.435 -37.050 29.560 1.00 17.21 274 ASP B N 1
ATOM 5970 C CA . ASP B 1 275 ? -45.788 -37.280 30.957 1.00 21.58 274 ASP B CA 1
ATOM 5971 C C . ASP B 1 275 ? -47.267 -37.050 31.260 1.00 24.98 274 ASP B C 1
ATOM 5972 O O . ASP B 1 275 ? -47.737 -37.500 32.311 1.00 20.98 274 ASP B O 1
ATOM 5977 N N . ILE B 1 276 ? -48.010 -36.359 30.386 1.00 18.01 275 ILE B N 1
ATOM 5978 C CA . ILE B 1 276 ? -49.420 -36.095 30.680 1.00 16.99 275 ILE B CA 1
ATOM 5979 C C . ILE B 1 276 ? -50.222 -37.386 30.765 1.00 17.52 275 ILE B C 1
ATOM 5980 O O . ILE B 1 276 ? -51.178 -37.479 31.546 1.00 21.72 275 ILE B O 1
ATOM 5985 N N . MET B 1 277 ? -49.853 -38.404 29.983 1.00 18.86 276 MET B N 1
ATOM 5986 C CA . MET B 1 277 ? -50.562 -39.675 30.057 1.00 17.10 276 MET B CA 1
ATOM 5987 C C . MET B 1 277 ? -50.336 -40.382 31.383 1.00 21.59 276 MET B C 1
ATOM 5988 O O . MET B 1 277 ? -51.051 -41.344 31.686 1.00 19.45 276 MET B O 1
ATOM 5993 N N . GLN B 1 278 ? -49.373 -39.921 32.176 1.00 21.09 277 GLN B N 1
ATOM 5994 C CA . GLN B 1 278 ? -49.097 -40.458 33.497 1.00 16.52 277 GLN B CA 1
ATOM 5995 C C . GLN B 1 278 ? -49.706 -39.610 34.604 1.00 22.65 277 GLN B C 1
ATOM 5996 O O . GLN B 1 278 ? -49.487 -39.899 35.785 1.00 23.06 277 GLN B O 1
ATOM 6002 N N . ALA B 1 279 ? -50.441 -38.558 34.251 1.00 22.06 278 ALA B N 1
ATOM 6003 C CA . ALA B 1 279 ? -51.140 -37.745 35.230 1.00 20.99 278 ALA B CA 1
ATOM 6004 C C . ALA B 1 279 ? -52.470 -38.407 35.584 1.00 23.46 278 ALA B C 1
ATOM 6005 O O . ALA B 1 279 ? -52.791 -39.504 35.118 1.00 27.37 278 ALA B O 1
ATOM 6007 N N . GLU B 1 280 ? -53.251 -37.743 36.431 1.00 26.68 279 GLU B N 1
ATOM 6008 C CA . GLU B 1 280 ? -54.571 -38.250 36.770 1.00 27.46 279 GLU B CA 1
ATOM 6009 C C . GLU B 1 280 ? -55.457 -38.296 35.523 1.00 26.00 279 GLU B C 1
ATOM 6010 O O . GLU B 1 280 ? -55.277 -37.504 34.593 1.00 22.40 279 GLU B O 1
ATOM 6016 N N . PRO B 1 281 ? -56.414 -39.229 35.474 1.00 30.83 280 PRO B N 1
ATOM 6017 C CA . PRO B 1 281 ? -57.305 -39.308 34.303 1.00 28.60 280 PRO B CA 1
ATOM 6018 C C . PRO B 1 281 ? -58.041 -38.015 34.008 1.00 30.87 280 PRO B C 1
ATOM 6019 O O . PRO B 1 281 ? -58.368 -37.749 32.844 1.00 23.38 280 PRO B O 1
ATOM 6023 N N . ALA B 1 282 ? -58.316 -37.201 35.028 1.00 29.24 281 ALA B N 1
ATOM 6024 C CA . ALA B 1 282 ? -59.014 -35.944 34.791 1.00 24.84 281 ALA B CA 1
ATOM 6025 C C . ALA B 1 282 ? -58.129 -34.949 34.052 1.00 24.96 281 ALA B C 1
ATOM 6026 O O . ALA B 1 282 ? -58.622 -34.184 33.216 1.00 27.17 281 ALA B O 1
ATOM 6028 N N . PHE B 1 283 ? -56.823 -34.969 34.320 1.00 26.45 282 PHE B N 1
ATOM 6029 C CA . PHE B 1 283 ? -55.893 -34.109 33.594 1.00 22.82 282 PHE B CA 1
ATOM 6030 C C . PHE B 1 283 ? -55.861 -34.473 32.115 1.00 22.41 282 PHE B C 1
ATOM 6031 O O . PHE B 1 283 ? -55.908 -33.595 31.245 1.00 23.70 282 PHE B O 1
ATOM 6039 N N . ILE B 1 284 ? -55.742 -35.772 31.820 1.00 22.63 283 ILE B N 1
ATOM 6040 C CA . ILE B 1 284 ? -55.793 -36.271 30.445 1.00 23.30 283 ILE B CA 1
ATOM 6041 C C . ILE B 1 284 ? -56.959 -35.648 29.683 1.00 22.84 283 ILE B C 1
ATOM 6042 O O . ILE B 1 284 ? -56.813 -35.219 28.533 1.00 29.62 283 ILE B O 1
ATOM 6047 N N . GLU B 1 285 ? -58.140 -35.604 30.307 1.00 19.32 284 GLU B N 1
ATOM 6048 C CA . GLU B 1 285 ? -59.303 -35.024 29.639 1.00 22.65 284 GLU B CA 1
ATOM 6049 C C . GLU B 1 285 ? -59.092 -33.545 29.341 1.00 24.21 284 GLU B C 1
ATOM 6050 O O . GLU B 1 285 ? -59.395 -33.075 28.239 1.00 22.02 284 GLU B O 1
ATOM 6056 N N . LYS B 1 286 ? -58.575 -32.792 30.319 1.00 22.06 285 LYS B N 1
ATOM 6057 C CA . LYS B 1 286 ? -58.335 -31.366 30.108 1.00 24.67 285 LYS B CA 1
ATOM 6058 C C . LYS B 1 286 ? -57.386 -31.128 28.942 1.00 24.12 285 LYS B C 1
ATOM 6059 O O . LYS B 1 286 ? -57.554 -30.168 28.181 1.00 21.46 285 LYS B O 1
ATOM 6065 N N . ALA B 1 287 ? -56.379 -31.990 28.787 1.00 21.52 286 ALA B N 1
ATOM 6066 C CA . ALA B 1 287 ? -55.445 -31.842 27.677 1.00 20.34 286 ALA B CA 1
ATOM 6067 C C . ALA B 1 287 ? -56.125 -32.151 26.349 1.00 22.15 286 ALA B C 1
ATOM 6068 O O . ALA B 1 287 ? -56.023 -31.374 25.393 1.00 17.27 286 ALA B O 1
ATOM 6070 N N . ALA B 1 288 ? -56.822 -33.290 26.272 1.00 25.86 287 ALA B N 1
ATOM 6071 C CA . ALA B 1 288 ? -57.587 -33.613 25.071 1.00 19.24 287 ALA B CA 1
ATOM 6072 C C . ALA B 1 288 ? -58.625 -32.539 24.775 1.00 16.28 287 ALA B C 1
ATOM 6073 O O . ALA B 1 288 ? -58.855 -32.191 23.611 1.00 21.27 287 ALA B O 1
ATOM 6075 N N . GLU B 1 289 ? -59.272 -32.012 25.817 1.00 20.85 288 GLU B N 1
ATOM 6076 C CA . GLU B 1 289 ? -60.135 -30.848 25.645 1.00 22.70 288 GLU B CA 1
ATOM 6077 C C . GLU B 1 289 ? -59.356 -29.677 25.062 1.00 25.61 288 GLU B C 1
ATOM 6078 O O . GLU B 1 289 ? -59.815 -29.012 24.126 1.00 23.79 288 GLU B O 1
ATOM 6084 N N . GLY B 1 290 ? -58.170 -29.406 25.615 1.00 19.23 289 GLY B N 1
ATOM 6085 C CA . GLY B 1 290 ? -57.365 -28.290 25.154 1.00 23.18 289 GLY B CA 1
ATOM 6086 C C . GLY B 1 290 ? -57.024 -28.359 23.683 1.00 24.06 289 GLY B C 1
ATOM 6087 O O . GLY B 1 290 ? -56.750 -27.324 23.068 1.00 23.48 289 GLY B O 1
ATOM 6088 N N . LEU B 1 291 ? -57.035 -29.560 23.101 1.00 19.96 290 LEU B N 1
ATOM 6089 C CA . LEU B 1 291 ? -56.844 -29.695 21.662 1.00 21.03 290 LEU B CA 1
ATOM 6090 C C . LEU B 1 291 ? -58.140 -29.422 20.908 1.00 23.40 290 LEU B C 1
ATOM 6091 O O . LEU B 1 291 ? -58.133 -28.706 19.901 1.00 24.62 290 LEU B O 1
ATOM 6096 N N . VAL B 1 292 ? -59.259 -29.980 21.381 1.00 26.75 291 VAL B N 1
ATOM 6097 C CA . VAL B 1 292 ? -60.548 -29.736 20.744 1.00 30.62 291 VAL B CA 1
ATOM 6098 C C . VAL B 1 292 ? -60.941 -28.270 20.869 1.00 27.12 291 VAL B C 1
ATOM 6099 O O . VAL B 1 292 ? -61.714 -27.760 20.050 1.00 23.84 291 VAL B O 1
ATOM 6103 N N . LEU B 1 293 ? -60.389 -27.563 21.860 1.00 27.45 292 LEU B N 1
ATOM 6104 C CA . LEU B 1 293 ? -60.622 -26.130 21.997 1.00 22.46 292 LEU B CA 1
ATOM 6105 C C . LEU B 1 293 ? -60.214 -25.347 20.756 1.00 24.45 292 LEU B C 1
ATOM 6106 O O . LEU B 1 293 ? -60.587 -24.177 20.628 1.00 21.12 292 LEU B O 1
ATOM 6111 N N . ALA B 1 294 ? -59.438 -25.948 19.851 1.00 25.78 293 ALA B N 1
ATOM 6112 C CA . ALA B 1 294 ? -59.131 -25.292 18.585 1.00 25.55 293 ALA B CA 1
ATOM 6113 C C . ALA B 1 294 ? -60.386 -24.932 17.803 1.00 24.45 293 ALA B C 1
ATOM 6114 O O . ALA B 1 294 ? -60.338 -24.041 16.948 1.00 28.48 293 ALA B O 1
ATOM 6116 N N . PHE B 1 295 ? -61.498 -25.613 18.061 1.00 23.08 294 PHE B N 1
ATOM 6117 C CA . PHE B 1 295 ? -62.773 -25.311 17.430 1.00 23.18 294 PHE B CA 1
ATOM 6118 C C . PHE B 1 295 ? -63.550 -24.227 18.167 1.00 25.73 294 PHE B C 1
ATOM 6119 O O . PHE B 1 295 ? -64.673 -23.907 17.764 1.00 26.02 294 PHE B O 1
ATOM 6127 N N . PHE B 1 296 ? -62.989 -23.674 19.243 1.00 28.21 295 PHE B N 1
ATOM 6128 C CA . PHE B 1 296 ? -63.592 -22.527 19.909 1.00 25.11 295 PHE B CA 1
ATOM 6129 C C . PHE B 1 296 ? -63.707 -21.361 18.938 1.00 24.04 295 PHE B C 1
ATOM 6130 O O . PHE B 1 296 ? -62.773 -21.061 18.189 1.00 22.22 295 PHE B O 1
ATOM 6138 N N . ASN B 1 297 ? -64.868 -20.705 18.953 1.00 28.38 296 ASN B N 1
ATOM 6139 C CA . ASN B 1 297 ? -65.191 -19.657 17.983 1.00 30.50 296 ASN B CA 1
ATOM 6140 C C . ASN B 1 297 ? -65.044 -20.176 16.555 1.00 28.49 296 ASN B C 1
ATOM 6141 O O . ASN B 1 297 ? -64.691 -19.431 15.637 1.00 23.59 296 ASN B O 1
ATOM 6146 N N . GLN B 1 298 ? -65.303 -21.476 16.372 1.00 26.66 297 GLN B N 1
ATOM 6147 C CA . GLN B 1 298 ? -65.246 -22.129 15.064 1.00 27.07 297 GLN B CA 1
ATOM 6148 C C . GLN B 1 298 ? -63.847 -22.066 14.462 1.00 24.67 297 GLN B C 1
ATOM 6149 O O . GLN B 1 298 ? -63.685 -22.044 13.240 1.00 24.16 297 GLN B O 1
ATOM 6155 N N . GLY B 1 299 ? -62.824 -22.024 15.314 1.00 23.72 298 GLY B N 1
ATOM 6156 C CA . GLY B 1 299 ? -61.464 -21.872 14.843 1.00 24.54 298 GLY B CA 1
ATOM 6157 C C . GLY B 1 299 ? -61.128 -20.502 14.307 1.00 24.89 298 GLY B C 1
ATOM 6158 O O . GLY B 1 299 ? -60.039 -20.318 13.753 1.00 30.49 298 GLY B O 1
ATOM 6159 N N . GLU B 1 300 ? -62.031 -19.534 14.449 1.00 26.08 299 GLU B N 1
ATOM 6160 C CA . GLU B 1 300 ? -61.794 -18.174 13.972 1.00 24.19 299 GLU B CA 1
ATOM 6161 C C . GLU B 1 300 ? -61.195 -17.343 15.109 1.00 26.78 299 GLU B C 1
ATOM 6162 O O . GLU B 1 300 ? -61.782 -16.389 15.622 1.00 28.23 299 GLU B O 1
ATOM 6168 N N . VAL B 1 301 ? -59.990 -17.747 15.504 1.00 27.71 300 VAL B N 1
ATOM 6169 C CA . VAL B 1 301 ? -59.243 -17.118 16.587 1.00 26.28 300 VAL B CA 1
ATOM 6170 C C . VAL B 1 301 ? -57.810 -16.938 16.109 1.00 28.56 300 VAL B C 1
ATOM 6171 O O . VAL B 1 301 ? -57.220 -17.865 15.545 1.00 28.11 300 VAL B O 1
ATOM 6175 N N . CYS B 1 302 ? -57.254 -15.744 16.320 1.00 23.33 301 CYS B N 1
ATOM 6176 C CA . CYS B 1 302 ? -55.883 -15.486 15.894 1.00 26.21 301 CYS B CA 1
ATOM 6177 C C . CYS B 1 302 ? -54.873 -16.358 16.629 1.00 24.81 301 CYS B C 1
ATOM 6178 O O . CYS B 1 302 ? -53.781 -16.600 16.103 1.00 25.25 301 CYS B O 1
ATOM 6181 N N . THR B 1 303 ? -55.207 -16.833 17.829 1.00 21.80 302 THR B N 1
ATOM 6182 C CA . THR B 1 303 ? -54.381 -17.787 18.559 1.00 23.42 302 THR B CA 1
ATOM 6183 C C . THR B 1 303 ? -54.947 -19.197 18.516 1.00 24.31 302 THR B C 1
ATOM 6184 O O . THR B 1 303 ? -54.669 -19.994 19.416 1.00 25.77 302 THR B O 1
ATOM 6188 N N . CYS B 1 304 ? -55.771 -19.497 17.517 1.00 27.58 303 CYS B N 1
ATOM 6189 C CA . CYS B 1 304 ? -56.303 -20.839 17.345 1.00 25.18 303 CYS B CA 1
ATOM 6190 C C . CYS B 1 304 ? -55.171 -21.865 17.397 1.00 23.40 303 CYS B C 1
ATOM 6191 O O . CYS B 1 304 ? -54.192 -21.739 16.648 1.00 23.03 303 CYS B O 1
ATOM 6194 N N . PRO B 1 305 ? -55.256 -22.872 18.265 1.00 21.64 304 PRO B N 1
ATOM 6195 C CA . PRO B 1 305 ? -54.211 -23.917 18.301 1.00 22.91 304 PRO B CA 1
ATOM 6196 C C . PRO B 1 305 ? -54.362 -24.871 17.122 1.00 22.10 304 PRO B C 1
ATOM 6197 O O . PRO B 1 305 ? -54.741 -26.039 17.249 1.00 22.31 304 PRO B O 1
ATOM 6201 N N . SER B 1 306 ? -54.050 -24.360 15.934 1.00 22.49 305 SER B N 1
ATOM 6202 C CA . SER B 1 306 ? -54.243 -25.090 14.689 1.00 29.14 305 SER B CA 1
ATOM 6203 C C . SER B 1 306 ? -53.098 -26.039 14.357 1.00 23.50 305 SER B C 1
ATOM 6204 O O . SER B 1 306 ? -53.146 -26.695 13.310 1.00 24.38 305 SER B O 1
ATOM 6207 N N . ARG B 1 307 ? -52.075 -26.124 15.204 1.00 22.97 306 ARG B N 1
ATOM 6208 C CA . ARG B 1 307 ? -50.981 -27.079 15.043 1.00 19.28 306 ARG B CA 1
ATOM 6209 C C . ARG B 1 307 ? -50.880 -27.902 16.319 1.00 22.41 306 ARG B C 1
ATOM 6210 O O . ARG B 1 307 ? -50.397 -27.408 17.343 1.00 22.04 306 ARG B O 1
ATOM 6218 N N . ALA B 1 308 ? -51.319 -29.156 16.259 1.00 24.95 307 ALA B N 1
ATOM 6219 C CA . ALA B 1 308 ? -51.209 -30.054 17.400 1.00 18.45 307 ALA B CA 1
ATOM 6220 C C . ALA B 1 308 ? -49.890 -30.810 17.313 1.00 20.51 307 ALA B C 1
ATOM 6221 O O . ALA B 1 308 ? -49.625 -31.500 16.322 1.00 19.83 307 ALA B O 1
ATOM 6223 N N . LEU B 1 309 ? -49.071 -30.682 18.355 1.00 21.14 308 LEU B N 1
ATOM 6224 C CA . LEU B 1 309 ? -47.779 -31.352 18.452 1.00 23.29 308 LEU B CA 1
ATOM 6225 C C . LEU B 1 309 ? -47.844 -32.312 19.630 1.00 20.50 308 LEU B C 1
ATOM 6226 O O . LEU B 1 309 ? -47.902 -31.879 20.786 1.00 20.43 308 LEU B O 1
ATOM 6231 N N . VAL B 1 310 ? -47.833 -33.611 19.341 1.00 22.92 309 VAL B N 1
ATOM 6232 C CA . VAL B 1 310 ? -47.968 -34.650 20.355 1.00 23.53 309 VAL B CA 1
ATOM 6233 C C . VAL B 1 310 ? -46.736 -35.541 20.284 1.00 23.21 309 VAL B C 1
ATOM 6234 O O . VAL B 1 310 ? -46.311 -35.929 19.191 1.00 22.40 309 VAL B O 1
ATOM 6238 N N . GLN B 1 311 ? -46.163 -35.857 21.442 1.00 16.97 310 GLN B N 1
ATOM 6239 C CA . GLN B 1 311 ? -44.988 -36.718 21.485 1.00 25.43 310 GLN B CA 1
ATOM 6240 C C . GLN B 1 311 ? -45.332 -38.108 20.956 1.00 22.99 310 GLN B C 1
ATOM 6241 O O . GLN B 1 311 ? -46.425 -38.624 21.206 1.00 25.16 310 GLN B O 1
ATOM 6247 N N . GLU B 1 312 ? -44.402 -38.702 20.192 1.00 21.62 311 GLU B N 1
ATOM 6248 C CA . GLU B 1 312 ? -44.674 -39.985 19.538 1.00 25.68 311 GLU B CA 1
ATOM 6249 C C . GLU B 1 312 ? -45.196 -41.021 20.519 1.00 19.38 311 GLU B C 1
ATOM 6250 O O . GLU B 1 312 ? -46.168 -41.731 20.235 1.00 28.38 311 GLU B O 1
ATOM 6256 N N . SER B 1 313 ? -44.547 -41.128 21.681 1.00 25.07 312 SER B N 1
ATOM 6257 C CA . SER B 1 313 ? -44.838 -42.224 22.597 1.00 23.00 312 SER B CA 1
ATOM 6258 C C . SER B 1 313 ? -46.291 -42.210 23.043 1.00 24.39 312 SER B C 1
ATOM 6259 O O . SER B 1 313 ? -46.867 -43.271 23.310 1.00 29.38 312 SER B O 1
ATOM 6262 N N . ILE B 1 314 ? -46.904 -41.029 23.119 1.00 24.74 313 ILE B N 1
ATOM 6263 C CA . ILE B 1 314 ? -48.280 -40.921 23.586 1.00 23.94 313 ILE B CA 1
ATOM 6264 C C . ILE B 1 314 ? -49.276 -40.656 22.468 1.00 27.52 313 ILE B C 1
ATOM 6265 O O . ILE B 1 314 ? -50.490 -40.701 22.726 1.00 27.76 313 ILE B O 1
ATOM 6270 N N . TYR B 1 315 ? -48.817 -40.360 21.249 1.00 26.06 314 TYR B N 1
ATOM 6271 C CA . TYR B 1 315 ? -49.743 -40.063 20.154 1.00 24.47 314 TYR B CA 1
ATOM 6272 C C . TYR B 1 315 ? -50.837 -41.111 19.993 1.00 30.08 314 TYR B C 1
ATOM 6273 O O . TYR B 1 315 ? -52.014 -40.725 19.905 1.00 32.81 314 TYR B O 1
ATOM 6282 N N . PRO B 1 316 ? -50.542 -42.419 19.922 1.00 30.62 315 PRO B N 1
ATOM 6283 C CA . PRO B 1 316 ? -51.636 -43.385 19.719 1.00 30.18 315 PRO B CA 1
ATOM 6284 C C . PRO B 1 316 ? -52.665 -43.365 20.833 1.00 27.09 315 PRO B C 1
ATOM 6285 O O . PRO B 1 316 ? -53.872 -43.384 20.561 1.00 30.15 315 PRO B O 1
ATOM 6289 N N . ALA B 1 317 ? -52.219 -43.310 22.088 1.00 31.95 316 ALA B N 1
ATOM 6290 C CA . ALA B 1 317 ? -53.149 -43.336 23.210 1.00 24.36 316 ALA B CA 1
ATOM 6291 C C . ALA B 1 317 ? -53.831 -41.992 23.424 1.00 24.43 316 ALA B C 1
ATOM 6292 O O . ALA B 1 317 ? -54.993 -41.954 23.844 1.00 27.11 316 ALA B O 1
ATOM 6294 N N . PHE B 1 318 ? -53.133 -40.886 23.151 1.00 24.93 317 PHE B N 1
ATOM 6295 C CA . PHE B 1 318 ? -53.704 -39.567 23.413 1.00 25.88 317 PHE B CA 1
ATOM 6296 C C . PHE B 1 318 ? -54.814 -39.226 22.428 1.00 23.70 317 PHE B C 1
ATOM 6297 O O . PHE B 1 318 ? -55.894 -38.779 22.830 1.00 22.74 317 PHE B O 1
ATOM 6305 N N . MET B 1 319 ? -54.562 -39.420 21.131 1.00 24.92 318 MET B N 1
ATOM 6306 C CA . MET B 1 319 ? -55.562 -39.076 20.125 1.00 26.96 318 MET B CA 1
ATOM 6307 C C . MET B 1 319 ? -56.860 -39.839 20.350 1.00 28.47 318 MET B C 1
ATOM 6308 O O . MET B 1 319 ? -57.938 -39.357 19.982 1.00 30.56 318 MET B O 1
ATOM 6313 N N . GLU B 1 320 ? -56.778 -41.022 20.963 1.00 26.98 319 GLU B N 1
ATOM 6314 C CA . GLU B 1 320 ? -57.983 -41.780 21.276 1.00 27.77 319 GLU B CA 1
ATOM 6315 C C . GLU B 1 320 ? -58.837 -41.048 22.302 1.00 25.74 319 GLU B C 1
ATOM 6316 O O . GLU B 1 320 ? -60.067 -41.168 22.289 1.00 28.34 319 GLU B O 1
ATOM 6322 N N . GLU B 1 321 ? -58.202 -40.294 23.203 1.00 27.33 320 GLU B N 1
ATOM 6323 C CA . GLU B 1 321 ? -58.945 -39.409 24.093 1.00 27.30 320 GLU B CA 1
ATOM 6324 C C . GLU B 1 321 ? -59.443 -38.168 23.359 1.00 24.97 320 GLU B C 1
ATOM 6325 O O . GLU B 1 321 ? -60.557 -37.696 23.613 1.00 26.89 320 GLU B O 1
ATOM 6331 N N . VAL B 1 322 ? -58.624 -37.617 22.461 1.00 23.47 321 VAL B N 1
ATOM 6332 C CA . VAL B 1 322 ? -59.026 -36.437 21.698 1.00 28.05 321 VAL B CA 1
ATOM 6333 C C . VAL B 1 322 ? -60.216 -36.755 20.800 1.00 23.09 321 VAL B C 1
ATOM 6334 O O . VAL B 1 322 ? -61.187 -35.992 20.732 1.00 23.74 321 VAL B O 1
ATOM 6338 N N . LEU B 1 323 ? -60.163 -37.892 20.103 1.00 27.83 322 LEU B N 1
ATOM 6339 C CA . LEU B 1 323 ? -61.223 -38.223 19.155 1.00 31.31 322 LEU B CA 1
ATOM 6340 C C . LEU B 1 323 ? -62.554 -38.502 19.842 1.00 33.42 322 LEU B C 1
ATOM 6341 O O . LEU B 1 323 ? -63.609 -38.250 19.251 1.00 34.04 322 LEU B O 1
ATOM 6346 N N . LYS B 1 324 ? -62.536 -39.020 21.073 1.00 30.77 323 LYS B N 1
ATOM 6347 C CA . LYS B 1 324 ? -63.789 -39.202 21.802 1.00 28.40 323 LYS B CA 1
ATOM 6348 C C . LYS B 1 324 ? -64.521 -37.878 21.970 1.00 29.91 323 LYS B C 1
ATOM 6349 O O . LYS B 1 324 ? -65.749 -37.813 21.835 1.00 32.60 323 LYS B O 1
ATOM 6355 N N . LYS B 1 325 ? -63.779 -36.805 22.246 1.00 33.05 324 LYS B N 1
ATOM 6356 C CA . LYS B 1 325 ? -64.398 -35.505 22.471 1.00 33.13 324 LYS B CA 1
ATOM 6357 C C . LYS B 1 325 ? -64.736 -34.805 21.162 1.00 33.61 324 LYS B C 1
ATOM 6358 O O . LYS B 1 325 ? -65.730 -34.072 21.099 1.00 29.86 324 LYS B O 1
ATOM 6364 N N . VAL B 1 326 ? -63.919 -34.994 20.123 1.00 33.02 325 VAL B N 1
ATOM 6365 C CA . VAL B 1 326 ? -64.235 -34.417 18.818 1.00 30.26 325 VAL B CA 1
ATOM 6366 C C . VAL B 1 326 ? -65.589 -34.918 18.334 1.00 34.34 325 VAL B C 1
ATOM 6367 O O . VAL B 1 326 ? -66.410 -34.145 17.823 1.00 30.70 325 VAL B O 1
ATOM 6371 N N A ARG B 1 327 ? -65.845 -36.219 18.493 0.50 34.07 326 ARG B N 1
ATOM 6372 N N B ARG B 1 327 ? -65.851 -36.213 18.492 0.50 34.05 326 ARG B N 1
ATOM 6373 C CA A ARG B 1 327 ? -67.114 -36.817 18.093 0.50 32.09 326 ARG B CA 1
ATOM 6374 C CA B ARG B 1 327 ? -67.122 -36.784 18.065 0.50 32.10 326 ARG B CA 1
ATOM 6375 C C A ARG B 1 327 ? -68.274 -36.396 18.983 0.50 30.92 326 ARG B C 1
ATOM 6376 C C B ARG B 1 327 ? -68.270 -36.449 19.009 0.50 30.94 326 ARG B C 1
ATOM 6377 O O A ARG B 1 327 ? -69.429 -36.651 18.626 0.50 29.27 326 ARG B O 1
ATOM 6378 O O B ARG B 1 327 ? -69.414 -36.809 18.713 0.50 29.23 326 ARG B O 1
ATOM 6393 N N . ALA B 1 328 ? -67.999 -35.771 20.123 1.00 30.66 327 ALA B N 1
ATOM 6394 C CA . ALA B 1 328 ? -69.037 -35.357 21.056 1.00 26.34 327 ALA B CA 1
ATOM 6395 C C . ALA B 1 328 ? -69.514 -33.932 20.819 1.00 30.58 327 ALA B C 1
ATOM 6396 O O . ALA B 1 328 ? -70.380 -33.454 21.558 1.00 28.05 327 ALA B O 1
ATOM 6398 N N . ILE B 1 329 ? -68.978 -33.249 19.812 1.00 29.20 328 ILE B N 1
ATOM 6399 C CA . ILE B 1 329 ? -69.354 -31.866 19.534 1.00 29.86 328 ILE B CA 1
ATOM 6400 C C . ILE B 1 329 ? -70.772 -31.846 18.970 1.00 27.16 328 ILE B C 1
ATOM 6401 O O . ILE B 1 329 ? -71.022 -32.360 17.877 1.00 31.08 328 ILE B O 1
ATOM 6406 N N . LYS B 1 330 ? -71.702 -31.247 19.711 1.00 30.02 329 LYS B N 1
ATOM 6407 C CA . LYS B 1 330 ? -73.061 -31.053 19.222 1.00 30.72 329 LYS B CA 1
ATOM 6408 C C . LYS B 1 330 ? -73.105 -29.874 18.258 1.00 31.48 329 LYS B C 1
ATOM 6409 O O . LYS B 1 330 ? -72.679 -28.765 18.597 1.00 31.56 329 LYS B O 1
ATOM 6415 N N A ARG B 1 331 ? -73.650 -30.110 17.069 0.38 30.59 330 ARG B N 1
ATOM 6416 N N B ARG B 1 331 ? -73.598 -30.117 17.049 0.62 30.30 330 ARG B N 1
ATOM 6417 C CA A ARG B 1 331 ? -73.771 -29.099 16.032 0.38 30.03 330 ARG B CA 1
ATOM 6418 C CA B ARG B 1 331 ? -73.776 -29.077 16.049 0.62 30.40 330 ARG B CA 1
ATOM 6419 C C A ARG B 1 331 ? -75.244 -28.822 15.757 0.38 29.17 330 ARG B C 1
ATOM 6420 C C B ARG B 1 331 ? -75.259 -28.771 15.886 0.62 29.23 330 ARG B C 1
ATOM 6421 O O A ARG B 1 331 ? -76.087 -29.718 15.852 0.38 29.54 330 ARG B O 1
ATOM 6422 O O B ARG B 1 331 ? -76.122 -29.598 16.189 0.62 29.71 330 ARG B O 1
ATOM 6437 N N . GLY B 1 332 ? -75.547 -27.573 15.416 1.00 26.17 331 GLY B N 1
ATOM 6438 C CA . GLY B 1 332 ? -76.921 -27.177 15.185 1.00 21.46 331 GLY B CA 1
ATOM 6439 C C . GLY B 1 332 ? -77.129 -25.676 15.290 1.00 26.63 331 GLY B C 1
ATOM 6440 O O . GLY B 1 332 ? -76.271 -24.891 14.873 1.00 19.67 331 GLY B O 1
ATOM 6441 N N . ASP B 1 333 ? -78.277 -25.301 15.837 1.00 26.05 332 ASP B N 1
ATOM 6442 C CA . ASP B 1 333 ? -78.707 -23.913 15.930 1.00 29.91 332 ASP B CA 1
ATOM 6443 C C . ASP B 1 333 ? -77.749 -23.098 16.795 1.00 28.04 332 ASP B C 1
ATOM 6444 O O . ASP B 1 333 ? -77.567 -23.423 17.976 1.00 33.31 332 ASP B O 1
ATOM 6449 N N . PRO B 1 334 ? -77.119 -22.050 16.258 1.00 26.57 333 PRO B N 1
ATOM 6450 C CA . PRO B 1 334 ? -76.241 -21.216 17.097 1.00 26.73 333 PRO B CA 1
ATOM 6451 C C . PRO B 1 334 ? -76.950 -20.540 18.261 1.00 27.08 333 PRO B C 1
ATOM 6452 O O . PRO B 1 334 ? -76.338 -20.378 19.323 1.00 31.70 333 PRO B O 1
ATOM 6456 N N . LEU B 1 335 ? -78.216 -20.137 18.107 1.00 25.61 334 LEU B N 1
ATOM 6457 C CA . LEU B 1 335 ? -78.952 -19.596 19.248 1.00 23.43 334 LEU B CA 1
ATOM 6458 C C . LEU B 1 335 ? -79.337 -20.661 20.263 1.00 25.42 334 LEU B C 1
ATOM 6459 O O . LEU B 1 335 ? -79.990 -20.334 21.261 1.00 23.57 334 LEU B O 1
ATOM 6464 N N . ASP B 1 336 ? -78.953 -21.913 20.034 1.00 27.90 335 ASP B N 1
ATOM 6465 C CA . ASP B 1 336 ? -79.134 -22.986 21.002 1.00 25.95 335 ASP B CA 1
ATOM 6466 C C . ASP B 1 336 ? -77.878 -23.084 21.859 1.00 28.43 335 ASP B C 1
ATOM 6467 O O . ASP B 1 336 ? -76.787 -23.349 21.341 1.00 23.52 335 ASP B O 1
ATOM 6472 N N . THR B 1 337 ? -78.030 -22.845 23.164 1.00 27.19 336 THR B N 1
ATOM 6473 C CA . THR B 1 337 ? -76.895 -22.930 24.079 1.00 26.36 336 THR B CA 1
ATOM 6474 C C . THR B 1 337 ? -76.166 -24.268 23.981 1.00 30.62 336 THR B C 1
ATOM 6475 O O . THR B 1 337 ? -74.954 -24.325 24.207 1.00 31.36 336 THR B O 1
ATOM 6479 N N . GLU B 1 338 ? -76.875 -25.353 23.653 1.00 33.02 337 GLU B N 1
ATOM 6480 C CA . GLU B 1 338 ? -76.218 -26.655 23.550 1.00 28.58 337 GLU B CA 1
ATOM 6481 C C . GLU B 1 338 ? -75.278 -26.750 22.360 1.00 26.77 337 GLU B C 1
ATOM 6482 O O . GLU B 1 338 ? -74.353 -27.571 22.373 1.00 33.26 337 GLU B O 1
ATOM 6488 N N . THR B 1 339 ? -75.513 -25.968 21.314 1.00 25.81 338 THR B N 1
ATOM 6489 C CA . THR B 1 339 ? -74.642 -26.038 20.152 1.00 26.06 338 THR B CA 1
ATOM 6490 C C . THR B 1 339 ? -73.257 -25.535 20.525 1.00 22.04 338 THR B C 1
ATOM 6491 O O . THR B 1 339 ? -73.106 -24.423 21.041 1.00 23.59 338 THR B O 1
ATOM 6495 N N . MET B 1 340 ? -72.244 -26.361 20.269 1.00 27.25 339 MET B N 1
ATOM 6496 C CA . MET B 1 340 ? -70.887 -26.068 20.702 1.00 23.96 339 MET B CA 1
ATOM 6497 C C . MET B 1 340 ? -70.043 -25.399 19.629 1.00 25.51 339 MET B C 1
ATOM 6498 O O . MET B 1 340 ? -69.057 -24.734 19.966 1.00 25.32 339 MET B O 1
ATOM 6503 N N . VAL B 1 341 ? -70.398 -25.557 18.358 1.00 28.07 340 VAL B N 1
ATOM 6504 C CA . VAL B 1 341 ? -69.667 -24.956 17.249 1.00 23.84 340 VAL B CA 1
ATOM 6505 C C . VAL B 1 341 ? -70.683 -24.332 16.305 1.00 25.89 340 VAL B C 1
ATOM 6506 O O . VAL B 1 341 ? -71.532 -25.036 15.745 1.00 24.67 340 VAL B O 1
ATOM 6510 N N . GLY B 1 342 ? -70.595 -23.018 16.129 1.00 31.64 341 GLY B N 1
ATOM 6511 C CA . GLY B 1 342 ? -71.546 -22.270 15.335 1.00 30.24 341 GLY B CA 1
ATOM 6512 C C . GLY B 1 342 ? -71.103 -22.111 13.897 1.00 27.43 341 GLY B C 1
ATOM 6513 O O . GLY B 1 342 ? -70.306 -22.891 13.369 1.00 25.87 341 GLY B O 1
ATOM 6514 N N . ALA B 1 343 ? -71.650 -21.089 13.248 1.00 21.04 342 ALA B N 1
ATOM 6515 C CA . ALA B 1 343 ? -71.369 -20.846 11.843 1.00 18.83 342 ALA B CA 1
ATOM 6516 C C . ALA B 1 343 ? -70.062 -20.084 11.665 1.00 27.40 342 ALA B C 1
ATOM 6517 O O . ALA B 1 343 ? -69.640 -19.314 12.534 1.00 23.57 342 ALA B O 1
ATOM 6519 N N . GLN B 1 344 ? -69.414 -20.316 10.524 1.00 26.72 343 GLN B N 1
ATOM 6520 C CA . GLN B 1 344 ? -68.339 -19.435 10.100 1.00 21.71 343 GLN B CA 1
ATOM 6521 C C . GLN B 1 344 ? -68.894 -18.029 9.885 1.00 28.29 343 GLN B C 1
ATOM 6522 O O . GLN B 1 344 ? -70.088 -17.833 9.648 1.00 29.66 343 GLN B O 1
ATOM 6528 N N . ALA B 1 345 ? -68.006 -17.038 9.964 1.00 26.79 344 ALA B N 1
ATOM 6529 C CA . ALA B 1 345 ? -68.461 -15.653 10.052 1.00 23.42 344 ALA B CA 1
ATOM 6530 C C . ALA B 1 345 ? -69.042 -15.148 8.737 1.00 30.32 344 ALA B C 1
ATOM 6531 O O . ALA B 1 345 ? -69.993 -14.358 8.742 1.00 31.10 344 ALA B O 1
ATOM 6533 N N . SER B 1 346 ? -68.477 -15.555 7.604 1.00 30.85 345 SER B N 1
ATOM 6534 C CA . SER B 1 346 ? -68.924 -15.024 6.326 1.00 33.49 345 SER B CA 1
ATOM 6535 C C . SER B 1 346 ? -68.924 -16.121 5.274 1.00 30.52 345 SER B C 1
ATOM 6536 O O . SER B 1 346 ? -68.465 -17.242 5.502 1.00 28.45 345 SER B O 1
ATOM 6539 N N . GLN B 1 347 ? -69.455 -15.769 4.102 1.00 34.05 346 GLN B N 1
ATOM 6540 C CA . GLN B 1 347 ? -69.362 -16.652 2.948 1.00 31.56 346 GLN B CA 1
ATOM 6541 C C . GLN B 1 347 ? -67.934 -16.715 2.425 1.00 35.52 346 GLN B C 1
ATOM 6542 O O . GLN B 1 347 ? -67.489 -17.771 1.962 1.00 34.18 346 GLN B O 1
ATOM 6548 N N . GLN B 1 348 ? -67.205 -15.596 2.491 1.00 30.62 347 GLN B N 1
ATOM 6549 C CA . GLN B 1 348 ? -65.814 -15.586 2.047 1.00 34.32 347 GLN B CA 1
ATOM 6550 C C . GLN B 1 348 ? -64.932 -16.459 2.932 1.00 31.18 347 GLN B C 1
ATOM 6551 O O . GLN B 1 348 ? -64.088 -17.208 2.426 1.00 25.10 347 GLN B O 1
ATOM 6557 N N . GLN B 1 349 ? -65.109 -16.379 4.254 1.00 27.87 348 GLN B N 1
ATOM 6558 C CA . GLN B 1 349 ? -64.325 -17.232 5.142 1.00 29.22 348 GLN B CA 1
ATOM 6559 C C . GLN B 1 349 ? -64.710 -18.691 4.960 1.00 25.57 348 GLN B C 1
ATOM 6560 O O . GLN B 1 349 ? -63.848 -19.578 4.965 1.00 27.00 348 GLN B O 1
ATOM 6566 N N . TYR B 1 350 ? -66.005 -18.946 4.786 1.00 27.91 349 TYR B N 1
ATOM 6567 C CA . TYR B 1 350 ? -66.495 -20.297 4.550 1.00 28.15 349 TYR B CA 1
ATOM 6568 C C . TYR B 1 350 ? -65.876 -20.903 3.295 1.00 28.89 349 TYR B C 1
ATOM 6569 O O . TYR B 1 350 ? -65.490 -22.079 3.289 1.00 30.79 349 TYR B O 1
ATOM 6578 N N . GLU B 1 351 ? -65.774 -20.118 2.219 1.00 30.28 350 GLU B N 1
ATOM 6579 C CA . GLU B 1 351 ? -65.203 -20.636 0.979 1.00 30.82 350 GLU B CA 1
ATOM 6580 C C . GLU B 1 351 ? -63.693 -20.792 1.089 1.00 30.81 350 GLU B C 1
ATOM 6581 O O . GLU B 1 351 ? -63.119 -21.750 0.556 1.00 29.62 350 GLU B O 1
ATOM 6587 N N . LYS B 1 352 ? -63.034 -19.854 1.773 1.00 30.90 351 LYS B N 1
ATOM 6588 C CA . LYS B 1 352 ? -61.585 -19.915 1.930 1.00 25.97 351 LYS B CA 1
ATOM 6589 C C . LYS B 1 352 ? -61.161 -21.178 2.669 1.00 25.76 351 LYS B C 1
ATOM 6590 O O . LYS B 1 352 ? -60.155 -21.804 2.318 1.00 23.95 351 LYS B O 1
ATOM 6596 N N . ILE B 1 353 ? -61.916 -21.569 3.698 1.00 29.01 352 ILE B N 1
ATOM 6597 C CA . ILE B 1 353 ? -61.563 -22.772 4.442 1.00 32.77 352 ILE B CA 1
ATOM 6598 C C . ILE B 1 353 ? -61.810 -24.015 3.595 1.00 32.26 352 ILE B C 1
ATOM 6599 O O . ILE B 1 353 ? -60.992 -24.943 3.587 1.00 31.29 352 ILE B O 1
ATOM 6604 N N . LEU B 1 354 ? -62.908 -24.035 2.829 1.00 34.37 353 LEU B N 1
ATOM 6605 C CA . LEU B 1 354 ? -63.201 -25.194 1.989 1.00 30.49 353 LEU B CA 1
ATOM 6606 C C . LEU B 1 354 ? -62.109 -25.416 0.953 1.00 32.25 353 LEU B C 1
ATOM 6607 O O . LEU B 1 354 ? -61.770 -26.562 0.632 1.00 38.37 353 LEU B O 1
ATOM 6612 N N . SER B 1 355 ? -61.539 -24.332 0.426 1.00 33.23 354 SER B N 1
ATOM 6613 C CA . SER B 1 355 ? -60.393 -24.469 -0.464 1.00 28.59 354 SER B CA 1
ATOM 6614 C C . SER B 1 355 ? -59.181 -25.011 0.279 1.00 35.42 354 SER B C 1
ATOM 6615 O O . SER B 1 355 ? -58.335 -25.681 -0.323 1.00 36.83 354 SER B O 1
ATOM 6618 N N . TYR B 1 356 ? -59.083 -24.742 1.583 1.00 33.34 355 TYR B N 1
ATOM 6619 C CA . TYR B 1 356 ? -57.966 -25.255 2.366 1.00 29.99 355 TYR B CA 1
ATOM 6620 C C . TYR B 1 356 ? -58.119 -26.735 2.696 1.00 29.98 355 TYR B C 1
ATOM 6621 O O . TYR B 1 356 ? -57.109 -27.436 2.823 1.00 28.54 355 TYR B O 1
ATOM 6630 N N . LEU B 1 357 ? -59.350 -27.234 2.857 1.00 27.36 356 LEU B N 1
ATOM 6631 C CA . LEU B 1 357 ? -59.522 -28.676 3.013 1.00 32.78 356 LEU B CA 1
ATOM 6632 C C . LEU B 1 357 ? -59.036 -29.418 1.772 1.00 33.78 356 LEU B C 1
ATOM 6633 O O . LEU B 1 357 ? -58.306 -30.411 1.873 1.00 35.32 356 LEU B O 1
ATOM 6638 N N . ASP B 1 358 ? -59.445 -28.954 0.586 1.00 32.54 357 ASP B N 1
ATOM 6639 C CA . ASP B 1 358 ? -58.966 -29.549 -0.660 1.00 35.84 357 ASP B CA 1
ATOM 6640 C C . ASP B 1 358 ? -57.446 -29.491 -0.772 1.00 31.64 357 ASP B C 1
ATOM 6641 O O . ASP B 1 358 ? -56.817 -30.447 -1.237 1.00 32.73 357 ASP B O 1
ATOM 6646 N N . ILE B 1 359 ? -56.837 -28.375 -0.361 1.00 30.76 358 ILE B N 1
ATOM 6647 C CA . ILE B 1 359 ? -55.383 -28.259 -0.437 1.00 31.91 358 ILE B CA 1
ATOM 6648 C C . ILE B 1 359 ? -54.719 -29.268 0.493 1.00 33.94 358 ILE B C 1
ATOM 6649 O O . ILE B 1 359 ? -53.681 -29.852 0.158 1.00 28.99 358 ILE B O 1
ATOM 6654 N N . ALA B 1 360 ? -55.303 -29.487 1.674 1.00 33.48 359 ALA B N 1
ATOM 6655 C CA . ALA B 1 360 ? -54.762 -30.476 2.600 1.00 35.28 359 ALA B CA 1
ATOM 6656 C C . ALA B 1 360 ? -54.707 -31.856 1.961 1.00 34.95 359 ALA B C 1
ATOM 6657 O O . ALA B 1 360 ? -53.726 -32.590 2.123 1.00 32.63 35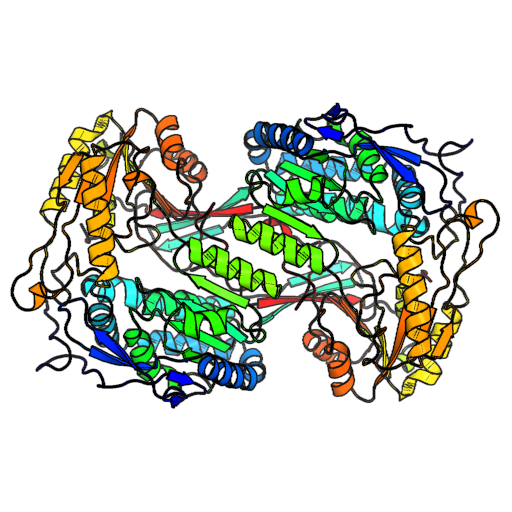9 ALA B O 1
ATOM 6659 N N . GLN B 1 361 ? -55.752 -32.217 1.214 1.00 32.63 360 GLN B N 1
ATOM 6660 C CA . GLN B 1 361 ? -55.835 -33.555 0.640 1.00 35.23 360 GLN B CA 1
ATOM 6661 C C . GLN B 1 361 ? -54.758 -33.781 -0.413 1.00 35.86 360 GLN B C 1
ATOM 6662 O O . GLN B 1 361 ? -54.219 -34.889 -0.521 1.00 35.74 360 GLN B O 1
ATOM 6668 N N . GLN B 1 362 ? -54.414 -32.754 -1.193 1.00 32.58 361 GLN B N 1
ATOM 6669 C CA . GLN B 1 362 ? -53.409 -33.003 -2.219 1.00 38.01 361 GLN B CA 1
ATOM 6670 C C . GLN B 1 362 ? -52.012 -33.180 -1.655 1.00 37.46 361 GLN B C 1
ATOM 6671 O O . GLN B 1 362 ? -51.202 -33.863 -2.291 1.00 37.91 361 GLN B O 1
ATOM 6677 N N . GLU B 1 363 ? -51.780 -32.789 -0.405 1.00 41.43 362 GLU B N 1
ATOM 6678 C CA . GLU B 1 363 ? -50.457 -32.905 0.181 1.00 36.46 362 GLU B CA 1
ATOM 6679 C C . GLU B 1 363 ? -50.317 -34.152 1.035 1.00 29.54 362 GLU B C 1
ATOM 6680 O O . GLU B 1 363 ? -49.311 -34.303 1.737 1.00 32.50 362 GLU B O 1
ATOM 6686 N N . GLY B 1 364 ? -51.277 -35.068 0.957 1.00 36.61 363 GLY B N 1
ATOM 6687 C CA . GLY B 1 364 ? -51.208 -36.290 1.728 1.00 34.22 363 GLY B CA 1
ATOM 6688 C C . GLY B 1 364 ? -51.670 -36.184 3.161 1.00 31.24 363 GLY B C 1
ATOM 6689 O O . GLY B 1 364 ? -51.400 -37.098 3.949 1.00 28.81 363 GLY B O 1
ATOM 6690 N N . ALA B 1 365 ? -52.349 -35.102 3.530 1.00 33.43 364 ALA B N 1
ATOM 6691 C CA . ALA B 1 365 ? -52.873 -34.971 4.883 1.00 28.76 364 ALA B CA 1
ATOM 6692 C C . ALA B 1 365 ? -53.976 -35.996 5.117 1.00 33.10 364 ALA B C 1
ATOM 6693 O O . ALA B 1 365 ? -54.985 -36.013 4.403 1.00 38.65 364 ALA B O 1
ATOM 6695 N N . GLU B 1 366 ? -53.779 -36.850 6.116 1.00 36.38 365 GLU B N 1
ATOM 6696 C CA . GLU B 1 366 ? -54.740 -37.899 6.419 1.00 28.86 365 GLU B CA 1
ATOM 6697 C C . GLU B 1 366 ? -55.886 -37.304 7.226 1.00 26.46 365 GLU B C 1
ATOM 6698 O O . GLU B 1 366 ? -55.663 -36.649 8.248 1.00 31.32 365 GLU B O 1
ATOM 6704 N N . LEU B 1 367 ? -57.113 -37.535 6.768 1.00 24.47 366 LEU B N 1
ATOM 6705 C CA . LEU B 1 367 ? -58.284 -36.966 7.421 1.00 23.46 366 LEU B CA 1
ATOM 6706 C C . LEU B 1 367 ? -58.638 -37.817 8.633 1.00 29.33 366 LEU B C 1
ATOM 6707 O O . LEU B 1 367 ? -58.972 -38.997 8.493 1.00 34.31 366 LEU B O 1
ATOM 6712 N N . LEU B 1 368 ? -58.596 -37.210 9.820 1.00 30.36 367 LEU B N 1
ATOM 6713 C CA . LEU B 1 368 ? -58.925 -37.915 11.050 1.00 25.48 367 LEU B CA 1
ATOM 6714 C C . LEU B 1 368 ? -60.323 -37.610 11.563 1.00 28.15 367 LEU B C 1
ATOM 6715 O O . LEU B 1 368 ? -60.872 -38.412 12.326 1.00 29.62 367 LEU B O 1
ATOM 6720 N N . ALA B 1 369 ? -60.907 -36.485 11.160 1.00 31.55 368 ALA B N 1
ATOM 6721 C CA . ALA B 1 369 ? -62.268 -36.122 11.530 1.00 29.19 368 ALA B CA 1
ATOM 6722 C C . ALA B 1 369 ? -62.713 -34.966 10.648 1.00 26.67 368 ALA B C 1
ATOM 6723 O O . ALA B 1 369 ? -61.899 -34.127 10.252 1.00 31.13 368 ALA B O 1
ATOM 6725 N N . GLY B 1 370 ? -64.010 -34.934 10.347 1.00 26.67 369 GLY B N 1
ATOM 6726 C CA . GLY B 1 370 ? -64.562 -33.817 9.594 1.00 30.21 369 GLY B CA 1
ATOM 6727 C C . GLY B 1 370 ? -64.007 -33.751 8.183 1.00 30.19 369 GLY B C 1
ATOM 6728 O O . GLY B 1 370 ? -63.871 -34.765 7.491 1.00 29.53 369 GLY B O 1
ATOM 6729 N N . GLY B 1 371 ? -63.688 -32.533 7.748 1.00 31.82 370 GLY B N 1
ATOM 6730 C CA . GLY B 1 371 ? -63.044 -32.304 6.471 1.00 29.95 370 GLY B CA 1
ATOM 6731 C C . GLY B 1 371 ? -63.925 -31.767 5.366 1.00 30.60 370 GLY B C 1
ATOM 6732 O O . GLY B 1 371 ? -63.430 -31.568 4.250 1.00 29.76 370 GLY B O 1
ATOM 6733 N N . SER B 1 372 ? -65.205 -31.533 5.626 1.00 30.85 371 SER B N 1
ATOM 6734 C CA . SER B 1 372 ? -66.107 -31.047 4.584 1.00 37.88 371 SER B CA 1
ATOM 6735 C C . SER B 1 372 ? -67.164 -30.158 5.231 1.00 32.67 371 SER B C 1
ATOM 6736 O O . SER B 1 372 ? -66.988 -29.672 6.353 1.00 33.11 371 SER B O 1
ATOM 6739 N N . VAL B 1 373 ? -68.261 -29.939 4.507 1.00 38.45 372 VAL B N 1
ATOM 6740 C CA . VAL B 1 373 ? -69.379 -29.149 5.004 1.00 39.55 372 VAL B CA 1
ATOM 6741 C C . VAL B 1 373 ? -70.201 -29.964 6.001 1.00 38.56 372 VAL B C 1
ATOM 6742 O O . VAL B 1 373 ? -70.200 -31.198 5.991 1.00 51.03 372 VAL B O 1
ATOM 6746 N N . GLU B 1 374 ? -70.907 -29.256 6.883 1.00 29.83 373 GLU B N 1
ATOM 6747 C CA . GLU B 1 374 ? -71.923 -29.834 7.758 1.00 35.21 373 GLU B CA 1
ATOM 6748 C C . GLU B 1 374 ? -73.285 -29.292 7.331 1.00 40.73 373 GLU B C 1
ATOM 6749 O O . GLU B 1 374 ? -73.606 -28.131 7.602 1.00 38.25 373 GLU B O 1
ATOM 6755 N N . LYS B 1 375 ? -74.079 -30.131 6.666 1.00 43.96 374 LYS B N 1
ATOM 6756 C CA . LYS B 1 375 ? -75.363 -29.716 6.094 1.00 37.01 374 LYS B CA 1
ATOM 6757 C C . LYS B 1 375 ? -76.433 -29.778 7.179 1.00 40.35 374 LYS B C 1
ATOM 6758 O O . LYS B 1 375 ? -77.055 -30.816 7.412 1.00 44.40 374 LYS B O 1
ATOM 6764 N N . LEU B 1 376 ? -76.659 -28.649 7.847 1.00 41.95 375 LEU B N 1
ATOM 6765 C CA . LEU B 1 376 ? -77.669 -28.563 8.891 1.00 37.85 375 LEU B CA 1
ATOM 6766 C C . LEU B 1 376 ? -79.034 -28.247 8.288 1.00 42.12 375 LEU B C 1
ATOM 6767 O O . LEU B 1 376 ? -79.145 -27.538 7.284 1.00 43.64 375 LEU B O 1
ATOM 6772 N N A GLU B 1 377 ? -80.077 -28.787 8.906 0.46 41.19 376 GLU B N 1
ATOM 6773 N N B GLU B 1 377 ? -80.074 -28.775 8.927 0.54 41.20 376 GLU B N 1
ATOM 6774 C CA A GLU B 1 377 ? -81.407 -28.690 8.330 0.46 42.02 376 GLU B CA 1
ATOM 6775 C CA B GLU B 1 377 ? -81.438 -28.726 8.424 0.54 42.03 376 GLU B CA 1
ATOM 6776 C C A GLU B 1 377 ? -82.153 -27.465 8.854 0.46 39.47 376 GLU B C 1
ATOM 6777 C C B GLU B 1 377 ? -82.143 -27.442 8.854 0.54 39.60 376 GLU B C 1
ATOM 6778 O O A GLU B 1 377 ? -81.749 -26.815 9.821 0.46 39.44 376 GLU B O 1
ATOM 6779 O O B GLU B 1 377 ? -81.701 -26.731 9.760 0.54 39.40 376 GLU B O 1
ATOM 6790 N N . GLY B 1 378 ? -83.262 -27.156 8.186 1.00 34.52 377 GLY B N 1
ATOM 6791 C CA . GLY B 1 378 ? -84.028 -25.969 8.509 1.00 42.88 377 GLY B CA 1
ATOM 6792 C C . GLY B 1 378 ? -83.473 -24.737 7.813 1.00 38.69 377 GLY B C 1
ATOM 6793 O O . GLY B 1 378 ? -82.857 -24.815 6.749 1.00 35.00 377 GLY B O 1
ATOM 6794 N N . ASN B 1 379 ? -83.697 -23.580 8.438 1.00 38.50 378 ASN B N 1
ATOM 6795 C CA . ASN B 1 379 ? -83.135 -22.338 7.922 1.00 33.12 378 ASN B CA 1
ATOM 6796 C C . ASN B 1 379 ? -81.613 -22.350 7.970 1.00 37.76 378 ASN B C 1
ATOM 6797 O O . ASN B 1 379 ? -80.970 -21.564 7.266 1.00 36.55 378 ASN B O 1
ATOM 6802 N N . LEU B 1 380 ? -81.033 -23.226 8.793 1.00 32.60 379 LEU B N 1
ATOM 6803 C CA . LEU B 1 380 ? -79.587 -23.380 8.889 1.00 35.71 379 LEU B CA 1
ATOM 6804 C C . LEU B 1 380 ? -78.947 -23.795 7.569 1.00 35.14 379 LEU B C 1
ATOM 6805 O O . LEU B 1 380 ? -77.742 -23.585 7.388 1.00 33.67 379 LEU B O 1
ATOM 6810 N N . ALA B 1 381 ? -79.719 -24.392 6.655 1.00 37.35 380 ALA B N 1
ATOM 6811 C CA . ALA B 1 381 ? -79.153 -24.921 5.416 1.00 37.46 380 ALA B CA 1
ATOM 6812 C C . ALA B 1 381 ? -78.419 -23.861 4.604 1.00 28.47 380 ALA B C 1
ATOM 6813 O O . ALA B 1 381 ? -77.424 -24.173 3.939 1.00 31.27 380 ALA B O 1
ATOM 6815 N N . SER B 1 382 ? -78.882 -22.617 4.640 1.00 26.03 381 SER B N 1
ATOM 6816 C CA . SER B 1 382 ? -78.227 -21.529 3.926 1.00 29.30 381 SER B CA 1
ATOM 6817 C C . SER B 1 382 ? -77.095 -20.888 4.720 1.00 31.66 381 SER B C 1
ATOM 6818 O O . SER B 1 382 ? -76.458 -19.956 4.219 1.00 31.25 381 SER B O 1
ATOM 6821 N N . GLY B 1 383 ? -76.820 -21.371 5.930 1.00 37.13 382 GLY B N 1
ATOM 6822 C CA . GLY B 1 383 ? -75.729 -20.853 6.724 1.00 32.11 382 GLY B CA 1
ATOM 6823 C C . GLY B 1 383 ? -74.384 -21.411 6.308 1.00 29.26 382 GLY B C 1
ATOM 6824 O O . GLY B 1 383 ? -74.246 -22.148 5.332 1.00 28.00 382 GLY B O 1
ATOM 6825 N N . TYR B 1 384 ? -73.365 -21.037 7.075 1.00 29.44 383 TYR B N 1
ATOM 6826 C CA . TYR B 1 384 ? -71.976 -21.361 6.758 1.00 33.76 383 TYR B CA 1
ATOM 6827 C C . TYR B 1 384 ? -71.409 -22.193 7.904 1.00 24.06 383 TYR B C 1
ATOM 6828 O O . TYR B 1 384 ? -70.804 -21.660 8.836 1.00 34.68 383 TYR B O 1
ATOM 6837 N N . TYR B 1 385 ? -71.587 -23.509 7.814 1.00 26.90 384 TYR B N 1
ATOM 6838 C CA . TYR B 1 385 ? -71.153 -24.447 8.841 1.00 24.51 384 TYR B CA 1
ATOM 6839 C C . TYR B 1 385 ? -70.221 -25.475 8.214 1.00 28.16 384 TYR B C 1
ATOM 6840 O O . TYR B 1 385 ? -70.538 -26.047 7.166 1.00 34.72 384 TYR B O 1
ATOM 6849 N N . ILE B 1 386 ? -69.079 -25.707 8.858 1.00 31.33 385 ILE B N 1
ATOM 6850 C CA . ILE B 1 386 ? -68.088 -26.670 8.399 1.00 27.90 385 ILE B CA 1
ATOM 6851 C C . ILE B 1 386 ? -67.802 -27.642 9.535 1.00 29.88 385 ILE B C 1
ATOM 6852 O O . ILE B 1 386 ? -67.936 -27.303 10.715 1.00 26.52 385 ILE B O 1
ATOM 6857 N N . GLN B 1 387 ? -67.411 -28.865 9.172 1.00 29.36 386 GLN B N 1
ATOM 6858 C CA . GLN B 1 387 ? -67.173 -29.897 10.168 1.00 29.03 386 GLN B CA 1
ATOM 6859 C C . GLN B 1 387 ? -65.849 -29.639 10.885 1.00 30.70 386 GLN B C 1
ATOM 6860 O O . GLN B 1 387 ? -64.884 -29.191 10.260 1.00 29.24 386 GLN B O 1
ATOM 6866 N N . PRO B 1 388 ? -65.784 -29.889 12.192 1.00 28.07 387 PRO B N 1
ATOM 6867 C CA . PRO B 1 388 ? -64.490 -29.847 12.889 1.00 29.91 387 PRO B CA 1
ATOM 6868 C C . PRO B 1 388 ? -63.520 -30.825 12.248 1.00 30.00 387 PRO B C 1
ATOM 6869 O O . PRO B 1 388 ? -63.791 -32.023 12.151 1.00 36.18 387 PRO B O 1
ATOM 6873 N N . THR B 1 389 ? -62.379 -30.306 11.808 1.00 27.69 388 THR B N 1
ATOM 6874 C CA . THR B 1 389 ? -61.439 -31.064 10.996 1.00 26.58 388 THR B CA 1
ATOM 6875 C C . THR B 1 389 ? -60.161 -31.318 11.781 1.00 25.03 388 THR B C 1
ATOM 6876 O O . THR B 1 389 ? -59.534 -30.376 12.278 1.00 28.89 388 THR B O 1
ATOM 6880 N N . LEU B 1 390 ? -59.784 -32.589 11.892 1.00 24.80 389 LEU B N 1
ATOM 6881 C CA . LEU B 1 390 ? -58.492 -32.991 12.432 1.00 29.82 389 LEU B CA 1
ATOM 6882 C C . LEU B 1 390 ? -57.696 -33.664 11.326 1.00 29.14 389 LEU B C 1
ATOM 6883 O O . LEU B 1 390 ? -58.134 -34.675 10.769 1.00 25.50 389 LEU B O 1
ATOM 6888 N N . LEU B 1 391 ? -56.540 -33.096 11.004 1.00 32.32 390 LEU B N 1
ATOM 6889 C CA . LEU B 1 391 ? -55.695 -33.581 9.924 1.00 31.62 390 LEU B CA 1
ATOM 6890 C C . LEU B 1 391 ? -54.337 -33.981 10.480 1.00 30.27 390 LEU B C 1
ATOM 6891 O O . LEU B 1 391 ? -53.789 -33.300 11.353 1.00 29.29 390 LEU B O 1
ATOM 6896 N N . LYS B 1 392 ? -53.794 -35.084 9.974 1.00 30.56 391 LYS B N 1
ATOM 6897 C CA . LYS B 1 392 ? -52.467 -35.550 10.349 1.00 25.81 391 LYS B CA 1
ATOM 6898 C C . LYS B 1 392 ? -51.510 -35.365 9.181 1.00 27.81 391 LYS B C 1
ATOM 6899 O O . LYS B 1 392 ? -51.797 -35.802 8.061 1.00 21.05 391 LYS B O 1
ATOM 6905 N N . GLY B 1 393 ? -50.384 -34.730 9.445 1.00 25.38 392 GLY B N 1
ATOM 6906 C CA . GLY B 1 393 ? -49.389 -34.479 8.421 1.00 30.35 392 GLY B CA 1
ATOM 6907 C C . GLY B 1 393 ? -48.058 -34.151 9.051 1.00 23.01 392 GLY B C 1
ATOM 6908 O O . GLY B 1 393 ? -47.710 -34.672 10.113 1.00 26.98 392 GLY B O 1
ATOM 6909 N N . HIS B 1 394 ? -47.305 -33.277 8.388 1.00 22.06 393 HIS B N 1
ATOM 6910 C CA . HIS B 1 394 ? -46.024 -32.809 8.891 1.00 29.49 393 HIS B CA 1
ATOM 6911 C C . HIS B 1 394 ? -45.937 -31.300 8.727 1.00 27.31 393 HIS B C 1
ATOM 6912 O O . HIS B 1 394 ? -46.603 -30.712 7.872 1.00 27.84 393 HIS B O 1
ATOM 6919 N N . ASN B 1 395 ? -45.096 -30.681 9.562 1.00 30.25 394 ASN B N 1
ATOM 6920 C CA . ASN B 1 395 ? -45.058 -29.223 9.662 1.00 36.84 394 ASN B CA 1
ATOM 6921 C C . ASN B 1 395 ? -44.735 -28.555 8.329 1.00 34.92 394 ASN B C 1
ATOM 6922 O O . ASN B 1 395 ? -45.118 -27.400 8.108 1.00 32.59 394 ASN B O 1
ATOM 6927 N N . GLY B 1 396 ? -44.033 -29.250 7.436 1.00 30.86 395 GLY B N 1
ATOM 6928 C CA . GLY B 1 396 ? -43.662 -28.675 6.157 1.00 29.33 395 GLY B CA 1
ATOM 6929 C C . GLY B 1 396 ? -44.783 -28.529 5.147 1.00 26.08 395 GLY B C 1
ATOM 6930 O O . GLY B 1 396 ? -44.540 -28.003 4.057 1.00 24.33 395 GLY B O 1
ATOM 6931 N N . MET B 1 397 ? -45.996 -28.972 5.469 1.00 27.04 396 MET B N 1
ATOM 6932 C CA . MET B 1 397 ? -47.118 -28.843 4.553 1.00 29.13 396 MET B CA 1
ATOM 6933 C C . MET B 1 397 ? -47.626 -27.403 4.528 1.00 30.23 396 MET B C 1
ATOM 6934 O O . MET B 1 397 ? -47.330 -26.596 5.414 1.00 31.07 396 MET B O 1
ATOM 6939 N N . ARG B 1 398 ? -48.408 -27.084 3.492 1.00 29.14 397 ARG B N 1
ATOM 6940 C CA . ARG B 1 398 ? -49.006 -25.754 3.417 1.00 28.91 397 ARG B CA 1
ATOM 6941 C C . ARG B 1 398 ? -50.033 -25.554 4.524 1.00 27.93 397 ARG B C 1
ATOM 6942 O O . ARG B 1 398 ? -50.170 -24.448 5.060 1.00 30.33 397 ARG B O 1
ATOM 6950 N N . VAL B 1 399 ? -50.762 -26.614 4.880 1.00 28.73 398 VAL B N 1
ATOM 6951 C CA . VAL B 1 399 ? -51.787 -26.501 5.908 1.00 30.45 398 VAL B CA 1
ATOM 6952 C C . VAL B 1 399 ? -51.182 -26.351 7.297 1.00 30.15 398 VAL B C 1
ATOM 6953 O O . VAL B 1 399 ? -51.838 -25.817 8.199 1.00 29.73 398 VAL B O 1
ATOM 6957 N N . PHE B 1 400 ? -49.949 -26.816 7.500 1.00 28.66 399 PHE B N 1
ATOM 6958 C CA . PHE B 1 400 ? -49.245 -26.589 8.756 1.00 36.01 399 PHE B CA 1
ATOM 6959 C C . PHE B 1 400 ? -48.541 -25.240 8.808 1.00 34.81 399 PHE B C 1
ATOM 6960 O O . PHE B 1 400 ? -48.100 -24.833 9.889 1.00 30.56 399 PHE B O 1
ATOM 6968 N N . GLN B 1 401 ? -48.422 -24.541 7.680 1.00 39.72 400 GLN B N 1
ATOM 6969 C CA . GLN B 1 401 ? -47.674 -23.291 7.610 1.00 36.05 400 GLN B CA 1
ATOM 6970 C C . GLN B 1 401 ? -48.560 -22.055 7.562 1.00 35.33 400 GLN B C 1
ATOM 6971 O O . GLN B 1 401 ? -48.224 -21.039 8.178 1.00 41.45 400 GLN B O 1
ATOM 6977 N N . GLU B 1 402 ? -49.675 -22.105 6.841 1.00 30.66 401 GLU B N 1
ATOM 6978 C CA . GLU B 1 402 ? -50.510 -20.933 6.625 1.00 26.28 401 GLU B CA 1
ATOM 6979 C C . GLU B 1 402 ? -51.686 -20.938 7.591 1.00 31.82 401 GLU B C 1
ATOM 6980 O O . GLU B 1 402 ? -52.248 -21.994 7.894 1.00 30.06 401 GLU B O 1
ATOM 6986 N N . GLU B 1 403 ? -52.057 -19.754 8.074 1.00 34.10 402 GLU B N 1
ATOM 6987 C CA . GLU B 1 403 ? -53.205 -19.638 8.965 1.00 26.71 402 GLU B CA 1
ATOM 6988 C C . GLU B 1 403 ? -54.476 -19.890 8.165 1.00 31.21 402 GLU B C 1
ATOM 6989 O O . GLU B 1 403 ? -54.771 -19.163 7.211 1.00 39.35 402 GLU B O 1
ATOM 6995 N N . ILE B 1 404 ? -55.231 -20.916 8.554 1.00 28.65 403 ILE B N 1
ATOM 6996 C CA . ILE B 1 404 ? -56.495 -21.194 7.883 1.00 29.23 403 ILE B CA 1
ATOM 6997 C C . ILE B 1 404 ? -57.607 -20.323 8.445 1.00 29.46 403 ILE B C 1
ATOM 6998 O O . ILE B 1 404 ? -58.490 -19.875 7.703 1.00 28.79 403 ILE B O 1
ATOM 7003 N N . PHE B 1 405 ? -57.592 -20.086 9.759 1.00 23.60 404 PHE B N 1
ATOM 7004 C CA . PHE B 1 405 ? -58.610 -19.284 10.441 1.00 29.77 404 PHE B CA 1
ATOM 7005 C C . PHE B 1 405 ? -59.971 -19.981 10.363 1.00 28.70 404 PHE B C 1
ATOM 7006 O O . PHE B 1 405 ? -60.986 -19.380 10.009 1.00 31.65 404 PHE B O 1
ATOM 7014 N N . GLY B 1 406 ? -59.974 -21.273 10.691 1.00 28.24 405 GLY B N 1
ATOM 7015 C CA . GLY B 1 406 ? -61.171 -22.080 10.689 1.00 31.34 405 GLY B CA 1
ATOM 7016 C C . GLY B 1 406 ? -61.019 -23.294 11.585 1.00 28.53 405 GLY B C 1
ATOM 7017 O O . GLY B 1 406 ? -59.974 -23.499 12.211 1.00 24.80 405 GLY B O 1
ATOM 7018 N N . PRO B 1 407 ? -62.058 -24.136 11.656 1.00 27.34 406 PRO B N 1
ATOM 7019 C CA . PRO B 1 407 ? -62.030 -25.286 12.580 1.00 23.92 406 PRO B CA 1
ATOM 7020 C C . PRO B 1 407 ? -61.221 -26.458 12.032 1.00 30.90 406 PRO B C 1
ATOM 7021 O O . PRO B 1 407 ? -61.733 -27.559 11.813 1.00 31.92 406 PRO B O 1
ATOM 7025 N N . VAL B 1 408 ? -59.928 -26.221 11.813 1.00 28.47 407 VAL B N 1
ATOM 7026 C CA . VAL B 1 408 ? -59.039 -27.185 11.172 1.00 25.47 407 VAL B CA 1
ATOM 7027 C C . VAL B 1 408 ? -57.740 -27.211 11.964 1.00 27.45 407 VAL B C 1
ATOM 7028 O O . VAL B 1 408 ? -57.089 -26.173 12.125 1.00 25.37 407 VAL B O 1
ATOM 7032 N N . VAL B 1 409 ? -57.360 -28.389 12.453 1.00 28.69 408 VAL B N 1
ATOM 7033 C CA . VAL B 1 409 ? -56.145 -28.566 13.239 1.00 25.85 408 VAL B CA 1
ATOM 7034 C C . VAL B 1 409 ? -55.250 -29.569 12.530 1.00 33.21 408 VAL B C 1
ATOM 7035 O O . VAL B 1 409 ? -55.696 -30.666 12.176 1.00 36.53 408 VAL B O 1
ATOM 7039 N N . GLY B 1 410 ? -53.991 -29.194 12.324 1.00 24.06 409 GLY B N 1
ATOM 7040 C CA . GLY B 1 410 ? -52.982 -30.136 11.886 1.00 25.71 409 GLY B CA 1
ATOM 7041 C C . GLY B 1 410 ? -52.365 -30.858 13.073 1.00 29.21 409 GLY B C 1
ATOM 7042 O O . GLY B 1 410 ? -52.064 -30.250 14.101 1.00 28.68 409 GLY B O 1
ATOM 7043 N N . VAL B 1 411 ? -52.197 -32.168 12.925 1.00 30.27 410 VAL B N 1
ATOM 7044 C CA . VAL B 1 411 ? -51.580 -33.006 13.946 1.00 26.08 410 VAL B CA 1
ATOM 7045 C C . VAL B 1 411 ? -50.313 -33.624 13.375 1.00 23.31 410 VAL B C 1
ATOM 7046 O O . VAL B 1 411 ? -50.319 -34.153 12.258 1.00 30.40 410 VAL B O 1
ATOM 7050 N N . THR B 1 412 ? -49.228 -33.538 14.139 1.00 20.95 411 THR B N 1
ATOM 7051 C CA . THR B 1 412 ? -47.979 -34.204 13.811 1.00 19.88 411 THR B CA 1
ATOM 7052 C C . THR B 1 412 ? -47.338 -34.642 15.118 1.00 20.66 411 THR B C 1
ATOM 7053 O O . THR B 1 412 ? -47.716 -34.178 16.197 1.00 28.71 411 THR B O 1
ATOM 7057 N N . THR B 1 413 ? -46.366 -35.540 15.021 1.00 20.82 412 THR B N 1
ATOM 7058 C CA . THR B 1 413 ? -45.678 -36.037 16.201 1.00 21.64 412 THR B CA 1
ATOM 7059 C C . THR B 1 413 ? -44.248 -35.515 16.254 1.00 25.68 412 THR B C 1
ATOM 7060 O O . THR B 1 413 ? -43.667 -35.111 15.243 1.00 24.72 412 THR B O 1
ATOM 7064 N N . PHE B 1 414 ? -43.686 -35.533 17.461 1.00 26.25 413 PHE B N 1
ATOM 7065 C CA . PHE B 1 414 ? -42.297 -35.165 17.682 1.00 22.33 413 PHE B CA 1
ATOM 7066 C C . PHE B 1 414 ? -41.667 -36.190 18.614 1.00 21.09 413 PHE B C 1
ATOM 7067 O O . PHE B 1 414 ? -42.358 -36.899 19.349 1.00 19.17 413 PHE B O 1
ATOM 7075 N N . LYS B 1 415 ? -40.338 -36.252 18.579 1.00 26.87 414 LYS B N 1
ATOM 7076 C CA . LYS B 1 415 ? -39.600 -37.262 19.328 1.00 29.48 414 LYS B CA 1
ATOM 7077 C C . LYS B 1 415 ? -39.162 -36.785 20.712 1.00 27.36 414 LYS B C 1
ATOM 7078 O O . LYS B 1 415 ? -39.406 -37.471 21.708 1.00 33.83 414 LYS B O 1
ATOM 7084 N N . ASP B 1 416 ? -38.524 -35.618 20.797 1.00 26.79 415 ASP B N 1
ATOM 7085 C CA . ASP B 1 416 ? -37.919 -35.165 22.042 1.00 29.12 415 ASP B CA 1
ATOM 7086 C C . ASP B 1 416 ? -38.180 -33.674 22.216 1.00 22.89 415 ASP B C 1
ATOM 7087 O O . ASP B 1 416 ? -38.762 -33.017 21.348 1.00 28.86 415 ASP B O 1
ATOM 7092 N N . GLU B 1 417 ? -37.749 -33.147 23.366 1.00 29.68 416 GLU B N 1
ATOM 7093 C CA . GLU B 1 417 ? -37.967 -31.737 23.678 1.00 28.34 416 GLU B CA 1
ATOM 7094 C C . GLU B 1 417 ? -37.366 -30.834 22.607 1.00 25.12 416 GLU B C 1
ATOM 7095 O O . GLU B 1 417 ? -38.021 -29.901 22.127 1.00 25.02 416 GLU B O 1
ATOM 7101 N N . ALA B 1 418 ? -36.107 -31.086 22.235 1.00 25.86 417 ALA B N 1
ATOM 7102 C CA . ALA B 1 418 ? -35.427 -30.238 21.259 1.00 25.36 417 ALA B CA 1
ATOM 7103 C C . ALA B 1 418 ? -36.190 -30.157 19.941 1.00 28.10 417 ALA B C 1
ATOM 7104 O O . ALA B 1 418 ? -36.329 -29.072 19.366 1.00 30.80 417 ALA B O 1
ATOM 7106 N N . GLU B 1 419 ? -36.694 -31.291 19.442 1.00 28.89 418 GLU B N 1
ATOM 7107 C CA . GLU B 1 419 ? -37.467 -31.245 18.203 1.00 31.04 418 GLU B CA 1
ATOM 7108 C C . GLU B 1 419 ? -38.822 -30.585 18.422 1.00 24.34 418 GLU B C 1
ATOM 7109 O O . GLU B 1 419 ? -39.328 -29.890 17.534 1.00 22.86 418 GLU B O 1
ATOM 7115 N N . ALA B 1 420 ? -39.434 -30.807 19.590 1.00 26.38 419 ALA B N 1
ATOM 7116 C CA . ALA B 1 420 ? -40.679 -30.115 19.908 1.00 29.58 419 ALA B CA 1
ATOM 7117 C C . ALA B 1 420 ? -40.483 -28.610 19.824 1.00 25.72 419 ALA B C 1
ATOM 7118 O O . ALA B 1 420 ? -41.331 -27.889 19.285 1.00 18.93 419 ALA B O 1
ATOM 7120 N N . LEU B 1 421 ? -39.362 -28.121 20.357 1.00 24.79 420 LEU B N 1
ATOM 7121 C CA . LEU B 1 421 ? -39.029 -26.708 20.240 1.00 29.27 420 LEU B CA 1
ATOM 7122 C C . LEU B 1 421 ? -38.791 -26.321 18.786 1.00 25.15 420 LEU B C 1
ATOM 7123 O O . LEU B 1 421 ? -39.204 -25.242 18.346 1.00 26.53 420 LEU B O 1
ATOM 7128 N N . ALA B 1 422 ? -38.125 -27.195 18.026 1.00 27.99 421 ALA B N 1
ATOM 7129 C CA . ALA B 1 422 ? -37.822 -26.895 16.630 1.00 25.05 421 ALA B CA 1
ATOM 7130 C C . ALA B 1 422 ? -39.088 -26.793 15.787 1.00 25.35 421 ALA B C 1
ATOM 7131 O O . ALA B 1 422 ? -39.200 -25.906 14.933 1.00 25.79 421 ALA B O 1
ATOM 7133 N N . ILE B 1 423 ? -40.050 -27.693 16.005 1.00 25.53 422 ILE B N 1
ATOM 7134 C CA . ILE B 1 423 ? -41.294 -27.640 15.243 1.00 30.69 422 ILE B CA 1
ATOM 7135 C C . ILE B 1 423 ? -42.153 -26.462 15.690 1.00 28.15 422 ILE B C 1
ATOM 7136 O O . ILE B 1 423 ? -42.833 -25.828 14.873 1.00 25.15 422 ILE B O 1
ATOM 7141 N N . ALA B 1 424 ? -42.129 -26.143 16.986 1.00 23.89 423 ALA B N 1
ATOM 7142 C CA . ALA B 1 424 ? -42.971 -25.065 17.495 1.00 24.61 423 ALA B CA 1
ATOM 7143 C C . ALA B 1 424 ? -42.569 -23.717 16.911 1.00 27.47 423 ALA B C 1
ATOM 7144 O O . ALA B 1 424 ? -43.431 -22.898 16.570 1.00 26.95 423 ALA B O 1
ATOM 7146 N N . ASN B 1 425 ? -41.268 -23.470 16.779 1.00 22.39 424 ASN B N 1
ATOM 7147 C CA . ASN B 1 425 ? -40.782 -22.179 16.314 1.00 22.27 424 ASN B CA 1
ATOM 7148 C C . ASN B 1 425 ? -40.548 -22.124 14.811 1.00 30.55 424 ASN B C 1
ATOM 7149 O O . ASN B 1 425 ? -40.247 -21.044 14.291 1.00 31.38 424 ASN B O 1
ATOM 7154 N N . ASP B 1 426 ? -40.693 -23.241 14.096 1.00 25.45 425 ASP B N 1
ATOM 7155 C CA . ASP B 1 426 ? -40.540 -23.238 12.641 1.00 27.62 425 ASP B CA 1
ATOM 7156 C C . ASP B 1 426 ? -41.822 -22.710 11.990 1.00 30.36 425 ASP B C 1
ATOM 7157 O O . ASP B 1 426 ? -42.505 -23.380 11.216 1.00 29.33 425 ASP B O 1
ATOM 7162 N N . THR B 1 427 ? -42.136 -21.468 12.344 1.00 29.56 426 THR B N 1
ATOM 7163 C CA . THR B 1 427 ? -43.253 -20.723 11.790 1.00 33.65 426 THR B CA 1
ATOM 7164 C C . THR B 1 427 ? -42.849 -19.259 11.755 1.00 26.26 426 THR B C 1
ATOM 7165 O O . THR B 1 427 ? -41.989 -18.824 12.525 1.00 28.43 426 THR B O 1
ATOM 7169 N N . GLU B 1 428 ? -43.466 -18.497 10.855 1.00 24.55 427 GLU B N 1
ATOM 7170 C CA . GLU B 1 428 ? -43.195 -17.067 10.842 1.00 32.42 427 GLU B CA 1
ATOM 7171 C C . GLU B 1 428 ? -43.998 -16.314 11.893 1.00 27.20 427 GLU B C 1
ATOM 7172 O O . GLU B 1 428 ? -43.760 -15.118 12.090 1.00 27.06 427 GLU B O 1
ATOM 7178 N N . TYR B 1 429 ? -44.932 -16.978 12.567 1.00 31.58 428 TYR B N 1
ATOM 7179 C CA . TYR B 1 429 ? -45.762 -16.350 13.582 1.00 29.34 428 TYR B CA 1
ATOM 7180 C C . TYR B 1 429 ? -45.184 -16.600 14.972 1.00 29.72 428 TYR B C 1
ATOM 7181 O O . TYR B 1 429 ? -44.208 -17.332 15.152 1.00 28.37 428 TYR B O 1
ATOM 7190 N N . GLY B 1 430 ? -45.811 -15.978 15.966 1.00 26.45 429 GLY B N 1
ATOM 7191 C CA . GLY B 1 430 ? -45.371 -16.081 17.343 1.00 24.63 429 GLY B CA 1
ATOM 7192 C C . GLY B 1 430 ? -46.343 -15.409 18.289 1.00 29.84 429 GLY B C 1
ATOM 7193 O O . GLY B 1 430 ? -45.938 -14.659 19.183 1.00 28.48 429 GLY B O 1
ATOM 7194 N N . LEU B 1 431 ? -47.637 -15.645 18.078 1.00 23.99 430 LEU B N 1
ATOM 7195 C CA . LEU B 1 431 ? -48.673 -15.029 18.897 1.00 20.19 430 LEU B CA 1
ATOM 7196 C C . LEU B 1 431 ? -49.023 -15.883 20.112 1.00 20.06 430 LEU B C 1
ATOM 7197 O O . LEU B 1 431 ? -49.004 -15.392 21.244 1.00 26.21 430 LEU B O 1
ATOM 7202 N N . GLY B 1 432 ? -49.343 -17.163 19.896 1.00 16.18 431 GLY B N 1
ATOM 7203 C CA . GLY B 1 432 ? -49.750 -18.028 20.981 1.00 18.49 431 GLY B CA 1
ATOM 7204 C C . GLY B 1 432 ? -49.173 -19.422 20.828 1.00 20.48 431 GLY B C 1
ATOM 7205 O O . GLY B 1 432 ? -48.683 -19.806 19.763 1.00 18.14 431 GLY B O 1
ATOM 7206 N N . ALA B 1 433 ? -49.244 -20.173 21.924 1.00 16.85 432 ALA B N 1
ATOM 7207 C CA . ALA B 1 433 ? -48.818 -21.565 21.947 1.00 19.09 432 ALA B CA 1
ATOM 7208 C C . ALA B 1 433 ? -49.415 -22.235 23.174 1.00 21.54 432 ALA B C 1
ATOM 7209 O O . ALA B 1 433 ? -49.736 -21.578 24.169 1.00 23.77 432 ALA B O 1
ATOM 7211 N N . GLY B 1 434 ? -49.555 -23.554 23.093 1.00 17.56 433 GLY B N 1
ATOM 7212 C CA . GLY B 1 434 ? -50.001 -24.351 24.216 1.00 15.92 433 GLY B CA 1
ATOM 7213 C C . GLY B 1 434 ? -48.915 -25.326 24.624 1.00 17.67 433 GLY B C 1
ATOM 7214 O O . GLY B 1 434 ? -48.122 -25.778 23.797 1.00 21.32 433 GLY B O 1
ATOM 7215 N N . LEU B 1 435 ? -48.891 -25.654 25.912 1.00 20.17 434 LEU B N 1
ATOM 7216 C CA . LEU B 1 435 ? -47.838 -26.493 26.470 1.00 18.28 434 LEU B CA 1
ATOM 7217 C C . LEU B 1 435 ? -48.437 -27.325 27.590 1.00 19.25 434 LEU B C 1
ATOM 7218 O O . LEU B 1 435 ? -48.917 -26.771 28.584 1.00 18.70 434 LEU B O 1
ATOM 7223 N N . TRP B 1 436 ? -48.406 -28.646 27.433 1.00 18.42 435 TRP B N 1
ATOM 7224 C CA . TRP B 1 436 ? -49.017 -29.567 28.387 1.00 17.61 435 TRP B CA 1
ATOM 7225 C C . TRP B 1 436 ? -47.957 -30.543 28.878 1.00 22.55 435 TRP B C 1
ATOM 7226 O O . TRP B 1 436 ? -47.556 -31.456 28.146 1.00 22.91 435 TRP B O 1
ATOM 7237 N N . THR B 1 437 ? -47.507 -30.343 30.113 1.00 18.36 436 THR B N 1
ATOM 7238 C CA . THR B 1 437 ? -46.562 -31.225 30.783 1.00 22.87 436 THR B CA 1
ATOM 7239 C C . THR B 1 437 ? -46.576 -30.889 32.266 1.00 18.21 436 THR B C 1
ATOM 7240 O O . THR B 1 437 ? -46.901 -29.763 32.653 1.00 18.99 436 THR B O 1
ATOM 7244 N N . ARG B 1 438 ? -46.224 -31.876 33.090 1.00 17.66 437 ARG B N 1
ATOM 7245 C CA . ARG B 1 438 ? -46.208 -31.695 34.535 1.00 20.28 437 ARG B CA 1
ATOM 7246 C C . ARG B 1 438 ? -44.809 -31.545 35.117 1.00 21.50 437 ARG B C 1
ATOM 7247 O O . ARG B 1 438 ? -44.686 -31.188 36.293 1.00 22.94 437 ARG B O 1
ATOM 7255 N N . ASP B 1 439 ? -43.759 -31.806 34.342 1.00 17.47 438 ASP B N 1
ATOM 7256 C CA . ASP B 1 439 ? -42.403 -31.554 34.819 1.00 21.63 438 ASP B CA 1
ATOM 7257 C C . ASP B 1 439 ? -42.203 -30.051 34.959 1.00 24.89 438 ASP B C 1
ATOM 7258 O O . ASP B 1 439 ? -42.252 -29.316 33.968 1.00 23.22 438 ASP B O 1
ATOM 7263 N N . ILE B 1 440 ? -41.992 -29.598 36.198 1.00 21.36 439 ILE B N 1
ATOM 7264 C CA . ILE B 1 440 ? -41.864 -28.169 36.472 1.00 15.41 439 ILE B CA 1
ATOM 7265 C C . ILE B 1 440 ? -40.728 -27.553 35.662 1.00 18.43 439 ILE B C 1
ATOM 7266 O O . ILE B 1 440 ? -40.829 -26.411 35.196 1.00 19.26 439 ILE B O 1
ATOM 7271 N N . ASN B 1 441 ? -39.634 -28.293 35.470 1.00 20.85 440 ASN B N 1
ATOM 7272 C CA . ASN B 1 441 ? -38.515 -27.744 34.713 1.00 18.23 440 ASN B CA 1
ATOM 7273 C C . ASN B 1 441 ? -38.802 -27.722 33.217 1.00 19.98 440 ASN B C 1
ATOM 7274 O O . ASN B 1 441 ? -38.439 -26.761 32.529 1.00 21.60 440 ASN B O 1
ATOM 7279 N N . ARG B 1 442 ? -39.430 -28.776 32.692 1.00 22.08 441 ARG B N 1
ATOM 7280 C CA . ARG B 1 442 ? -39.822 -28.774 31.286 1.00 19.49 441 ARG B CA 1
ATOM 7281 C C . ARG B 1 442 ? -40.801 -27.644 30.990 1.00 19.26 441 ARG B C 1
ATOM 7282 O O . ARG B 1 442 ? -40.678 -26.956 29.969 1.00 19.59 441 ARG B O 1
ATOM 7290 N N . ALA B 1 443 ? -41.790 -27.449 31.868 1.00 18.40 442 ALA B N 1
ATOM 7291 C CA . ALA B 1 443 ? -42.754 -26.367 31.690 1.00 21.66 442 ALA B CA 1
ATOM 7292 C C . ALA B 1 443 ? -42.064 -25.014 31.565 1.00 18.18 442 ALA B C 1
ATOM 7293 O O . ALA B 1 443 ? -42.451 -24.186 30.731 1.00 17.01 442 ALA B O 1
ATOM 7295 N N . TYR B 1 444 ? -41.048 -24.763 32.394 1.00 15.65 443 TYR B N 1
ATOM 7296 C CA . TYR B 1 444 ? -40.378 -23.466 32.363 1.00 20.57 443 TYR B CA 1
ATOM 7297 C C . TYR B 1 444 ? -39.511 -23.309 31.118 1.00 21.52 443 TYR B C 1
ATOM 7298 O O . TYR B 1 444 ? -39.559 -22.272 30.447 1.00 21.74 443 TYR B O 1
ATOM 7307 N N . ARG B 1 445 ? -38.692 -24.320 30.809 1.00 17.76 444 ARG B N 1
ATOM 7308 C CA . ARG B 1 445 ? -37.800 -24.245 29.654 1.00 20.08 444 ARG B CA 1
ATOM 7309 C C . ARG B 1 445 ? -38.577 -23.975 28.374 1.00 19.40 444 ARG B C 1
ATOM 7310 O O . ARG B 1 445 ? -38.378 -22.950 27.713 1.00 17.35 444 ARG B O 1
ATOM 7318 N N . MET B 1 446 ? -39.452 -24.912 27.997 1.00 20.57 445 MET B N 1
ATOM 7319 C CA . MET B 1 446 ? -40.296 -24.724 26.822 1.00 20.82 445 MET B CA 1
ATOM 7320 C C . MET B 1 446 ? -41.037 -23.398 26.889 1.00 16.79 445 MET B C 1
ATOM 7321 O O . MET B 1 446 ? -41.196 -22.714 25.872 1.00 19.21 445 MET B O 1
ATOM 7326 N N . GLY B 1 447 ? -41.497 -23.021 28.083 1.00 21.45 446 GLY B N 1
ATOM 7327 C CA . GLY B 1 447 ? -42.185 -21.751 28.230 1.00 18.28 446 GLY B CA 1
ATOM 7328 C C . GLY B 1 447 ? -41.356 -20.580 27.739 1.00 19.96 446 GLY B C 1
ATOM 7329 O O . GLY B 1 447 ? -41.853 -19.723 27.010 1.00 20.73 446 GLY B O 1
ATOM 7330 N N . ARG B 1 448 ? -40.072 -20.547 28.101 1.00 20.98 447 ARG B N 1
ATOM 7331 C CA . ARG B 1 448 ? -39.175 -19.505 27.621 1.00 23.34 447 ARG B CA 1
ATOM 7332 C C . ARG B 1 448 ? -38.499 -19.829 26.295 1.00 21.35 447 ARG B C 1
ATOM 7333 O O . ARG B 1 448 ? -38.030 -18.907 25.618 1.00 22.57 447 ARG B O 1
ATOM 7341 N N . GLY B 1 449 ? -38.424 -21.103 25.910 1.00 15.36 448 GLY B N 1
ATOM 7342 C CA . GLY B 1 449 ? -37.781 -21.440 24.650 1.00 15.95 448 GLY B CA 1
ATOM 7343 C C . GLY B 1 449 ? -38.636 -21.091 23.448 1.00 21.89 448 GLY B C 1
ATOM 7344 O O . GLY B 1 449 ? -38.121 -20.667 22.410 1.00 27.32 448 GLY B O 1
ATOM 7345 N N . ILE B 1 450 ? -39.950 -21.264 23.573 1.00 26.20 449 ILE B N 1
ATOM 7346 C CA . ILE B 1 450 ? -40.871 -20.955 22.487 1.00 20.76 449 ILE B CA 1
ATOM 7347 C C . ILE B 1 450 ? -40.871 -19.455 22.226 1.00 23.99 449 ILE B C 1
ATOM 7348 O O . ILE B 1 450 ? -40.813 -18.641 23.156 1.00 22.08 449 ILE B O 1
ATOM 7353 N N . LYS B 1 451 ? -40.926 -19.082 20.950 1.00 18.90 450 LYS B N 1
ATOM 7354 C CA . LYS B 1 451 ? -40.946 -17.677 20.556 1.00 24.66 450 LYS B CA 1
ATOM 7355 C C . LYS B 1 451 ? -42.377 -17.256 20.220 1.00 21.33 450 LYS B C 1
ATOM 7356 O O . LYS B 1 451 ? -42.736 -16.980 19.075 1.00 25.47 450 LYS B O 1
ATOM 7362 N N . ALA B 1 452 ? -43.200 -17.214 21.268 1.00 20.97 451 ALA B N 1
ATOM 7363 C CA . ALA B 1 452 ? -44.579 -16.759 21.174 1.00 18.07 451 ALA B CA 1
ATOM 7364 C C . ALA B 1 452 ? -44.864 -15.752 22.278 1.00 23.75 451 ALA B C 1
ATOM 7365 O O . ALA B 1 452 ? -44.242 -15.781 23.343 1.00 24.45 451 ALA B O 1
ATOM 7367 N N . GLY B 1 453 ? -45.810 -14.850 22.008 1.00 23.10 452 GLY B N 1
ATOM 7368 C CA . GLY B 1 453 ? -46.147 -13.832 22.989 1.00 22.93 452 GLY B CA 1
ATOM 7369 C C . GLY B 1 453 ? -46.816 -14.391 24.229 1.00 21.18 452 GLY B C 1
ATOM 7370 O O . GLY B 1 453 ? -46.564 -13.924 25.344 1.00 30.77 452 GLY B O 1
ATOM 7371 N N . ARG B 1 454 ? -47.685 -15.385 24.059 1.00 20.05 453 ARG B N 1
ATOM 7372 C CA . ARG B 1 454 ? -48.338 -16.051 25.178 1.00 20.17 453 ARG B CA 1
ATOM 7373 C C . ARG B 1 454 ? -48.120 -17.550 25.079 1.00 20.74 453 ARG B C 1
ATOM 7374 O O . ARG B 1 454 ? -48.269 -18.132 24.000 1.00 26.56 453 ARG B O 1
ATOM 7382 N N . VAL B 1 455 ? -47.773 -18.169 26.200 1.00 13.83 454 VAL B N 1
ATOM 7383 C CA . VAL B 1 455 ? -47.728 -19.620 26.315 1.00 17.47 454 VAL B CA 1
ATOM 7384 C C . VAL B 1 455 ? -48.723 -20.009 27.400 1.00 14.85 454 VAL B C 1
ATOM 7385 O O . VAL B 1 455 ? -48.455 -19.837 28.596 1.00 12.77 454 VAL B O 1
ATOM 7389 N N . TRP B 1 456 ? -49.882 -20.522 26.991 1.00 16.61 455 TRP B N 1
ATOM 7390 C CA . TRP B 1 456 ? -50.797 -21.140 27.940 1.00 17.39 455 TRP B CA 1
ATOM 7391 C C . TRP B 1 456 ? -50.168 -22.427 28.455 1.00 17.76 455 TRP B C 1
ATOM 7392 O O . TRP B 1 456 ? -49.722 -23.264 27.666 1.00 19.62 455 TRP B O 1
ATOM 7403 N N . THR B 1 457 ? -50.119 -22.585 29.772 1.00 15.93 456 THR B N 1
ATOM 7404 C CA . THR B 1 457 ? -49.539 -23.773 30.387 1.00 17.04 456 THR B CA 1
ATOM 7405 C C . THR B 1 457 ? -50.642 -24.583 31.054 1.00 19.05 456 THR B C 1
ATOM 7406 O O . THR B 1 457 ? -51.342 -24.076 31.938 1.00 16.43 456 THR B O 1
ATOM 7410 N N . ASN B 1 458 ? -50.788 -25.839 30.625 1.00 23.14 457 ASN B N 1
ATOM 7411 C CA . ASN B 1 458 ? -51.813 -26.752 31.136 1.00 18.86 457 ASN B CA 1
ATOM 7412 C C . ASN B 1 458 ? -53.210 -26.143 31.041 1.00 16.05 457 ASN B C 1
ATOM 7413 O O . ASN B 1 458 ? -54.063 -26.361 31.903 1.00 18.96 457 ASN B O 1
ATOM 7418 N N . CYS B 1 459 ? -53.447 -25.379 29.980 1.00 18.89 458 CYS B N 1
ATOM 7419 C CA . CYS B 1 459 ? -54.762 -24.812 29.688 1.00 19.12 458 CYS B CA 1
ATOM 7420 C C . CYS B 1 459 ? -54.739 -24.295 28.255 1.00 23.59 458 CYS B C 1
ATOM 7421 O O . CYS B 1 459 ? -53.749 -24.456 27.534 1.00 19.77 458 CYS B O 1
ATOM 7424 N N . TYR B 1 460 ? -55.840 -23.663 27.849 1.00 22.08 459 TYR B N 1
ATOM 7425 C CA . TYR B 1 460 ? -55.868 -22.957 26.575 1.00 18.02 459 TYR B CA 1
ATOM 7426 C C . TYR B 1 460 ? -57.070 -22.027 26.504 1.00 19.73 459 TYR B C 1
ATOM 7427 O O . TYR B 1 460 ? -58.102 -22.264 27.139 1.00 19.88 459 TYR B O 1
ATOM 7436 N N . HIS B 1 461 ? -56.906 -20.963 25.714 1.00 20.90 460 HIS B N 1
ATOM 7437 C CA . HIS B 1 461 ? -57.967 -20.014 25.380 1.00 19.86 460 HIS B CA 1
ATOM 7438 C C . HIS B 1 461 ? -58.492 -19.276 26.605 1.00 18.11 460 HIS B C 1
ATOM 7439 O O . HIS B 1 461 ? -59.679 -18.957 26.691 1.00 20.22 460 HIS B O 1
ATOM 7446 N N . LEU B 1 462 ? -57.610 -19.003 27.559 1.00 16.19 461 LEU B N 1
ATOM 7447 C CA . LEU B 1 462 ? -57.910 -18.074 28.638 1.00 21.91 461 LEU B CA 1
ATOM 7448 C C . LEU B 1 462 ? -57.444 -16.691 28.205 1.00 20.26 461 LEU B C 1
ATOM 7449 O O . LEU B 1 462 ? -56.258 -16.492 27.921 1.00 18.31 461 LEU B O 1
ATOM 7454 N N . TYR B 1 463 ? -58.371 -15.742 28.150 1.00 17.74 462 TYR B N 1
ATOM 7455 C CA . TYR B 1 463 ? -58.011 -14.388 27.750 1.00 18.43 462 TYR B CA 1
ATOM 7456 C C . TYR B 1 463 ? -58.364 -13.382 28.837 1.00 18.15 462 TYR B C 1
ATOM 7457 O O . TYR B 1 463 ? -59.076 -12.407 28.566 1.00 15.90 462 TYR B O 1
ATOM 7466 N N . PRO B 1 464 ? -57.893 -13.572 30.067 1.00 21.06 463 PRO B N 1
ATOM 7467 C CA . PRO B 1 464 ? -58.252 -12.632 31.126 1.00 17.67 463 PRO B CA 1
ATOM 7468 C C . PRO B 1 464 ? -57.577 -11.293 30.901 1.00 14.32 463 PRO B C 1
ATOM 7469 O O . PRO B 1 464 ? -56.502 -11.203 30.301 1.00 12.78 463 PRO B O 1
ATOM 7473 N N . ALA B 1 465 ? -58.229 -10.240 31.381 1.00 16.45 464 ALA B N 1
ATOM 7474 C CA . ALA B 1 465 ? -57.521 -8.989 31.575 1.00 16.90 464 ALA B CA 1
ATOM 7475 C C . ALA B 1 465 ? -56.348 -9.225 32.519 1.00 16.13 464 ALA B C 1
ATOM 7476 O O . ALA B 1 465 ? -56.282 -10.238 33.222 1.00 20.03 464 ALA B O 1
ATOM 7478 N N . HIS B 1 466 ? -55.388 -8.301 32.492 1.00 13.95 465 HIS B N 1
ATOM 7479 C CA . HIS B 1 466 ? -54.226 -8.307 33.375 1.00 17.28 465 HIS B CA 1
ATOM 7480 C C . HIS B 1 466 ? -53.193 -9.334 32.931 1.00 18.55 465 HIS B C 1
ATOM 7481 O O . HIS B 1 466 ? -52.368 -9.782 33.735 1.00 17.71 465 HIS B O 1
ATOM 7488 N N . ALA B 1 467 ? -53.231 -9.730 31.658 1.00 20.88 466 ALA B N 1
ATOM 7489 C CA . ALA B 1 467 ? -52.214 -10.586 31.055 1.00 20.87 466 ALA B CA 1
ATOM 7490 C C . ALA B 1 467 ? -51.923 -10.066 29.655 1.00 18.69 466 ALA B C 1
ATOM 7491 O O . ALA B 1 467 ? -52.827 -10.007 28.816 1.00 21.18 466 ALA B O 1
ATOM 7493 N N . ALA B 1 468 ? -50.670 -9.695 29.407 1.00 17.93 467 ALA B N 1
ATOM 7494 C CA . ALA B 1 468 ? -50.286 -9.094 28.136 1.00 22.14 467 ALA B CA 1
ATOM 7495 C C . ALA B 1 468 ? -50.445 -10.085 26.990 1.00 20.85 467 ALA B C 1
ATOM 7496 O O . ALA B 1 468 ? -49.972 -11.223 27.065 1.00 22.59 467 ALA B O 1
ATOM 7498 N N . PHE B 1 469 ? -51.109 -9.644 25.925 1.00 19.89 468 PHE B N 1
ATOM 7499 C CA . PHE B 1 469 ? -51.331 -10.452 24.733 1.00 19.83 468 PHE B CA 1
ATOM 7500 C C . PHE B 1 469 ? -50.764 -9.711 23.530 1.00 23.02 468 PHE B C 1
ATOM 7501 O O . PHE B 1 469 ? -51.238 -8.623 23.187 1.00 24.64 468 PHE B O 1
ATOM 7509 N N . GLY B 1 470 ? -49.768 -10.309 22.886 1.00 27.47 469 GLY B N 1
ATOM 7510 C CA . GLY B 1 470 ? -49.127 -9.695 21.736 1.00 24.82 469 GLY B CA 1
ATOM 7511 C C . GLY B 1 470 ? -48.175 -10.676 21.093 1.00 18.52 469 GLY B C 1
ATOM 7512 O O . GLY B 1 470 ? -47.907 -11.755 21.627 1.00 20.93 469 GLY B O 1
ATOM 7513 N N . GLY B 1 471 ? -47.681 -10.295 19.921 1.00 21.07 470 GLY B N 1
ATOM 7514 C CA . GLY B 1 471 ? -46.949 -11.202 19.062 1.00 26.30 470 GLY B CA 1
ATOM 7515 C C . GLY B 1 471 ? -45.442 -11.019 19.039 1.00 24.52 470 GLY B C 1
ATOM 7516 O O . GLY B 1 471 ? -44.926 -9.921 19.235 1.00 25.81 470 GLY B O 1
ATOM 7517 N N . TYR B 1 472 ? -44.743 -12.129 18.808 1.00 30.19 471 TYR B N 1
ATOM 7518 C CA . TYR B 1 472 ? -43.378 -12.118 18.307 1.00 30.51 471 TYR B CA 1
ATOM 7519 C C . TYR B 1 472 ? -43.409 -12.101 16.783 1.00 33.27 471 TYR B C 1
ATOM 7520 O O . TYR B 1 472 ? -44.461 -12.260 16.165 1.00 38.40 471 TYR B O 1
ATOM 7529 N N . LYS B 1 473 ? -42.231 -11.941 16.178 1.00 29.95 472 LYS B N 1
ATOM 7530 C CA . LYS B 1 473 ? -42.071 -12.093 14.732 1.00 34.06 472 LYS B CA 1
ATOM 7531 C C . LYS B 1 473 ? -43.161 -11.364 13.955 1.00 33.18 472 LYS B C 1
ATOM 7532 O O . LYS B 1 473 ? -43.492 -10.217 14.265 1.00 30.24 472 LYS B O 1
ATOM 7538 N N . LYS B 1 474 ? -43.730 -12.025 12.947 1.00 32.03 473 LYS B N 1
ATOM 7539 C CA . LYS B 1 474 ? -44.819 -11.448 12.165 1.00 34.46 473 LYS B CA 1
ATOM 7540 C C . LYS B 1 474 ? -46.171 -11.519 12.858 1.00 37.38 473 LYS B C 1
ATOM 7541 O O . LYS B 1 474 ? -47.190 -11.296 12.197 1.00 26.26 473 LYS B O 1
ATOM 7547 N N . SER B 1 475 ? -46.229 -11.817 14.154 1.00 33.22 474 SER B N 1
ATOM 7548 C CA . SER B 1 475 ? -47.521 -11.843 14.821 1.00 31.58 474 SER B CA 1
ATOM 7549 C C . SER B 1 475 ? -47.950 -10.476 15.327 1.00 33.73 474 SER B C 1
ATOM 7550 O O . SER B 1 475 ? -49.143 -10.274 15.574 1.00 29.63 474 SER B O 1
ATOM 7553 N N . GLY B 1 476 ? -47.025 -9.528 15.445 1.00 32.17 475 GLY B N 1
ATOM 7554 C CA . GLY B 1 476 ? -47.399 -8.158 15.730 1.00 36.74 475 GLY B CA 1
ATOM 7555 C C . GLY B 1 476 ? -46.446 -7.415 16.642 1.00 34.00 475 GLY B C 1
ATOM 7556 O O . GLY B 1 476 ? -45.412 -7.946 17.053 1.00 31.53 475 GLY B O 1
ATOM 7557 N N . VAL B 1 477 ? -46.800 -6.171 16.965 1.00 34.76 476 VAL B N 1
ATOM 7558 C CA . VAL B 1 477 ? -46.007 -5.313 17.837 1.00 30.49 476 VAL B CA 1
ATOM 7559 C C . VAL B 1 477 ? -46.953 -4.672 18.841 1.00 32.44 476 VAL B C 1
ATOM 7560 O O . VAL B 1 477 ? -48.005 -4.144 18.462 1.00 27.95 476 VAL B O 1
ATOM 7564 N N . GLY B 1 478 ? -46.587 -4.726 20.115 1.00 36.72 477 GLY B N 1
ATOM 7565 C CA . GLY B 1 478 ? -47.409 -4.187 21.175 1.00 33.17 477 GLY B CA 1
ATOM 7566 C C . GLY B 1 478 ? -48.187 -5.274 21.899 1.00 33.81 477 GLY B C 1
ATOM 7567 O O . GLY B 1 478 ? -48.332 -6.405 21.428 1.00 31.16 477 GLY B O 1
ATOM 7568 N N . ARG B 1 479 ? -48.710 -4.912 23.067 1.00 32.05 478 ARG B N 1
ATOM 7569 C CA . ARG B 1 479 ? -49.454 -5.832 23.913 1.00 27.57 478 ARG B CA 1
ATOM 7570 C C . ARG B 1 479 ? -50.836 -5.269 24.211 1.00 30.59 478 ARG B C 1
ATOM 7571 O O . ARG B 1 479 ? -51.029 -4.052 24.250 1.00 30.94 478 ARG B O 1
ATOM 7579 N N . GLU B 1 480 ? -51.792 -6.168 24.424 1.00 24.83 479 GLU B N 1
ATOM 7580 C CA . GLU B 1 480 ? -53.168 -5.824 24.753 1.00 22.04 479 GLU B CA 1
ATOM 7581 C C . GLU B 1 480 ? -53.590 -6.521 26.046 1.00 23.55 479 GLU B C 1
ATOM 7582 O O . GLU B 1 480 ? -52.815 -7.250 26.670 1.00 19.17 479 GLU B O 1
ATOM 7588 N N . THR B 1 481 ? -54.843 -6.272 26.446 1.00 18.24 480 THR B N 1
ATOM 7589 C CA . THR B 1 481 ? -55.483 -6.923 27.599 1.00 17.51 480 THR B CA 1
ATOM 7590 C C . THR B 1 481 ? -54.646 -6.822 28.873 1.00 21.55 480 THR B C 1
ATOM 7591 O O . THR B 1 481 ? -54.706 -7.696 29.742 1.00 18.48 480 THR B O 1
ATOM 7595 N N . HIS B 1 482 ? -53.875 -5.748 29.008 1.00 21.02 481 HIS B N 1
ATOM 7596 C CA . HIS B 1 482 ? -53.024 -5.564 30.173 1.00 18.16 481 HIS B CA 1
ATOM 7597 C C . HIS B 1 482 ? -52.846 -4.073 30.409 1.00 18.43 481 HIS B C 1
ATOM 7598 O O . HIS B 1 482 ? -53.040 -3.260 29.506 1.00 17.02 481 HIS B O 1
ATOM 7605 N N . LYS B 1 483 ? -52.496 -3.719 31.647 1.00 13.98 482 LYS B N 1
ATOM 7606 C CA . LYS B 1 483 ? -52.359 -2.309 31.988 1.00 18.08 482 LYS B CA 1
ATOM 7607 C C . LYS B 1 483 ? -51.215 -1.636 31.235 1.00 20.04 482 LYS B C 1
ATOM 7608 O O . LYS B 1 483 ? -51.205 -0.404 31.127 1.00 18.22 482 LYS B O 1
ATOM 7614 N N . MET B 1 484 ? -50.244 -2.402 30.725 1.00 24.29 483 MET B N 1
ATOM 7615 C CA . MET B 1 484 ? -49.196 -1.803 29.902 1.00 22.50 483 MET B CA 1
ATOM 7616 C C . MET B 1 484 ? -49.763 -1.175 28.634 1.00 24.70 483 MET B C 1
ATOM 7617 O O . MET B 1 484 ? -49.081 -0.364 27.998 1.00 29.21 483 MET B O 1
ATOM 7622 N N . MET B 1 485 ? -50.989 -1.549 28.251 1.00 26.34 484 MET B N 1
ATOM 7623 C CA . MET B 1 485 ? -51.662 -0.933 27.110 1.00 32.11 484 MET B CA 1
ATOM 7624 C C . MET B 1 485 ? -51.679 0.587 27.213 1.00 27.61 484 MET B C 1
ATOM 7625 O O . MET B 1 485 ? -51.538 1.285 26.202 1.00 26.80 484 MET B O 1
ATOM 7630 N N . LEU B 1 486 ? -51.852 1.112 28.429 1.00 23.75 485 LEU B N 1
ATOM 7631 C CA . LEU B 1 486 ? -52.046 2.548 28.620 1.00 26.87 485 LEU B CA 1
ATOM 7632 C C . LEU B 1 486 ? -50.911 3.364 28.012 1.00 21.03 485 LEU B C 1
ATOM 7633 O O . LEU B 1 486 ? -51.142 4.450 27.469 1.00 23.02 485 LEU B O 1
ATOM 7638 N N . ASP B 1 487 ? -49.678 2.854 28.084 1.00 25.97 486 ASP B N 1
ATOM 7639 C CA . ASP B 1 487 ? -48.543 3.566 27.505 1.00 25.82 486 ASP B CA 1
ATOM 7640 C C . ASP B 1 487 ? -48.617 3.662 25.989 1.00 26.46 486 ASP B C 1
ATOM 7641 O O . ASP B 1 487 ? -47.902 4.480 25.399 1.00 28.32 486 ASP B O 1
ATOM 7646 N N . HIS B 1 488 ? -49.463 2.861 25.341 1.00 25.45 487 HIS B N 1
ATOM 7647 C CA . HIS B 1 488 ? -49.621 2.982 23.899 1.00 27.32 487 HIS B CA 1
ATOM 7648 C C . HIS B 1 488 ? -50.561 4.111 23.507 1.00 26.85 487 HIS B C 1
ATOM 7649 O O . HIS B 1 488 ? -50.435 4.645 22.402 1.00 25.87 487 HIS B O 1
ATOM 7656 N N . TYR B 1 489 ? -51.460 4.522 24.400 1.00 28.65 488 TYR B N 1
ATOM 7657 C CA . TYR B 1 489 ? -52.451 5.544 24.089 1.00 26.10 488 TYR B CA 1
ATOM 7658 C C . TYR B 1 489 ? -52.155 6.861 24.795 1.00 24.44 488 TYR B C 1
ATOM 7659 O O . TYR B 1 489 ? -53.038 7.717 24.907 1.00 28.28 488 TYR B O 1
ATOM 7668 N N . GLN B 1 490 ? -50.922 7.035 25.265 1.00 22.22 489 GLN B N 1
ATOM 7669 C CA . GLN B 1 490 ? -50.483 8.252 25.926 1.00 25.98 489 GLN B CA 1
ATOM 7670 C C . GLN B 1 490 ? -49.023 8.492 25.573 1.00 26.96 489 GLN B C 1
ATOM 7671 O O . GLN B 1 490 ? -48.312 7.577 25.150 1.00 30.46 489 GLN B O 1
ATOM 7677 N N . GLN B 1 491 ? -48.579 9.735 25.740 1.00 22.41 490 GLN B N 1
ATOM 7678 C CA . GLN B 1 491 ? -47.164 10.054 25.640 1.00 21.38 490 GLN B CA 1
ATOM 7679 C C . GLN B 1 491 ? -46.659 10.642 26.949 1.00 18.25 490 GLN B C 1
ATOM 7680 O O . GLN B 1 491 ? -47.398 11.299 27.689 1.00 18.03 490 GLN B O 1
ATOM 7686 N N . THR B 1 492 ? -45.384 10.383 27.222 1.00 20.37 491 THR B N 1
ATOM 7687 C CA . THR B 1 492 ? -44.727 10.836 28.439 1.00 21.53 491 THR B CA 1
ATOM 7688 C C . THR B 1 492 ? -44.167 12.233 28.215 1.00 18.22 491 THR B C 1
ATOM 7689 O O . THR B 1 492 ? -43.309 12.432 27.348 1.00 23.13 491 THR B O 1
ATOM 7693 N N . LYS B 1 493 ? -44.660 13.198 28.981 1.00 21.38 492 LYS B N 1
ATOM 7694 C CA . LYS B 1 493 ? -44.090 14.536 28.997 1.00 22.62 492 LYS B CA 1
ATOM 7695 C C . LYS B 1 493 ? -43.111 14.653 30.154 1.00 18.31 492 LYS B C 1
ATOM 7696 O O . LYS B 1 493 ? -43.504 14.554 31.322 1.00 17.29 492 LYS B O 1
ATOM 7702 N N . ASN B 1 494 ? -41.842 14.863 29.827 1.00 16.58 493 ASN B N 1
ATOM 7703 C CA . ASN B 1 494 ? -40.815 15.071 30.835 1.00 15.70 493 ASN B CA 1
ATOM 7704 C C . ASN B 1 494 ? -40.686 16.560 31.124 1.00 17.90 493 ASN B C 1
ATOM 7705 O O . ASN B 1 494 ? -40.309 17.340 30.242 1.00 19.62 493 ASN B O 1
ATOM 7710 N N . LEU B 1 495 ? -41.010 16.953 32.353 1.00 17.26 494 LEU B N 1
ATOM 7711 C CA . LEU B 1 495 ? -40.663 18.274 32.864 1.00 14.20 494 LEU B CA 1
ATOM 7712 C C . LEU B 1 495 ? -39.362 18.117 33.639 1.00 17.30 494 LEU B C 1
ATOM 7713 O O . LEU B 1 495 ? -39.349 17.552 34.737 1.00 20.07 494 LEU B O 1
ATOM 7718 N N . LEU B 1 496 ? -38.268 18.608 33.063 1.00 13.19 495 LEU B N 1
ATOM 7719 C CA . LEU B 1 496 ? -36.972 18.642 33.730 1.00 15.87 495 LEU B CA 1
ATOM 7720 C C . LEU B 1 496 ? -36.796 20.046 34.291 1.00 18.93 495 LEU B C 1
ATOM 7721 O O . LEU B 1 496 ? -36.534 20.995 33.543 1.00 19.56 495 LEU B O 1
ATOM 7726 N N . VAL B 1 497 ? -36.938 20.178 35.606 1.00 18.54 496 VAL B N 1
ATOM 7727 C CA . VAL B 1 497 ? -37.028 21.473 36.267 1.00 20.15 496 VAL B CA 1
ATOM 7728 C C . VAL B 1 497 ? -35.785 21.693 37.114 1.00 21.03 496 VAL B C 1
ATOM 7729 O O . VAL B 1 497 ? -35.436 20.853 37.952 1.00 17.79 496 VAL B O 1
ATOM 7733 N N . SER B 1 498 ? -35.122 22.822 36.888 1.00 20.66 497 SER B N 1
ATOM 7734 C CA . SER B 1 498 ? -34.028 23.280 37.729 1.00 20.76 497 SER B CA 1
ATOM 7735 C C . SER B 1 498 ? -34.557 24.352 38.671 1.00 19.18 497 SER B C 1
ATOM 7736 O O . SER B 1 498 ? -35.260 25.271 38.238 1.00 18.92 497 SER B O 1
ATOM 7739 N N . TYR B 1 499 ? -34.222 24.232 39.952 1.00 20.15 498 TYR B N 1
ATOM 7740 C CA . TYR B 1 499 ? -34.631 25.201 40.958 1.00 16.27 498 TYR B CA 1
ATOM 7741 C C . TYR B 1 499 ? -33.488 26.123 41.373 1.00 18.13 498 TYR B C 1
ATOM 7742 O O . TYR B 1 499 ? -33.650 26.910 42.311 1.00 20.01 498 TYR B O 1
ATOM 7751 N N . ASP B 1 500 ? -32.342 26.045 40.694 1.00 23.98 499 ASP B N 1
ATOM 7752 C CA . ASP B 1 500 ? -31.218 26.940 40.941 1.00 27.74 499 ASP B CA 1
ATOM 7753 C C . ASP B 1 500 ? -31.341 28.182 40.069 1.00 28.30 499 ASP B C 1
ATOM 7754 O O . ASP B 1 500 ? -31.629 28.085 38.873 1.00 36.80 499 ASP B O 1
ATOM 7759 N N . ILE B 1 501 ? -31.129 29.343 40.677 1.00 30.55 500 ILE B N 1
ATOM 7760 C CA . ILE B 1 501 ? -31.315 30.624 40.008 1.00 33.20 500 ILE B CA 1
ATOM 7761 C C . ILE B 1 501 ? -30.014 31.217 39.455 1.00 33.76 500 ILE B C 1
ATOM 7762 O O . ILE B 1 501 ? -29.960 32.414 39.199 1.00 34.00 500 ILE B O 1
ATOM 7767 N N . ASN B 1 502 ? -28.979 30.417 39.249 1.00 32.42 501 ASN B N 1
ATOM 7768 C CA . ASN B 1 502 ? -27.750 30.964 38.694 1.00 33.25 501 ASN B CA 1
ATOM 7769 C C . ASN B 1 502 ? -27.292 30.151 37.490 1.00 32.84 501 ASN B C 1
ATOM 7770 O O . ASN B 1 502 ? -27.670 28.984 37.339 1.00 30.38 501 ASN B O 1
ATOM 7775 N N . PRO B 1 503 ? -26.471 30.735 36.616 1.00 29.95 502 PRO B N 1
ATOM 7776 C CA . PRO B 1 503 ? -26.115 30.060 35.364 1.00 29.23 502 PRO B CA 1
ATOM 7777 C C . PRO B 1 503 ? -25.029 29.009 35.550 1.00 36.03 502 PRO B C 1
ATOM 7778 O O . PRO B 1 503 ? -24.280 29.003 36.529 1.00 35.78 502 PRO B O 1
ATOM 7782 N N . LEU B 1 504 ? -24.945 28.118 34.558 1.00 28.93 503 LEU B N 1
ATOM 7783 C CA . LEU B 1 504 ? -24.120 26.916 34.619 1.00 29.15 503 LEU B CA 1
ATOM 7784 C C . LEU B 1 504 ? -22.689 27.137 34.114 1.00 35.47 503 LEU B C 1
ATOM 7785 O O . LEU B 1 504 ? -21.975 26.168 33.837 1.00 32.28 503 LEU B O 1
ATOM 7790 N N . GLY B 1 505 ? -22.236 28.383 34.014 1.00 39.11 504 GLY B N 1
ATOM 7791 C CA . GLY B 1 505 ? -20.865 28.643 33.642 1.00 42.00 504 GLY B CA 1
ATOM 7792 C C . GLY B 1 505 ? -20.570 28.575 32.161 1.00 41.06 504 GLY B C 1
ATOM 7793 O O . GLY B 1 505 ? -19.551 29.121 31.723 1.00 35.15 504 GLY B O 1
ATOM 7794 N N . PHE B 1 506 ? -21.417 27.910 31.368 1.00 37.67 505 PHE B N 1
ATOM 7795 C CA . PHE B 1 506 ? -21.319 28.087 29.926 1.00 35.21 505 PHE B CA 1
ATOM 7796 C C . PHE B 1 506 ? -21.637 29.529 29.560 1.00 28.31 505 PHE B C 1
ATOM 7797 O O . PHE B 1 506 ? -21.225 30.005 28.497 1.00 25.45 505 PHE B O 1
ATOM 7805 N N . PHE B 1 507 ? -22.366 30.217 30.435 1.00 36.21 506 PHE B N 1
ATOM 7806 C CA . PHE B 1 507 ? -22.493 31.676 30.498 1.00 36.00 506 PHE B CA 1
ATOM 7807 C C . PHE B 1 507 ? -23.193 32.033 31.800 1.00 31.71 506 PHE B C 1
ATOM 7808 O O . PHE B 1 507 ? -22.937 31.418 32.836 1.00 35.87 506 PHE B O 1
#

Foldseek 3Di:
DDFADQAPDVRHPHHADQEFAWAAQLDTDHAPVNDWDWAAFLLFRHTRHTYHAHFLVQLVRLLVLQQVCQVVLQPPDLLLLLVLLLVLLVLLVVCQQVLLSLLCRLQWWFSLCSNPPQSNQLSVLSNVQSVLSVVDDWDWDAPDDFKIKTKDWGFLEEEEEEEESLRQSSVVSLPVRLLSSLRYAYEYEYALSRPRSVVVSCVRRSVSDGTSRYIYHYHHCVGSVVSRLLDLSHQEYEYEEALVVQVVSVVSCVVNVHDYWYFHADAAEAEAEDCQVVDDPVLLLQSLVQLQCLCRSQVQDRNRNQEYEYAPVCVVVSVVSNVVVLVVQDDDRSSPSSHGHTAGSDPCLLVLLLVVLVQCVVQVWAWPWFSAFDCYDDSSNSHRGGGQTETEDDCPGPSNADDSSGNHHYYYYDHDLVRSLVSRAPYQWAFEYEAEDDPPVSCVCSCVSHRHQYYHYSHDDDLHAQRWGFIDGSRIGGTTSHSVCSCVRIPIDMDIGGRDDDDPPDD/DDQADQAPDVRHPHAADQEFAWQAQLDTDHAPVNAWDWAAFLQFRHTRHIYHQHFLVRVVRLLVFQQVCQVVQQVPDLLLLLVLLLVLLVLLVVCQQVLLSLLCRLQWWFSLCSNPPQS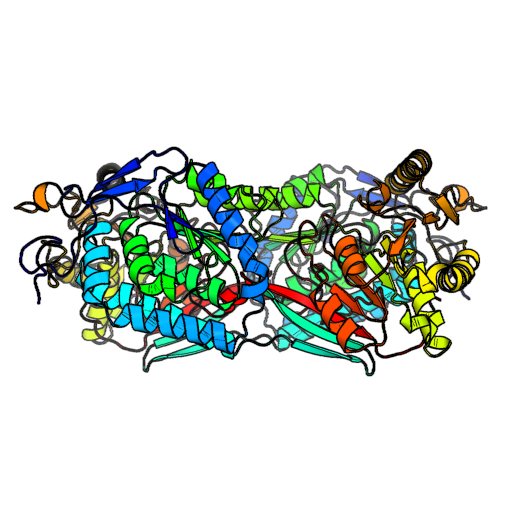NQLSVLSVVLSVLSVVDDWDWDDPDPFKIKTKDWGFLAEEEEEFENLRQSSSCSLPVRLLSSSRYAYEYEYALSGPRSVRVSCVRRSVSDRTSRYIYHYHHCVGVVVSRLQDLSHQEYEEEEALVVQVVSVVSCVVNVHYYWYFHAFAAEAEAEDCQVVDDPVLLLQSLVQLQCLCPSQVQDRNRNQEYEYAPVCVVVSVVSNVVVLVVQDDARSSDSSHRHTFHRDPVLLVLLLVVLVQCVVVPWDWPWWSAADQYDDSSNNHRGGRQTETEDACPGPSNADRSSGNHHYYYYDHDLVVVLVSRQPYQWAFEYEEEDDDPVSQVCSQVSHRHQYYHYSHDDDLAAQRWGHIDGSRIDGTTSHSVVNCSRIPIDMDTGGRDDDDDPVD